Protein 6Q1I (pdb70)

Organism: Clostridium longisporum (NCBI:txid1523)

Radius of gyration: 28.41 Å; Cα contacts (8 Å, |Δi|>4): 1510; chains: 2; bounding box: 64×66×85 Å

Solvent-accessible surface area: 27137 Å² total; per-residue (Å²): 163,34,61,53,2,66,82,0,5,116,70,0,2,0,0,0,0,0,0,35,0,1,0,4,37,14,18,42,39,40,95,103,39,57,14,66,43,3,0,48,37,108,68,9,43,63,3,57,81,48,10,0,45,67,0,62,125,23,27,1,56,0,0,0,0,0,0,2,0,15,31,4,16,31,83,134,44,121,6,25,131,103,1,26,138,33,0,65,83,0,0,51,31,0,38,76,20,94,0,11,0,0,0,0,0,11,62,4,16,95,29,3,50,0,31,112,93,94,45,96,71,3,31,78,55,0,57,56,0,0,43,37,1,0,103,28,0,69,127,36,78,12,38,0,0,0,0,0,4,8,33,10,40,17,76,79,52,118,108,29,163,102,8,12,34,84,64,0,31,46,0,2,22,91,0,2,39,14,0,6,85,3,0,31,165,22,15,41,53,0,110,42,0,1,0,0,0,0,2,4,10,0,30,13,52,71,69,2,6,85,64,7,145,41,28,146,29,176,21,3,0,0,0,0,15,5,27,13,48,110,97,3,0,66,13,90,57,124,88,46,65,79,92,12,22,59,97,166,31,75,146,41,6,34,72,45,0,52,42,9,36,85,27,0,137,98,65,66,11,31,4,0,0,0,11,4,4,1,2,8,26,128,15,37,87,12,1,12,89,8,2,44,60,1,0,33,4,0,10,145,41,38,1,0,0,0,3,21,0,9,21,82,15,109,79,113,80,32,121,0,8,0,0,0,33,4,92,78,51,96,42,73,37,55,86,0,35,61,0,0,27,109,0,28,122,82,53,104,73,47,20,21,49,3,66,54,0,6,111,72,0,2,0,0,0,0,0,0,35,0,1,0,4,45,22,102,128,71,55,93,103,38,56,14,66,46,2,0,48,37,108,67,9,43,62,3,57,80,48,9,0,43,69,0,64,128,23,27,1,54,0,0,0,0,0,0,2,1,16,37,4,17,36,83,132,45,104,6,24,114,92,2,25,126,32,0,65,85,0,0,51,30,0,38,77,19,90,0,10,0,0,0,0,0,12,60,4,15,94,27,3,50,0,31,109,98,95,40,99,75,10,29,73,57,0,56,56,1,0,51,43,1,0,88,29,0,61,128,39,65,2,28,0,0,0,0,0,4,9,32,10,35,19,74,80,52,118,109,30,163,105,8,12,37,84,64,0,31,46,0,2,18,91,0,1,37,14,0,6,85,2,0,30,167,14,15,44,18,0,112,44,0,1,0,0,0,0,3,4,10,0,31,12,52,74,70,2,6,87,63,7,144,40,30,151,30,186,22,3,0,0,0,0,16,5,28,12,47,117,100,2,0,61,13,89,56,121,91,45,66,82,91,14,32,60,96,165,29,75,146,40,5,34,71,45,0,53,40,10,40,88,27,0,133,96,64,65,9,28,4,0,0,0,11,4,4,2,2,12,36,140,14,37,88,13,1,11,100,8,2,44,61,2,0,35,4,0,10,147,41,37,1,0,0,0,3,21,0,8,20,82,16,107,98,141,116,33,118,0,4,0,0,0,34,5,94,78,52,93,42,72,36,53,83,0,35,50,0,0,28,114,0,29,127,88,40,83

Nearest PDB structures (foldseek):
  6q1i-assembly1_A  TM=1.003E+00  e=3.774E-73  Clostridium longisporum
  6wqv-assembly2_B  TM=9.563E-01  e=1.403E-42  Ruminococcus champanellensis
  8ghx-assembly1_A  TM=9.527E-01  e=7.275E-38  Piromyces finnis
  3ays-assembly1_A  TM=9.574E-01  e=3.318E-37  Piromyces rhizinflatus
  8ghy-assembly2_B  TM=9.499E-01  e=4.191E-37  Piromyces finnis

InterPro domains:
  IPR001547 Glycoside hydrolase, family 5 [PF00150] (70-347)
  IPR001919 Carbohydrate-binding type-2 domain [PF00553] (431-506)
  IPR001919 Carbohydrate-binding type-2 domain [PS51173] (416-517)
  IPR001919 Carbohydrate-binding type-2 domain [SM00637] (425-510)
  IPR008965 CBM2/CBM3, carbohydrate-binding domain superfamily [SSF49384] (421-506)
  IPR012291 CBM2, carbohydrate-binding domain superfamily [G3DSA:2.60.40.290] (418-514)
  IPR017853 Glycoside hydrolase superfamily [SSF51445] (34-380)
  IPR018087 Glycoside hydrolase, family 5, conserved site [PS00659] (178-187)
  IPR050386 Glycosyl Hydrolase 5 (Cellulase A) [PTHR31297] (41-378)

Foldseek 3Di:
DADFQLVLLLPQAAAAEQPCALQQDDQPDALQDASLCRRCVSPDHDDDLVLLVLRLVLPGQEYEYEHAFPRNADPVLDGDPNSLVSVVVVVCSNVVSNHQYEYEHEPPQVQLAQAPVNLVVRLVSLLSNLLVNLLSCVPPHQSYEYESYYQHAHPPDPGRPVQHDPRSQVSLLVSLVSSLVSQCVNDHNSVRHAYEYEFHGLALDPNRLLSRADPPHRRYEYEHADQPPCLCAFDLPPSHDPAADDPVRLVVLLVSLCSQLVSVVVNPHHYENAEYAGAAQVRLVRRLNCLLSNSLSCSVSSYYHYYYANLAHDHSDGPRGHFANSVVRHGPRVSNSNSNSNSSVVRD/DDADFQLVVLLPQAAAAEQPCALQQDDQPDALQDASRCRRCVSPDHDDDLVLLVLRLVLPGQEYEYEHAFPRNADPVLDGDPNSLVSVVVVVCSNVVSNHQYEYEHEPPQVQLAQAPVNLVPSLVSLLSNLLVNLLSCVPPHQSYEYESYAQHAHPPDPGRPVQHDPRSQVSLLVSQVSSLVSQCVNDDNSVRHAYEYEFHGLALDPNRLLSRADPPHRHYEYEHADQPPCLCAFDPPVSHDPAADDPVRLVVLLVSLVSQLVSVVVNPHHYENAEYAGAPAVRLVRRLNCLLSNSLSCSVSSYYHYYYANLAHDYPDGPRRHFANSVVRHGPRVSNSNSNSNSSVVRD

B-factor: mean 15.31, std 7.07, range [5.9, 59.62]

Secondary structure (DSSP, 8-state):
----HHHHHHH--EEEEETTSTT----SS-TTS-HHHHHTTTSPPPP-HHHHHHHHHHT--EEEE----GGGB-TTSPBPHHHHHHHHHHHHHHHHTT-EEEEE--S-TTT---STTTHHHHHHHHHHHHHHHHHHTTT--TTEEEE--SS---TTSTTTTTT--HHHHHHHHHHHHHHHHHHHHT-GGGGT--EEEEEEEEE-SHHHHHT----S-SSEEEEEE---SHHHHT--STT-------HHHHHHHHHHHHHHHHHHHHTT--EEEEEE----SS-HHHHHHHHHHHHHHHHHTT--EEEEE-S---TT-TT----B-TTTSSBS-HHHHHHHHHHHHHH-/-----HHHHHHH--EEEEETTSTT----SS-TTS-HHHHHTTTSPPPP-HHHHHHHHHHT--EEEE----GGGB-TTSPBPHHHHHHHHHHHHHHHHTT-EEEEE--S-TTT---SHHHHHHHHHHHHHHHHHHHHHTTT--TTEEEES-SS---TTSTTTTTT--HHHHHHHHHHHHHHHHHHHHT-GGGGT--EEEEPGGG--SHHHHHT----S-S-EEEEEE---SHHHHT--STT-------HHHHHHHHHHHHHHHHHHHHTT--EEEEEE----SS-HHHHHHHHHHHHHHHHHTT--EEEEE-S---TT-TT----B-TTTSSBS-HHHHHHHHHHHHTT-

Sequence (697 aa):
SMRSASSEEIVQEMGVGWNLGNTLDAKITNNLSYNNTSPISFETGWGNPVTTKAMIDKIKNAGFKTIRIIPTTWGEHLDGNNKLNEEWVKRVKEVVDYCIADDLYVILNTHHEGNWVIPTYAKESSVTPKLKTTLWTQISSEEAFKDYDDHLIFETLNQPRLEGTPYEWTGGTSSESRDVVNKKYNAAALESIRKTGGNNLSSRAVMMPTYAASGSSSTTMNDFKVPDDKNVIASVHAYSSPYFFAMDTSSNSVNTWGSSYDKYSLDVELDSYLNTFKSKGVPVVIGQFGSINKNNTSSSRAEELAEYYVTAAQKKRGIPCCVWWDNNYAEETNKGEETFGLLNRSTLNWYFSSDIKDALIRGYKNVHASMRSASSEEIVVQEMGVGWNLGNTLDAKITNLSYNNTSPISFETGWGNPVTTKAMIDKIKNAGFKTIRIIPTTWGEHLDGNNKLNEEWVKRVKEVVDYCIIADDLYVILNTHHEGNWVIPTYAKESSVTPKLKTTLWTQISSEAFKDYDDHLIFETLNQPRLEGTPYEWTGGTSSESRDVVNKYNAAALESIRKTGGNNLSSRAVMMMPTYAASGSSSTTMNDFKVPDDKNVIASVHAYSSPYFFAMDTSSNSVNTWGSSYDKYSLDVELDSYLNTFKSKGVPVVIGQFGSINKNNNTSSSRAELAEYYVTAAQKKRGIPCCVWWDNNYAETNNKGETFGLLNRSTLNWYFSSDIKDALIRRGYKNVH

Structure (mmCIF, N/CA/C/O backbone):
data_6Q1I
#
_entry.id   6Q1I
#
_cell.length_a   45.350
_cell.length_b   53.480
_cell.length_c   68.060
_cell.angle_alpha   104.048
_cell.angle_beta   96.886
_cell.angle_gamma   87.065
#
_symmetry.space_group_name_H-M   'P 1'
#
loop_
_entity.id
_entity.type
_entity.pdbx_description
1 polymer 'Endoglucanase A'
2 water water
#
loop_
_atom_site.group_PDB
_atom_site.id
_atom_site.type_symbol
_atom_site.label_atom_id
_atom_site.label_alt_id
_atom_site.label_comp_id
_atom_site.label_asym_id
_atom_site.label_entity_id
_atom_site.label_seq_id
_atom_site.pdbx_PDB_ins_code
_atom_site.Cartn_x
_atom_site.Cartn_y
_atom_site.Cartn_z
_atom_site.occupancy
_atom_site.B_iso_or_equiv
_atom_site.auth_seq_id
_atom_site.auth_comp_id
_atom_site.auth_asym_id
_atom_site.auth_atom_id
_atom_site.pdbx_PDB_model_num
ATOM 1 N N . SER A 1 10 ? 15.16328 -26.57499 -22.82031 1.000 22.04706 10 SER A N 1
ATOM 2 C CA . SER A 1 10 ? 13.89305 -26.29546 -22.16251 1.000 19.32961 10 SER A CA 1
ATOM 3 C C . SER A 1 10 ? 13.92753 -26.68353 -20.69062 1.000 14.37569 10 SER A C 1
ATOM 4 O O . SER A 1 10 ? 14.70934 -27.52996 -20.28212 1.000 16.18766 10 SER A O 1
ATOM 11 N N . MET A 1 11 ? 13.07290 -26.06560 -19.88917 1.000 15.67576 11 MET A N 1
ATOM 12 C CA . MET A 1 11 ? 12.99947 -26.34047 -18.46368 1.000 16.83999 11 MET A CA 1
ATOM 13 C C . MET A 1 11 ? 11.67369 -27.02749 -18.16696 1.000 17.25510 11 MET A C 1
ATOM 14 O O . MET A 1 11 ? 10.61720 -26.56725 -18.61744 1.000 21.31994 11 MET A O 1
ATOM 28 N N . ARG A 1 12 ? 11.73226 -28.13287 -17.42570 1.000 17.08238 12 ARG A N 1
ATOM 29 C CA . ARG A 1 12 ? 10.51194 -28.79338 -16.98366 1.000 16.60694 12 ARG A CA 1
ATOM 30 C C . ARG A 1 12 ? 9.73860 -27.88652 -16.03522 1.000 17.13450 12 ARG A C 1
ATOM 31 O O . ARG A 1 12 ? 10.30627 -27.02600 -15.35848 1.000 20.18764 12 ARG A O 1
ATOM 52 N N . SER A 1 13 ? 8.42693 -28.08463 -15.98590 1.000 16.36751 13 SER A N 1
ATOM 53 C CA . SER A 1 13 ? 7.62849 -27.37511 -15.00192 1.000 15.48667 13 SER A CA 1
ATOM 54 C C . SER A 1 13 ? 8.02031 -27.80461 -13.59067 1.000 13.37253 13 SER A C 1
ATOM 55 O O . SER A 1 13 ? 8.52882 -28.90360 -13.35874 1.000 13.30181 13 SER A O 1
ATOM 63 N N . ALA A 1 14 ? 7.75362 -26.92338 -12.63060 1.000 12.27104 14 ALA A N 1
ATOM 64 C CA . ALA A 1 14 ? 8.06426 -27.25210 -11.24816 1.000 13.09223 14 ALA A CA 1
ATOM 65 C C . ALA A 1 14 ? 7.34561 -28.52173 -10.82740 1.000 13.10057 14 ALA A C 1
ATOM 66 O O . ALA A 1 14 ? 7.90450 -29.34593 -10.09961 1.000 14.15951 14 ALA A O 1
ATOM 73 N N . SER A 1 15 ? 6.10387 -28.70384 -11.27908 1.000 13.20816 15 SER A N 1
ATOM 74 C CA A SER A 1 15 ? 5.35200 -29.89346 -10.89716 0.419 15.88887 15 SER A CA 1
ATOM 75 C CA B SER A 1 15 ? 5.35751 -29.89411 -10.88899 0.581 15.11017 15 SER A CA 1
ATOM 76 C C . SER A 1 15 ? 6.02226 -31.15644 -11.42116 1.000 15.38077 15 SER A C 1
ATOM 77 O O . SER A 1 15 ? 6.06826 -32.18036 -10.72930 1.000 19.64650 15 SER A O 1
ATOM 92 N N . GLU A 1 16 ? 6.55694 -31.10507 -12.64058 1.000 13.19505 16 GLU A N 1
ATOM 93 C CA A GLU A 1 16 ? 7.22272 -32.29002 -13.16327 0.462 14.01961 16 GLU A CA 1
ATOM 94 C CA B GLU A 1 16 ? 7.24707 -32.26636 -13.19578 0.538 13.72421 16 GLU A CA 1
ATOM 95 C C . GLU A 1 16 ? 8.51967 -32.57375 -12.41369 1.000 13.93920 16 GLU A C 1
ATOM 96 O O . GLU A 1 16 ? 8.82336 -33.73584 -12.12060 1.000 15.52307 16 GLU A O 1
ATOM 119 N N . ILE A 1 17 ? 9.28877 -31.53506 -12.08668 1.000 11.64089 17 ILE A N 1
ATOM 120 C CA . ILE A 1 17 ? 10.56345 -31.73531 -11.40416 1.000 11.46213 17 ILE A CA 1
ATOM 121 C C . ILE A 1 17 ? 10.34441 -32.37688 -10.03989 1.000 10.93723 17 ILE A C 1
ATOM 122 O O . ILE A 1 17 ? 11.05899 -33.31007 -9.64975 1.000 10.83852 17 ILE A O 1
ATOM 138 N N . VAL A 1 18 ? 9.34629 -31.90049 -9.29658 1.000 10.75886 18 VAL A N 1
ATOM 139 C CA . VAL A 1 18 ? 9.12650 -32.42175 -7.94984 1.000 11.30067 18 VAL A CA 1
ATOM 140 C C . VAL A 1 18 ? 8.81884 -33.91652 -7.98781 1.000 11.66210 18 VAL A C 1
ATOM 141 O O . VAL A 1 18 ? 9.16813 -34.65324 -7.05377 1.000 12.17694 18 VAL A O 1
ATOM 154 N N . GLN A 1 19 ? 8.19212 -34.39621 -9.06593 1.000 12.25344 19 GLN A N 1
ATOM 155 C CA . GLN A 1 19 ? 7.87387 -35.81638 -9.16707 1.000 13.90548 19 GLN A CA 1
ATOM 156 C C . GLN A 1 19 ? 9.11631 -36.69486 -9.14267 1.000 13.20716 19 GLN A C 1
ATOM 157 O O . GLN A 1 19 ? 9.02311 -37.86712 -8.76326 1.000 14.15689 19 GLN A O 1
ATOM 171 N N . GLU A 1 20 ? 10.27752 -36.14712 -9.51459 1.000 12.59908 20 GLU A N 1
ATOM 172 C CA . GLU A 1 20 ? 11.49146 -36.92349 -9.71116 1.000 13.09075 20 GLU A CA 1
ATOM 173 C C . GLU A 1 20 ? 12.53199 -36.74634 -8.61514 1.000 12.44246 20 GLU A C 1
ATOM 174 O O . GLU A 1 20 ? 13.55403 -37.43798 -8.64773 1.000 13.42316 20 GLU A O 1
ATOM 186 N N . MET A 1 21 ? 12.31803 -35.84320 -7.65628 1.000 10.83579 21 MET A N 1
ATOM 187 C CA . MET A 1 21 ? 13.38565 -35.45569 -6.73281 1.000 9.73043 21 MET A CA 1
ATOM 188 C C . MET A 1 21 ? 13.68981 -36.49649 -5.65501 1.000 10.24293 21 MET A C 1
ATOM 189 O O . MET A 1 21 ? 14.76429 -36.44354 -5.04569 1.000 10.60891 21 MET A O 1
ATOM 203 N N . GLY A 1 22 ? 12.78458 -37.43038 -5.39427 1.000 10.08957 22 GLY A N 1
ATOM 204 C CA . GLY A 1 22 ? 13.09492 -38.55867 -4.54099 1.000 9.09559 22 GLY A CA 1
ATOM 205 C C . GLY A 1 22 ? 13.38982 -38.14402 -3.11711 1.000 9.52028 22 GLY A C 1
ATOM 206 O O . GLY A 1 22 ? 12.80932 -37.19788 -2.58211 1.000 10.33240 22 GLY A O 1
ATOM 210 N N . VAL A 1 23 ? 14.25084 -38.92549 -2.46820 1.000 9.54179 23 VAL A N 1
ATOM 211 C CA . VAL A 1 23 ? 14.78693 -38.57931 -1.15641 1.000 8.70008 23 VAL A CA 1
ATOM 212 C C . VAL A 1 23 ? 16.11417 -37.86325 -1.35463 1.000 8.85152 23 VAL A C 1
ATOM 213 O O . VAL A 1 23 ? 16.90888 -38.20455 -2.24448 1.000 9.22224 23 VAL A O 1
ATOM 226 N N . GLY A 1 24 ? 16.34173 -36.83640 -0.53466 1.000 8.19304 24 GLY A N 1
ATOM 227 C CA . GLY A 1 24 ? 17.48090 -35.96141 -0.70134 1.000 8.27804 24 GLY A CA 1
ATOM 228 C C . GLY A 1 24 ? 18.30732 -35.83140 0.56691 1.000 6.94760 24 GLY A C 1
ATOM 229 O O . GLY A 1 24 ? 17.96741 -36.36849 1.62824 1.000 7.53037 24 GLY A O 1
ATOM 233 N N . TRP A 1 25 ? 19.38946 -35.06984 0.42974 1.000 7.68804 25 TRP A N 1
ATOM 234 C CA . TRP A 1 25 ? 20.39550 -34.92155 1.47376 1.000 7.61886 25 TRP A CA 1
ATOM 235 C C . TRP A 1 25 ? 20.90049 -33.48763 1.47364 1.000 6.94891 25 TRP A C 1
ATOM 236 O O . TRP A 1 25 ? 21.19414 -32.93959 0.41036 1.000 7.75380 25 TRP A O 1
ATOM 257 N N . ASN A 1 26 ? 20.96713 -32.87245 2.66446 1.000 7.01154 26 ASN A N 1
ATOM 258 C CA . ASN A 1 26 ? 21.50209 -31.52493 2.84083 1.000 7.06219 26 ASN A CA 1
ATOM 259 C C . ASN A 1 26 ? 22.97746 -31.57917 3.20630 1.000 6.55801 26 ASN A C 1
ATOM 260 O O . ASN A 1 26 ? 23.35344 -32.28648 4.14846 1.000 7.30674 26 ASN A O 1
ATOM 271 N N . LEU A 1 27 ? 23.78209 -30.74849 2.54071 1.000 6.29195 27 LEU A N 1
ATOM 272 C CA . LEU A 1 27 ? 25.17260 -30.49155 2.93490 1.000 7.41613 27 LEU A CA 1
ATOM 273 C C . LEU A 1 27 ? 25.16525 -29.45999 4.06542 1.000 7.13446 27 LEU A C 1
ATOM 274 O O . LEU A 1 27 ? 25.48547 -28.28204 3.88529 1.000 7.97570 27 LEU A O 1
ATOM 290 N N . GLY A 1 28 ? 24.78927 -29.91405 5.26938 1.000 7.42197 28 GLY A N 1
ATOM 291 C CA . GLY A 1 28 ? 24.52306 -28.97954 6.34963 1.000 7.78116 28 GLY A CA 1
ATOM 292 C C . GLY A 1 28 ? 25.76829 -28.49151 7.08278 1.000 8.03197 28 GLY A C 1
ATOM 293 O O . GLY A 1 28 ? 26.79914 -29.16570 7.13888 1.000 8.37649 28 GLY A O 1
ATOM 297 N N . ASN A 1 29 ? 25.64282 -27.31253 7.70730 1.000 7.88983 29 ASN A N 1
ATOM 298 C CA . ASN A 1 29 ? 26.71947 -26.71643 8.50896 1.000 7.91244 29 ASN A CA 1
ATOM 299 C C . ASN A 1 29 ? 28.01344 -26.57617 7.70557 1.000 8.50959 29 ASN A C 1
ATOM 300 O O . ASN A 1 29 ? 29.11058 -26.79206 8.22692 1.000 9.61085 29 ASN A O 1
ATOM 311 N N . THR A 1 30 ? 27.88251 -26.17076 6.43916 1.000 8.18487 30 THR A N 1
ATOM 312 C CA . THR A 1 30 ? 28.98297 -26.09295 5.48118 1.000 7.50392 30 THR A CA 1
ATOM 313 C C . THR A 1 30 ? 28.98229 -24.71823 4.81686 1.000 7.46450 30 THR A C 1
ATOM 314 O O . THR A 1 30 ? 29.45158 -23.76179 5.43430 1.000 8.35389 30 THR A O 1
ATOM 325 N N . LEU A 1 31 ? 28.45969 -24.57248 3.59321 1.000 7.70536 31 LEU A N 1
ATOM 326 C CA . LEU A 1 31 ? 28.39507 -23.24325 2.97966 1.000 7.23172 31 LEU A CA 1
ATOM 327 C C . LEU A 1 31 ? 27.36086 -22.35133 3.65305 1.000 7.47814 31 LEU A C 1
ATOM 328 O O . LEU A 1 31 ? 27.30897 -21.14790 3.35779 1.000 7.58773 31 LEU A O 1
ATOM 344 N N . ASP A 1 32 ? 26.56724 -22.92218 4.55978 1.000 7.32033 32 ASP A N 1
ATOM 345 C CA . ASP A 1 32 ? 25.60565 -22.20979 5.38033 1.000 7.73497 32 ASP A CA 1
ATOM 346 C C . ASP A 1 32 ? 26.16598 -21.78007 6.72486 1.000 8.17254 32 ASP A C 1
ATOM 347 O O . ASP A 1 32 ? 25.53176 -20.96628 7.40414 1.000 8.52939 32 ASP A O 1
ATOM 356 N N . ALA A 1 33 ? 27.31075 -22.31954 7.13747 1.000 8.33613 33 ALA A N 1
ATOM 357 C CA . ALA A 1 33 ? 27.88032 -21.94223 8.42609 1.000 8.83038 33 ALA A CA 1
ATOM 358 C C . ALA A 1 33 ? 28.03469 -20.42997 8.49291 1.000 10.12211 33 ALA A C 1
ATOM 359 O O . ALA A 1 33 ? 28.66366 -19.81805 7.62091 1.000 10.99119 33 ALA A O 1
ATOM 366 N N . LYS A 1 34 ? 27.44480 -19.82122 9.51696 1.000 9.56940 34 LYS A N 1
ATOM 367 C CA . LYS A 1 34 ? 27.36662 -18.36648 9.60654 1.000 9.43746 34 LYS A CA 1
ATOM 368 C C . LYS A 1 34 ? 28.52506 -17.89161 10.46920 1.000 10.93218 34 LYS A C 1
ATOM 369 O O . LYS A 1 34 ? 28.47007 -17.96445 11.70118 1.000 12.01065 34 LYS A O 1
ATOM 388 N N . ILE A 1 35 ? 29.57300 -17.42080 9.80998 1.000 10.50926 35 ILE A N 1
ATOM 389 C CA . ILE A 1 35 ? 30.81761 -17.04815 10.46674 1.000 10.47008 35 ILE A CA 1
ATOM 390 C C . ILE A 1 35 ? 30.93853 -15.53857 10.35835 1.000 10.87798 35 ILE A C 1
ATOM 391 O O . ILE A 1 35 ? 31.17277 -15.00001 9.26992 1.000 12.46081 35 ILE A O 1
ATOM 407 N N . THR A 1 36 ? 30.77916 -14.85437 11.48333 1.000 13.03763 36 THR A N 1
ATOM 408 C CA . THR A 1 36 ? 30.65317 -13.40580 11.49103 1.000 14.77666 36 THR A CA 1
ATOM 409 C C . THR A 1 36 ? 31.88576 -12.69998 12.05315 1.000 16.79466 36 THR A C 1
ATOM 410 O O . THR A 1 36 ? 31.82767 -11.49438 12.31560 1.000 19.50707 36 THR A O 1
ATOM 421 N N A ASN A 1 37 ? 32.99356 -13.41928 12.23448 0.323 17.46877 37 ASN A N 1
ATOM 422 N N B ASN A 1 37 ? 32.99917 -13.41180 12.25195 0.677 16.26117 37 ASN A N 1
ATOM 423 C CA A ASN A 1 37 ? 34.23016 -12.86074 12.76550 0.323 19.35221 37 ASN A CA 1
ATOM 424 C CA B ASN A 1 37 ? 34.22935 -12.81425 12.76360 0.677 18.24762 37 ASN A CA 1
ATOM 425 C C A ASN A 1 37 ? 35.32256 -12.75842 11.70987 0.323 19.75003 37 ASN A C 1
ATOM 426 C C B ASN A 1 37 ? 35.32795 -12.75787 11.70887 0.677 19.47670 37 ASN A C 1
ATOM 427 O O A ASN A 1 37 ? 36.48639 -12.53387 12.05718 0.323 20.83684 37 ASN A O 1
ATOM 428 O O B ASN A 1 37 ? 36.49918 -12.57365 12.05422 0.677 21.20459 37 ASN A O 1
ATOM 449 N N . LEU A 1 38 ? 34.98005 -12.91532 10.43388 1.000 19.09427 38 LEU A N 1
ATOM 450 C CA . LEU A 1 38 ? 35.94089 -12.93342 9.35538 1.000 19.02087 38 LEU A CA 1
ATOM 451 C C . LEU A 1 38 ? 35.87036 -11.59324 8.59851 1.000 20.67505 38 LEU A C 1
ATOM 452 O O . LEU A 1 38 ? 35.88852 -10.55607 9.27295 1.000 23.57647 38 LEU A O 1
ATOM 468 N N . SER A 1 39 ? 35.81542 -11.57355 7.27634 1.000 19.12384 39 SER A N 1
ATOM 469 C CA . SER A 1 39 ? 35.60390 -10.38452 6.46666 1.000 18.20410 39 SER A CA 1
ATOM 470 C C . SER A 1 39 ? 35.06294 -10.87317 5.13041 1.000 16.52521 39 SER A C 1
ATOM 471 O O . SER A 1 39 ? 35.19689 -12.05223 4.79538 1.000 16.22916 39 SER A O 1
ATOM 479 N N . TYR A 1 40 ? 34.46328 -9.96268 4.35827 1.000 16.85865 40 TYR A N 1
ATOM 480 C CA . TYR A 1 40 ? 33.84844 -10.38951 3.10396 1.000 16.90558 40 TYR A CA 1
ATOM 481 C C . TYR A 1 40 ? 34.87272 -10.86181 2.07459 1.000 17.51949 40 TYR A C 1
ATOM 482 O O . TYR A 1 40 ? 34.49307 -11.53516 1.11144 1.000 19.27508 40 TYR A O 1
ATOM 500 N N . ASN A 1 41 ? 36.15228 -10.53702 2.25538 1.000 16.89469 41 ASN A N 1
ATOM 501 C CA A ASN A 1 41 ? 37.20867 -10.94025 1.33715 0.566 17.67120 41 ASN A CA 1
ATOM 502 C CA B ASN A 1 41 ? 37.19644 -10.95109 1.32801 0.434 17.77330 41 ASN A CA 1
ATOM 503 C C . ASN A 1 41 ? 37.99685 -12.14178 1.83458 1.000 16.20573 41 ASN A C 1
ATOM 504 O O . ASN A 1 41 ? 38.95662 -12.54949 1.17817 1.000 17.39663 41 ASN A O 1
ATOM 525 N N . THR A 1 42 ? 37.62842 -12.70286 2.97808 1.000 14.11552 42 THR A N 1
ATOM 526 C CA . THR A 1 42 ? 38.32905 -13.86054 3.50857 1.000 13.18737 42 THR A CA 1
ATOM 527 C C . THR A 1 42 ? 38.02576 -15.07868 2.63821 1.000 12.21267 42 THR A C 1
ATOM 528 O O . THR A 1 42 ? 36.95820 -15.18110 2.02973 1.000 12.80827 42 THR A O 1
ATOM 539 N N . SER A 1 43 ? 38.98892 -15.99962 2.58053 1.000 11.48456 43 SER A N 1
ATOM 540 C CA . SER A 1 43 ? 38.86344 -17.21648 1.79047 1.000 11.02013 43 SER A CA 1
ATOM 541 C C . SER A 1 43 ? 37.54140 -17.92677 2.06586 1.000 10.89822 43 SER A C 1
ATOM 542 O O . SER A 1 43 ? 37.13650 -18.05691 3.22847 1.000 10.57286 43 SER A O 1
ATOM 550 N N . PRO A 1 44 ? 36.89623 -18.48544 1.03562 1.000 9.82374 44 PRO A N 1
ATOM 551 C CA . PRO A 1 44 ? 35.67429 -19.26848 1.27558 1.000 10.93539 44 PRO A CA 1
ATOM 552 C C . PRO A 1 44 ? 35.86962 -20.40611 2.25354 1.000 10.03893 44 PRO A C 1
ATOM 553 O O . PRO A 1 44 ? 34.92230 -20.78313 2.95507 1.000 10.57793 44 PRO A O 1
ATOM 564 N N . ILE A 1 45 ? 37.06866 -20.98350 2.30943 1.000 10.44565 45 ILE A N 1
ATOM 565 C CA . ILE A 1 45 ? 37.26901 -22.18881 3.10355 1.000 11.02590 45 ILE A CA 1
ATOM 566 C C . ILE A 1 45 ? 37.17516 -21.87404 4.58942 1.000 11.00538 45 ILE A C 1
ATOM 567 O O . ILE A 1 45 ? 36.79815 -22.73433 5.39191 1.000 10.66679 45 ILE A O 1
ATOM 583 N N . SER A 1 46 ? 37.51620 -20.64421 4.97887 1.000 10.53521 46 SER A N 1
ATOM 584 C CA . SER A 1 46 ? 37.37698 -20.23565 6.37134 1.000 11.17159 46 SER A CA 1
ATOM 585 C C . SER A 1 46 ? 35.92688 -20.29002 6.82659 1.000 11.57581 46 SER A C 1
ATOM 586 O O . SER A 1 46 ? 35.65156 -20.54434 8.00351 1.000 12.75198 46 SER A O 1
ATOM 594 N N . PHE A 1 47 ? 34.99184 -20.01612 5.92111 1.000 10.38810 47 PHE A N 1
ATOM 595 C CA . PHE A 1 47 ? 33.56839 -20.11759 6.23377 1.000 10.30425 47 PHE A CA 1
ATOM 596 C C . PHE A 1 47 ? 33.10005 -21.56907 6.17178 1.000 10.21743 47 PHE A C 1
ATOM 597 O O . PHE A 1 47 ? 32.46566 -22.06759 7.10663 1.000 10.49949 47 PHE A O 1
ATOM 614 N N . GLU A 1 48 ? 33.41722 -22.25445 5.06767 1.000 10.15105 48 GLU A N 1
ATOM 615 C CA . GLU A 1 48 ? 32.96795 -23.62483 4.83755 1.000 9.91684 48 GLU A CA 1
ATOM 616 C C . GLU A 1 48 ? 33.33710 -24.54337 5.99223 1.000 10.11657 48 GLU A C 1
ATOM 617 O O . GLU A 1 48 ? 32.55313 -25.42829 6.36399 1.000 10.65172 48 GLU A O 1
ATOM 629 N N . THR A 1 49 ? 34.53518 -24.36057 6.56349 1.000 10.03614 49 THR A N 1
ATOM 630 C CA . THR A 1 49 ? 35.02725 -25.18218 7.66571 1.000 10.63746 49 THR A CA 1
ATOM 631 C C . THR A 1 49 ? 34.81213 -24.53519 9.03130 1.000 10.89726 49 THR A C 1
ATOM 632 O O . THR A 1 49 ? 35.25314 -25.08599 10.04221 1.000 12.26906 49 THR A O 1
ATOM 643 N N . GLY A 1 50 ? 34.11985 -23.39634 9.08768 1.000 11.09656 50 GLY A N 1
ATOM 644 C CA . GLY A 1 50 ? 34.04812 -22.61458 10.30967 1.000 11.92006 50 GLY A CA 1
ATOM 645 C C . GLY A 1 50 ? 33.23224 -23.23049 11.42486 1.000 12.22989 50 GLY A C 1
ATOM 646 O O . GLY A 1 50 ? 33.37033 -22.80745 12.58044 1.000 13.96552 50 GLY A O 1
ATOM 650 N N . TRP A 1 51 ? 32.34772 -24.17881 11.10053 1.000 11.42782 51 TRP A N 1
ATOM 651 C CA . TRP A 1 51 ? 31.58443 -24.91361 12.10420 1.000 11.25902 51 TRP A CA 1
ATOM 652 C C . TRP A 1 51 ? 32.08079 -26.34910 12.25357 1.000 13.52549 51 TRP A C 1
ATOM 653 O O . TRP A 1 51 ? 31.34046 -27.22629 12.71720 1.000 14.97145 51 TRP A O 1
ATOM 674 N N . GLY A 1 52 ? 33.33604 -26.59920 11.90041 1.000 12.33001 52 GLY A N 1
ATOM 675 C CA . GLY A 1 52 ? 33.98900 -27.85275 12.22322 1.000 12.64025 52 GLY A CA 1
ATOM 676 C C . GLY A 1 52 ? 33.88735 -28.93396 11.17044 1.000 12.66086 52 GLY A C 1
ATOM 677 O O . GLY A 1 52 ? 34.38210 -30.04470 11.39744 1.000 14.86043 52 GLY A O 1
ATOM 681 N N . ASN A 1 53 ? 33.26850 -28.66092 10.04713 1.000 10.78245 53 ASN A N 1
ATOM 682 C CA . ASN A 1 53 ? 33.22819 -29.68606 9.01499 1.000 10.53911 53 ASN A CA 1
ATOM 683 C C . ASN A 1 53 ? 34.42753 -29.56390 8.07841 1.000 10.27481 53 ASN A C 1
ATOM 684 O O . ASN A 1 53 ? 34.97265 -28.46934 7.89416 1.000 11.31779 53 ASN A O 1
ATOM 695 N N . PRO A 1 54 ? 34.87229 -30.68100 7.50645 1.000 10.95855 54 PRO A N 1
ATOM 696 C CA . PRO A 1 54 ? 36.01418 -30.64113 6.58936 1.000 10.71506 54 PRO A CA 1
ATOM 697 C C . PRO A 1 54 ? 35.59524 -30.06846 5.24117 1.000 9.75733 54 PRO A C 1
ATOM 698 O O . PRO A 1 54 ? 34.42098 -30.02715 4.89179 1.000 11.11660 54 PRO A O 1
ATOM 709 N N . VAL A 1 55 ? 36.58295 -29.61876 4.47301 1.000 9.48476 55 VAL A N 1
ATOM 710 C CA . VAL A 1 55 ? 36.28108 -29.05085 3.16299 1.000 11.02632 55 VAL A CA 1
ATOM 711 C C . VAL A 1 55 ? 35.61498 -30.10698 2.28222 1.000 10.08684 55 VAL A C 1
ATOM 712 O O . VAL A 1 55 ? 36.02281 -31.27519 2.24517 1.000 10.18816 55 VAL A O 1
ATOM 725 N N . THR A 1 56 ? 34.55703 -29.69921 1.58313 1.000 9.05069 56 THR A N 1
ATOM 726 C CA . THR A 1 56 ? 33.75579 -30.63918 0.80714 1.000 9.09250 56 THR A CA 1
ATOM 727 C C . THR A 1 56 ? 34.52963 -31.13236 -0.40857 1.000 9.62111 56 THR A C 1
ATOM 728 O O . THR A 1 56 ? 35.18012 -30.34946 -1.10393 1.000 10.88888 56 THR A O 1
ATOM 739 N N . THR A 1 57 ? 34.43417 -32.43413 -0.68272 1.000 9.56731 57 THR A N 1
ATOM 740 C CA . THR A 1 57 ? 35.05872 -33.02923 -1.85874 1.000 9.98344 57 THR A CA 1
ATOM 741 C C . THR A 1 57 ? 34.00098 -33.69189 -2.73738 1.000 9.24221 57 THR A C 1
ATOM 742 O O . THR A 1 57 ? 32.89837 -34.02420 -2.28830 1.000 9.92742 57 THR A O 1
ATOM 753 N N . LYS A 1 58 ? 34.34664 -33.89697 -4.00571 1.000 9.50803 58 LYS A N 1
ATOM 754 C CA . LYS A 1 58 ? 33.42383 -34.59850 -4.88479 1.000 9.26942 58 LYS A CA 1
ATOM 755 C C . LYS A 1 58 ? 33.18131 -36.02294 -4.40066 1.000 10.53293 58 LYS A C 1
ATOM 756 O O . LYS A 1 58 ? 32.08231 -36.56004 -4.57729 1.000 10.73092 58 LYS A O 1
ATOM 775 N N . ALA A 1 59 ? 34.18237 -36.64599 -3.77522 1.000 10.53410 59 ALA A N 1
ATOM 776 C CA . ALA A 1 59 ? 33.99960 -38.00004 -3.26615 1.000 10.81925 59 ALA A CA 1
ATOM 777 C C . ALA A 1 59 ? 32.87526 -38.07445 -2.23764 1.000 10.71980 59 ALA A C 1
ATOM 778 O O . ALA A 1 59 ? 32.17385 -39.08907 -2.16377 1.000 11.06440 59 ALA A O 1
ATOM 785 N N . MET A 1 60 ? 32.68567 -37.02799 -1.43078 1.000 9.95820 60 MET A N 1
ATOM 786 C CA . MET A 1 60 ? 31.55965 -37.02766 -0.50049 1.000 9.89349 60 MET A CA 1
ATOM 787 C C . MET A 1 60 ? 30.23628 -37.01191 -1.25252 1.000 9.74330 60 MET A C 1
ATOM 788 O O . MET A 1 60 ? 29.30476 -37.75440 -0.91402 1.000 10.37992 60 MET A O 1
ATOM 802 N N . ILE A 1 61 ? 30.14285 -36.16590 -2.27695 1.000 9.25001 61 ILE A N 1
ATOM 803 C CA . ILE A 1 61 ? 28.93443 -36.07596 -3.08570 1.000 9.44686 61 ILE A CA 1
ATOM 804 C C . ILE A 1 61 ? 28.67332 -37.39581 -3.80393 1.000 10.03474 61 ILE A C 1
ATOM 805 O O . ILE A 1 61 ? 27.53041 -37.86461 -3.87493 1.000 10.20734 61 ILE A O 1
ATOM 821 N N . ASP A 1 62 ? 29.73048 -38.01035 -4.35053 1.000 10.82020 62 ASP A N 1
ATOM 822 C CA . ASP A 1 62 ? 29.59537 -39.30261 -5.00815 1.000 11.71171 62 ASP A CA 1
ATOM 823 C C . ASP A 1 62 ? 28.99312 -40.33902 -4.06691 1.000 10.68771 62 ASP A C 1
ATOM 824 O O . ASP A 1 62 ? 28.18126 -41.16796 -4.48730 1.000 12.09917 62 ASP A O 1
ATOM 833 N N . LYS A 1 63 ? 29.41913 -40.33922 -2.79980 1.000 11.13507 63 LYS A N 1
ATOM 834 C CA . LYS A 1 63 ? 28.89173 -41.30109 -1.83771 1.000 11.83536 63 LYS A CA 1
ATOM 835 C C . LYS A 1 63 ? 27.38589 -41.13662 -1.66528 1.000 11.49228 63 LYS A C 1
ATOM 836 O O . LYS A 1 63 ? 26.64775 -42.12584 -1.59596 1.000 12.28020 63 LYS A O 1
ATOM 855 N N . ILE A 1 64 ? 26.91438 -39.89036 -1.59334 1.000 10.04521 64 ILE A N 1
ATOM 856 C CA . ILE A 1 64 ? 25.48639 -39.61209 -1.45958 1.000 9.95576 64 ILE A CA 1
ATOM 857 C C . ILE A 1 64 ? 24.72515 -40.07722 -2.70092 1.000 10.73484 64 ILE A C 1
ATOM 858 O O . ILE A 1 64 ? 23.69814 -40.76189 -2.60203 1.000 10.69860 64 ILE A O 1
ATOM 874 N N . LYS A 1 65 ? 25.21950 -39.71843 -3.88994 1.000 10.69614 65 LYS A N 1
ATOM 875 C CA . LYS A 1 65 ? 24.57442 -40.15450 -5.12607 1.000 11.79607 65 LYS A CA 1
ATOM 876 C C . LYS A 1 65 ? 24.53247 -41.67558 -5.22252 1.000 11.88029 65 LYS A C 1
ATOM 877 O O . LYS A 1 65 ? 23.50056 -42.26144 -5.57180 1.000 12.63692 65 LYS A O 1
ATOM 896 N N . ASN A 1 66 ? 25.65390 -42.33475 -4.93342 1.000 12.11701 66 ASN A N 1
ATOM 897 C CA . ASN A 1 66 ? 25.70641 -43.78336 -5.08317 1.000 12.97693 66 ASN A CA 1
ATOM 898 C C . ASN A 1 66 ? 24.86032 -44.51481 -4.04703 1.000 14.03540 66 ASN A C 1
ATOM 899 O O . ASN A 1 66 ? 24.50776 -45.67660 -4.26274 1.000 15.23542 66 ASN A O 1
ATOM 910 N N . ALA A 1 67 ? 24.50684 -43.86787 -2.94077 1.000 12.48036 67 ALA A N 1
ATOM 911 C CA . ALA A 1 67 ? 23.61364 -44.49179 -1.97807 1.000 12.43411 67 ALA A CA 1
ATOM 912 C C . ALA A 1 67 ? 22.17159 -44.50422 -2.46272 1.000 12.90170 67 ALA A C 1
ATOM 913 O O . ALA A 1 67 ? 21.37496 -45.29870 -1.95714 1.000 14.79119 67 ALA A O 1
ATOM 920 N N . GLY A 1 68 ? 21.81436 -43.63948 -3.41034 1.000 11.19790 68 GLY A N 1
ATOM 921 C CA . GLY A 1 68 ? 20.47045 -43.61214 -3.95864 1.000 11.09385 68 GLY A CA 1
ATOM 922 C C . GLY A 1 68 ? 19.69705 -42.33550 -3.71050 1.000 9.47998 68 GLY A C 1
ATOM 923 O O . GLY A 1 68 ? 18.53312 -42.25373 -4.12665 1.000 11.49101 68 GLY A O 1
ATOM 927 N N . PHE A 1 69 ? 20.26558 -41.33829 -3.03706 1.000 9.60543 69 PHE A N 1
ATOM 928 C CA . PHE A 1 69 ? 19.62567 -40.03128 -2.95831 1.000 9.29667 69 PHE A CA 1
ATOM 929 C C . PHE A 1 69 ? 19.60281 -39.40189 -4.34757 1.000 9.67628 69 PHE A C 1
ATOM 930 O O . PHE A 1 69 ? 20.56165 -39.52938 -5.11434 1.000 12.20168 69 PHE A O 1
ATOM 947 N N . LYS A 1 70 ? 18.51776 -38.69080 -4.66729 1.000 8.93503 70 LYS A N 1
ATOM 948 C CA . LYS A 1 70 ? 18.38138 -38.07265 -5.98087 1.000 8.94973 70 LYS A CA 1
ATOM 949 C C . LYS A 1 70 ? 18.52889 -36.56092 -5.96435 1.000 8.48852 70 LYS A C 1
ATOM 950 O O . LYS A 1 70 ? 18.63787 -35.95639 -7.03975 1.000 9.66347 70 LYS A O 1
ATOM 969 N N . THR A 1 71 ? 18.51790 -35.94515 -4.78527 1.000 7.44801 71 THR A N 1
ATOM 970 C CA . THR A 1 71 ? 18.60817 -34.50270 -4.62159 1.000 7.44270 71 THR A CA 1
ATOM 971 C C . THR A 1 71 ? 19.61285 -34.18281 -3.52725 1.000 7.29499 71 THR A C 1
ATOM 972 O O . THR A 1 71 ? 19.65216 -34.86274 -2.49501 1.000 8.06710 71 THR A O 1
ATOM 983 N N . ILE A 1 72 ? 20.40823 -33.13258 -3.73537 1.000 7.58669 72 ILE A N 1
ATOM 984 C CA . ILE A 1 72 ? 21.20102 -32.52946 -2.66848 1.000 6.70881 72 ILE A CA 1
ATOM 985 C C . ILE A 1 72 ? 20.79125 -31.06491 -2.53588 1.000 6.79193 72 ILE A C 1
ATOM 986 O O . ILE A 1 72 ? 20.72160 -30.33224 -3.53313 1.000 8.12840 72 ILE A O 1
ATOM 1002 N N . ARG A 1 73 ? 20.50132 -30.65016 -1.30904 1.000 6.35889 73 ARG A N 1
ATOM 1003 C CA . ARG A 1 73 ? 20.31960 -29.24125 -0.98405 1.000 6.45929 73 ARG A CA 1
ATOM 1004 C C . ARG A 1 73 ? 21.64362 -28.69777 -0.46842 1.000 6.84746 73 ARG A C 1
ATOM 1005 O O . ARG A 1 73 ? 22.29718 -29.33334 0.36816 1.000 6.91600 73 ARG A O 1
ATOM 1026 N N . ILE A 1 74 ? 22.06538 -27.57633 -1.04577 1.000 7.13142 74 ILE A N 1
ATOM 1027 C CA A ILE A 1 74 ? 23.30173 -26.88518 -0.68290 0.627 7.52215 74 ILE A CA 1
ATOM 1028 C CA B ILE A 1 74 ? 23.30022 -26.88363 -0.68613 0.373 7.43767 74 ILE A CA 1
ATOM 1029 C C . ILE A 1 74 ? 22.89054 -25.61815 0.05892 1.000 7.06587 74 ILE A C 1
ATOM 1030 O O . ILE A 1 74 ? 22.78644 -24.53705 -0.54695 1.000 7.61704 74 ILE A O 1
ATOM 1061 N N . PRO A 1 75 ? 22.63307 -25.69344 1.35812 1.000 6.55454 75 PRO A N 1
ATOM 1062 C CA . PRO A 1 75 ? 22.27599 -24.48000 2.10009 1.000 6.72366 75 PRO A CA 1
ATOM 1063 C C . PRO A 1 75 ? 23.47531 -23.53947 2.10180 1.000 7.38379 75 PRO A C 1
ATOM 1064 O O . PRO A 1 75 ? 24.60656 -23.96204 2.34639 1.000 7.76199 75 PRO A O 1
ATOM 1075 N N . THR A 1 76 ? 23.23391 -22.27316 1.76971 1.000 7.32597 76 THR A N 1
ATOM 1076 C CA . THR A 1 76 ? 24.31713 -21.32037 1.55098 1.000 7.09115 76 THR A CA 1
ATOM 1077 C C . THR A 1 76 ? 23.96853 -19.99903 2.21389 1.000 6.95108 76 THR A C 1
ATOM 1078 O O . THR A 1 76 ? 22.89749 -19.43728 1.95664 1.000 7.45236 76 THR A O 1
ATOM 1089 N N . THR A 1 77 ? 24.86042 -19.51566 3.07944 1.000 7.09973 77 THR A N 1
ATOM 1090 C CA . THR A 1 77 ? 24.69722 -18.22779 3.75608 1.000 7.78167 77 THR A CA 1
ATOM 1091 C C . THR A 1 77 ? 25.56216 -17.19863 3.04095 1.000 7.20559 77 THR A C 1
ATOM 1092 O O . THR A 1 77 ? 26.77560 -17.39680 2.89186 1.000 8.66965 77 THR A O 1
ATOM 1103 N N . TRP A 1 78 ? 24.93266 -16.12537 2.55294 1.000 8.06932 78 TRP A N 1
ATOM 1104 C CA . TRP A 1 78 ? 25.57063 -15.20445 1.61923 1.000 8.39325 78 TRP A CA 1
ATOM 1105 C C . TRP A 1 78 ? 25.93523 -13.85088 2.21326 1.000 8.46203 78 TRP A C 1
ATOM 1106 O O . TRP A 1 78 ? 26.84495 -13.19347 1.69735 1.000 9.55090 78 TRP A O 1
ATOM 1127 N N . GLY A 1 79 ? 25.23506 -13.39886 3.25417 1.000 9.47913 79 GLY A N 1
ATOM 1128 C CA . GLY A 1 79 ? 25.35321 -12.00406 3.66141 1.000 10.46531 79 GLY A CA 1
ATOM 1129 C C . GLY A 1 79 ? 26.76627 -11.58145 4.02716 1.000 10.76995 79 GLY A C 1
ATOM 1130 O O . GLY A 1 79 ? 27.17496 -10.45186 3.74626 1.000 12.17186 79 GLY A O 1
ATOM 1134 N N . GLU A 1 80 ? 27.52341 -12.46862 4.68299 1.000 10.47114 80 GLU A N 1
ATOM 1135 C CA . GLU A 1 80 ? 28.89311 -12.17827 5.09448 1.000 10.28262 80 GLU A CA 1
ATOM 1136 C C . GLU A 1 80 ? 29.84156 -12.02996 3.91581 1.000 10.68232 80 GLU A C 1
ATOM 1137 O O . GLU A 1 80 ? 31.00199 -11.65797 4.11987 1.000 13.36586 80 GLU A O 1
ATOM 1149 N N . HIS A 1 81 ? 29.38306 -12.33432 2.70347 1.000 10.18042 81 HIS A N 1
ATOM 1150 C CA . HIS A 1 81 ? 30.20024 -12.29924 1.49854 1.000 11.31733 81 HIS A CA 1
ATOM 1151 C C . HIS A 1 81 ? 29.88631 -11.09842 0.62665 1.000 11.68321 81 HIS A C 1
ATOM 1152 O O . HIS A 1 81 ? 30.43798 -10.98518 -0.46932 1.000 13.05739 81 HIS A O 1
ATOM 1166 N N . LEU A 1 82 ? 29.03389 -10.19614 1.10113 1.000 12.22852 82 LEU A N 1
ATOM 1167 C CA . LEU A 1 82 ? 28.70516 -8.97024 0.39773 1.000 12.56454 82 LEU A CA 1
ATOM 1168 C C . LEU A 1 82 ? 29.58972 -7.83222 0.89285 1.000 13.65301 82 LEU A C 1
ATOM 1169 O O . LEU A 1 82 ? 29.80482 -7.67323 2.09839 1.000 14.86280 82 LEU A O 1
ATOM 1185 N N . ASP A 1 83 ? 30.09804 -7.03604 -0.04381 1.000 14.07093 83 ASP A N 1
ATOM 1186 C CA . ASP A 1 83 ? 30.86709 -5.85090 0.31627 1.000 16.33493 83 ASP A CA 1
ATOM 1187 C C . ASP A 1 83 ? 29.91149 -4.69599 0.62267 1.000 17.40141 83 ASP A C 1
ATOM 1188 O O . ASP A 1 83 ? 28.69103 -4.86521 0.66325 1.000 17.30174 83 ASP A O 1
ATOM 1197 N N . GLY A 1 84 ? 30.46701 -3.51113 0.87111 1.000 19.40660 84 GLY A N 1
ATOM 1198 C CA . GLY A 1 84 ? 29.64657 -2.37458 1.25303 1.000 20.54399 84 GLY A CA 1
ATOM 1199 C C . GLY A 1 84 ? 28.72048 -1.87850 0.16432 1.000 21.02445 84 GLY A C 1
ATOM 1200 O O . GLY A 1 84 ? 27.80785 -1.09698 0.45882 1.000 23.75875 84 GLY A O 1
ATOM 1204 N N . ASN A 1 85 ? 28.94438 -2.30144 -1.07873 1.000 20.77012 85 ASN A N 1
ATOM 1205 C CA . ASN A 1 85 ? 28.05894 -2.01108 -2.19596 1.000 20.94534 85 ASN A CA 1
ATOM 1206 C C . ASN A 1 85 ? 27.13381 -3.17510 -2.51059 1.000 18.88827 85 ASN A C 1
ATOM 1207 O O . ASN A 1 85 ? 26.49668 -3.17602 -3.56450 1.000 19.38334 85 ASN A O 1
ATOM 1218 N N . ASN A 1 86 ? 27.06878 -4.17609 -1.63437 1.000 16.16950 86 ASN A N 1
ATOM 1219 C CA . ASN A 1 86 ? 26.25506 -5.36868 -1.85520 1.000 15.33043 86 ASN A CA 1
ATOM 1220 C C . ASN A 1 86 ? 26.70422 -6.17080 -3.07319 1.000 14.42121 86 ASN A C 1
ATOM 1221 O O . ASN A 1 86 ? 25.89536 -6.86118 -3.69225 1.000 15.56598 86 ASN A O 1
ATOM 1232 N N . LYS A 1 87 ? 27.99658 -6.12486 -3.40508 1.000 14.61114 87 LYS A N 1
ATOM 1233 C CA . LYS A 1 87 ? 28.55550 -7.00228 -4.42810 1.000 14.38272 87 LYS A CA 1
ATOM 1234 C C . LYS A 1 87 ? 29.12758 -8.25026 -3.76158 1.000 13.00139 87 LYS A C 1
ATOM 1235 O O . LYS A 1 87 ? 29.87108 -8.15318 -2.77724 1.000 13.89962 87 LYS A O 1
ATOM 1254 N N . LEU A 1 88 ? 28.78222 -9.41897 -4.29979 1.000 12.61027 88 LEU A N 1
ATOM 1255 C CA . LEU A 1 88 ? 29.29906 -10.67140 -3.76540 1.000 12.03689 88 LEU A CA 1
ATOM 1256 C C . LEU A 1 88 ? 30.77147 -10.83708 -4.09243 1.000 12.23265 88 LEU A C 1
ATOM 1257 O O . LEU A 1 88 ? 31.21928 -10.54627 -5.20325 1.000 14.89431 88 LEU A O 1
ATOM 1273 N N . ASN A 1 89 ? 31.51243 -11.35085 -3.12559 1.000 11.69832 89 ASN A N 1
ATOM 1274 C CA . ASN A 1 89 ? 32.89288 -11.73624 -3.36382 1.000 12.14110 89 ASN A CA 1
ATOM 1275 C C . ASN A 1 89 ? 32.95486 -12.84848 -4.40403 1.000 12.27186 89 ASN A C 1
ATOM 1276 O O . ASN A 1 89 ? 32.23616 -13.84735 -4.31639 1.000 11.63382 89 ASN A O 1
ATOM 1287 N N . GLU A 1 90 ? 33.84581 -12.68544 -5.37773 1.000 13.39492 90 GLU A N 1
ATOM 1288 C CA . GLU A 1 90 ? 33.86649 -13.59305 -6.51699 1.000 14.43291 90 GLU A CA 1
ATOM 1289 C C . GLU A 1 90 ? 34.44227 -14.95488 -6.16324 1.000 12.44414 90 GLU A C 1
ATOM 1290 O O . GLU A 1 90 ? 34.02576 -15.96574 -6.73763 1.000 12.35198 90 GLU A O 1
ATOM 1302 N N . GLU A 1 91 ? 35.40094 -15.00988 -5.24031 1.000 11.90411 91 GLU A N 1
ATOM 1303 C CA . GLU A 1 91 ? 35.91394 -16.30237 -4.80647 1.000 11.27836 91 GLU A CA 1
ATOM 1304 C C . GLU A 1 91 ? 34.83610 -17.11668 -4.09711 1.000 9.92563 91 GLU A C 1
ATOM 1305 O O . GLU A 1 91 ? 34.77607 -18.34283 -4.25235 1.000 10.20791 91 GLU A O 1
ATOM 1317 N N . TRP A 1 92 ? 33.96400 -16.45189 -3.32499 1.000 10.31348 92 TRP A N 1
ATOM 1318 C CA . TRP A 1 92 ? 32.84365 -17.15045 -2.70345 1.000 9.63466 92 TRP A CA 1
ATOM 1319 C C . TRP A 1 92 ? 31.93707 -17.76936 -3.75838 1.000 8.78809 92 TRP A C 1
ATOM 1320 O O . TRP A 1 92 ? 31.60018 -18.95626 -3.69379 1.000 9.47226 92 TRP A O 1
ATOM 1341 N N . VAL A 1 93 ? 31.52580 -16.97115 -4.73968 1.000 9.98319 93 VAL A N 1
ATOM 1342 C CA . VAL A 1 93 ? 30.66720 -17.49516 -5.79639 1.000 9.86365 93 VAL A CA 1
ATOM 1343 C C . VAL A 1 93 ? 31.33485 -18.67789 -6.48736 1.000 8.89838 93 VAL A C 1
ATOM 1344 O O . VAL A 1 93 ? 30.68678 -19.68700 -6.78363 1.000 10.06018 93 VAL A O 1
ATOM 1357 N N . LYS A 1 94 ? 32.63684 -18.56748 -6.76489 1.000 9.85337 94 LYS A N 1
ATOM 1358 C CA . LYS A 1 94 ? 33.35323 -19.65055 -7.43548 1.000 10.96831 94 LYS A CA 1
ATOM 1359 C C . LYS A 1 94 ? 33.33378 -20.93972 -6.61280 1.000 9.86019 94 LYS A C 1
ATOM 1360 O O . LYS A 1 94 ? 33.20556 -22.03882 -7.17012 1.000 9.83310 94 LYS A O 1
ATOM 1379 N N . ARG A 1 95 ? 33.46580 -20.83385 -5.28694 1.000 9.18677 95 ARG A N 1
ATOM 1380 C CA . ARG A 1 95 ? 33.45318 -22.03608 -4.45316 1.000 8.82101 95 ARG A CA 1
ATOM 1381 C C . ARG A 1 95 ? 32.05999 -22.65564 -4.39539 1.000 8.31129 95 ARG A C 1
ATOM 1382 O O . ARG A 1 95 ? 31.91453 -23.87847 -4.50523 1.000 9.06813 95 ARG A O 1
ATOM 1403 N N . VAL A 1 96 ? 31.02213 -21.83424 -4.22737 1.000 8.62078 96 VAL A N 1
ATOM 1404 C CA . VAL A 1 96 ? 29.65976 -22.35846 -4.26266 1.000 9.31981 96 VAL A CA 1
ATOM 1405 C C . VAL A 1 96 ? 29.41789 -23.07810 -5.58487 1.000 8.66835 96 VAL A C 1
ATOM 1406 O O . VAL A 1 96 ? 28.87754 -24.18840 -5.61742 1.000 8.74709 96 VAL A O 1
ATOM 1419 N N . LYS A 1 97 ? 29.84223 -22.45714 -6.69397 1.000 8.81980 97 LYS A N 1
ATOM 1420 C CA . LYS A 1 97 ? 29.65514 -23.06258 -8.00758 1.000 9.56024 97 LYS A CA 1
ATOM 1421 C C . LYS A 1 97 ? 30.37093 -24.40494 -8.11966 1.000 9.22338 97 LYS A C 1
ATOM 1422 O O . LYS A 1 97 ? 29.84394 -25.34136 -8.72612 1.000 9.89864 97 LYS A O 1
ATOM 1441 N N . GLU A 1 98 ? 31.58456 -24.51613 -7.57232 1.000 9.32514 98 GLU A N 1
ATOM 1442 C CA . GLU A 1 98 ? 32.29426 -25.78966 -7.65104 1.000 9.92640 98 GLU A CA 1
ATOM 1443 C C . GLU A 1 98 ? 31.53665 -26.89558 -6.91770 1.000 8.58478 98 GLU A C 1
ATOM 1444 O O . GLU A 1 98 ? 31.44708 -28.02912 -7.41001 1.000 9.03700 98 GLU A O 1
ATOM 1456 N N . VAL A 1 99 ? 30.97587 -26.58786 -5.74469 1.000 8.38768 99 VAL A N 1
ATOM 1457 C CA . VAL A 1 99 ? 30.21672 -27.59485 -5.00319 1.000 8.14085 99 VAL A CA 1
ATOM 1458 C C . VAL A 1 99 ? 28.92244 -27.93942 -5.73453 1.000 8.07843 99 VAL A C 1
ATOM 1459 O O . VAL A 1 99 ? 28.54876 -29.11368 -5.84116 1.000 8.51572 99 VAL A O 1
ATOM 1472 N N . VAL A 1 100 ? 28.23642 -26.92928 -6.27831 1.000 8.28510 100 VAL A N 1
ATOM 1473 C CA . VAL A 1 100 ? 27.08067 -27.19576 -7.13353 1.000 8.57929 100 VAL A CA 1
ATOM 1474 C C . VAL A 1 100 ? 27.47762 -28.11084 -8.28913 1.000 8.81219 100 VAL A C 1
ATOM 1475 O O . VAL A 1 100 ? 26.76902 -29.07133 -8.61184 1.000 9.43071 100 VAL A O 1
ATOM 1488 N N . ASP A 1 101 ? 28.63241 -27.84583 -8.91281 1.000 9.00331 101 ASP A N 1
ATOM 1489 C CA . ASP A 1 101 ? 29.07318 -28.66119 -10.04447 1.000 9.23659 101 ASP A CA 1
ATOM 1490 C C . ASP A 1 101 ? 29.33984 -30.11956 -9.64690 1.000 9.09347 101 ASP A C 1
ATOM 1491 O O . ASP A 1 101 ? 29.06917 -31.03229 -10.43897 1.000 9.62900 101 ASP A O 1
ATOM 1500 N N . TYR A 1 102 ? 29.88811 -30.36842 -8.44439 1.000 8.82196 102 TYR A N 1
ATOM 1501 C CA . TYR A 1 102 ? 30.04269 -31.75323 -7.99612 1.000 8.76904 102 TYR A CA 1
ATOM 1502 C C . TYR A 1 102 ? 28.71042 -32.48421 -8.10738 1.000 8.37187 102 TYR A C 1
ATOM 1503 O O . TYR A 1 102 ? 28.63999 -33.62994 -8.55481 1.000 9.75335 102 TYR A O 1
ATOM 1521 N N . CYS A 1 103 ? 27.64439 -31.82422 -7.65104 1.000 8.84171 103 CYS A N 1
ATOM 1522 C CA . CYS A 1 103 ? 26.32511 -32.44141 -7.56454 1.000 8.67637 103 CYS A CA 1
ATOM 1523 C C . CYS A 1 103 ? 25.67525 -32.56625 -8.93236 1.000 9.52414 103 CYS A C 1
ATOM 1524 O O . CYS A 1 103 ? 25.12376 -33.62117 -9.27105 1.000 9.71795 103 CYS A O 1
ATOM 1532 N N . ILE A 1 104 ? 25.71254 -31.49164 -9.72961 1.000 8.93350 104 ILE A N 1
ATOM 1533 C CA . ILE A 1 104 ? 25.10174 -31.52287 -11.05635 1.000 9.35017 104 ILE A CA 1
ATOM 1534 C C . ILE A 1 104 ? 25.79903 -32.55402 -11.92808 1.000 9.27686 104 ILE A C 1
ATOM 1535 O O . ILE A 1 104 ? 25.15000 -33.30176 -12.66545 1.000 10.83227 104 ILE A O 1
ATOM 1551 N N . ALA A 1 105 ? 27.13359 -32.61914 -11.84938 1.000 9.49063 105 ALA A N 1
ATOM 1552 C CA . ALA A 1 105 ? 27.88561 -33.62766 -12.58935 1.000 10.47979 105 ALA A CA 1
ATOM 1553 C C . ALA A 1 105 ? 27.41950 -35.03502 -12.24113 1.000 11.07273 105 ALA A C 1
ATOM 1554 O O . ALA A 1 105 ? 27.39825 -35.91732 -13.10870 1.000 12.12879 105 ALA A O 1
ATOM 1561 N N . ASP A 1 106 ? 27.02611 -35.26000 -10.98693 1.000 11.17432 106 ASP A N 1
ATOM 1562 C CA . ASP A 1 106 ? 26.56567 -36.56895 -10.53216 1.000 11.22513 106 ASP A CA 1
ATOM 1563 C C . ASP A 1 106 ? 25.09479 -36.82253 -10.83167 1.000 12.32165 106 ASP A C 1
ATOM 1564 O O . ASP A 1 106 ? 24.52180 -37.77465 -10.29106 1.000 12.72926 106 ASP A O 1
ATOM 1573 N N . ASP A 1 107 ? 24.47238 -35.99801 -11.67093 1.000 11.49704 107 ASP A N 1
ATOM 1574 C CA . ASP A 1 107 ? 23.09044 -36.20799 -12.10959 1.000 12.75012 107 ASP A CA 1
ATOM 1575 C C . ASP A 1 107 ? 22.08042 -36.03259 -10.97807 1.000 13.20262 107 ASP A C 1
ATOM 1576 O O . ASP A 1 107 ? 21.00290 -36.61811 -11.00766 1.000 17.56062 107 ASP A O 1
ATOM 1585 N N . LEU A 1 108 ? 22.40524 -35.20390 -9.99451 1.000 10.41670 108 LEU A N 1
ATOM 1586 C CA . LEU A 1 108 ? 21.50367 -34.90122 -8.89551 1.000 9.69690 108 LEU A CA 1
ATOM 1587 C C . LEU A 1 108 ? 20.69549 -33.64635 -9.19831 1.000 9.64506 108 LEU A C 1
ATOM 1588 O O . LEU A 1 108 ? 21.15434 -32.74765 -9.91425 1.000 11.17424 108 LEU A O 1
ATOM 1604 N N . TYR A 1 109 ? 19.47753 -33.59040 -8.65043 1.000 8.37343 109 TYR A N 1
ATOM 1605 C CA . TYR A 1 109 ? 18.81054 -32.30598 -8.46963 1.000 8.41629 109 TYR A CA 1
ATOM 1606 C C . TYR A 1 109 ? 19.52797 -31.56195 -7.35400 1.000 8.78184 109 TYR A C 1
ATOM 1607 O O . TYR A 1 109 ? 19.98774 -32.16834 -6.38132 1.000 9.01573 109 TYR A O 1
ATOM 1625 N N . VAL A 1 110 ? 19.65589 -30.25029 -7.50780 1.000 7.77514 110 VAL A N 1
ATOM 1626 C CA . VAL A 1 110 ? 20.34713 -29.40965 -6.54063 1.000 7.71376 110 VAL A CA 1
ATOM 1627 C C . VAL A 1 110 ? 19.41511 -28.27532 -6.15340 1.000 7.16784 110 VAL A C 1
ATOM 1628 O O . VAL A 1 110 ? 18.88142 -27.58480 -7.02598 1.000 8.75742 110 VAL A O 1
ATOM 1641 N N . ILE A 1 111 ? 19.23705 -28.07159 -4.85393 1.000 7.25423 111 ILE A N 1
ATOM 1642 C CA . ILE A 1 111 ? 18.52535 -26.91488 -4.32320 1.000 7.13211 111 ILE A CA 1
ATOM 1643 C C . ILE A 1 111 ? 19.57242 -25.96435 -3.75999 1.000 7.28112 111 ILE A C 1
ATOM 1644 O O . ILE A 1 111 ? 20.28496 -26.31708 -2.81061 1.000 8.23195 111 ILE A O 1
ATOM 1660 N N . LEU A 1 112 ? 19.66384 -24.76502 -4.33197 1.000 6.66415 112 LEU A N 1
ATOM 1661 C CA . LEU A 1 112 ? 20.57071 -23.71930 -3.86750 1.000 6.71074 112 LEU A CA 1
ATOM 1662 C C . LEU A 1 112 ? 19.71936 -22.60548 -3.26494 1.000 6.55967 112 LEU A C 1
ATOM 1663 O O . LEU A 1 112 ? 18.86636 -22.03748 -3.95801 1.000 7.53881 112 LEU A O 1
ATOM 1679 N N . ASN A 1 113 ? 19.94585 -22.28651 -1.99101 1.000 7.28201 113 ASN A N 1
ATOM 1680 C CA . ASN A 1 113 ? 19.11280 -21.31847 -1.28048 1.000 6.78302 113 ASN A CA 1
ATOM 1681 C C . ASN A 1 113 ? 19.93020 -20.11365 -0.82190 1.000 7.60669 113 ASN A C 1
ATOM 1682 O O . ASN A 1 113 ? 21.11154 -19.97560 -1.14813 1.000 8.08412 113 ASN A O 1
ATOM 1693 N N . THR A 1 114 ? 19.26117 -19.19576 -0.11723 1.000 7.27244 114 THR A N 1
ATOM 1694 C CA . THR A 1 114 ? 19.89190 -18.39336 0.92294 1.000 7.25214 114 THR A CA 1
ATOM 1695 C C . THR A 1 114 ? 19.48928 -19.00783 2.26057 1.000 7.01343 114 THR A C 1
ATOM 1696 O O . THR A 1 114 ? 18.38649 -19.55077 2.40063 1.000 7.39359 114 THR A O 1
ATOM 1707 N N . HIS A 1 115 ? 20.37714 -18.90713 3.25524 1.000 6.91781 115 HIS A N 1
ATOM 1708 C CA . HIS A 1 115 ? 20.22039 -19.71703 4.44873 1.000 6.89344 115 HIS A CA 1
ATOM 1709 C C . HIS A 1 115 ? 20.14336 -18.83100 5.69679 1.000 6.75125 115 HIS A C 1
ATOM 1710 O O . HIS A 1 115 ? 19.07791 -18.27827 5.98030 1.000 8.02303 115 HIS A O 1
ATOM 1724 N N . HIS A 1 116 ? 21.22267 -18.69993 6.47051 1.000 7.34906 116 HIS A N 1
ATOM 1725 C CA . HIS A 1 116 ? 21.15918 -17.97474 7.74780 1.000 7.73467 116 HIS A CA 1
ATOM 1726 C C . HIS A 1 116 ? 21.32442 -16.46823 7.52607 1.000 8.91016 116 HIS A C 1
ATOM 1727 O O . HIS A 1 116 ? 22.35887 -15.86898 7.83131 1.000 10.04666 116 HIS A O 1
ATOM 1741 N N . GLU A 1 117 ? 20.26077 -15.84947 7.00574 1.000 8.87093 117 GLU A N 1
ATOM 1742 C CA . GLU A 1 117 ? 20.25976 -14.42274 6.70107 1.000 8.45511 117 GLU A CA 1
ATOM 1743 C C . GLU A 1 117 ? 19.42522 -13.60099 7.68367 1.000 9.02666 117 GLU A C 1
ATOM 1744 O O . GLU A 1 117 ? 19.23491 -12.40303 7.46317 1.000 9.31905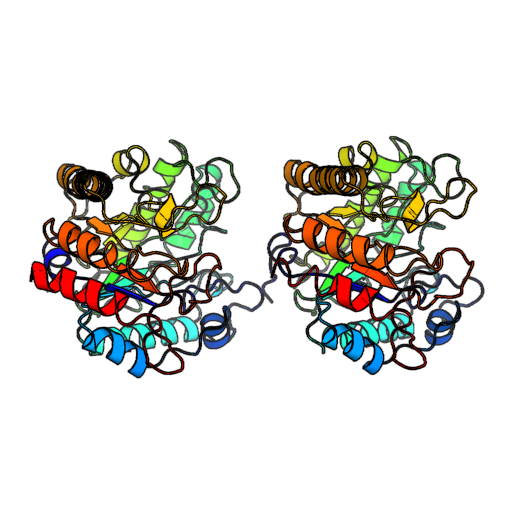 117 GLU A O 1
ATOM 1756 N N . GLY A 1 118 ? 18.93249 -14.20718 8.76167 1.000 9.00500 118 GLY A N 1
ATOM 1757 C CA . GLY A 1 118 ? 17.92828 -13.58936 9.61159 1.000 9.67238 118 GLY A CA 1
ATOM 1758 C C . GLY A 1 118 ? 18.40664 -12.42024 10.45698 1.000 10.82670 118 GLY A C 1
ATOM 1759 O O . GLY A 1 118 ? 17.56324 -11.72170 11.03499 1.000 11.90324 118 GLY A O 1
ATOM 1763 N N . ASN A 1 119 ? 19.71986 -12.20523 10.57439 1.000 10.25854 119 ASN A N 1
ATOM 1764 C CA . ASN A 1 119 ? 20.20027 -10.98607 11.21365 1.000 10.76030 119 ASN A CA 1
ATOM 1765 C C . ASN A 1 119 ? 19.89316 -9.74606 10.38460 1.000 11.90838 119 ASN A C 1
ATOM 1766 O O . ASN A 1 119 ? 19.87414 -8.64014 10.93895 1.000 13.91403 119 ASN A O 1
ATOM 1777 N N . TRP A 1 120 ? 19.68714 -9.90018 9.07361 1.000 11.17155 120 TRP A N 1
ATOM 1778 C CA . TRP A 1 120 ? 19.36746 -8.77703 8.20378 1.000 11.02960 120 TRP A CA 1
ATOM 1779 C C . TRP A 1 120 ? 18.04908 -8.93157 7.45768 1.000 9.85956 120 TRP A C 1
ATOM 1780 O O . TRP A 1 120 ? 17.39136 -7.92519 7.20764 1.000 12.02425 120 TRP A O 1
ATOM 1801 N N . VAL A 1 121 ? 17.63364 -10.14881 7.11064 1.000 9.99643 121 VAL A N 1
ATOM 1802 C CA . VAL A 1 121 ? 16.32206 -10.37209 6.50308 1.000 9.80171 121 VAL A CA 1
ATOM 1803 C C . VAL A 1 121 ? 15.30520 -10.42648 7.63510 1.000 9.88014 121 VAL A C 1
ATOM 1804 O O . VAL A 1 121 ? 15.00121 -11.49582 8.17682 1.000 10.95695 121 VAL A O 1
ATOM 1817 N N . ILE A 1 122 ? 14.81297 -9.26378 8.02937 1.000 9.92725 122 ILE A N 1
ATOM 1818 C CA . ILE A 1 122 ? 13.92353 -9.10689 9.17240 1.000 10.01978 122 ILE 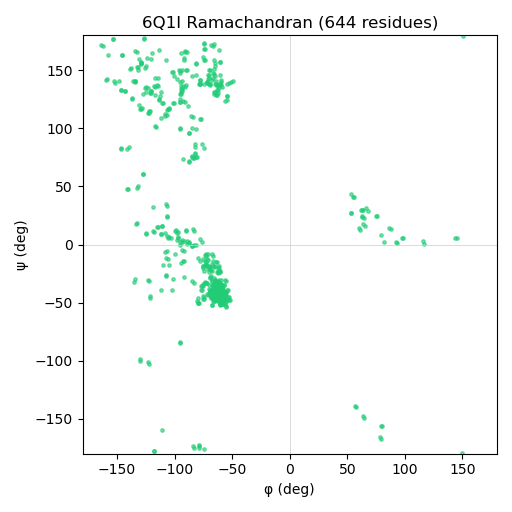A CA 1
ATOM 1819 C C . ILE A 1 122 ? 12.53113 -8.83133 8.62166 1.000 9.97613 122 ILE A C 1
ATOM 1820 O O . ILE A 1 122 ? 12.33165 -7.80369 7.95711 1.000 10.42368 122 ILE A O 1
ATOM 1836 N N . PRO A 1 123 ? 11.54711 -9.71919 8.84550 1.000 9.51927 123 PRO A N 1
ATOM 1837 C CA . PRO A 1 123 ? 10.23212 -9.56348 8.18138 1.000 9.21190 123 PRO A CA 1
ATOM 1838 C C . PRO A 1 123 ? 9.26904 -8.66902 8.95684 1.000 10.22023 123 PRO A C 1
ATOM 1839 O O . PRO A 1 123 ? 8.27258 -9.11843 9.53581 1.000 10.64592 123 PRO A O 1
ATOM 1850 N N . THR A 1 124 ? 9.56421 -7.36730 8.95897 1.000 11.07780 124 THR A N 1
ATOM 1851 C CA . THR A 1 124 ? 8.67054 -6.35576 9.50296 1.000 11.20211 124 THR A CA 1
ATOM 1852 C C . THR A 1 124 ? 8.48502 -5.24566 8.47988 1.000 11.07038 124 THR A C 1
ATOM 1853 O O . THR A 1 124 ? 9.34193 -5.00696 7.62612 1.000 11.54965 124 THR A O 1
ATOM 1864 N N . TYR A 1 125 ? 7.35219 -4.54775 8.58697 1.000 11.82375 125 TYR A N 1
ATOM 1865 C CA . TYR A 1 125 ? 7.12817 -3.39865 7.71760 1.000 13.19825 125 TYR A CA 1
ATOM 1866 C C . TYR A 1 125 ? 8.20874 -2.34388 7.91307 1.000 14.68399 125 TYR A C 1
ATOM 1867 O O . TYR A 1 125 ? 8.61528 -1.69507 6.94754 1.000 15.80657 125 TYR A O 1
ATOM 1885 N N . ALA A 1 126 ? 8.72263 -2.19918 9.13832 1.000 14.81887 126 ALA A N 1
ATOM 1886 C CA . ALA A 1 126 ? 9.73533 -1.18393 9.40590 1.000 15.27654 126 ALA A CA 1
ATOM 1887 C C . ALA A 1 126 ? 11.06876 -1.49293 8.73319 1.000 14.98383 126 ALA A C 1
ATOM 1888 O O . ALA A 1 126 ? 11.84199 -0.56941 8.45385 1.000 17.01612 126 ALA A O 1
ATOM 1895 N N . LYS A 1 127 ? 11.37447 -2.76735 8.48693 1.000 13.85759 127 LYS A N 1
ATOM 1896 C CA . LYS A 1 127 ? 12.64490 -3.13608 7.87842 1.000 13.26580 127 LYS A CA 1
ATOM 1897 C C . LYS A 1 127 ? 12.54320 -3.39988 6.38577 1.000 12.71939 127 LYS A C 1
ATOM 1898 O O . LYS A 1 127 ? 13.57592 -3.53371 5.72714 1.000 12.92833 127 LYS A O 1
ATOM 1917 N N . GLU A 1 128 ? 11.33304 -3.44094 5.83734 1.000 13.03471 128 GLU A N 1
ATOM 1918 C CA . GLU A 1 128 ? 11.15079 -3.81989 4.44033 1.000 13.72737 128 GLU A CA 1
ATOM 1919 C C . GLU A 1 128 ? 11.97976 -2.95523 3.48915 1.000 12.84322 128 GLU A C 1
ATOM 1920 O O . GLU A 1 128 ? 12.54633 -3.46700 2.51680 1.000 13.77831 128 GLU A O 1
ATOM 1932 N N . SER A 1 129 ? 12.05548 -1.64463 3.73226 1.000 12.39155 129 SER A N 1
ATOM 1933 C CA . SER A 1 129 ? 12.73831 -0.77260 2.78000 1.000 12.67532 129 SER A CA 1
ATOM 1934 C C . SER A 1 129 ? 14.24700 -0.98567 2.77270 1.000 13.32073 129 SER A C 1
ATOM 1935 O O . SER A 1 129 ? 14.90482 -0.65488 1.78038 1.000 14.97876 129 SER A O 1
ATOM 1943 N N . SER A 1 130 ? 14.81408 -1.50684 3.85760 1.000 13.84292 130 SER A N 1
ATOM 1944 C CA . SER A 1 130 ? 16.24364 -1.77948 3.89091 1.000 16.58130 130 SER A CA 1
ATOM 1945 C C . SER A 1 130 ? 16.57589 -3.19876 3.45477 1.000 14.66366 130 SER A C 1
ATOM 1946 O O . SER A 1 130 ? 17.65680 -3.43433 2.91272 1.000 18.94747 130 SER A O 1
ATOM 1954 N N . VAL A 1 131 ? 15.65857 -4.13915 3.64088 1.000 12.56130 131 VAL A N 1
ATOM 1955 C CA . VAL A 1 131 ? 15.90624 -5.52431 3.26603 1.000 11.50558 131 VAL A CA 1
ATOM 1956 C C . VAL A 1 131 ? 15.71491 -5.73241 1.77344 1.000 11.30395 131 VAL A C 1
ATOM 1957 O O . VAL A 1 131 ? 16.52325 -6.40095 1.12491 1.000 12.51002 131 VAL A O 1
ATOM 1970 N N . THR A 1 132 ? 14.62782 -5.19985 1.21467 1.000 11.53178 132 THR A N 1
ATOM 1971 C CA . THR A 1 132 ? 14.20386 -5.61715 -0.11963 1.000 11.59505 132 THR A CA 1
ATOM 1972 C C . THR A 1 132 ? 15.23531 -5.30096 -1.19105 1.000 11.59605 132 THR A C 1
AT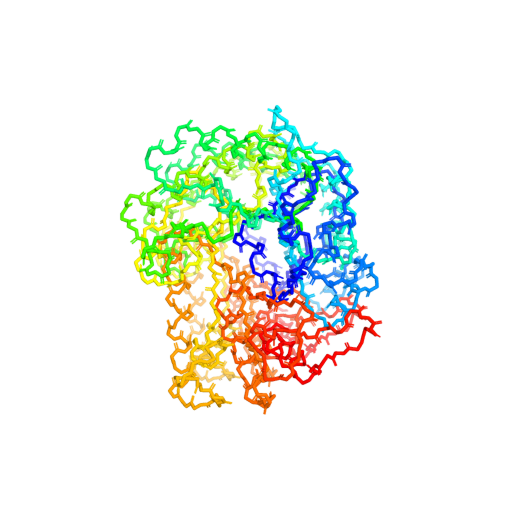OM 1973 O O . THR A 1 132 ? 15.56435 -6.20153 -1.98252 1.000 11.84828 132 THR A O 1
ATOM 1984 N N . PRO A 1 133 ? 15.78877 -4.08767 -1.28055 1.000 12.27851 133 PRO A N 1
ATOM 1985 C CA . PRO A 1 133 ? 16.77150 -3.84520 -2.34942 1.000 11.96044 133 PRO A CA 1
ATOM 1986 C C . PRO A 1 133 ? 17.99411 -4.73908 -2.23319 1.000 11.66955 133 PRO A C 1
ATOM 1987 O O . PRO A 1 133 ? 18.54138 -5.17891 -3.24990 1.000 12.94918 133 PRO A O 1
ATOM 1998 N N . LYS A 1 134 ? 18.44236 -5.00289 -1.00362 1.000 12.04653 134 LYS A N 1
ATOM 1999 C CA . LYS A 1 134 ? 19.61676 -5.83722 -0.78893 1.000 11.58610 134 LYS A CA 1
ATOM 2000 C C . LYS A 1 134 ? 19.33233 -7.28391 -1.16237 1.000 10.74405 134 LYS A C 1
ATOM 2001 O O . LYS A 1 134 ? 20.15120 -7.93044 -1.82281 1.000 11.27151 134 LYS A O 1
ATOM 2020 N N . LEU A 1 135 ? 18.16243 -7.79895 -0.77687 1.000 10.10815 135 LEU A N 1
ATOM 2021 C CA . LEU A 1 135 ? 17.79154 -9.16518 -1.14074 1.000 8.96183 135 LEU A CA 1
ATOM 2022 C C . LEU A 1 135 ? 17.66736 -9.31388 -2.64917 1.000 9.11910 135 LEU A C 1
ATOM 2023 O O . LEU A 1 135 ? 18.06952 -10.33948 -3.21427 1.000 9.93352 135 LEU A O 1
ATOM 2039 N N . LYS A 1 136 ? 17.13591 -8.28740 -3.31799 1.000 10.21839 136 LYS A N 1
ATOM 2040 C CA . LYS A 1 136 ? 16.99015 -8.33050 -4.76879 1.000 9.93323 136 LYS A CA 1
ATOM 2041 C C . LYS A 1 136 ? 18.34805 -8.31042 -5.46787 1.000 10.12835 136 LYS A C 1
ATOM 2042 O O . LYS A 1 136 ? 18.56697 -9.06134 -6.42388 1.000 11.03888 136 LYS A O 1
ATOM 2061 N N . THR A 1 137 ? 19.28080 -7.47312 -5.00752 1.000 10.78429 137 THR A N 1
ATOM 2062 C CA A THR A 1 137 ? 20.60847 -7.45908 -5.61577 0.804 11.07149 137 THR A CA 1
ATOM 2063 C CA B THR A 1 137 ? 20.60065 -7.46743 -5.63297 0.196 11.32760 137 THR A CA 1
ATOM 2064 C C . THR A 1 137 ? 21.33664 -8.77866 -5.37413 1.000 10.92638 137 THR A C 1
ATOM 2065 O O . THR A 1 137 ? 22.03760 -9.28441 -6.25836 1.000 11.84901 137 THR A O 1
ATOM 2086 N N . LEU A 1 138 ? 21.18283 -9.34926 -4.17711 1.000 10.37711 138 LEU A N 1
ATOM 2087 C CA . LEU A 1 138 ? 21.75630 -10.66244 -3.90191 1.000 10.07929 138 LEU A CA 1
ATOM 2088 C C . LEU A 1 138 ? 21.22686 -11.70874 -4.87899 1.000 9.88900 138 LEU A C 1
ATOM 2089 O O . LEU A 1 138 ? 22.00647 -12.43863 -5.50506 1.000 10.25248 138 LEU A O 1
ATOM 2105 N N . TRP A 1 139 ? 19.89738 -11.79997 -5.02549 1.000 9.36339 139 TRP A N 1
ATOM 2106 C CA . TRP A 1 139 ? 19.33863 -12.80476 -5.92678 1.000 8.70277 139 TRP A CA 1
ATOM 2107 C C . TRP A 1 139 ? 19.66508 -12.51664 -7.38848 1.000 9.26248 139 TRP A C 1
ATOM 2108 O O . TRP A 1 139 ? 19.80303 -13.45471 -8.18188 1.000 10.33837 139 TRP A O 1
ATOM 2129 N N . THR A 1 140 ? 19.79545 -11.24631 -7.77345 1.000 10.14715 140 THR A N 1
ATOM 2130 C CA . THR A 1 140 ? 20.24469 -10.95195 -9.13066 1.000 10.15995 140 THR A CA 1
ATOM 2131 C C . THR A 1 140 ? 21.59674 -11.59602 -9.39145 1.000 10.35935 140 THR A C 1
ATOM 2132 O O . THR A 1 140 ? 21.79968 -12.24392 -10.42242 1.000 10.81166 140 THR A O 1
ATOM 2143 N N . GLN A 1 141 ? 22.52654 -11.45027 -8.43925 1.000 10.44155 141 GLN A N 1
ATOM 2144 C CA . GLN A 1 141 ? 23.88263 -11.95656 -8.62457 1.000 10.19131 141 GLN A CA 1
ATOM 2145 C C . GLN A 1 141 ? 23.92667 -13.48097 -8.59130 1.000 9.42692 141 GLN A C 1
ATOM 2146 O O . GLN A 1 141 ? 24.62755 -14.09649 -9.40051 1.000 11.12893 141 GLN A O 1
ATOM 2160 N N . ILE A 1 142 ? 23.19398 -14.11479 -7.66927 1.000 9.56371 142 ILE A N 1
ATOM 2161 C CA . ILE A 1 142 ? 23.16401 -15.57632 -7.65375 1.000 9.21825 142 ILE A CA 1
ATOM 2162 C C . ILE A 1 142 ? 22.59091 -16.08356 -8.96960 1.000 8.75833 142 ILE A C 1
ATOM 2163 O O . ILE A 1 142 ? 23.12861 -17.00152 -9.59614 1.000 10.14671 142 ILE A O 1
ATOM 2179 N N . SER A 1 143 ? 21.47215 -15.48878 -9.40029 1.000 10.13671 143 SER A N 1
ATOM 2180 C CA A SER A 1 143 ? 20.79686 -15.92392 -10.62123 0.824 10.02598 143 SER A CA 1
ATOM 2181 C CA B SER A 1 143 ? 20.81782 -15.97975 -10.60533 0.176 11.10561 143 SER A CA 1
ATOM 2182 C C . SER A 1 143 ? 21.69438 -15.77901 -11.83753 1.000 11.30550 143 SER A C 1
ATOM 2183 O O . SER A 1 143 ? 21.73154 -16.65087 -12.70744 1.000 11.05855 143 SER A O 1
ATOM 2198 N N A GLU A 1 144 ? 22.39695 -14.64538 -11.93644 0.571 10.02821 144 GLU A N 1
ATOM 2199 N N B GLU A 1 144 ? 22.39738 -14.64935 -11.93275 0.429 11.48171 144 GLU A N 1
ATOM 2200 C CA A GLU A 1 144 ? 23.30506 -14.42361 -13.05888 0.571 10.81591 144 GLU A CA 1
ATOM 2201 C CA B GLU A 1 144 ? 23.28776 -14.44731 -13.07264 0.429 13.04117 144 GLU A CA 1
ATOM 2202 C C A GLU A 1 144 ? 24.41033 -15.47027 -13.07770 0.571 11.57159 144 GLU A C 1
ATOM 2203 C C B GLU A 1 144 ? 24.40955 -15.47829 -13.08100 0.429 12.59723 144 GLU A C 1
ATOM 2204 O O A GLU A 1 144 ? 24.75745 -16.00271 -14.13856 0.571 13.17916 144 GLU A O 1
ATOM 2205 O O B GLU A 1 144 ? 24.77430 -16.00221 -14.14008 0.429 13.79426 144 GLU A O 1
ATOM 2228 N N . ALA A 1 145 ? 24.95761 -15.80039 -11.90672 1.000 11.31721 145 ALA A N 1
ATOM 2229 C CA . ALA A 1 145 ? 26.06097 -16.75495 -11.85629 1.000 11.59347 145 ALA A CA 1
ATOM 2230 C C . ALA A 1 145 ? 25.62742 -18.13665 -12.32917 1.000 10.74441 145 ALA A C 1
ATOM 2231 O O . ALA A 1 145 ? 26.42418 -18.85832 -12.93494 1.000 12.58624 145 ALA A O 1
ATOM 2238 N N . PHE A 1 146 ? 24.36731 -18.51468 -12.08592 1.000 10.33702 146 PHE A N 1
ATOM 2239 C CA . PHE A 1 146 ? 23.86235 -19.85472 -12.38216 1.000 10.22763 146 PHE A CA 1
ATOM 2240 C C . PHE A 1 146 ? 22.85248 -19.87130 -13.52831 1.000 10.96079 146 PHE A C 1
ATOM 2241 O O . PHE A 1 146 ? 22.18291 -20.88492 -13.74391 1.000 11.18174 146 PHE A O 1
ATOM 2258 N N . LYS A 1 147 ? 22.79541 -18.79494 -14.31497 1.000 11.40414 147 LYS A N 1
ATOM 2259 C CA . LYS A 1 147 ? 21.74077 -18.64119 -15.30917 1.000 13.06155 147 LYS A CA 1
ATOM 2260 C C . LYS A 1 147 ? 21.72852 -19.77695 -16.32745 1.000 13.08148 147 LYS A C 1
ATOM 2261 O O . LYS A 1 147 ? 20.65859 -20.16961 -16.80445 1.000 15.20840 147 LYS A O 1
ATOM 2280 N N . ASP A 1 148 ? 22.89558 -20.29669 -16.70572 1.000 14.20871 148 ASP A N 1
ATOM 2281 C CA . ASP A 1 148 ? 22.96730 -21.26221 -17.80009 1.000 15.36157 148 ASP A CA 1
ATOM 2282 C C . ASP A 1 148 ? 22.80245 -22.71008 -17.35192 1.000 13.21622 148 ASP A C 1
ATOM 2283 O O . ASP A 1 148 ? 22.84654 -23.61520 -18.19325 1.000 14.63217 148 ASP A O 1
ATOM 2292 N N . TYR A 1 149 ? 22.61155 -22.95101 -16.06061 1.000 11.59452 149 TYR A N 1
ATOM 2293 C CA . TYR A 1 149 ? 22.39134 -24.30249 -15.56848 1.000 9.91257 149 TYR A CA 1
ATOM 2294 C C . TYR A 1 149 ? 21.01792 -24.81203 -15.99839 1.000 10.65634 149 TYR A C 1
ATOM 2295 O O . TYR A 1 149 ? 20.04413 -24.05597 -16.09293 1.000 11.30189 149 TYR A O 1
ATOM 2313 N N . ASP A 1 150 ? 20.95121 -26.11872 -16.25388 1.000 11.01578 150 ASP A N 1
ATOM 2314 C CA . ASP A 1 150 ? 19.71562 -26.77151 -16.66984 1.000 11.97729 150 ASP A CA 1
ATOM 2315 C C . ASP A 1 150 ? 18.76146 -26.92741 -15.48163 1.000 11.29033 150 ASP A C 1
ATOM 2316 O O . ASP A 1 150 ? 19.01620 -26.45094 -14.37236 1.000 11.18125 150 ASP A O 1
ATOM 2325 N N . ASP A 1 151 ? 17.63141 -27.58678 -15.72657 1.000 12.24291 151 ASP A N 1
ATOM 2326 C CA . ASP A 1 151 ? 16.54462 -27.61657 -14.75224 1.000 12.06069 151 ASP A CA 1
ATOM 2327 C C . ASP A 1 151 ? 16.78990 -28.54993 -13.57803 1.000 13.36132 151 ASP A C 1
ATOM 2328 O O . ASP A 1 151 ? 15.93033 -28.63431 -12.69276 1.000 14.52730 151 ASP A O 1
ATOM 2337 N N . HIS A 1 152 ? 17.94665 -29.20511 -13.50455 1.000 12.13732 152 HIS A N 1
ATOM 2338 C CA . HIS A 1 152 ? 18.27776 -29.90000 -12.26827 1.000 11.49698 152 HIS A CA 1
ATOM 2339 C C . HIS A 1 152 ? 18.64799 -28.94409 -11.14728 1.000 9.49854 152 HIS A C 1
ATOM 2340 O O . HIS A 1 152 ? 18.61826 -29.34684 -9.98248 1.000 10.47537 152 HIS A O 1
ATOM 2354 N N . LEU A 1 153 ? 18.97248 -27.69412 -11.46813 1.000 8.70655 153 LEU A N 1
ATOM 2355 C CA . LEU A 1 153 ? 19.24479 -26.68180 -10.45566 1.000 8.02371 153 LEU A CA 1
ATOM 2356 C C . LEU A 1 153 ? 17.96561 -25.91127 -10.13863 1.000 8.68299 153 LEU A C 1
ATOM 2357 O O . LEU A 1 153 ? 17.36040 -25.29089 -11.02698 1.000 9.73149 153 LEU A O 1
ATOM 2373 N N . ILE A 1 154 ? 17.59896 -25.92117 -8.85882 1.000 7.98728 154 ILE A N 1
ATOM 2374 C CA . ILE A 1 154 ? 16.40554 -25.29295 -8.30915 1.000 7.27027 154 ILE A CA 1
ATOM 2375 C C . ILE A 1 154 ? 16.87892 -24.21737 -7.34416 1.000 7.84414 154 ILE A C 1
ATOM 2376 O O . ILE A 1 154 ? 17.79820 -24.45973 -6.55925 1.000 8.72111 154 ILE A O 1
ATOM 2392 N N . PHE A 1 155 ? 16.27816 -23.03094 -7.39955 1.000 8.00132 155 PHE A N 1
ATOM 2393 C CA . PHE A 1 155 ? 16.58495 -21.97779 -6.44096 1.000 7.87374 155 PHE A CA 1
ATOM 2394 C C . PHE A 1 155 ? 15.56220 -22.01389 -5.30632 1.000 8.23911 155 PHE A C 1
ATOM 2395 O O . PHE A 1 155 ? 14.39730 -22.34602 -5.52722 1.000 9.98332 155 PHE A O 1
ATOM 2412 N N . GLU A 1 156 ? 15.99475 -21.64697 -4.09725 1.000 6.93977 156 GLU A N 1
ATOM 2413 C CA . GLU A 1 156 ? 15.12046 -21.51899 -2.93048 1.000 6.82147 156 GLU A CA 1
ATOM 2414 C C . GLU A 1 156 ? 15.36569 -20.14366 -2.31802 1.000 6.76894 156 GLU A C 1
ATOM 2415 O O . GLU A 1 156 ? 16.48348 -19.85012 -1.88465 1.000 7.76189 156 GLU A O 1
ATOM 2427 N N . THR A 1 157 ? 14.33287 -19.29161 -2.30005 1.000 7.15775 157 THR A N 1
ATOM 2428 C CA . THR A 1 157 ? 14.53949 -17.86358 -2.04454 1.000 7.16925 157 THR A CA 1
ATOM 2429 C C . THR A 1 157 ? 15.13506 -17.59527 -0.66478 1.000 7.94989 157 THR A C 1
ATOM 2430 O O . THR A 1 157 ? 16.06513 -16.78784 -0.51951 1.000 8.00506 157 THR A O 1
ATOM 2441 N N . LEU A 1 158 ? 14.55674 -18.21525 0.36292 1.000 7.71031 158 LEU A N 1
ATOM 2442 C CA . LEU A 1 158 ? 14.87188 -17.98728 1.76309 1.000 7.67075 158 LEU A CA 1
ATOM 2443 C C . LEU A 1 158 ? 14.72556 -19.32078 2.48320 1.000 6.67106 158 LEU A C 1
ATOM 2444 O O . LEU A 1 158 ? 14.07027 -20.24097 1.98290 1.000 7.82241 158 LEU A O 1
ATOM 2460 N N . ASN A 1 159 ? 15.30117 -19.39972 3.68893 1.000 6.99253 159 ASN A N 1
ATOM 2461 C CA . ASN A 1 159 ? 15.33877 -20.63848 4.45799 1.000 6.59309 159 ASN A CA 1
ATOM 2462 C C . ASN A 1 159 ? 14.19313 -20.72012 5.46184 1.000 6.78970 159 ASN A C 1
ATOM 2463 O O . ASN A 1 159 ? 13.15895 -21.33183 5.17953 1.000 7.20012 159 ASN A O 1
ATOM 2474 N N . GLN A 1 160 ? 14.37034 -20.12724 6.63962 1.000 6.94350 160 GLN A N 1
ATOM 2475 C CA . GLN A 1 160 ? 13.36139 -20.12811 7.70050 1.000 6.80865 160 GLN A CA 1
ATOM 2476 C C . GLN A 1 160 ? 13.09981 -18.69968 8.15268 1.000 7.43020 160 GLN A C 1
ATOM 2477 O O . GLN A 1 160 ? 13.27807 -18.35216 9.32499 1.000 8.10096 160 GLN A O 1
ATOM 2491 N N . PRO A 1 161 ? 12.64156 -17.84319 7.24130 1.000 7.10008 161 PRO A N 1
ATOM 2492 C CA . PRO A 1 161 ? 12.52645 -16.41755 7.56611 1.000 7.63920 161 PRO A CA 1
ATOM 2493 C C . PRO A 1 161 ? 11.48491 -16.18385 8.65232 1.000 7.16184 161 PRO A C 1
ATOM 2494 O O . PRO A 1 161 ? 10.35107 -16.64935 8.55177 1.000 8.35150 161 PRO A O 1
ATOM 2505 N N . ARG A 1 162 ? 11.87277 -15.44303 9.68762 1.000 7.27441 162 ARG A N 1
ATOM 2506 C CA . ARG A 1 162 ? 11.05214 -15.33659 10.88745 1.000 7.64371 162 ARG A CA 1
ATOM 2507 C C . ARG A 1 162 ? 11.51581 -14.14296 11.71407 1.000 8.57457 162 ARG A C 1
ATOM 2508 O O . ARG A 1 162 ? 12.55722 -13.54039 11.43794 1.000 9.56732 162 ARG A O 1
ATOM 2529 N N . LEU A 1 163 ? 10.74134 -13.82711 12.76450 1.000 9.05734 163 LEU A N 1
ATOM 2530 C CA . LEU A 1 163 ? 11.06217 -12.72592 13.68037 1.000 8.85434 163 LEU A CA 1
ATOM 2531 C C . LEU A 1 163 ? 12.02748 -13.22705 14.75582 1.000 9.56497 163 LEU A C 1
ATOM 2532 O O . LEU A 1 163 ? 11.66513 -13.45533 15.91567 1.000 9.88923 163 LEU A O 1
ATOM 2548 N N . GLU A 1 164 ? 13.28930 -13.39833 14.35586 1.000 9.77194 164 GLU A N 1
ATOM 2549 C CA . GLU A 1 164 ? 14.30468 -13.87099 15.28808 1.000 10.98972 164 GLU A CA 1
ATOM 2550 C C . GLU A 1 164 ? 14.43602 -12.91736 16.46565 1.000 10.39535 164 GLU A C 1
ATOM 2551 O O . GLU A 1 164 ? 14.38117 -11.69515 16.31069 1.000 13.00787 164 GLU A O 1
ATOM 2563 N N . GLY A 1 165 ? 14.59684 -13.48753 17.65452 1.000 12.04844 165 GLY A N 1
ATOM 2564 C CA . GLY A 1 165 ? 14.78924 -12.70338 18.85183 1.000 14.28618 165 GLY A CA 1
ATOM 2565 C C . GLY A 1 165 ? 13.52734 -12.15884 19.48774 1.000 15.64497 165 GLY A C 1
ATOM 2566 O O . GLY A 1 165 ? 13.62845 -11.44344 20.49218 1.000 19.90374 165 GLY A O 1
ATOM 2570 N N . THR A 1 166 ? 12.35088 -12.46607 18.95395 1.000 12.55133 166 THR A N 1
ATOM 2571 C CA . THR A 1 166 ? 11.07914 -12.03033 19.50840 1.000 11.08379 166 THR A CA 1
ATOM 2572 C C . THR A 1 166 ? 10.29208 -13.22215 20.02354 1.000 10.67848 166 THR A C 1
ATOM 2573 O O . THR A 1 166 ? 10.59298 -14.37418 19.69260 1.000 11.06102 166 THR A O 1
ATOM 2584 N N . PRO A 1 167 ? 9.22568 -12.97923 20.79087 1.000 10.83371 167 PRO A N 1
ATOM 2585 C CA . PRO A 1 167 ? 8.38794 -14.09980 21.24497 1.000 11.35817 167 PRO A CA 1
ATOM 2586 C C . PRO A 1 167 ? 7.74237 -14.87170 20.11103 1.000 10.98915 167 PRO A C 1
ATOM 2587 O O . PRO A 1 167 ? 7.36466 -16.03397 20.31103 1.000 10.54064 167 PRO A O 1
ATOM 2598 N N . TYR A 1 168 ? 7.61165 -14.26409 18.93199 1.000 9.40182 168 TYR A N 1
ATOM 2599 C CA . TYR A 1 168 ? 6.93370 -14.85665 17.79118 1.000 9.36474 168 TYR A CA 1
ATOM 2600 C C . TYR A 1 168 ? 7.85180 -15.68533 16.90038 1.000 9.24187 168 TYR A C 1
ATOM 2601 O O . TYR A 1 168 ? 7.40104 -16.19158 15.86462 1.000 9.23105 168 TYR A O 1
ATOM 2619 N N . GLU A 1 169 ? 9.12356 -15.83227 17.27590 1.000 9.29644 169 GLU A N 1
ATOM 2620 C CA . GLU A 1 169 ? 10.09324 -16.50253 16.41389 1.000 9.31932 169 GLU A CA 1
ATOM 2621 C C . GLU A 1 169 ? 9.62970 -17.89989 16.02535 1.000 10.24338 169 GLU A C 1
ATOM 2622 O O . GLU A 1 169 ? 9.65508 -18.26454 14.84306 1.000 9.65354 169 GLU A O 1
ATOM 2634 N N . TRP A 1 170 ? 9.21357 -18.69950 17.01266 1.000 9.57192 170 TRP A N 1
ATOM 2635 C CA . TRP A 1 170 ? 8.92555 -20.11861 16.82555 1.000 10.01046 170 TRP A CA 1
ATOM 2636 C C . TRP A 1 170 ? 7.45081 -20.45343 17.02184 1.000 10.06185 170 TRP A C 1
ATOM 2637 O O . TRP A 1 170 ? 7.10117 -21.63381 17.13753 1.000 12.98037 170 TRP A O 1
ATOM 2658 N N . THR A 1 171 ? 6.57493 -19.44972 17.02349 1.000 9.50146 171 THR A N 1
ATOM 2659 C CA . THR A 1 171 ? 5.14913 -19.65286 17.22634 1.000 9.13854 171 THR A CA 1
ATOM 2660 C C . THR A 1 171 ? 4.32741 -19.37108 15.97670 1.000 9.11791 171 THR A C 1
ATOM 2661 O O . THR A 1 171 ? 3.10157 -19.31724 16.06460 1.000 11.37504 171 THR A O 1
ATOM 2672 N N . GLY A 1 172 ? 4.95677 -19.16584 14.83042 1.000 9.31145 172 GLY A N 1
ATOM 2673 C CA . GLY A 1 172 ? 4.23376 -18.91940 13.59879 1.000 9.68057 172 GLY A CA 1
ATOM 2674 C C . GLY A 1 172 ? 4.09266 -17.46666 13.20182 1.000 9.52298 172 GLY A C 1
ATOM 2675 O O . GLY A 1 172 ? 3.39944 -17.17300 12.21660 1.000 9.58417 172 GLY A O 1
ATOM 2679 N N . GLY A 1 173 ? 4.71803 -16.55084 13.93353 1.000 8.66028 173 GLY A N 1
ATOM 2680 C CA . GLY A 1 173 ? 4.77765 -15.17436 13.50777 1.000 8.37412 173 GLY A CA 1
ATOM 2681 C C . GLY A 1 173 ? 3.50793 -14.39319 13.79379 1.000 9.41513 173 GLY A C 1
ATOM 2682 O O . GLY A 1 173 ? 2.70295 -14.71054 14.67254 1.000 9.78700 173 GLY A O 1
ATOM 2686 N N . THR A 1 174 ? 3.33796 -13.34296 12.99782 1.000 9.51396 174 THR A N 1
ATOM 2687 C CA . THR A 1 174 ? 2.23101 -12.40622 13.09312 1.000 9.82947 174 THR A CA 1
ATOM 2688 C C . THR A 1 174 ? 1.69020 -12.16381 11.68698 1.000 10.78367 174 THR A C 1
ATOM 2689 O O . THR A 1 174 ? 2.32028 -12.50943 10.68587 1.000 10.36374 174 THR A O 1
ATOM 2700 N N . SER A 1 175 ? 0.51160 -11.55494 11.58745 1.000 11.01860 175 SER A N 1
ATOM 2701 C CA A SER A 1 175 ? -0.01597 -11.23645 10.26448 0.673 11.35128 175 SER A CA 1
ATOM 2702 C CA B SER A 1 175 ? -0.01613 -11.23770 10.26649 0.327 10.92730 175 SER A CA 1
ATOM 2703 C C . SER A 1 175 ? 0.97004 -10.38033 9.48258 1.000 10.25482 175 SER A C 1
ATOM 2704 O O . SER A 1 175 ? 1.22133 -10.63683 8.30139 1.000 11.48178 175 SER A O 1
ATOM 2719 N N . GLU A 1 176 ? 1.55472 -9.37315 10.14001 1.000 10.78718 176 GLU A N 1
ATOM 2720 C CA . GLU A 1 176 ? 2.53841 -8.50158 9.50610 1.000 10.72296 176 GLU A CA 1
ATOM 2721 C C . GLU A 1 176 ? 3.72638 -9.29607 8.98616 1.000 10.22532 176 GLU A C 1
ATOM 2722 O O . GLU A 1 176 ? 4.12819 -9.14796 7.82565 1.000 10.06286 176 GLU A O 1
ATOM 2734 N N . SER A 1 177 ? 4.31682 -10.13931 9.83631 1.000 9.49731 177 SER A N 1
ATOM 2735 C CA . SER A 1 177 ? 5.55631 -10.79530 9.43527 1.000 8.56302 177 SER A CA 1
ATOM 2736 C C . SER A 1 177 ? 5.30853 -11.89652 8.40448 1.000 8.41305 177 SER A C 1
ATOM 2737 O O . SER A 1 177 ? 6.15497 -12.11704 7.53220 1.000 9.36923 177 SER A O 1
ATOM 2745 N N . ARG A 1 178 ? 4.15713 -12.57856 8.46591 1.000 8.86197 178 ARG A N 1
ATOM 2746 C CA . ARG A 1 178 ? 3.82365 -13.53274 7.40638 1.000 8.45546 178 ARG A CA 1
ATOM 2747 C C . ARG A 1 178 ? 3.59799 -12.81967 6.07424 1.000 8.28016 178 ARG A C 1
ATOM 2748 O O . ARG A 1 178 ? 4.01720 -13.31304 5.02092 1.000 9.19590 178 ARG A O 1
ATOM 2769 N N . ASP A 1 179 ? 2.97279 -11.64310 6.10698 1.000 9.15678 179 ASP A N 1
ATOM 2770 C CA . ASP A 1 179 ? 2.83921 -10.82138 4.90577 1.000 9.37435 179 ASP A CA 1
ATOM 2771 C C . ASP A 1 179 ? 4.21137 -10.44093 4.35341 1.000 9.60163 179 ASP A C 1
ATOM 2772 O O . ASP A 1 179 ? 4.47591 -10.59943 3.15693 1.000 10.11963 179 ASP A O 1
ATOM 2781 N N . VAL A 1 180 ? 5.11520 -9.96862 5.21837 1.000 9.48060 180 VAL A N 1
ATOM 2782 C CA . VAL A 1 180 ? 6.41993 -9.52574 4.73026 1.000 9.52996 180 VAL A CA 1
ATOM 2783 C C . VAL A 1 180 ? 7.23736 -10.69506 4.18046 1.000 8.93359 180 VAL A C 1
ATOM 2784 O O . VAL A 1 180 ? 7.94389 -10.54121 3.18057 1.000 9.40334 180 VAL A O 1
ATOM 2797 N N . VAL A 1 181 ? 7.14265 -11.88221 4.78954 1.000 8.71155 181 VAL A N 1
ATOM 2798 C CA . VAL A 1 181 ? 7.82154 -13.04476 4.21355 1.000 8.06772 181 VAL A CA 1
ATOM 2799 C C . VAL A 1 181 ? 7.33815 -13.28975 2.78661 1.000 7.83213 181 VAL A C 1
ATOM 2800 O O . VAL A 1 181 ? 8.13563 -13.54125 1.88134 1.000 9.08533 181 VAL A O 1
ATOM 2813 N N . ASN A 1 182 ? 6.01840 -13.23256 2.56625 1.000 9.55520 182 ASN A N 1
ATOM 2814 C CA . ASN A 1 182 ? 5.50277 -13.38851 1.20899 1.000 8.17620 182 ASN A CA 1
ATOM 2815 C C . ASN A 1 182 ? 6.06803 -12.32265 0.27452 1.000 9.34931 182 ASN A C 1
ATOM 2816 O O . ASN A 1 182 ? 6.39534 -12.61165 -0.87999 1.000 10.00547 182 ASN A O 1
ATOM 2827 N N A LYS A 1 183 ? 6.18745 -11.08337 0.75953 0.577 8.94390 183 LYS A N 1
ATOM 2828 N N B LYS A 1 183 ? 6.17633 -11.08070 0.75449 0.423 9.71612 183 LYS A N 1
ATOM 2829 C CA A LYS A 1 183 ? 6.71015 -10.00091 -0.07096 0.577 8.63307 183 LYS A CA 1
ATOM 2830 C CA B LYS A 1 183 ? 6.71378 -10.00749 -0.07684 0.423 10.20773 183 LYS A CA 1
ATOM 2831 C C A LYS A 1 183 ? 8.19120 -10.19080 -0.38557 0.577 8.80281 183 LYS A C 1
ATOM 2832 C C B LYS A 1 183 ? 8.18650 -10.23308 -0.40076 0.423 9.45464 183 LYS A C 1
ATOM 2833 O O A LYS A 1 183 ? 8.63372 -9.89042 -1.49774 0.577 10.42872 183 LYS A O 1
ATOM 2834 O O B LYS A 1 183 ? 8.61720 -10.00649 -1.53552 0.423 10.51572 183 LYS A O 1
ATOM 2871 N N . TYR A 1 184 ? 8.97761 -10.67516 0.57889 1.000 8.41856 184 TYR A N 1
ATOM 2872 C CA . TYR A 1 184 ? 10.38370 -10.95253 0.31054 1.000 8.53150 184 TYR A CA 1
ATOM 2873 C C . TYR A 1 184 ? 10.52856 -12.09269 -0.69473 1.000 8.21683 184 TYR A C 1
ATOM 2874 O O . TYR A 1 184 ? 11.37768 -12.03249 -1.59193 1.000 9.01024 184 TYR A O 1
ATOM 2892 N N . ASN A 1 185 ? 9.73848 -13.16101 -0.53247 1.000 8.15290 185 ASN A N 1
ATOM 2893 C CA . ASN A 1 185 ? 9.77140 -14.25592 -1.49739 1.000 8.21303 185 ASN A CA 1
ATOM 2894 C C . ASN A 1 185 ? 9.43842 -13.75275 -2.89907 1.000 8.09555 185 ASN A C 1
ATOM 2895 O O . ASN A 1 185 ? 10.09432 -14.13046 -3.87742 1.000 8.84036 185 ASN A O 1
ATOM 2906 N N . ALA A 1 186 ? 8.39676 -12.91499 -3.01660 1.000 9.00254 186 ALA A N 1
ATOM 2907 C CA . ALA A 1 186 ? 7.98951 -12.40627 -4.32539 1.000 9.75216 186 ALA A CA 1
ATOM 2908 C C . ALA A 1 186 ? 9.06789 -11.51321 -4.92660 1.000 9.05038 186 ALA A C 1
ATOM 2909 O O . ALA A 1 186 ? 9.29867 -11.54060 -6.14175 1.000 9.62865 186 ALA A O 1
ATOM 2916 N N . ALA A 1 187 ? 9.73524 -10.71462 -4.08670 1.000 9.67884 187 ALA A N 1
ATOM 2917 C CA . ALA A 1 187 ? 10.79494 -9.83627 -4.57006 1.000 10.35878 187 ALA A CA 1
ATOM 2918 C C . ALA A 1 187 ? 11.98701 -10.64073 -5.06060 1.000 9.01283 187 ALA A C 1
ATOM 2919 O O . ALA A 1 187 ? 12.57088 -10.32042 -6.10041 1.000 9.75880 187 ALA A O 1
ATOM 2926 N N . ALA A 1 188 ? 12.36657 -11.68546 -4.31941 1.000 8.73249 188 ALA A N 1
ATOM 2927 C CA . ALA A 1 188 ? 13.44874 -12.55163 -4.76929 1.000 8.41455 188 ALA A CA 1
ATOM 2928 C C . ALA A 1 188 ? 13.09645 -13.22870 -6.08783 1.000 7.92947 188 ALA A C 1
ATOM 2929 O O . ALA A 1 188 ? 13.92670 -13.29365 -7.00251 1.000 9.13643 188 ALA A O 1
ATOM 2936 N N . LEU A 1 189 ? 11.86398 -13.74056 -6.20020 1.000 8.80828 189 LEU A N 1
ATOM 2937 C CA . LEU A 1 189 ? 11.43215 -14.37539 -7.44151 1.000 8.66797 189 LEU A CA 1
ATOM 2938 C C . LEU A 1 189 ? 11.47919 -13.39682 -8.61144 1.000 9.34685 189 LEU A C 1
ATOM 2939 O O . LEU A 1 189 ? 11.91339 -13.75440 -9.71131 1.000 10.65028 189 LEU A O 1
ATOM 2955 N N . GLU A 1 190 ? 11.02025 -12.16284 -8.40221 1.000 9.42479 190 GLU A N 1
ATOM 2956 C CA . GLU A 1 190 ? 11.03385 -11.18476 -9.48556 1.000 9.90552 190 GLU A CA 1
ATOM 2957 C C . GLU A 1 190 ? 12.45410 -10.95272 -9.97419 1.000 9.73315 190 GLU A C 1
ATOM 2958 O O . GLU A 1 190 ? 12.69902 -10.87005 -11.18012 1.000 10.91496 190 GLU A O 1
ATOM 2970 N N . SER A 1 191 ? 13.40582 -10.86104 -9.04518 1.000 9.85918 191 SER A N 1
ATOM 2971 C CA . SER A 1 191 ? 14.80277 -10.66503 -9.41864 1.000 9.72772 191 SER A CA 1
ATOM 2972 C C . SER A 1 191 ? 15.36055 -11.86073 -10.18340 1.000 10.01108 191 SER A C 1
ATOM 2973 O O . SER A 1 191 ? 16.11741 -11.68375 -11.14504 1.000 11.48987 191 SER A O 1
ATOM 2981 N N . ILE A 1 192 ? 14.99938 -13.08046 -9.77552 1.000 9.59298 192 ILE A N 1
ATOM 2982 C CA . ILE A 1 192 ? 15.42774 -14.27476 -10.50378 1.000 9.19321 192 ILE A CA 1
ATOM 2983 C C . ILE A 1 192 ? 14.90436 -14.22494 -11.93521 1.000 9.70433 192 ILE A C 1
ATOM 2984 O O . ILE A 1 192 ? 15.65707 -14.36804 -12.90508 1.000 11.07239 192 ILE A O 1
ATOM 3000 N N . ARG A 1 193 ? 13.59920 -13.99184 -12.08510 1.000 10.28211 193 ARG A N 1
ATOM 3001 C CA . ARG A 1 193 ? 12.97678 -14.02460 -13.40690 1.000 10.79327 193 ARG A CA 1
ATOM 3002 C C . ARG A 1 193 ? 13.51899 -12.92803 -14.31617 1.000 11.42727 193 ARG A C 1
ATOM 3003 O O . ARG A 1 193 ? 13.65530 -13.13413 -15.52215 1.000 13.01033 193 ARG A O 1
ATOM 3024 N N . LYS A 1 194 ? 13.82746 -11.75840 -13.75514 1.000 11.52063 194 LYS A N 1
ATOM 3025 C CA . LYS A 1 194 ? 14.30532 -10.62933 -14.54558 1.000 12.23324 194 LYS A CA 1
ATOM 3026 C C . LYS A 1 194 ? 15.63439 -10.91883 -15.23578 1.000 12.58142 194 LYS A C 1
ATOM 3027 O O . LYS A 1 194 ? 15.93515 -10.29160 -16.25484 1.000 15.80835 194 LYS A O 1
ATOM 3046 N N . THR A 1 195 ? 16.43636 -11.85709 -14.72316 1.000 12.25594 195 THR A N 1
ATOM 3047 C CA . THR A 1 195 ? 17.70974 -12.17321 -15.36654 1.000 12.52177 195 THR A CA 1
ATOM 3048 C C . THR A 1 195 ? 17.54515 -12.96046 -16.66289 1.000 14.45580 195 THR A C 1
ATOM 3049 O O . THR A 1 195 ? 18.50784 -13.06119 -17.42431 1.000 16.09989 195 THR A O 1
ATOM 3060 N N . GLY A 1 196 ? 16.36998 -13.52455 -16.92948 1.000 14.84306 196 GLY A N 1
ATOM 3061 C CA . GLY A 1 196 ? 16.09198 -14.09825 -18.23415 1.000 15.20619 196 GLY A CA 1
ATOM 3062 C C . GLY A 1 196 ? 16.69213 -15.47680 -18.45437 1.000 14.82878 196 GLY A C 1
ATOM 3063 O O . GLY A 1 196 ? 17.14194 -16.16650 -17.53446 1.000 14.13262 196 GLY A O 1
ATOM 3067 N N . GLY A 1 197 ? 16.66601 -15.88754 -19.71903 1.000 16.32297 197 GLY A N 1
ATOM 3068 C CA . GLY A 1 197 ? 17.18916 -17.18666 -20.09821 1.000 15.48239 197 GLY A CA 1
ATOM 3069 C C . GLY A 1 197 ? 16.49702 -18.30242 -19.34216 1.000 13.89836 197 GLY A C 1
ATOM 3070 O O . GLY A 1 197 ? 15.27862 -18.27960 -19.12378 1.000 14.83598 197 GLY A O 1
ATOM 3074 N N . ASN A 1 198 ? 17.28407 -19.29936 -18.92331 1.000 13.71566 198 ASN A N 1
ATOM 3075 C CA . ASN A 1 198 ? 16.72135 -20.42008 -18.17902 1.000 12.67251 198 ASN A CA 1
ATOM 3076 C C . ASN A 1 198 ? 16.06409 -19.97091 -16.88125 1.000 11.77507 198 ASN A C 1
ATOM 3077 O O . ASN A 1 198 ? 15.20517 -20.68600 -16.35169 1.000 12.47888 198 ASN A O 1
ATOM 3088 N N . ASN A 1 199 ? 16.45855 -18.81278 -16.34734 1.000 11.68432 199 ASN A N 1
ATOM 3089 C CA . ASN A 1 199 ? 15.86568 -18.32953 -15.10754 1.000 11.03828 199 ASN A CA 1
ATOM 3090 C C . ASN A 1 199 ? 14.44616 -17.81205 -15.29047 1.000 11.52766 199 ASN A C 1
ATOM 3091 O O . ASN A 1 199 ? 13.77620 -17.53895 -14.28664 1.000 12.30933 199 ASN A O 1
ATOM 3102 N N . LEU A 1 200 ? 13.97341 -17.67240 -16.53349 1.000 12.21132 200 LEU A N 1
ATOM 3103 C CA . LEU A 1 200 ? 12.56878 -17.34230 -16.74364 1.000 13.73381 200 LEU A CA 1
ATOM 3104 C C . LEU A 1 200 ? 11.65077 -18.45590 -16.26082 1.000 12.79915 200 LEU A C 1
ATOM 3105 O O . LEU A 1 200 ? 10.52185 -18.18560 -15.83333 1.000 13.59414 200 LEU A O 1
ATOM 3121 N N . SER A 1 201 ? 12.10774 -19.71111 -16.32529 1.000 13.32250 201 SER A N 1
ATOM 3122 C CA A SER A 1 201 ? 11.26968 -20.86741 -16.04779 0.586 13.82987 201 SER A CA 1
ATOM 3123 C CA B SER A 1 201 ? 11.24320 -20.83768 -16.00687 0.414 14.37393 201 SER A CA 1
ATOM 3124 C C . SER A 1 201 ? 11.82122 -21.81146 -14.98853 1.000 13.98235 201 SER A C 1
ATOM 3125 O O . SER A 1 201 ? 11.13570 -22.77598 -14.63278 1.000 15.75421 201 SER A O 1
ATOM 3140 N N . ARG A 1 202 ? 13.03052 -21.57448 -14.48454 1.000 11.82468 202 ARG A N 1
ATOM 3141 C CA . ARG A 1 202 ? 13.59931 -22.42305 -13.44444 1.000 10.60596 202 ARG A CA 1
ATOM 3142 C C . ARG A 1 202 ? 12.63789 -22.55587 -12.27226 1.000 10.28839 202 ARG A C 1
ATOM 3143 O O . ARG A 1 202 ? 12.03371 -21.57843 -11.82933 1.000 10.44086 202 ARG A O 1
ATOM 3164 N N . ALA A 1 203 ? 12.53484 -23.76441 -11.73618 1.000 10.65051 203 ALA A N 1
ATOM 3165 C CA . ALA A 1 203 ? 11.73230 -23.96686 -10.54145 1.000 10.23065 203 ALA A CA 1
ATOM 3166 C C . ALA A 1 203 ? 12.32017 -23.17523 -9.38325 1.000 9.32811 203 ALA A C 1
ATOM 3167 O O . ALA A 1 203 ? 13.53886 -23.17525 -9.16125 1.000 10.32009 203 ALA A O 1
ATOM 3174 N N . VAL A 1 204 ? 11.44119 -22.52302 -8.62377 1.000 9.06091 204 VAL A N 1
ATOM 3175 C CA . VAL A 1 204 ? 11.84143 -21.71952 -7.47498 1.000 8.62626 204 VAL A CA 1
ATOM 3176 C C . VAL A 1 204 ? 11.01426 -22.13073 -6.26639 1.000 7.96176 204 VAL A C 1
ATOM 3177 O O . VAL A 1 204 ? 9.78749 -21.97653 -6.26760 1.000 9.00785 204 VAL A O 1
ATOM 3190 N N . MET A 1 205 ? 11.68393 -22.66361 -5.24998 1.000 7.67219 205 MET A N 1
ATOM 3191 C CA . MET A 1 205 ? 11.10180 -22.93319 -3.94611 1.000 6.90656 205 MET A CA 1
ATOM 3192 C C . MET A 1 205 ? 11.08388 -21.66374 -3.10491 1.000 7.23229 205 MET A C 1
ATOM 3193 O O . MET A 1 205 ? 11.99225 -20.82974 -3.18759 1.000 8.16463 205 MET A O 1
ATOM 3207 N N . MET A 1 206 ? 10.04004 -21.52641 -2.28206 1.000 7.33332 206 MET A N 1
ATOM 3208 C CA . MET A 1 206 ? 9.96610 -20.41341 -1.34666 1.000 7.35519 206 MET A CA 1
ATOM 3209 C C . MET A 1 206 ? 9.21453 -20.86740 -0.11037 1.000 6.89123 206 MET A C 1
ATOM 3210 O O . MET A 1 206 ? 8.24010 -21.62845 -0.23360 1.000 7.76315 206 MET A O 1
ATOM 3224 N N . PRO A 1 207 ? 9.64942 -20.45110 1.07726 1.000 6.99368 207 PRO A N 1
ATOM 3225 C CA . PRO A 1 207 ? 9.08633 -21.00234 2.31003 1.000 6.46260 207 PRO A CA 1
ATOM 3226 C C . PRO A 1 207 ? 7.90669 -20.22213 2.86807 1.000 7.14275 207 PRO A C 1
ATOM 3227 O O . PRO A 1 207 ? 7.69957 -19.03743 2.58462 1.000 7.52011 207 PRO A O 1
ATOM 3238 N N . THR A 1 208 ? 7.14010 -20.92659 3.69411 1.000 7.10129 208 THR A N 1
ATOM 3239 C CA . THR A 1 208 ? 6.27815 -20.28625 4.66496 1.000 7.05860 208 THR A CA 1
ATOM 3240 C C . THR A 1 208 ? 7.13308 -19.56910 5.71428 1.000 6.95550 208 THR A C 1
ATOM 3241 O O . THR A 1 208 ? 8.35763 -19.72907 5.77581 1.000 7.08406 208 THR A O 1
ATOM 3252 N N . TYR A 1 209 ? 6.48069 -18.78181 6.56441 1.000 7.38433 209 TYR A N 1
ATOM 3253 C CA . TYR A 1 209 ? 7.16114 -18.20888 7.71947 1.000 8.00053 209 TYR A CA 1
ATOM 3254 C C . TYR A 1 209 ? 7.81496 -19.32688 8.52572 1.000 6.95452 209 TYR A C 1
ATOM 3255 O O . TYR A 1 209 ? 7.16931 -20.32397 8.87763 1.000 7.35428 209 TYR A O 1
ATOM 3273 N N . ALA A 1 210 ? 9.11118 -19.16292 8.79787 1.000 7.16624 210 ALA A N 1
ATOM 3274 C CA . ALA A 1 210 ? 9.93620 -20.11800 9.53574 1.000 7.00042 210 ALA A CA 1
ATOM 3275 C C . ALA A 1 210 ? 10.02673 -21.48030 8.85378 1.000 6.54519 210 ALA A C 1
ATOM 3276 O O . ALA A 1 210 ? 10.51360 -22.43988 9.45664 1.000 7.59816 210 ALA A O 1
ATOM 3283 N N . ALA A 1 211 ? 9.60281 -21.58013 7.59616 1.000 6.73580 211 ALA A N 1
ATOM 3284 C CA . ALA A 1 211 ? 9.41628 -22.86325 6.91932 1.000 6.60898 211 ALA A CA 1
ATOM 3285 C C . ALA A 1 211 ? 8.51594 -23.80058 7.71898 1.000 6.92208 211 ALA A C 1
ATOM 3286 O O . ALA A 1 211 ? 8.58080 -25.02369 7.57580 1.000 7.75121 211 ALA A O 1
ATOM 3293 N N . SER A 1 212 ? 7.63179 -23.23301 8.52969 1.000 6.37993 212 SER A N 1
ATOM 3294 C CA . SER A 1 212 ? 6.73809 -24.04852 9.33204 1.000 7.36215 212 SER A CA 1
ATOM 3295 C C . SER A 1 212 ? 5.58499 -24.59539 8.49780 1.000 8.30049 212 SER A C 1
ATOM 3296 O O . SER A 1 212 ? 4.97419 -23.87762 7.69826 1.000 8.39414 212 SER A O 1
ATOM 3304 N N . GLY A 1 213 ? 5.26028 -25.85969 8.72266 1.000 8.32814 213 GLY A N 1
ATOM 3305 C CA . GLY A 1 213 ? 4.08368 -26.47405 8.15619 1.000 9.34012 213 GLY A CA 1
ATOM 3306 C C . GLY A 1 213 ? 2.83670 -26.36307 9.00330 1.000 9.10977 213 GLY A C 1
ATOM 3307 O O . GLY A 1 213 ? 1.85598 -27.06177 8.72762 1.000 10.71260 213 GLY A O 1
ATOM 3311 N N . SER A 1 214 ? 2.83846 -25.52513 10.03507 1.000 9.53041 214 SER A N 1
ATOM 3312 C CA . SER A 1 214 ? 1.62928 -25.31904 10.81372 1.000 9.61857 214 SER A CA 1
ATOM 3313 C C . SER A 1 214 ? 0.52334 -24.76541 9.92252 1.000 9.83222 214 SER A C 1
ATOM 3314 O O . SER A 1 214 ? 0.76629 -24.14418 8.88305 1.000 10.00122 214 SER A O 1
ATOM 3322 N N . SER A 1 215 ? -0.71381 -24.97327 10.36058 1.000 11.16618 215 SER A N 1
ATOM 3323 C CA A SER A 1 215 ? -1.85784 -24.46503 9.61200 0.332 12.27943 215 SER A CA 1
ATOM 3324 C CA B SER A 1 215 ? -1.84575 -24.46970 9.59509 0.668 11.85652 215 SER A CA 1
ATOM 3325 C C . SER A 1 215 ? -1.75645 -22.95980 9.39963 1.000 11.45027 215 SER A C 1
ATOM 3326 O O . SER A 1 215 ? -2.01498 -22.46066 8.30195 1.000 12.13063 215 SER A O 1
ATOM 3341 N N . THR A 1 216 ? -1.36995 -22.21503 10.43778 1.000 11.82048 216 THR A N 1
ATOM 3342 C CA . THR A 1 216 ? -1.35276 -20.75895 10.31801 1.000 12.54018 216 THR A CA 1
ATOM 3343 C C . THR A 1 216 ? -0.35837 -20.30259 9.25753 1.000 10.86205 216 THR A C 1
ATOM 3344 O O . THR A 1 216 ? -0.66585 -19.43430 8.43048 1.000 12.39588 216 THR A O 1
ATOM 3355 N N . THR A 1 217 ? 0.84728 -20.87103 9.27004 1.000 9.06931 217 THR A N 1
ATOM 3356 C CA . THR A 1 217 ? 1.86918 -20.42366 8.33001 1.000 9.13112 217 THR A CA 1
ATOM 3357 C C . THR A 1 217 ? 1.61429 -20.95124 6.92134 1.000 9.10242 217 THR A C 1
ATOM 3358 O O . THR A 1 217 ? 1.80166 -20.21526 5.94703 1.000 10.20238 217 THR A O 1
ATOM 3369 N N . MET A 1 218 ? 1.15940 -22.20070 6.78666 1.000 10.20427 218 MET A N 1
ATOM 3370 C CA . MET A 1 218 ? 0.77587 -22.69483 5.46877 1.000 11.38283 218 MET A CA 1
ATOM 3371 C C . MET A 1 218 ? -0.36180 -21.87165 4.88956 1.000 10.62844 218 MET A C 1
ATOM 3372 O O . MET A 1 218 ? -0.34716 -21.51199 3.70781 1.000 10.99011 218 MET A O 1
ATOM 3386 N N . ASN A 1 219 ? -1.39750 -21.62765 5.68941 1.000 10.17322 219 ASN A N 1
ATOM 3387 C CA . ASN A 1 219 ? -2.57503 -20.97075 5.14360 1.000 12.16051 219 ASN A CA 1
ATOM 3388 C C . ASN A 1 219 ? -2.24531 -19.59319 4.60101 1.000 11.75714 219 ASN A C 1
ATOM 3389 O O . ASN A 1 219 ? -2.82535 -19.18244 3.58825 1.000 12.46043 219 ASN A O 1
ATOM 3400 N N . ASP A 1 220 ? -1.30602 -18.87912 5.22746 1.000 10.59918 220 ASP A N 1
ATOM 3401 C CA . ASP A 1 220 ? -0.96243 -17.53030 4.79131 1.000 11.38992 220 ASP A CA 1
ATOM 3402 C C . ASP A 1 220 ? 0.06590 -17.50315 3.66516 1.000 11.61371 220 ASP A C 1
ATOM 3403 O O . ASP A 1 220 ? 0.39767 -16.41806 3.18455 1.000 13.34657 220 ASP A O 1
ATOM 3412 N N . PHE A 1 221 ? 0.54895 -18.65607 3.21492 1.000 11.57442 221 PHE A N 1
ATOM 3413 C CA . PHE A 1 221 ? 1.48213 -18.70224 2.09726 1.000 11.34390 221 PHE A CA 1
ATOM 3414 C C . PHE A 1 221 ? 0.81390 -18.16137 0.84127 1.000 11.72758 221 PHE A C 1
ATOM 3415 O O . PHE A 1 221 ? -0.26263 -18.61931 0.45132 1.000 12.80063 221 PHE A O 1
ATOM 3432 N N . LYS A 1 222 ? 1.47026 -17.21493 0.17902 1.000 11.14707 222 LYS A N 1
ATOM 3433 C CA . LYS A 1 222 ? 0.94186 -16.61010 -1.03586 1.000 11.50010 222 LYS A CA 1
ATOM 3434 C C . LYS A 1 222 ? 1.81097 -17.00360 -2.21939 1.000 12.53727 222 LYS A C 1
ATOM 3435 O O . LYS A 1 222 ? 3.02924 -16.81333 -2.18737 1.000 15.09789 222 LYS A O 1
ATOM 3454 N N . VAL A 1 223 ? 1.17801 -17.53059 -3.26201 1.000 12.30806 223 VAL A N 1
ATOM 3455 C CA . VAL A 1 223 ? 1.86178 -17.89592 -4.49939 1.000 13.22099 223 VAL A CA 1
ATOM 3456 C C . VAL A 1 223 ? 1.86443 -16.67025 -5.40874 1.000 13.64462 223 VAL A C 1
ATOM 3457 O O . VAL A 1 223 ? 0.78180 -16.17793 -5.76230 1.000 13.69750 223 VAL A O 1
ATOM 3470 N N . PRO A 1 224 ? 3.02864 -16.14852 -5.79984 1.000 13.41538 224 PRO A N 1
ATOM 3471 C CA . PRO A 1 224 ? 3.06041 -15.07870 -6.80868 1.000 13.16853 224 PRO A CA 1
ATOM 3472 C C . PRO A 1 224 ? 2.47229 -15.54195 -8.13628 1.000 12.62686 224 PRO A C 1
ATOM 3473 O O . PRO A 1 224 ? 2.25160 -16.72988 -8.37309 1.000 13.28308 224 PRO A O 1
ATOM 3484 N N . ASP A 1 225 ? 2.22088 -14.57834 -9.02432 1.000 12.02660 225 ASP A N 1
ATOM 3485 C CA . ASP A 1 225 ? 1.73661 -14.87658 -10.37492 1.000 12.15480 225 ASP A CA 1
ATOM 3486 C C . ASP A 1 225 ? 2.91493 -15.39242 -11.19351 1.000 12.34690 225 ASP A C 1
ATOM 3487 O O . ASP A 1 225 ? 3.60751 -14.64713 -11.89437 1.000 14.14297 225 ASP A O 1
ATOM 3496 N N . ASP A 1 226 ? 3.13431 -16.69981 -11.09086 1.000 11.25503 226 ASP A N 1
ATOM 3497 C CA . ASP A 1 226 ? 4.27369 -17.38394 -11.68092 1.000 11.10823 226 ASP A CA 1
ATOM 3498 C C . ASP A 1 226 ? 3.88546 -18.85082 -11.77776 1.000 12.73111 226 ASP A C 1
ATOM 3499 O O . ASP A 1 226 ? 3.25083 -19.38174 -10.86620 1.000 15.52924 226 ASP A O 1
ATOM 3508 N N . LYS A 1 227 ? 4.28461 -19.50746 -12.86051 1.000 13.94397 227 LYS A N 1
ATOM 3509 C CA . LYS A 1 227 ? 3.83785 -20.87087 -13.10990 1.000 15.38763 227 LYS A CA 1
ATOM 3510 C C . LYS A 1 227 ? 4.76025 -21.94680 -12.54878 1.000 13.98569 227 LYS A C 1
ATOM 3511 O O . LYS A 1 227 ? 4.40269 -23.12721 -12.62850 1.000 16.48624 227 LYS A O 1
ATOM 3530 N N . ASN A 1 228 ? 5.92078 -21.59016 -11.98880 1.000 11.55081 228 ASN A N 1
ATOM 3531 C CA . ASN A 1 228 ? 6.92807 -22.58256 -11.58650 1.000 11.54784 228 ASN A CA 1
ATOM 3532 C C . ASN A 1 228 ? 7.44854 -22.34039 -10.17402 1.000 9.70412 228 ASN A C 1
ATOM 3533 O O . ASN A 1 228 ? 8.65318 -22.36694 -9.90937 1.000 11.86564 228 ASN A O 1
ATOM 3544 N N . VAL A 1 229 ? 6.52355 -22.17781 -9.24105 1.000 9.62569 229 VAL A N 1
ATOM 3545 C CA . VAL A 1 229 ? 6.80752 -22.02710 -7.81796 1.000 9.54481 229 VAL A CA 1
ATOM 3546 C C . VAL A 1 229 ? 6.56920 -23.35288 -7.10622 1.000 8.43328 229 VAL A C 1
ATOM 3547 O O . VAL A 1 229 ? 5.64322 -24.10605 -7.44026 1.000 9.93912 229 VAL A O 1
ATOM 3560 N N . ILE A 1 230 ? 7.39691 -23.62111 -6.09583 1.000 8.06520 230 ILE A N 1
ATOM 3561 C CA . ILE A 1 230 ? 7.26216 -24.75798 -5.19692 1.000 7.60845 230 ILE A CA 1
ATOM 3562 C C . ILE A 1 230 ? 7.23701 -24.21280 -3.77215 1.000 7.62392 230 ILE A C 1
ATOM 3563 O O . ILE A 1 230 ? 8.05371 -23.35633 -3.42061 1.000 8.63776 230 ILE A O 1
ATOM 3579 N N . ALA A 1 231 ? 6.31895 -24.70560 -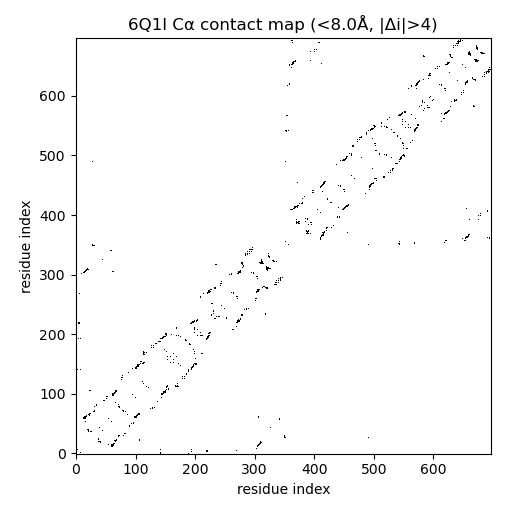2.94582 1.000 7.64880 231 ALA A N 1
ATOM 3580 C CA . ALA A 1 231 ? 6.33999 -24.35670 -1.52804 1.000 7.52091 231 ALA A CA 1
ATOM 3581 C C . ALA A 1 231 ? 7.41120 -25.16567 -0.79599 1.000 7.15628 231 ALA A C 1
ATOM 3582 O O . ALA A 1 231 ? 7.57500 -26.36231 -1.04638 1.000 8.30896 231 ALA A O 1
ATOM 3589 N N . SER A 1 232 ? 8.09806 -24.51749 0.14711 1.000 7.17157 232 SER A N 1
ATOM 3590 C CA . SER A 1 232 ? 9.10526 -25.14423 0.99710 1.000 7.30104 232 SER A CA 1
ATOM 3591 C C . SER A 1 232 ? 8.62015 -25.16261 2.44369 1.000 6.77396 232 SER A C 1
ATOM 3592 O O . SER A 1 232 ? 8.31255 -24.11114 3.01303 1.000 7.32101 232 SER A O 1
ATOM 3600 N N . VAL A 1 233 ? 8.59582 -26.34937 3.05408 1.000 7.55310 233 VAL A N 1
ATOM 3601 C CA . VAL A 1 233 ? 8.42790 -26.48262 4.49440 1.000 7.13945 233 VAL A CA 1
ATOM 3602 C C . VAL A 1 233 ? 9.52966 -27.38574 5.03182 1.000 6.65009 233 VAL A C 1
ATOM 3603 O O . VAL A 1 233 ? 10.10427 -28.20267 4.30885 1.000 7.51654 233 VAL A O 1
ATOM 3616 N N . HIS A 1 234 ? 9.82507 -27.21244 6.31817 1.000 6.34311 234 HIS A N 1
ATOM 3617 C CA . HIS A 1 234 ? 10.72034 -28.08677 7.06862 1.000 6.64707 234 HIS A CA 1
ATOM 3618 C C . HIS A 1 234 ? 9.88004 -28.77451 8.12992 1.000 8.06215 234 HIS A C 1
ATOM 3619 O O . HIS A 1 234 ? 9.01202 -28.14970 8.74715 1.000 9.80418 234 HIS A O 1
ATOM 3633 N N . ALA A 1 235 ? 10.09685 -30.07633 8.30755 1.000 7.04669 235 ALA A N 1
ATOM 3634 C CA . ALA A 1 235 ? 9.18993 -30.85990 9.15360 1.000 7.41189 235 ALA A CA 1
ATOM 3635 C C . ALA A 1 235 ? 9.99567 -31.95559 9.85672 1.000 7.00966 235 ALA A C 1
ATOM 3636 O O . ALA A 1 235 ? 10.04876 -33.11945 9.43603 1.000 7.99521 235 ALA A O 1
ATOM 3643 N N . TYR A 1 236 ? 10.62486 -31.56348 10.96232 1.000 7.91841 236 TYR A N 1
ATOM 3644 C CA . TYR A 1 236 ? 11.34536 -32.48334 11.84074 1.000 8.20491 236 TYR A CA 1
ATOM 3645 C C . TYR A 1 236 ? 10.30233 -33.13368 12.74576 1.000 8.42940 236 TYR A C 1
ATOM 3646 O O . TYR A 1 236 ? 10.14498 -32.79667 13.92100 1.000 10.49417 236 TYR A O 1
ATOM 3664 N N . SER A 1 237 ? 9.59731 -34.10852 12.17676 1.000 8.83152 237 SER A N 1
ATOM 3665 C CA A SER A 1 237 ? 8.39797 -34.62331 12.80037 0.508 9.00087 237 SER A CA 1
ATOM 3666 C CA B SER A 1 237 ? 8.37691 -34.63199 12.75984 0.492 8.39402 237 SER A CA 1
ATOM 3667 C C . SER A 1 237 ? 8.53179 -36.09648 13.13883 1.000 9.03303 237 SER A C 1
ATOM 3668 O O . SER A 1 237 ? 9.20062 -36.85037 12.42586 1.000 10.18838 237 SER A O 1
ATOM 3683 N N . PRO A 1 238 ? 7.91076 -36.53647 14.24803 1.000 9.72643 238 PRO A N 1
ATOM 3684 C CA . PRO A 1 238 ? 7.21959 -35.70909 15.24782 1.000 10.33139 238 PRO A CA 1
ATOM 3685 C C . PRO A 1 238 ? 8.25798 -35.03895 16.16032 1.000 10.68760 238 PRO A C 1
ATOM 3686 O O . PRO A 1 238 ? 9.23392 -35.67727 16.55363 1.000 11.21884 238 PRO A O 1
ATOM 3697 N N . TYR A 1 239 ? 8.02586 -33.76301 16.47350 1.000 10.62241 239 TYR A N 1
ATOM 3698 C CA . TYR A 1 239 ? 9.02274 -32.90801 17.11864 1.000 11.46927 239 TYR A CA 1
ATOM 3699 C C . TYR A 1 239 ? 9.63429 -33.52138 18.37821 1.000 10.77268 239 TYR A C 1
ATOM 3700 O O . TYR A 1 239 ? 10.85383 -33.47748 18.56781 1.000 11.12506 239 TYR A O 1
ATOM 3718 N N . PHE A 1 240 ? 8.81027 -34.04291 19.28332 1.000 11.54080 240 PHE A N 1
ATOM 3719 C CA . PHE A 1 240 ? 9.35790 -34.49977 20.55998 1.000 12.12960 240 PHE A CA 1
ATOM 3720 C C . PHE A 1 240 ? 10.29435 -35.69178 20.39149 1.000 11.74228 240 PHE A C 1
ATOM 3721 O O . PHE A 1 240 ? 11.22372 -35.86378 21.19033 1.000 13.05219 240 PHE A O 1
ATOM 3738 N N . PHE A 1 241 ? 10.07294 -36.51421 19.36552 1.000 12.14169 241 PHE A N 1
ATOM 3739 C CA . PHE A 1 241 ? 10.99732 -37.59395 19.04376 1.000 11.34551 241 PHE A CA 1
ATOM 3740 C C . PHE A 1 241 ? 12.19365 -37.07633 18.25955 1.000 10.14459 241 PHE A C 1
ATOM 3741 O O . PHE A 1 241 ? 13.34512 -37.37338 18.59313 1.000 11.66413 241 PHE A O 1
ATOM 3758 N N . ALA A 1 242 ? 11.92871 -36.29630 17.21341 1.000 10.21955 242 ALA A N 1
ATOM 3759 C CA . ALA A 1 242 ? 12.93658 -35.98072 16.20728 1.000 10.92577 242 ALA A CA 1
ATOM 3760 C C . ALA A 1 242 ? 13.96225 -34.95225 16.67308 1.000 10.94842 242 ALA A C 1
ATOM 3761 O O . ALA A 1 242 ? 15.13676 -35.04016 16.29323 1.000 11.70915 242 ALA A O 1
ATOM 3768 N N . MET A 1 243 ? 13.55285 -33.96831 17.47573 1.000 11.39544 243 MET A N 1
ATOM 3769 C CA . MET A 1 243 ? 14.41010 -32.81067 17.71091 1.000 13.16409 243 MET A CA 1
ATOM 3770 C C . MET A 1 243 ? 14.51798 -32.39415 19.17513 1.000 12.56318 243 MET A C 1
ATOM 3771 O O . MET A 1 243 ? 15.54429 -31.84778 19.58125 1.000 13.59100 243 MET A O 1
ATOM 3785 N N . ASP A 1 244 ? 13.48516 -32.63237 19.97792 1.000 13.46169 244 ASP A N 1
ATOM 3786 C CA . ASP A 1 244 ? 13.45282 -32.07855 21.32619 1.000 14.43106 244 ASP A CA 1
ATOM 3787 C C . ASP A 1 244 ? 14.40796 -32.82107 22.25686 1.000 15.24547 244 ASP A C 1
ATOM 3788 O O . ASP A 1 244 ? 14.50221 -34.05134 22.22549 1.000 15.94826 244 ASP A O 1
ATOM 3797 N N . THR A 1 245 ? 15.11546 -32.05683 23.09757 1.000 16.23065 245 THR A N 1
ATOM 3798 C CA . THR A 1 245 ? 15.99541 -32.60541 24.12567 1.000 18.55864 245 THR A CA 1
ATOM 3799 C C . THR A 1 245 ? 15.56029 -32.22215 25.53719 1.000 20.28310 245 THR A C 1
ATOM 3800 O O . THR A 1 245 ? 16.32135 -32.43554 26.49002 1.000 22.57974 245 THR A O 1
ATOM 3811 N N . SER A 1 246 ? 14.36542 -31.66029 25.69397 1.000 20.22602 246 SER A N 1
ATOM 3812 C CA . SER A 1 246 ? 13.85155 -31.26202 26.99452 1.000 22.10814 246 SER A CA 1
ATOM 3813 C C . SER A 1 246 ? 13.31814 -32.48648 27.73466 1.000 23.46389 246 SER A C 1
ATOM 3814 O O . SER A 1 246 ? 13.45849 -33.62972 27.28855 1.000 23.20416 246 SER A O 1
ATOM 3822 N N . SER A 1 247 ? 12.67657 -32.24386 28.88197 1.000 25.20313 247 SER A N 1
ATOM 3823 C CA . SER A 1 247 ? 12.00921 -33.31303 29.61031 1.000 26.65179 247 SER A CA 1
ATOM 3824 C C . SER A 1 247 ? 10.85838 -33.91303 28.81503 1.000 25.47625 247 SER A C 1
ATOM 3825 O O . SER A 1 247 ? 10.36990 -34.98995 29.17400 1.000 25.83932 247 SER A O 1
ATOM 3833 N N . ASN A 1 248 ? 10.40611 -33.23562 27.75839 1.000 23.67635 248 ASN A N 1
ATOM 3834 C CA . ASN A 1 248 ? 9.37736 -33.76223 26.87163 1.000 23.39126 248 ASN A CA 1
ATOM 3835 C C . ASN A 1 248 ? 9.93351 -34.70663 25.81444 1.000 19.16518 248 ASN A C 1
ATOM 3836 O O . ASN A 1 248 ? 9.16108 -35.22909 25.00235 1.000 18.98581 248 ASN A O 1
ATOM 3847 N N . SER A 1 249 ? 11.24234 -34.94165 25.80740 1.000 17.78836 249 SER A N 1
ATOM 3848 C CA . SER A 1 249 ? 11.85509 -35.75601 24.76828 1.000 17.11455 249 SER A CA 1
ATOM 3849 C C . SER A 1 249 ? 11.28814 -37.17019 24.77150 1.000 17.21124 249 SER A C 1
ATOM 3850 O O . SER A 1 249 ? 11.09586 -37.78046 25.82663 1.000 19.64715 249 SER A O 1
ATOM 3858 N N . VAL A 1 250 ? 11.03800 -37.68486 23.56789 1.000 16.77624 250 VAL A N 1
ATOM 3859 C CA . VAL A 1 250 ? 10.58886 -39.04917 23.31461 1.000 17.02562 250 VAL A CA 1
ATOM 3860 C C . VAL A 1 250 ? 11.68060 -39.73676 22.50611 1.000 15.63024 250 VAL A C 1
ATOM 3861 O O . VAL A 1 250 ? 12.30576 -39.10283 21.64969 1.000 15.22903 250 VAL A O 1
ATOM 3874 N N . ASN A 1 251 ? 11.91698 -41.02965 22.76613 1.000 16.03358 251 ASN A N 1
ATOM 3875 C CA . ASN A 1 251 ? 12.98677 -41.73538 22.06706 1.000 15.38397 251 ASN A CA 1
ATOM 3876 C C . ASN A 1 251 ? 12.53593 -43.00632 21.35538 1.000 15.04237 251 ASN A C 1
ATOM 3877 O O . ASN A 1 251 ? 13.38687 -43.75240 20.85804 1.000 15.19089 251 ASN A O 1
ATOM 3888 N N . THR A 1 252 ? 11.23261 -43.24907 21.25612 1.000 15.17862 252 THR A N 1
ATOM 3889 C CA . THR A 1 252 ? 10.69916 -44.37378 20.50514 1.000 15.83251 252 THR A CA 1
ATOM 3890 C C . THR A 1 252 ? 9.68359 -43.86554 19.49136 1.000 14.18473 252 THR A C 1
ATOM 3891 O O . THR A 1 252 ? 9.03771 -42.83478 19.69682 1.000 15.35311 252 THR A O 1
ATOM 3902 N N . TRP A 1 253 ? 9.54758 -44.60875 18.39479 1.000 13.29150 253 TRP A N 1
ATOM 3903 C CA . TRP A 1 253 ? 8.61795 -44.26495 17.32977 1.000 13.15369 253 TRP A CA 1
ATOM 3904 C C . TRP A 1 253 ? 8.19584 -45.53523 16.60489 1.000 14.65693 253 TRP A C 1
ATOM 3905 O O . TRP A 1 253 ? 9.02134 -46.42729 16.37754 1.000 16.84311 253 TRP A O 1
ATOM 3926 N N . GLY A 1 254 ? 6.91174 -45.60782 16.23805 1.000 15.60476 254 GLY A N 1
ATOM 3927 C CA . GLY A 1 254 ? 6.43488 -46.69496 15.40359 1.000 18.15893 254 GLY A CA 1
ATOM 3928 C C . GLY A 1 254 ? 5.04165 -47.23260 15.67723 1.000 18.69626 254 GLY A C 1
ATOM 3929 O O . GLY A 1 254 ? 4.64377 -48.21483 15.05013 1.000 20.13605 254 GLY A O 1
ATOM 3933 N N . SER A 1 255 ? 4.28424 -46.61580 16.58222 1.000 18.16328 255 SER A N 1
ATOM 3934 C CA . SER A 1 255 ? 2.93772 -47.08371 16.87776 1.000 19.29810 255 SER A CA 1
ATOM 3935 C C . SER A 1 255 ? 1.97245 -46.71827 15.75105 1.000 18.63062 255 SER A C 1
ATOM 3936 O O . SER A 1 255 ? 2.27904 -45.92255 14.85521 1.000 17.59705 255 SER A O 1
ATOM 3944 N N . SER A 1 256 ? 0.77451 -47.30753 15.82021 1.000 21.18885 256 SER A N 1
ATOM 3945 C CA . SER A 1 256 ? -0.28763 -46.94386 14.88935 1.000 21.52067 256 SER A CA 1
ATOM 3946 C C . SER A 1 256 ? -0.59883 -45.45699 14.96900 1.000 19.80333 256 SER A C 1
ATOM 3947 O O . SER A 1 256 ? -0.80784 -44.80290 13.94020 1.000 20.02373 256 SER A O 1
ATOM 3955 N N . TYR A 1 257 ? -0.63267 -44.90920 16.18802 1.000 19.11482 257 TYR A N 1
ATOM 3956 C CA . TYR A 1 257 ? -0.88310 -43.48170 16.36821 1.000 19.64742 257 TYR A CA 1
ATOM 3957 C C . TYR A 1 257 ? 0.23133 -42.64247 15.74739 1.000 16.18855 257 TYR A C 1
ATOM 3958 O O . TYR A 1 257 ? -0.03499 -41.62086 15.09810 1.000 16.00860 257 TYR A O 1
ATOM 3976 N N . ASP A 1 258 ? 1.49099 -43.05656 15.93762 1.000 15.65869 258 ASP A N 1
ATOM 3977 C CA . ASP A 1 258 ? 2.60679 -42.33316 15.33421 1.000 14.10343 258 ASP A CA 1
ATOM 3978 C C . ASP A 1 258 ? 2.45668 -42.27946 13.81890 1.000 13.10759 258 ASP A C 1
ATOM 3979 O O . ASP A 1 258 ? 2.68085 -41.23357 13.19426 1.000 13.11865 258 ASP A O 1
ATOM 3988 N N . LYS A 1 259 ? 2.10439 -43.41348 13.20924 1.000 13.98848 259 LYS A N 1
ATOM 3989 C CA . LYS A 1 259 ? 1.96467 -43.47297 11.75874 1.000 13.27400 259 LYS A CA 1
ATOM 3990 C C . LYS A 1 259 ? 0.78729 -42.63106 11.28600 1.000 12.93168 259 LYS A C 1
ATOM 3991 O O . LYS A 1 259 ? 0.90579 -41.87847 10.31095 1.000 13.36465 259 LYS A O 1
ATOM 4010 N N . TYR A 1 260 ? -0.34985 -42.73463 11.97359 1.000 14.59435 260 TYR A N 1
ATOM 4011 C CA . TYR A 1 260 ? -1.51617 -41.94148 11.60457 1.000 14.31188 260 TYR A CA 1
ATOM 4012 C C . TYR A 1 260 ? -1.21215 -40.45280 11.68276 1.000 13.94219 260 TYR A C 1
ATOM 4013 O O . TYR A 1 260 ? -1.57490 -39.68421 10.78433 1.000 12.84858 260 TYR A O 1
ATOM 4031 N N . SER A 1 261 ? -0.55051 -40.03015 12.75586 1.000 12.85754 261 SER A N 1
ATOM 4032 C CA . SER A 1 261 ? -0.24323 -38.61905 12.93329 1.000 12.73290 261 SER A CA 1
ATOM 4033 C C . SER A 1 261 ? 0.62178 -38.10312 11.79687 1.000 11.15981 261 SER A C 1
ATOM 4034 O O . SER A 1 261 ? 0.39235 -36.99958 11.28033 1.000 11.53810 261 SER A O 1
ATOM 4042 N N . LEU A 1 262 ? 1.63080 -38.87981 11.39672 1.000 11.09344 262 LEU A N 1
ATOM 4043 C CA . LEU A 1 262 ? 2.48563 -38.43092 10.30588 1.000 10.35005 262 LEU A CA 1
ATOM 4044 C C . LEU A 1 262 ? 1.71603 -38.39976 8.99224 1.000 10.57556 262 LEU A C 1
ATOM 4045 O O . LEU A 1 262 ? 1.88181 -37.47215 8.19012 1.000 10.89389 262 LEU A O 1
ATOM 4061 N N . ASP A 1 263 ? 0.86175 -39.39569 8.75893 1.000 11.45186 263 ASP A N 1
ATOM 4062 C CA . ASP A 1 263 ? 0.05870 -39.41225 7.53991 1.000 11.99708 263 ASP A CA 1
ATOM 4063 C C . ASP A 1 263 ? -0.83022 -38.17300 7.44284 1.000 11.01379 263 ASP A C 1
ATOM 4064 O O . ASP A 1 263 ? -0.92936 -37.55226 6.37942 1.000 11.82063 263 ASP A O 1
ATOM 4073 N N . VAL A 1 264 ? -1.49834 -37.80319 8.54260 1.000 11.45514 264 VAL A N 1
ATOM 4074 C CA . VAL A 1 264 ? -2.37254 -36.62899 8.51544 1.000 12.08261 264 VAL A CA 1
ATOM 4075 C C . VAL A 1 264 ? -1.56456 -35.35995 8.26874 1.000 11.00622 264 VAL A C 1
ATOM 4076 O O . VAL A 1 264 ? -1.99764 -34.45793 7.53906 1.000 10.84317 264 VAL A O 1
ATOM 4089 N N . GLU A 1 265 ? -0.38248 -35.26616 8.87721 1.000 10.23345 265 GLU A N 1
ATOM 4090 C CA . GLU A 1 265 ? 0.48050 -34.10700 8.66209 1.000 9.23891 265 GLU A CA 1
ATOM 4091 C C . GLU A 1 265 ? 0.89061 -33.99331 7.19447 1.000 9.24898 265 GLU A C 1
ATOM 4092 O O . GLU A 1 265 ? 0.79290 -32.91686 6.58627 1.000 9.60429 265 GLU A O 1
ATOM 4104 N N . LEU A 1 266 ? 1.34747 -35.09747 6.60141 1.000 9.75358 266 LEU A N 1
ATOM 4105 C CA . LEU A 1 266 ? 1.77480 -35.05673 5.20627 1.000 10.29736 266 LEU A CA 1
ATOM 4106 C C . LEU A 1 266 ? 0.60317 -34.77671 4.27288 1.000 9.15584 266 LEU A C 1
ATOM 4107 O O . LEU A 1 266 ? 0.76202 -34.06386 3.27473 1.000 9.96689 266 LEU A O 1
ATOM 4123 N N . ASP A 1 267 ? -0.57792 -35.32888 4.57912 1.000 9.39778 267 ASP A N 1
ATOM 4124 C CA . ASP A 1 267 ? -1.78029 -34.97510 3.82602 1.000 10.64077 267 ASP A CA 1
ATOM 4125 C C . ASP A 1 267 ? -2.01840 -33.46599 3.85890 1.000 9.70856 267 ASP A C 1
ATOM 4126 O O . ASP A 1 267 ? -2.38830 -32.86236 2.84426 1.000 11.32852 267 ASP A O 1
ATOM 4135 N N . SER A 1 268 ? -1.84037 -32.84263 5.02654 1.000 9.46880 268 SER A N 1
ATOM 4136 C CA . SER A 1 268 ? -2.08055 -31.40435 5.12796 1.000 10.22296 268 SER A CA 1
ATOM 4137 C C . SER A 1 268 ? -1.12598 -30.61468 4.23650 1.000 9.60010 268 SER A C 1
ATOM 4138 O O . SER A 1 268 ? -1.52679 -29.61948 3.62100 1.000 10.08381 268 SER A O 1
ATOM 4146 N N . TYR A 1 269 ? 0.12680 -31.05947 4.11718 1.000 8.94833 269 TYR A N 1
ATOM 4147 C CA . TYR A 1 269 ? 1.06087 -30.38114 3.22333 1.000 9.41232 269 TYR A CA 1
ATOM 4148 C C . TYR A 1 269 ? 0.63976 -30.56104 1.76913 1.000 10.35978 269 TYR A C 1
ATOM 4149 O O . TYR A 1 269 ? 0.52426 -29.58654 1.01758 1.000 10.61081 269 TYR A O 1
ATOM 4167 N N . LEU A 1 270 ? 0.41362 -31.80861 1.35418 1.000 9.79102 270 LEU A N 1
ATOM 4168 C CA . LEU A 1 270 ? 0.01712 -32.06955 -0.02380 1.000 10.32551 270 LEU A CA 1
ATOM 4169 C C . LEU A 1 270 ? -1.21815 -31.26540 -0.38170 1.000 10.38811 270 LEU A C 1
ATOM 4170 O O . LEU A 1 270 ? -1.24231 -30.52377 -1.37696 1.000 10.76754 270 LEU A O 1
ATOM 4186 N N . ASN A 1 271 ? -2.25981 -31.39910 0.43269 1.000 10.72765 271 ASN A N 1
ATOM 4187 C CA . ASN A 1 271 ? -3.56833 -30.90901 0.03909 1.000 11.57365 271 ASN A CA 1
ATOM 4188 C C . ASN A 1 271 ? -3.66049 -29.39587 0.17513 1.000 11.39743 271 ASN A C 1
ATOM 4189 O O . ASN A 1 271 ? -4.30680 -28.73980 -0.64779 1.000 12.92020 271 ASN A O 1
ATOM 4200 N N . THR A 1 272 ? -3.01604 -28.81220 1.18688 1.000 11.33969 272 THR A N 1
ATOM 4201 C CA . THR A 1 272 ? -3.06618 -27.36316 1.32093 1.000 10.91710 272 THR A CA 1
ATOM 4202 C C . THR A 1 272 ? -2.35180 -26.69914 0.15448 1.000 10.49905 272 THR A C 1
ATOM 4203 O O . THR A 1 272 ? -2.88562 -25.77730 -0.47032 1.000 11.33503 272 THR A O 1
ATOM 4214 N N . PHE A 1 273 ? -1.13737 -27.14701 -0.15665 1.000 10.06444 273 PHE A N 1
ATOM 4215 C CA . PHE A 1 273 ? -0.41492 -26.50555 -1.24985 1.000 9.83455 273 PHE A CA 1
ATOM 4216 C C . PHE A 1 273 ? -1.04215 -26.81545 -2.60498 1.000 10.95199 273 PHE A C 1
ATOM 4217 O O . PHE A 1 273 ? -1.08319 -25.93115 -3.46453 1.000 12.07808 273 PHE A O 1
ATOM 4234 N N . LYS A 1 274 ? -1.58982 -28.02025 -2.80054 1.000 11.33867 274 LYS A N 1
ATOM 4235 C CA . LYS A 1 274 ? -2.31842 -28.30583 -4.03549 1.000 13.33191 274 LYS A CA 1
ATOM 4236 C C . LYS A 1 274 ? -3.51605 -27.38138 -4.19522 1.000 13.87875 274 LYS A C 1
ATOM 4237 O O . LYS A 1 274 ? -3.79367 -26.89614 -5.30106 1.000 14.29335 274 LYS A O 1
ATOM 4256 N N . SER A 1 275 ? -4.23700 -27.11753 -3.10217 1.000 13.43231 275 SER A N 1
ATOM 4257 C CA . SER A 1 275 ? -5.38990 -26.22676 -3.17696 1.000 13.42561 275 SER A CA 1
ATOM 4258 C C . SER A 1 275 ? -4.98185 -24.79934 -3.51791 1.000 13.37057 275 SER A C 1
ATOM 4259 O O . SER A 1 275 ? -5.83012 -24.02321 -3.97368 1.000 15.88168 275 SER A O 1
ATOM 4267 N N . LYS A 1 276 ? -3.69812 -24.46194 -3.33356 1.000 13.30806 276 LYS A N 1
ATOM 4268 C CA . LYS A 1 276 ? -3.09797 -23.20139 -3.75512 1.000 13.06498 276 LYS A CA 1
ATOM 4269 C C . LYS A 1 276 ? -2.40977 -23.27622 -5.11629 1.000 14.80184 276 LYS A C 1
ATOM 4270 O O . LYS A 1 276 ? -1.86757 -22.26625 -5.57451 1.000 16.56688 276 LYS A O 1
ATOM 4289 N N . GLY A 1 277 ? -2.41034 -24.43251 -5.76705 1.000 12.79516 277 GLY A N 1
ATOM 4290 C CA . GLY A 1 277 ? -1.87126 -24.56972 -7.10404 1.000 13.33462 277 GLY A CA 1
ATOM 4291 C C . GLY A 1 277 ? -0.39200 -24.88486 -7.21427 1.000 13.12722 277 GLY A C 1
ATOM 4292 O O . GLY A 1 277 ? 0.15907 -24.76417 -8.31608 1.000 14.67655 277 GLY A O 1
ATOM 4296 N N . VAL A 1 278 ? 0.26816 -25.28900 -6.12841 1.000 11.17487 278 VAL A N 1
ATOM 4297 C CA . VAL A 1 278 ? 1.70466 -25.55806 -6.17557 1.000 9.95648 278 VAL A CA 1
ATOM 4298 C C . VAL A 1 278 ? 2.07917 -26.89274 -5.54542 1.000 9.46397 278 VAL A C 1
ATOM 4299 O O . VAL A 1 278 ? 1.41285 -27.36041 -4.60843 1.000 9.76964 278 VAL A O 1
ATOM 4312 N N . PRO A 1 279 ? 3.17835 -27.49787 -5.99003 1.000 8.75469 279 PRO A N 1
ATOM 4313 C CA . PRO A 1 279 ? 3.75632 -28.62983 -5.25981 1.000 8.54149 279 PRO A CA 1
ATOM 4314 C C . PRO A 1 279 ? 4.46774 -28.15283 -4.00509 1.000 8.11830 279 PRO A C 1
ATOM 4315 O O . PRO A 1 279 ? 4.65303 -26.95568 -3.77791 1.000 9.03388 279 PRO A O 1
ATOM 4326 N N . VAL A 1 280 ? 4.88878 -29.12182 -3.18991 1.000 8.24580 280 VAL A N 1
ATOM 4327 C CA . VAL A 1 280 ? 5.59565 -28.86673 -1.94020 1.000 8.43770 280 VAL A CA 1
ATOM 4328 C C . VAL A 1 280 ? 6.80228 -29.79261 -1.83621 1.000 7.60925 280 VAL A C 1
ATOM 4329 O O . VAL A 1 280 ? 6.73649 -30.96948 -2.20621 1.000 8.21356 280 VAL A O 1
ATOM 4342 N N . VAL A 1 281 ? 7.90696 -29.25034 -1.33193 1.000 7.10571 281 VAL A N 1
ATOM 4343 C CA . VAL A 1 281 ? 9.10840 -30.00959 -1.00808 1.000 6.78381 281 VAL A CA 1
ATOM 4344 C C . VAL A 1 281 ? 9.38531 -29.82444 0.47534 1.000 6.34059 281 VAL A C 1
ATOM 4345 O O . VAL A 1 281 ? 9.38638 -28.69464 0.97722 1.000 7.34054 281 VAL A O 1
ATOM 4358 N N . ILE A 1 282 ? 9.63605 -30.92862 1.17283 1.000 6.35741 282 ILE A N 1
ATOM 4359 C CA . ILE A 1 282 ? 10.09812 -30.89636 2.55785 1.000 6.67219 282 ILE A CA 1
ATOM 4360 C C . ILE A 1 282 ? 11.62224 -30.79760 2.48932 1.000 6.80926 282 ILE A C 1
ATOM 4361 O O . ILE A 1 282 ? 12.32567 -31.80013 2.32621 1.000 7.75483 282 ILE A O 1
ATOM 4377 N N . GLY A 1 283 ? 12.14451 -29.57012 2.58988 1.000 6.67212 283 GLY A N 1
ATOM 4378 C CA . GLY A 1 283 ? 13.55838 -29.34651 2.35951 1.000 6.24000 283 GLY A CA 1
ATOM 4379 C C . GLY A 1 283 ? 14.46605 -29.70313 3.50990 1.000 6.54008 283 GLY A C 1
ATOM 4380 O O . GLY A 1 283 ? 15.68824 -29.74938 3.32052 1.000 6.61568 283 GLY A O 1
ATOM 4384 N N . GLN A 1 284 ? 13.89826 -29.94920 4.69194 1.000 6.83852 284 GLN A N 1
ATOM 4385 C CA . GLN A 1 284 ? 14.63656 -30.45409 5.84652 1.000 6.68027 284 GLN A CA 1
ATOM 4386 C C . GLN A 1 284 ? 13.72195 -31.35781 6.65735 1.000 5.90268 284 GLN A C 1
ATOM 4387 O O . GLN A 1 284 ? 12.58927 -30.97592 6.96964 1.000 7.11009 284 GLN A O 1
ATOM 4401 N N . PHE A 1 285 ? 14.23417 -32.53130 7.02553 1.000 6.53071 285 PHE A N 1
ATOM 4402 C CA . PHE A 1 285 ? 13.65231 -33.39053 8.05163 1.000 6.77558 285 PHE A CA 1
ATOM 4403 C C . PHE A 1 285 ? 14.78745 -34.22398 8.63264 1.000 7.29845 285 PHE A C 1
ATOM 4404 O O . PHE A 1 285 ? 15.92785 -34.15377 8.17108 1.000 7.71403 285 PHE A O 1
ATOM 4421 N N . GLY A 1 286 ? 14.47211 -35.02414 9.63230 1.000 7.48494 286 GLY A N 1
ATOM 4422 C CA . GLY A 1 286 ? 15.46250 -35.88744 10.24670 1.000 9.02346 286 GLY A CA 1
ATOM 4423 C C . GLY A 1 286 ? 15.14152 -36.10194 11.70832 1.000 8.58208 286 GLY A C 1
ATOM 4424 O O . GLY A 1 286 ? 14.14250 -35.61174 12.23221 1.000 9.32319 286 GLY A O 1
ATOM 4428 N N . SER A 1 287 ? 16.01608 -36.87537 12.35440 1.000 8.66620 287 SER A N 1
ATOM 4429 C CA . SER A 1 287 ? 15.95786 -37.10786 13.78980 1.000 9.41764 287 SER A CA 1
ATOM 4430 C C . SER A 1 287 ? 17.36626 -37.06814 14.36614 1.000 8.57347 287 SER A C 1
ATOM 4431 O O . SER A 1 287 ? 18.34773 -37.36582 13.67608 1.000 9.35023 287 SER A O 1
ATOM 4439 N N . ILE A 1 288 ? 17.45538 -36.67185 15.63741 1.000 9.95936 288 ILE A N 1
ATOM 4440 C CA . ILE A 1 288 ? 18.73716 -36.60607 16.33547 1.000 9.39245 288 ILE A CA 1
ATOM 4441 C C . ILE A 1 288 ? 19.07457 -37.92922 17.01802 1.000 9.93792 288 ILE A C 1
ATOM 4442 O O . ILE A 1 288 ? 18.21740 -38.80201 17.18167 1.000 11.00200 288 ILE A O 1
ATOM 4458 N N . ASN A 1 289 ? 20.33305 -38.07552 17.42013 1.000 10.01893 289 ASN A N 1
ATOM 4459 C CA . ASN A 1 289 ? 20.84360 -39.32475 17.97811 1.000 10.99643 289 ASN A CA 1
ATOM 4460 C C . ASN A 1 289 ? 20.54270 -39.40811 19.46884 1.000 10.97030 289 ASN A C 1
ATOM 4461 O O . ASN A 1 289 ? 21.25582 -38.83393 20.29369 1.000 12.79922 289 ASN A O 1
ATOM 4472 N N . LYS A 1 290 ? 19.49560 -40.15643 19.81945 1.000 11.22950 290 LYS A N 1
ATOM 4473 C CA . LYS A 1 290 ? 19.17003 -40.47563 21.20364 1.000 11.48256 290 LYS A CA 1
ATOM 4474 C C . LYS A 1 290 ? 19.47438 -41.93929 21.51699 1.000 13.05842 290 LYS A C 1
ATOM 4475 O O . LYS A 1 290 ? 18.76533 -42.57634 22.30054 1.000 14.76863 290 LYS A O 1
ATOM 4494 N N . ASN A 1 291 ? 20.52936 -42.48265 20.90826 1.000 12.63487 291 ASN A N 1
ATOM 4495 C CA . ASN A 1 291 ? 20.90991 -43.88122 21.11149 1.000 13.87642 291 ASN A CA 1
ATOM 4496 C C . ASN A 1 291 ? 19.71389 -44.79026 20.83828 1.000 14.04943 291 ASN A C 1
ATOM 4497 O O . ASN A 1 291 ? 19.43845 -45.74725 21.57304 1.000 16.38372 291 ASN A O 1
ATOM 4508 N N . ASN A 1 292 ? 19.00451 -44.48097 19.75326 1.000 13.44336 292 ASN A N 1
ATOM 4509 C CA . ASN A 1 292 ? 17.70233 -45.06378 19.45141 1.000 12.15409 292 ASN A CA 1
ATOM 4510 C C . ASN A 1 292 ? 17.57810 -45.34697 17.95930 1.000 12.46811 292 ASN A C 1
ATOM 4511 O O . ASN A 1 292 ? 16.57083 -45.03733 17.32302 1.000 12.95607 292 ASN A O 1
ATOM 4522 N N . THR A 1 293 ? 18.60374 -45.98662 17.40048 1.000 13.00957 293 THR A N 1
ATOM 4523 C CA . THR A 1 293 ? 18.69698 -46.16254 15.95555 1.000 13.55376 293 THR A CA 1
ATOM 4524 C C . THR A 1 293 ? 17.52141 -46.95068 15.38657 1.000 13.12870 293 THR A C 1
ATOM 4525 O O . THR A 1 293 ? 17.06339 -46.66172 14.27468 1.000 12.84187 293 THR A O 1
ATOM 4536 N N . SER A 1 294 ? 17.02585 -47.96075 16.10766 1.000 12.66575 294 SER A N 1
ATOM 4537 C CA A SER A 1 294 ? 15.92706 -48.75507 15.56488 0.292 13.12010 294 SER A CA 1
ATOM 4538 C CA B SER A 1 294 ? 15.91768 -48.76080 15.58610 0.708 12.42205 294 SER A CA 1
ATOM 4539 C C . SER A 1 294 ? 14.69417 -47.89137 15.31581 1.000 12.22029 294 SER A C 1
ATOM 4540 O O . SER A 1 294 ? 14.05584 -47.99756 14.25785 1.000 13.26682 294 SER A O 1
ATOM 4555 N N . SER A 1 295 ? 14.34571 -47.02679 16.27183 1.000 12.23640 295 SER A N 1
ATOM 4556 C CA . SER A 1 295 ? 13.19474 -46.14683 16.09669 1.000 11.81297 295 SER A CA 1
ATOM 4557 C C . SER A 1 295 ? 13.46132 -45.09185 15.03375 1.000 10.90763 295 SER A C 1
ATOM 4558 O O . SER A 1 295 ? 12.56604 -44.75895 14.24595 1.000 10.89496 295 SER A O 1
ATOM 4566 N N . ARG A 1 296 ? 14.67856 -44.53981 15.00116 1.000 10.45837 296 ARG A N 1
ATOM 4567 C CA . ARG A 1 296 ? 15.00358 -43.55002 13.97797 1.000 9.96914 296 ARG A CA 1
ATOM 4568 C C . ARG A 1 296 ? 14.89068 -44.15042 12.58277 1.000 10.30379 296 ARG A C 1
ATOM 4569 O O . ARG A 1 296 ? 14.41719 -43.49264 11.64971 1.000 10.25764 296 ARG A O 1
ATOM 4590 N N . ALA A 1 297 ? 15.31674 -45.40165 12.42007 1.000 10.69417 297 ALA A N 1
ATOM 4591 C CA . ALA A 1 297 ? 15.22184 -46.05497 11.12002 1.000 10.37200 297 ALA A CA 1
ATOM 4592 C C . ALA A 1 297 ? 13.77260 -46.33469 10.74262 1.000 10.85498 297 ALA A C 1
ATOM 4593 O O . ALA A 1 297 ? 13.40039 -46.19308 9.57459 1.000 11.22523 297 ALA A O 1
ATOM 4600 N N . GLU A 1 298 ? 12.94932 -46.77195 11.70235 1.000 11.21127 298 GLU A N 1
ATOM 4601 C CA A GLU A 1 298 ? 11.52991 -46.96725 11.42255 0.521 11.68470 298 GLU A CA 1
ATOM 4602 C CA B GLU A 1 298 ? 11.53061 -46.96792 11.42007 0.479 12.18468 298 GLU A CA 1
ATOM 4603 C C . GLU A 1 298 ? 10.88919 -45.67285 10.94027 1.000 10.54275 298 GLU A C 1
ATOM 4604 O O . GLU A 1 298 ? 10.15540 -45.66043 9.94910 1.000 11.46565 298 GLU A O 1
ATOM 4627 N N . LEU A 1 299 ? 11.15310 -44.57054 11.64023 1.000 10.16725 299 LEU A N 1
ATOM 4628 C CA . LEU A 1 299 ? 10.60181 -43.28408 11.23172 1.000 10.21755 299 LEU A CA 1
ATOM 4629 C C . LEU A 1 299 ? 11.10948 -42.88188 9.85393 1.000 9.43976 299 LEU A C 1
ATOM 4630 O O . LEU A 1 299 ? 10.32836 -42.44915 9.00225 1.000 9.85729 299 LEU A O 1
ATOM 4646 N N . ALA A 1 300 ? 12.41359 -43.03850 9.61075 1.000 8.97223 300 ALA A N 1
ATOM 4647 C CA . ALA A 1 300 ? 12.98843 -42.65471 8.32441 1.000 9.95166 300 ALA A CA 1
ATOM 4648 C C . ALA A 1 300 ? 12.29362 -43.36912 7.17175 1.000 8.77117 300 ALA A C 1
ATOM 4649 O O . ALA A 1 300 ? 11.92466 -42.74282 6.17177 1.000 10.24662 300 ALA A O 1
ATOM 4656 N N . GLU A 1 301 ? 12.11408 -44.68564 7.28296 1.000 9.22173 301 GLU A N 1
ATOM 4657 C CA . GLU A 1 301 ? 11.49033 -45.41869 6.18747 1.000 9.94027 301 GLU A CA 1
ATOM 4658 C C . GLU A 1 301 ? 10.03902 -44.99727 6.01266 1.000 10.17031 301 GLU A C 1
ATOM 4659 O O . GLU A 1 301 ? 9.58067 -44.75593 4.89017 1.000 10.49227 301 GLU A O 1
ATOM 4671 N N . TYR A 1 302 ? 9.29497 -44.91269 7.11384 1.000 10.04060 302 TYR A N 1
ATOM 4672 C CA . TYR A 1 302 ? 7.87866 -44.59691 6.99996 1.000 10.54574 302 TYR A CA 1
ATOM 4673 C C . TYR A 1 302 ? 7.68489 -43.19795 6.43620 1.000 9.91253 302 TYR A C 1
ATOM 4674 O O . TYR A 1 302 ? 6.83212 -42.97667 5.56825 1.000 10.28330 302 TYR A O 1
ATOM 4692 N N . TYR A 1 303 ? 8.48468 -42.24482 6.91300 1.000 8.90229 303 TYR A N 1
ATOM 4693 C CA . TYR A 1 303 ? 8.39084 -40.86308 6.45603 1.000 8.62765 303 TYR A CA 1
ATOM 4694 C C . TYR A 1 303 ? 8.62253 -40.76601 4.95575 1.000 8.45315 303 TYR A C 1
ATOM 4695 O O . TYR A 1 303 ? 7.82207 -40.16112 4.23562 1.000 9.11484 303 TYR A O 1
ATOM 4713 N N . VAL A 1 304 ? 9.71327 -41.35180 4.46096 1.000 9.05979 304 VAL A N 1
ATOM 4714 C CA . VAL A 1 304 ? 10.00557 -41.26142 3.03324 1.000 9.16886 304 VAL A CA 1
ATOM 4715 C C . VAL A 1 304 ? 8.92624 -41.95846 2.21319 1.000 9.34466 304 VAL A C 1
ATOM 4716 O O . VAL A 1 304 ? 8.49682 -41.44513 1.17825 1.000 9.37137 304 VAL A O 1
ATOM 4729 N N . THR A 1 305 ? 8.48140 -43.14151 2.64431 1.000 9.53897 305 THR A N 1
ATOM 4730 C CA . THR A 1 305 ? 7.43000 -43.84465 1.90943 1.000 10.21301 305 THR A CA 1
ATOM 4731 C C . THR A 1 305 ? 6.16109 -43.00410 1.84678 1.000 9.51708 305 THR A C 1
ATOM 4732 O O . THR A 1 305 ? 5.56944 -42.82754 0.77924 1.000 10.31587 305 THR A O 1
ATOM 4743 N N . ALA A 1 306 ? 5.74564 -42.45585 2.98583 1.000 9.50197 306 ALA A N 1
ATOM 4744 C CA . ALA A 1 306 ? 4.50753 -41.68845 3.04284 1.000 10.47290 306 ALA A CA 1
ATOM 4745 C C . ALA A 1 306 ? 4.61065 -40.41246 2.21847 1.000 9.77413 306 ALA A C 1
ATOM 4746 O O . ALA A 1 306 ? 3.66368 -40.02705 1.52038 1.000 10.69433 306 ALA A O 1
ATOM 4753 N N . ALA A 1 307 ? 5.75390 -39.74291 2.27675 1.000 9.63317 307 ALA A N 1
ATOM 4754 C CA . ALA A 1 307 ? 5.92306 -38.52826 1.49433 1.000 9.20616 307 ALA A CA 1
ATOM 4755 C C . ALA A 1 307 ? 5.96607 -38.84118 0.00654 1.000 9.09645 307 ALA A C 1
ATOM 4756 O O . ALA A 1 307 ? 5.31140 -38.16962 -0.79919 1.000 9.18628 307 ALA A O 1
ATOM 4763 N N . GLN A 1 308 ? 6.73320 -39.86020 -0.38121 1.000 9.31053 308 GLN A N 1
ATOM 4764 C CA . GLN A 1 308 ? 6.85874 -40.18457 -1.79858 1.000 9.50888 308 GLN A CA 1
ATOM 4765 C C . GLN A 1 308 ? 5.55197 -40.70764 -2.38943 1.000 9.86808 308 GLN A C 1
ATOM 4766 O O . GLN A 1 308 ? 5.25423 -40.42626 -3.55792 1.000 10.47405 308 GLN A O 1
ATOM 4780 N N . LYS A 1 309 ? 4.75243 -41.45485 -1.62022 1.000 10.84325 309 LYS A N 1
ATOM 4781 C CA A LYS A 1 309 ? 3.46316 -41.86723 -2.16314 0.258 12.06908 309 LYS A CA 1
ATOM 4782 C CA B LYS A 1 309 ? 3.42860 -41.86843 -2.08692 0.742 12.01400 309 LYS A CA 1
ATOM 4783 C C . LYS A 1 309 ? 2.55618 -40.67068 -2.42575 1.000 11.20915 309 LYS A C 1
ATOM 4784 O O . LYS A 1 309 ? 1.64163 -40.77636 -3.24809 1.000 13.46236 309 LYS A O 1
ATOM 4821 N N . ARG A 1 310 ? 2.80955 -39.53738 -1.77751 1.000 10.23248 310 ARG A N 1
ATOM 4822 C CA . ARG A 1 310 ? 2.07844 -38.29854 -1.98745 1.000 10.22488 310 ARG A CA 1
ATOM 4823 C C . ARG A 1 310 ? 2.76316 -37.36503 -2.97739 1.000 11.01693 310 ARG A C 1
ATOM 4824 O O . ARG A 1 310 ? 2.27046 -36.25482 -3.20248 1.000 12.43050 310 ARG A O 1
ATOM 4845 N N . GLY A 1 311 ? 3.88791 -37.78012 -3.56313 1.000 9.79770 311 GLY A N 1
ATOM 4846 C CA . GLY A 1 311 ? 4.61503 -36.93192 -4.49107 1.000 9.86364 311 GLY A CA 1
ATOM 4847 C C . GLY A 1 311 ? 5.38918 -35.81035 -3.83874 1.000 8.84353 311 GLY A C 1
ATOM 4848 O O . GLY A 1 311 ? 5.63440 -34.78629 -4.48806 1.000 11.64153 311 GLY A O 1
ATOM 4852 N N . ILE A 1 312 ? 5.76602 -35.96667 -2.56994 1.000 8.89893 312 ILE A N 1
ATOM 4853 C CA . ILE A 1 312 ? 6.48266 -34.95413 -1.80342 1.000 8.33669 312 ILE A CA 1
ATOM 4854 C C . ILE A 1 312 ? 7.93457 -35.40396 -1.64469 1.000 8.43350 312 ILE A C 1
ATOM 4855 O O . ILE A 1 312 ? 8.20497 -36.36582 -0.91003 1.000 9.81951 312 ILE A O 1
ATOM 4871 N N . PRO A 1 313 ? 8.89602 -34.72707 -2.26847 1.000 7.83224 313 PRO A N 1
ATOM 4872 C CA . PRO A 1 313 ? 10.30780 -34.97826 -1.95137 1.000 8.41864 313 PRO A CA 1
ATOM 4873 C C . PRO A 1 313 ? 10.63123 -34.56429 -0.52032 1.000 8.39265 313 PRO A C 1
ATOM 4874 O O . PRO A 1 313 ? 10.07805 -33.59385 0.00349 1.000 8.71452 313 PRO A O 1
ATOM 4885 N N . CYS A 1 314 ? 11.56150 -35.29623 0.10555 1.000 8.41801 314 CYS A N 1
ATOM 4886 C CA A CYS A 1 314 ? 11.99350 -34.97046 1.45473 0.769 7.86911 314 CYS A CA 1
ATOM 4887 C CA B CYS A 1 314 ? 11.98580 -35.07076 1.48670 0.231 8.96512 314 CYS A CA 1
ATOM 4888 C C . CYS A 1 314 ? 13.50339 -35.10033 1.52912 1.000 8.15494 314 CYS A C 1
ATOM 4889 O O . CYS A 1 314 ? 14.09662 -36.04370 1.00192 1.000 9.62955 314 CYS A O 1
ATOM 4904 N N . VAL A 1 315 ? 14.11830 -34.11975 2.18738 1.000 7.42489 315 VAL A N 1
ATOM 4905 C CA . VAL A 1 315 ? 15.56657 -33.91096 2.15177 1.000 6.21748 315 VAL A CA 1
ATOM 4906 C C . VAL A 1 315 ? 16.10331 -33.95541 3.58617 1.000 7.28036 315 VAL A C 1
ATOM 4907 O O . VAL A 1 315 ? 15.80711 -33.07343 4.40678 1.000 7.34385 315 VAL A O 1
ATOM 4920 N N . TRP A 1 316 ? 16.90021 -34.98349 3.89068 1.000 7.30562 316 TRP A N 1
ATOM 4921 C CA . TRP A 1 316 ? 17.44345 -35.15377 5.23529 1.000 7.31182 316 TRP A CA 1
ATOM 4922 C C . TRP A 1 316 ? 18.47607 -34.06587 5.53638 1.000 7.48910 316 TRP A C 1
ATOM 4923 O O . TRP A 1 316 ? 19.31545 -33.74712 4.69430 1.000 8.19669 316 TRP A O 1
ATOM 4944 N N . TRP A 1 317 ? 18.42022 -33.50626 6.75149 1.000 7.63908 317 TRP A N 1
ATOM 4945 C CA . TRP A 1 317 ? 19.41652 -32.52733 7.20535 1.000 7.15428 317 TRP A CA 1
ATOM 4946 C C . TRP A 1 317 ? 20.63696 -33.25886 7.76948 1.000 7.44482 317 TRP A C 1
ATOM 4947 O O . TRP A 1 317 ? 20.55991 -33.85826 8.84329 1.000 8.96986 317 TRP A O 1
ATOM 4968 N N . ASP A 1 318 ? 21.77102 -33.21395 7.06640 1.000 8.07974 318 ASP A N 1
ATOM 4969 C CA . ASP A 1 318 ? 22.99858 -33.88997 7.50374 1.000 8.47045 318 ASP A CA 1
ATOM 4970 C C . ASP A 1 318 ? 24.09888 -32.86928 7.79181 1.000 8.91125 318 ASP A C 1
ATOM 4971 O O . ASP A 1 318 ? 24.75410 -32.36776 6.87335 1.000 9.55474 318 ASP A O 1
ATOM 4980 N N . ASN A 1 319 ? 24.31044 -32.57755 9.07309 1.000 8.45987 319 ASN A N 1
ATOM 4981 C CA . ASN A 1 319 ? 25.32997 -31.62992 9.49973 1.000 8.55769 319 ASN A CA 1
ATOM 4982 C C . ASN A 1 319 ? 26.62668 -32.29887 9.93116 1.000 9.02485 319 ASN A C 1
ATOM 4983 O O . ASN A 1 319 ? 27.49784 -31.62258 10.47517 1.000 10.06950 319 ASN A O 1
ATOM 4994 N N . ASN A 1 320 ? 26.78393 -33.59840 9.68074 1.000 8.95464 320 ASN A N 1
ATOM 4995 C CA . ASN A 1 320 ? 28.00593 -34.32957 10.01356 1.000 9.97309 320 ASN A CA 1
ATOM 4996 C C . ASN A 1 320 ? 28.27223 -34.35563 11.51313 1.000 9.55883 320 ASN A C 1
ATOM 4997 O O . ASN A 1 320 ? 29.41338 -34.54745 11.93124 1.000 11.13529 320 ASN A O 1
ATOM 5008 N N . TYR A 1 321 ? 27.22918 -34.19910 12.32985 1.000 9.80297 321 TYR A N 1
ATOM 5009 C CA . TYR A 1 321 ? 27.35979 -34.16930 13.78821 1.000 10.01301 321 TYR A CA 1
ATOM 5010 C C . TYR A 1 321 ? 26.48986 -35.27705 14.36816 1.000 10.31612 321 TYR A C 1
ATOM 5011 O O . TYR A 1 321 ? 25.26080 -35.23527 14.24914 1.000 10.83937 321 TYR A O 1
ATOM 5029 N N . ALA A 1 322 ? 27.11885 -36.26944 15.00094 1.000 11.40143 322 ALA A N 1
ATOM 5030 C CA . ALA A 1 322 ? 26.40658 -37.47884 15.39197 1.000 12.70515 322 ALA A CA 1
ATOM 5031 C C . ALA A 1 322 ? 26.69189 -37.89721 16.82748 1.000 13.69464 322 ALA A C 1
ATOM 5032 O O . ALA A 1 322 ? 26.40756 -39.04036 17.19415 1.000 14.70238 322 ALA A O 1
ATOM 5039 N N . GLU A 1 323 ? 27.20382 -36.98612 17.65119 1.000 13.77984 323 GLU A N 1
ATOM 5040 C CA A GLU A 1 323 ? 27.59393 -37.34140 19.00891 0.567 15.27340 323 GLU A CA 1
ATOM 5041 C CA B GLU A 1 323 ? 27.59306 -37.32583 19.01525 0.433 15.71818 323 GLU A CA 1
ATOM 5042 C C . GLU A 1 323 ? 26.39067 -37.79563 19.82607 1.000 16.33757 323 GLU A C 1
ATOM 5043 O O . GLU A 1 323 ? 25.33855 -37.15577 19.83463 1.000 16.29512 323 GLU A O 1
ATOM 5066 N N . THR A 1 324 ? 26.54962 -38.91763 20.51108 1.000 19.71792 324 THR A N 1
ATOM 5067 C CA . THR A 1 324 ? 25.43882 -39.48174 21.25800 1.000 23.14553 324 THR A CA 1
ATOM 5068 C C . THR A 1 324 ? 24.91970 -38.49393 22.29784 1.000 23.85180 324 THR A C 1
ATOM 5069 O O . THR A 1 324 ? 25.69544 -37.81965 22.98212 1.000 24.85926 324 THR A O 1
ATOM 5080 N N . ASN A 1 325 ? 23.58689 -38.38631 22.37729 1.000 23.19939 325 ASN A N 1
ATOM 5081 C CA . ASN A 1 325 ? 22.86965 -37.66298 23.42944 1.000 25.05592 325 ASN A CA 1
ATOM 5082 C C . ASN A 1 325 ? 23.13656 -36.15585 23.43717 1.000 25.65640 325 ASN A C 1
ATOM 5083 O O . ASN A 1 325 ? 22.95840 -35.49593 24.46462 1.000 29.53049 325 ASN A O 1
ATOM 5094 N N . LYS A 1 326 ? 23.55538 -35.58522 22.31637 1.000 20.35876 326 LYS A N 1
ATOM 5095 C CA . LYS A 1 326 ? 23.65878 -34.14123 22.16345 1.000 19.36235 326 LYS A CA 1
ATOM 5096 C C . LYS A 1 326 ? 22.55492 -33.64068 21.23715 1.000 16.90078 326 LYS A C 1
ATOM 5097 O O . LYS A 1 326 ? 21.99414 -34.38944 20.43414 1.000 16.10980 326 LYS A O 1
ATOM 5116 N N . GLY A 1 327 ? 22.24759 -32.35389 21.34855 1.000 15.89839 327 GLY A N 1
ATOM 5117 C CA . GLY A 1 327 ? 21.23161 -31.77224 20.49154 1.000 14.24713 327 GLY A CA 1
ATOM 5118 C C . GLY A 1 327 ? 21.72941 -31.59632 19.06985 1.000 12.49924 327 GLY A C 1
ATOM 5119 O O . GLY A 1 327 ? 22.92465 -31.47900 18.81509 1.000 13.19778 327 GLY A O 1
ATOM 5123 N N A GLU A 1 328 ? 20.78490 -31.60033 18.12743 0.471 11.67954 328 GLU A N 1
ATOM 5124 N N B GLU A 1 328 ? 20.78515 -31.60298 18.12700 0.529 11.41310 328 GLU A N 1
ATOM 5125 C CA A GLU A 1 328 ? 21.05637 -31.30290 16.71905 0.471 11.73780 328 GLU A CA 1
ATOM 5126 C CA B GLU A 1 328 ? 21.05623 -31.30426 16.71881 0.529 11.21311 328 GLU A CA 1
ATOM 5127 C C A GLU A 1 328 ? 22.02063 -32.30249 16.08184 0.471 10.45419 328 GLU A C 1
ATOM 5128 C C B GLU A 1 328 ? 22.01859 -32.30385 16.07926 0.529 10.19161 328 GLU A C 1
ATOM 5129 O O A GLU A 1 328 ? 22.73709 -31.97525 15.13203 0.471 10.97866 328 GLU A O 1
ATOM 5130 O O B GLU A 1 328 ? 22.72817 -31.97969 15.12297 0.529 10.75111 328 GLU A O 1
ATOM 5153 N N . THR A 1 329 ? 22.01965 -33.54218 16.56843 1.000 10.03050 329 THR A N 1
ATOM 5154 C CA . THR A 1 329 ? 22.93361 -34.56826 16.06580 1.000 9.59442 329 THR A CA 1
ATOM 5155 C C . THR A 1 329 ? 22.27142 -35.37704 14.94652 1.000 9.32242 329 THR A C 1
ATOM 5156 O O . THR A 1 329 ? 21.89389 -36.54444 15.09880 1.000 10.01221 329 THR A O 1
ATOM 5167 N N . PHE A 1 330 ? 22.17214 -34.72916 13.78185 1.000 9.54087 330 PHE A N 1
ATOM 5168 C CA . PHE A 1 330 ? 21.49666 -35.27033 12.60815 1.000 9.90433 330 PHE A CA 1
ATOM 5169 C C . PHE A 1 330 ? 22.44439 -35.99496 11.64796 1.000 9.68062 330 PHE A C 1
ATOM 5170 O O . PHE A 1 330 ? 22.01241 -36.45509 10.58696 1.000 10.82801 330 PHE A O 1
ATOM 5187 N N . GLY A 1 331 ? 23.71896 -36.12299 12.00437 1.000 9.44787 331 GLY A N 1
ATOM 5188 C CA . GLY A 1 331 ? 24.69531 -36.62193 11.05138 1.000 9.58283 331 GLY A CA 1
ATOM 5189 C C . GLY A 1 331 ? 24.44151 -38.06229 10.64470 1.000 9.02395 331 GLY A C 1
ATOM 5190 O O . GLY A 1 331 ? 24.16034 -38.92853 11.47921 1.000 10.77141 331 GLY A O 1
ATOM 5194 N N . LEU A 1 332 ? 24.59956 -38.32653 9.34310 1.000 9.22188 332 LEU A N 1
ATOM 5195 C CA . LEU A 1 332 ? 24.50078 -39.67768 8.79617 1.000 10.40717 332 LEU A CA 1
ATOM 5196 C C . LEU A 1 332 ? 25.76313 -40.12943 8.07860 1.000 10.42735 332 LEU A C 1
ATOM 5197 O O . LEU A 1 332 ? 26.19424 -41.27260 8.26556 1.000 11.84728 332 LEU A O 1
ATOM 5213 N N . LEU A 1 333 ? 26.34382 -39.29107 7.22669 1.000 10.33341 333 LEU A N 1
ATOM 5214 C CA . LEU A 1 333 ? 27.58942 -39.60412 6.53421 1.000 10.19073 333 LEU A CA 1
ATOM 5215 C C . LEU A 1 333 ? 28.75924 -39.01302 7.31131 1.000 10.33377 333 LEU A C 1
ATOM 5216 O O . LEU A 1 333 ? 28.80894 -37.80472 7.53650 1.000 11.00841 333 LEU A O 1
ATOM 5232 N N . ASN A 1 334 ? 29.70823 -39.85167 7.70387 1.000 10.15523 334 ASN A N 1
ATOM 5233 C CA . ASN A 1 334 ? 30.94459 -39.35957 8.30247 1.000 10.69374 334 ASN A CA 1
ATOM 5234 C C . ASN A 1 334 ? 31.82670 -38.83947 7.17162 1.000 10.88178 334 ASN A C 1
ATOM 5235 O O . ASN A 1 334 ? 32.35059 -39.62014 6.37000 1.000 12.25788 334 ASN A O 1
ATOM 5246 N N . ARG A 1 335 ? 31.96556 -37.51755 7.07695 1.000 10.98396 335 ARG A N 1
ATOM 5247 C CA . ARG A 1 335 ? 32.64491 -36.93457 5.92929 1.000 12.83459 335 ARG A CA 1
ATOM 5248 C C . ARG A 1 335 ? 34.14553 -37.15967 5.95462 1.000 15.91665 335 ARG A C 1
ATOM 5249 O O . ARG A 1 335 ? 34.78944 -37.01118 4.91470 1.000 21.08015 335 ARG A O 1
ATOM 5270 N N . SER A 1 336 ? 34.71720 -37.49834 7.10703 1.000 14.07714 336 SER A N 1
ATOM 5271 C CA . SER A 1 336 ? 36.15070 -37.74923 7.16637 1.000 16.04911 336 SER A CA 1
ATOM 5272 C C . SER A 1 336 ? 36.50742 -39.16717 6.73905 1.000 17.09878 336 SER A C 1
ATOM 5273 O O . SER A 1 336 ? 37.58213 -39.37645 6.16955 1.000 19.60859 336 SER A O 1
ATOM 5281 N N . THR A 1 337 ? 35.64404 -40.15180 7.00137 1.000 14.11673 337 THR A N 1
ATOM 5282 C CA . THR A 1 337 ? 35.93205 -41.53436 6.64132 1.000 14.34410 337 THR A CA 1
ATOM 5283 C C . THR A 1 337 ? 35.14942 -42.02099 5.43262 1.000 15.12170 337 THR A C 1
ATOM 5284 O O . THR A 1 337 ? 35.51597 -43.04624 4.84799 1.000 17.26948 337 THR A O 1
ATOM 5295 N N . LEU A 1 338 ? 34.07160 -41.32919 5.07018 1.000 13.92985 338 LEU A N 1
ATOM 5296 C CA . LEU A 1 338 ? 33.13283 -41.75654 4.03678 1.000 16.47828 338 LEU A CA 1
ATOM 5297 C C . LEU A 1 338 ? 32.40615 -43.05058 4.40127 1.000 17.85162 338 LEU A C 1
ATOM 5298 O O . LEU A 1 338 ? 31.84737 -43.71245 3.52621 1.000 21.05616 338 LEU A O 1
ATOM 5314 N N . ASN A 1 339 ? 32.42116 -43.42503 5.67758 1.000 16.37076 339 ASN A N 1
ATOM 5315 C CA . ASN A 1 339 ? 31.51579 -44.42432 6.22380 1.000 16.32907 339 ASN A CA 1
ATOM 5316 C C . ASN A 1 339 ? 30.29890 -43.71685 6.81745 1.000 14.45373 339 ASN A C 1
ATOM 5317 O O . ASN A 1 339 ? 30.31935 -42.51471 7.06316 1.000 14.91168 339 ASN A O 1
ATOM 5328 N N . TRP A 1 340 ? 29.24117 -44.47738 7.06654 1.000 14.20897 340 TRP A N 1
ATOM 5329 C CA . TRP A 1 340 ? 28.02047 -43.93084 7.64957 1.000 13.29208 340 TRP A CA 1
ATOM 5330 C C . TRP A 1 340 ? 28.08818 -44.01033 9.16760 1.000 13.85992 340 TRP A C 1
ATOM 5331 O O . TRP A 1 340 ? 28.51762 -45.01975 9.72815 1.000 16.29893 340 TRP A O 1
ATOM 5352 N N . TYR A 1 341 ? 27.66576 -42.93523 9.83273 1.000 12.27772 341 TYR A N 1
ATOM 5353 C CA . TYR A 1 341 ? 27.47777 -42.99537 11.27632 1.000 13.28417 341 TYR A CA 1
ATOM 5354 C C . TYR A 1 341 ? 26.39895 -44.01224 11.63682 1.000 12.56284 341 TYR A C 1
ATOM 5355 O O . TYR A 1 341 ? 26.51109 -44.72178 12.64323 1.000 15.24760 341 TYR A O 1
ATOM 5373 N N . PHE A 1 342 ? 25.32693 -44.07944 10.82761 1.000 12.66352 342 PHE A N 1
ATOM 5374 C CA . PHE A 1 342 ? 24.17508 -44.95966 11.04544 1.000 12.84264 342 PHE A CA 1
ATOM 5375 C C . PHE A 1 342 ? 23.73934 -45.52642 9.69136 1.000 13.62412 342 PHE A C 1
ATOM 5376 O O . PHE A 1 342 ? 22.82110 -45.02102 9.03814 1.000 13.24245 342 PHE A O 1
ATOM 5393 N N . SER A 1 343 ? 24.40364 -46.60078 9.26139 1.000 14.90960 343 SER A N 1
ATOM 5394 C CA A SER A 1 343 ? 24.03362 -47.21766 7.99396 0.598 14.59710 343 SER A CA 1
ATOM 5395 C CA B SER A 1 343 ? 24.03897 -47.24579 8.00460 0.402 14.92855 343 SER A CA 1
ATOM 5396 C C . SER A 1 343 ? 22.58157 -47.67967 7.99938 1.000 13.82114 343 SER A C 1
ATOM 5397 O O . SER A 1 343 ? 21.93740 -47.67182 6.94816 1.000 13.91532 343 SER A O 1
ATOM 5412 N N . ASP A 1 344 ? 22.04671 -48.08017 9.16522 1.000 13.58272 344 ASP A N 1
ATOM 5413 C CA . ASP A 1 344 ? 20.66320 -48.54939 9.20783 1.000 13.76539 344 ASP A CA 1
ATOM 5414 C C . ASP A 1 344 ? 19.68113 -47.43042 8.87239 1.000 12.66039 344 ASP A C 1
ATOM 5415 O O . ASP A 1 344 ? 18.61676 -47.68942 8.29498 1.000 12.95821 344 ASP A O 1
ATOM 5424 N N . ILE A 1 345 ? 19.99761 -46.19212 9.24977 1.000 12.08230 345 ILE A N 1
ATOM 5425 C CA . ILE A 1 345 ? 19.10789 -45.07490 8.93510 1.000 10.96908 345 ILE A CA 1
ATOM 5426 C C . ILE A 1 345 ? 19.20557 -44.71752 7.45601 1.000 10.98559 345 ILE A C 1
ATOM 5427 O O . ILE A 1 345 ? 18.18911 -44.51792 6.78292 1.000 11.35376 345 ILE A O 1
ATOM 5443 N N . LYS A 1 346 ? 20.42837 -44.64122 6.92557 1.000 11.29711 346 LYS A N 1
ATOM 5444 C CA . LYS A 1 346 ? 20.59785 -44.45322 5.48660 1.000 11.26707 346 LYS A CA 1
ATOM 5445 C C . LYS A 1 346 ? 19.84248 -45.52553 4.70696 1.000 11.11685 346 LYS A C 1
ATOM 5446 O O . LYS A 1 346 ? 19.12646 -45.22615 3.74678 1.000 11.67513 346 LYS A O 1
ATOM 5465 N N . ASP A 1 347 ? 19.99181 -46.78854 5.11162 1.000 11.93135 347 ASP A N 1
ATOM 5466 C CA . ASP A 1 347 ? 19.32100 -47.87545 4.40715 1.000 11.75964 347 ASP A CA 1
ATOM 5467 C C . ASP A 1 347 ? 17.80949 -47.70469 4.45571 1.000 10.77201 347 ASP A C 1
ATOM 5468 O O . ASP A 1 347 ? 17.12010 -47.98191 3.47120 1.000 11.81831 347 ASP A O 1
ATOM 5477 N N . ALA A 1 348 ? 17.28093 -47.24409 5.59556 1.000 10.86145 348 ALA A N 1
ATOM 5478 C CA . ALA A 1 348 ? 15.83993 -47.04786 5.73797 1.000 11.11831 348 ALA A CA 1
ATOM 5479 C C . ALA A 1 348 ? 15.32661 -45.92951 4.83335 1.000 10.82385 348 ALA A C 1
ATOM 5480 O O . ALA A 1 348 ? 14.23565 -46.03937 4.25873 1.000 11.05556 348 ALA A O 1
ATOM 5487 N N . LEU A 1 349 ? 16.09272 -44.84421 4.70112 1.000 9.97999 349 LEU A N 1
ATOM 5488 C CA . LEU A 1 349 ? 15.69689 -43.75038 3.81889 1.000 9.50338 349 LEU A CA 1
ATOM 5489 C C . LEU A 1 349 ? 15.57963 -44.22813 2.37907 1.000 9.98456 349 LEU A C 1
ATOM 5490 O O . LEU A 1 349 ? 14.60422 -43.91964 1.68118 1.000 10.28421 349 LEU A O 1
ATOM 5506 N N . ILE A 1 350 ? 16.58652 -44.96105 1.90854 1.000 10.21589 350 ILE A N 1
ATOM 5507 C CA . ILE A 1 350 ? 16.58904 -45.41397 0.52584 1.000 10.89204 350 ILE A CA 1
ATOM 5508 C C . ILE A 1 350 ? 15.51350 -46.47262 0.32403 1.000 11.38874 350 ILE A C 1
ATOM 5509 O O . ILE A 1 350 ? 14.84810 -46.50723 -0.71556 1.000 12.47034 350 ILE A O 1
ATOM 5525 N N . ARG A 1 351 ? 15.32919 -47.35286 1.31241 1.000 11.06545 351 ARG A N 1
ATOM 5526 C CA . ARG A 1 351 ? 14.26532 -48.34917 1.23912 1.000 11.89341 351 ARG A CA 1
ATOM 5527 C C . ARG A 1 351 ? 12.89664 -47.68075 1.13350 1.000 12.22020 351 ARG A C 1
ATOM 5528 O O . ARG A 1 351 ? 12.03800 -48.13204 0.36585 1.000 12.79539 351 ARG A O 1
ATOM 5549 N N . GLY A 1 352 ? 12.67868 -46.59045 1.87564 1.000 11.83683 352 GLY A N 1
ATOM 5550 C CA . GLY A 1 352 ? 11.40479 -45.89434 1.78127 1.000 11.53459 352 GLY A CA 1
ATOM 5551 C C . GLY A 1 352 ? 11.16517 -45.31823 0.39865 1.000 12.12816 352 GLY A C 1
ATOM 5552 O O . GLY A 1 352 ? 10.04384 -45.35664 -0.11584 1.000 12.81391 352 GLY A O 1
ATOM 5556 N N . TYR A 1 353 ? 12.22111 -44.79538 -0.23070 1.000 10.85445 353 TYR A N 1
ATOM 5557 C CA . TYR A 1 353 ? 12.11446 -44.32420 -1.60691 1.000 11.00914 353 TYR A CA 1
ATOM 5558 C C . TYR A 1 353 ? 11.78668 -45.47647 -2.55528 1.000 11.76027 353 TYR A C 1
ATOM 5559 O O . TYR A 1 353 ? 10.87389 -45.37759 -3.38553 1.000 11.97837 353 TYR A O 1
ATOM 5577 N N . LYS A 1 354 ? 12.50793 -46.59123 -2.42713 1.000 12.17735 354 LYS A N 1
ATOM 5578 C CA . LYS A 1 354 ? 12.30134 -47.73696 -3.30865 1.000 13.78076 354 LYS A CA 1
ATOM 5579 C C . LYS A 1 354 ? 10.96691 -48.43473 -3.07121 1.000 14.59995 354 LYS A C 1
ATOM 5580 O O . LYS A 1 354 ? 10.49126 -49.15801 -3.95312 1.000 15.84799 354 LYS A O 1
ATOM 5599 N N . ASN A 1 355 ? 10.35644 -48.25030 -1.90259 1.000 13.10229 355 ASN A N 1
ATOM 5600 C CA . ASN A 1 355 ? 9.01556 -48.77899 -1.68966 1.000 13.29788 355 ASN A CA 1
ATOM 5601 C C . ASN A 1 355 ? 8.03783 -48.19525 -2.69569 1.000 14.39450 355 ASN A C 1
ATOM 5602 O O . ASN A 1 355 ? 7.05088 -48.84443 -3.05804 1.000 17.36159 355 ASN A O 1
ATOM 5613 N N . VAL A 1 356 ? 8.28909 -46.96862 -3.14084 1.000 12.88907 356 VAL A N 1
ATOM 5614 C CA . VAL A 1 356 ? 7.38884 -46.24941 -4.02862 1.000 12.95043 356 VAL A CA 1
ATOM 5615 C C . VAL A 1 356 ? 7.88791 -46.26432 -5.46486 1.000 13.72671 356 VAL A C 1
ATOM 5616 O O . VAL A 1 356 ? 7.09364 -46.37511 -6.40075 1.000 16.23862 356 VAL A O 1
ATOM 5629 N N . HIS A 1 357 ? 9.19623 -46.12938 -5.64603 1.000 14.89472 357 HIS A N 1
ATOM 5630 C CA . HIS A 1 357 ? 9.79377 -46.03051 -6.96519 1.000 16.17032 357 HIS A CA 1
ATOM 5631 C C . HIS A 1 357 ? 10.72757 -47.20385 -7.19544 1.000 19.30569 357 HIS A C 1
ATOM 5632 O O . HIS A 1 357 ? 11.94200 -47.11942 -7.02459 1.000 22.12795 357 HIS A O 1
ATOM 5647 N N . ALA B 1 9 ? 37.60270 -6.04325 9.99880 1.000 28.42407 9 ALA B N 1
ATOM 5648 C CA . ALA B 1 9 ? 37.02525 -7.36139 10.22618 1.000 28.43612 9 ALA B CA 1
ATOM 5649 C C . ALA B 1 9 ? 35.55121 -7.26085 10.58995 1.000 26.61125 9 ALA B C 1
ATOM 5650 O O . ALA B 1 9 ? 35.11295 -6.29258 11.21225 1.000 28.74560 9 ALA B O 1
ATOM 5656 N N . SER B 1 10 ? 34.77312 -8.25636 10.18705 1.000 21.17866 10 SER B N 1
ATOM 5657 C CA . SER B 1 10 ? 33.46823 -8.43402 10.80078 1.000 17.20890 10 SER B CA 1
ATOM 5658 C C . SER B 1 10 ? 33.68067 -8.81112 12.26278 1.000 14.39360 10 SER B C 1
ATOM 5659 O O . SER B 1 10 ? 34.69343 -9.40617 12.62635 1.000 16.24722 10 SER B O 1
ATOM 5667 N N . MET B 1 11 ? 32.72853 -8.45644 13.11086 1.000 13.05990 11 MET B N 1
ATOM 5668 C CA . MET B 1 11 ? 32.81067 -8.77805 14.52729 1.000 12.73673 11 MET B CA 1
ATOM 5669 C C . MET B 1 11 ? 31.55419 -9.53484 14.93281 1.000 14.83869 11 MET B C 1
ATOM 5670 O O . MET B 1 11 ? 30.44252 -9.15245 14.55706 1.000 16.04513 11 MET B O 1
ATOM 5684 N N . ARG B 1 12 ? 31.72163 -10.60952 15.69890 1.000 15.52788 12 ARG B N 1
ATOM 5685 C CA . ARG B 1 12 ? 30.55268 -11.27662 16.25445 1.000 16.18415 12 ARG B CA 1
ATOM 5686 C C . ARG B 1 12 ? 29.77449 -10.31616 17.14740 1.000 16.83858 12 ARG B C 1
ATOM 5687 O O . ARG B 1 12 ? 30.34427 -9.46218 17.83509 1.000 17.84807 12 ARG B O 1
ATOM 5708 N N . SER B 1 13 ? 28.45364 -10.46744 17.13564 1.000 15.98419 13 SER B N 1
ATOM 5709 C CA . SER B 1 13 ? 27.62338 -9.66800 18.01366 1.000 15.62791 13 SER B CA 1
ATOM 5710 C C . SER B 1 13 ? 27.90536 -10.02681 19.46809 1.000 13.44199 13 SER B C 1
ATOM 5711 O O . SER B 1 13 ? 28.39854 -11.11349 19.79329 1.000 15.10058 13 SER B O 1
ATOM 5719 N N . ALA B 1 14 ? 27.56115 -9.10304 20.35853 1.000 13.25301 14 ALA B N 1
ATOM 5720 C CA . ALA B 1 14 ? 27.76194 -9.36720 21.77611 1.000 15.27342 14 ALA B CA 1
ATOM 5721 C C . ALA B 1 14 ? 27.05739 -10.65151 22.19597 1.000 15.99564 14 ALA B C 1
ATOM 5722 O O . ALA B 1 14 ? 27.60589 -11.45521 22.96125 1.000 16.86602 14 ALA B O 1
ATOM 5729 N N . SER B 1 15 ? 25.84404 -10.87083 21.69364 1.000 16.94857 15 SER B N 1
ATOM 5730 C CA A SER B 1 15 ? 25.09317 -12.05937 22.08059 0.280 19.02038 15 SER B CA 1
ATOM 5731 C CA B SER B 1 15 ? 25.09544 -12.06089 22.08285 0.720 19.10912 15 SER B CA 1
ATOM 5732 C C . SER B 1 15 ? 25.78118 -13.33336 21.60155 1.000 20.29284 15 SER B C 1
ATOM 5733 O O . SER B 1 15 ? 25.74924 -14.35855 22.29136 1.000 24.51220 15 SER B O 1
ATOM 5748 N N . GLU B 1 16 ? 26.40769 -13.29612 20.42327 1.000 17.71843 16 GLU B N 1
ATOM 5749 C CA A GLU B 1 16 ? 27.09744 -14.49043 19.95444 0.535 17.90889 16 GLU B CA 1
ATOM 5750 C CA B GLU B 1 16 ? 27.12158 -14.46831 19.92455 0.465 18.17170 16 GLU B CA 1
ATOM 5751 C C . GLU B 1 16 ? 28.37876 -14.73337 20.74145 1.000 17.54440 16 GLU B C 1
ATOM 5752 O O . GLU B 1 16 ? 28.68729 -15.88001 21.07934 1.000 19.64859 16 GLU B O 1
ATOM 5775 N N . ILE B 1 17 ? 29.13089 -13.67585 21.04451 1.000 13.93172 17 ILE B N 1
ATOM 5776 C CA . ILE B 1 17 ? 30.40693 -13.84360 21.73248 1.000 13.93148 17 ILE B CA 1
ATOM 5777 C C . ILE B 1 17 ? 30.20087 -14.44307 23.11532 1.000 12.07158 17 ILE B C 1
ATOM 5778 O O . ILE B 1 17 ? 30.94510 -15.33572 23.53781 1.000 12.58289 17 ILE B O 1
ATOM 5794 N N A VAL B 1 18 ? 29.18820 -13.96646 23.83708 0.515 11.14198 18 VAL B N 1
ATOM 5795 N N B VAL B 1 18 ? 29.19293 -13.96615 23.84989 0.485 11.22587 18 VAL B N 1
ATOM 5796 C CA A VAL B 1 18 ? 28.95141 -14.44752 25.19427 0.515 11.78470 18 VAL B CA 1
ATOM 5797 C CA B VAL B 1 18 ? 28.98717 -14.47473 25.20435 0.485 11.79286 18 VAL B CA 1
ATOM 5798 C C A VAL B 1 18 ? 28.67257 -15.94677 25.19913 0.515 12.57674 18 VAL B C 1
ATOM 5799 C C B VAL B 1 18 ? 28.71578 -15.97263 25.18631 0.485 12.55179 18 VAL B C 1
ATOM 5800 O O A VAL B 1 18 ? 28.97839 -16.63604 26.17970 0.515 13.23918 18 VAL B O 1
ATOM 5801 O O B VAL B 1 18 ? 29.05740 -16.68319 26.13871 0.485 13.23918 18 VAL B O 1
ATOM 5826 N N . GLN B 1 19 ? 28.10798 -16.48220 24.11090 1.000 12.97937 19 GLN B N 1
ATOM 5827 C CA . GLN B 1 19 ? 27.80800 -17.90836 24.05309 1.000 14.52894 19 GLN B CA 1
ATOM 5828 C C . GLN B 1 19 ? 29.07085 -18.75993 24.10040 1.000 13.13133 19 GLN B C 1
ATOM 5829 O O . GLN B 1 19 ? 29.00620 -19.93103 24.48447 1.000 14.80174 19 GLN B O 1
ATOM 5843 N N . GLU B 1 20 ? 30.21739 -18.19111 23.73459 1.000 12.47976 20 GLU B N 1
ATOM 5844 C CA . GLU B 1 20 ? 31.44770 -18.94126 23.53929 1.000 13.65748 20 GLU B CA 1
ATOM 5845 C C . GLU B 1 20 ? 32.49262 -18.71366 24.62112 1.000 12.88168 20 GLU B C 1
ATOM 5846 O O . GLU B 1 20 ? 33.52060 -19.39876 24.61216 1.000 13.96620 20 GLU B O 1
ATOM 5858 N N . MET B 1 21 ? 32.26828 -17.78025 25.54803 1.000 11.70472 21 MET B N 1
ATOM 5859 C CA . MET B 1 21 ? 33.33212 -17.33690 26.44350 1.000 10.96159 21 MET B CA 1
ATOM 5860 C C . MET B 1 21 ? 33.65596 -18.32754 27.55643 1.000 10.87408 21 MET B C 1
ATOM 5861 O O . MET B 1 21 ? 34.72905 -18.22389 28.15682 1.000 11.48182 21 MET B O 1
ATOM 5875 N N . GLY B 1 22 ? 32.76236 -19.26431 27.85779 1.000 10.69757 22 GLY B N 1
ATOM 5876 C CA . GLY B 1 22 ? 33.07623 -20.33733 28.77777 1.000 11.01375 22 GLY B CA 1
ATOM 5877 C C . GLY B 1 22 ? 33.36797 -19.86538 30.18648 1.000 10.42275 22 GLY B C 1
ATOM 5878 O O . GLY B 1 22 ? 32.77926 -18.90914 30.70334 1.000 11.04987 22 GLY B O 1
ATOM 5882 N N . VAL B 1 23 ? 34.25358 -20.59971 30.84513 1.000 10.16268 23 VAL B N 1
ATOM 5883 C CA . VAL B 1 23 ? 34.77125 -20.20822 32.14846 1.000 9.37761 23 VAL B CA 1
ATOM 5884 C C . VAL B 1 23 ? 36.08625 -19.47589 31.93413 1.000 9.45568 23 VAL B C 1
ATOM 5885 O O . VAL B 1 23 ? 36.88834 -19.85203 31.07146 1.000 10.32199 23 VAL B O 1
ATOM 5898 N N . GLY B 1 24 ? 36.29121 -18.40564 32.70314 1.000 8.56723 24 GLY B N 1
ATOM 5899 C CA . GLY B 1 24 ? 37.41620 -17.51710 32.50402 1.000 9.04779 24 GLY B CA 1
ATOM 5900 C C . GLY B 1 24 ? 38.23607 -17.31691 33.76819 1.000 8.13702 24 GLY B C 1
ATOM 5901 O O . GLY B 1 24 ? 37.90439 -17.81908 34.84512 1.000 8.21892 24 GLY B O 1
ATOM 5905 N N . TRP B 1 25 ? 39.31442 -16.55248 33.60347 1.000 8.55686 25 TRP B N 1
ATOM 5906 C CA . TRP B 1 25 ? 40.32256 -16.36265 34.64118 1.000 7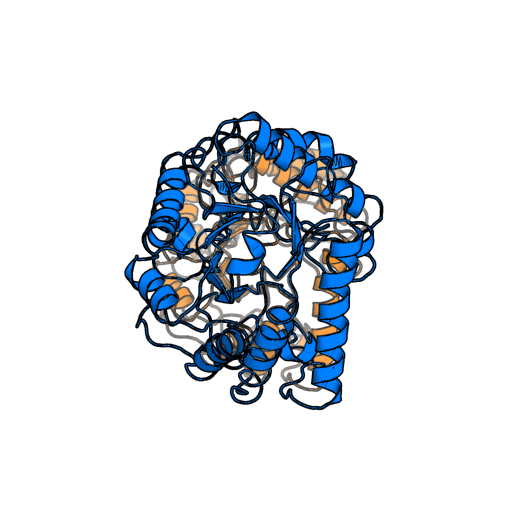.98694 25 TRP B CA 1
ATOM 5907 C C . TRP B 1 25 ? 40.81642 -14.92314 34.59358 1.000 7.71401 25 TRP B C 1
ATOM 5908 O O . TRP B 1 25 ? 41.12860 -14.41814 33.51688 1.000 8.18585 25 TRP B O 1
ATOM 5929 N N . ASN B 1 26 ? 40.86937 -14.25678 35.75686 1.000 7.62234 26 ASN B N 1
ATOM 5930 C CA . ASN B 1 26 ? 41.38892 -12.89911 35.87521 1.000 7.31543 26 ASN B CA 1
ATOM 5931 C C . ASN B 1 26 ? 42.86371 -12.92833 36.25550 1.000 6.97988 26 ASN B C 1
ATOM 5932 O O . ASN B 1 26 ? 43.23528 -13.60169 37.22302 1.000 8.11279 26 ASN B O 1
ATOM 5943 N N . LEU B 1 27 ? 43.67322 -12.12291 35.56051 1.000 7.03858 27 LEU B N 1
ATOM 5944 C CA . LEU B 1 27 ? 45.05112 -11.82826 35.95840 1.000 8.26846 27 LEU B CA 1
ATOM 5945 C C . LEU B 1 27 ? 45.02268 -10.73828 37.04032 1.000 6.73070 27 LEU B C 1
ATOM 5946 O O . LEU B 1 27 ? 45.31538 -9.56656 36.81474 1.000 8.09660 27 LEU B O 1
ATOM 5962 N N . GLY B 1 28 ? 44.63771 -11.14531 38.25421 1.000 8.01393 28 GLY B N 1
ATOM 5963 C CA . GLY B 1 28 ? 44.35176 -10.17553 39.29299 1.000 8.23499 28 GLY B CA 1
ATOM 5964 C C . GLY B 1 28 ? 45.58569 -9.64718 40.00394 1.000 8.29747 28 GLY B C 1
ATOM 5965 O O . GLY B 1 28 ? 46.61916 -10.30736 40.08231 1.000 8.83275 28 GLY B O 1
ATOM 5969 N N . ASN B 1 29 ? 45.44865 -8.43972 40.56367 1.000 8.48280 29 ASN B N 1
ATOM 5970 C CA . ASN B 1 29 ? 46.50891 -7.79388 41.34760 1.000 8.24188 29 ASN B CA 1
ATOM 5971 C C . ASN B 1 29 ? 47.80594 -7.66758 40.54788 1.000 9.32781 29 ASN B C 1
ATOM 5972 O O . ASN B 1 29 ? 48.90532 -7.84921 41.08218 1.000 10.12769 29 ASN B O 1
ATOM 5983 N N . THR B 1 30 ? 47.67427 -7.31758 39.26481 1.000 8.57035 30 THR B N 1
ATOM 5984 C CA . THR B 1 30 ? 48.79156 -7.25857 38.32017 1.000 8.47530 30 THR B CA 1
ATOM 5985 C C . THR B 1 30 ? 48.77209 -5.91007 37.59551 1.000 7.46385 30 THR B C 1
ATOM 5986 O O . THR B 1 30 ? 49.22369 -4.92016 38.17622 1.000 8.79746 30 THR B O 1
ATOM 5997 N N . LEU B 1 31 ? 48.22613 -5.81633 36.37243 1.000 7.54616 31 LEU B N 1
ATOM 5998 C CA . LEU B 1 31 ? 48.16228 -4.52166 35.68912 1.000 7.73740 31 LEU B CA 1
ATOM 5999 C C . LEU B 1 31 ? 47.11701 -3.60714 36.31286 1.000 7.80868 31 LEU B C 1
ATOM 6000 O O . LEU B 1 31 ? 47.05000 -2.41927 35.95568 1.000 7.86166 31 LEU B O 1
ATOM 6016 N N . ASP B 1 32 ? 46.32440 -4.14534 37.24108 1.000 7.58356 32 ASP B N 1
ATOM 6017 C CA . ASP B 1 32 ? 45.35069 -3.40880 38.02952 1.000 8.37996 32 ASP B CA 1
ATOM 6018 C C . ASP B 1 32 ? 45.90946 -2.90208 39.34762 1.000 8.98912 32 ASP B C 1
ATOM 6019 O O . ASP B 1 32 ? 45.26529 -2.06721 39.99168 1.000 9.48041 32 ASP B O 1
ATOM 6028 N N . ALA B 1 33 ? 47.07008 -3.39571 39.77238 1.000 8.90338 33 ALA B N 1
ATOM 6029 C CA . ALA B 1 33 ? 47.63428 -2.95551 41.04388 1.000 8.84097 33 ALA B CA 1
ATOM 6030 C C . ALA B 1 33 ? 47.78007 -1.43833 41.03257 1.000 9.98058 33 ALA B C 1
ATOM 6031 O O . ALA B 1 33 ? 48.40990 -0.87076 40.13262 1.000 10.61869 33 ALA B O 1
ATOM 6038 N N . LYS B 1 34 ? 47.17022 -0.77742 42.01351 1.000 9.97070 34 LYS B N 1
ATOM 6039 C CA . LYS B 1 34 ? 47.08181 0.67962 42.03849 1.000 9.69080 34 LYS B CA 1
ATOM 6040 C C . LYS B 1 34 ? 48.22038 1.20564 42.89911 1.000 10.92426 34 LYS B C 1
ATOM 6041 O O . LYS B 1 34 ? 48.14482 1.18301 44.13353 1.000 11.78631 34 LYS B O 1
ATOM 6060 N N . ILE B 1 35 ? 49.28792 1.64187 42.23680 1.000 11.17493 35 ILE B N 1
ATOM 6061 C CA . ILE B 1 35 ? 50.50407 2.09669 42.90318 1.000 11.19990 35 ILE B CA 1
ATOM 6062 C C . ILE B 1 35 ? 50.57134 3.60858 42.74632 1.000 12.32072 35 ILE B C 1
ATOM 6063 O O . ILE B 1 35 ? 50.76898 4.11777 41.63722 1.000 13.31912 35 ILE B O 1
ATOM 6079 N N . THR B 1 36 ? 50.38442 4.32941 43.84624 1.000 13.06657 36 THR B N 1
ATOM 6080 C CA . THR B 1 36 ? 50.13626 5.75972 43.79236 1.000 14.70500 36 THR B CA 1
ATOM 6081 C C . THR B 1 36 ? 51.34140 6.59259 44.19293 1.000 15.18349 36 THR B C 1
ATOM 6082 O O . THR B 1 36 ? 51.22299 7.81538 44.29122 1.000 18.12864 36 THR B O 1
ATOM 6093 N N . ASN B 1 37 ? 52.49676 5.96988 44.41289 1.000 15.28192 37 ASN B N 1
ATOM 6094 C CA . ASN B 1 37 ? 53.72219 6.69471 44.72857 1.000 15.80981 37 ASN B CA 1
ATOM 6095 C C . ASN B 1 37 ? 54.80086 6.46261 43.67599 1.000 16.13447 37 ASN B C 1
ATOM 6096 O O . ASN B 1 37 ? 55.99192 6.46636 43.98700 1.000 19.28854 37 ASN B O 1
ATOM 6107 N N . LEU B 1 38 ? 54.39587 6.26751 42.42282 1.000 15.37680 38 LEU B N 1
ATOM 6108 C CA . LEU B 1 38 ? 55.31817 6.22625 41.30429 1.000 15.95726 38 LEU B CA 1
ATOM 6109 C C . LEU B 1 38 ? 55.08621 7.47918 40.45220 1.000 18.24734 38 LEU B C 1
ATOM 6110 O O . LEU B 1 38 ? 54.54807 8.48491 40.93484 1.000 21.19303 38 LEU B O 1
ATOM 6126 N N . SER B 1 39 ? 55.50507 7.43335 39.20284 1.000 20.81902 39 SER B N 1
ATOM 6127 C CA . SER B 1 39 ? 55.25258 8.52011 38.27403 1.000 20.52162 39 SER B CA 1
ATOM 6128 C C . SER B 1 39 ? 54.69586 7.91637 36.99872 1.000 18.21264 39 SER B C 1
ATOM 6129 O O . SER B 1 39 ? 54.88863 6.72976 36.72337 1.000 17.34103 39 SER B O 1
ATOM 6137 N N . TYR B 1 40 ? 54.01957 8.74432 36.20176 1.000 16.27349 40 TYR B N 1
ATOM 6138 C CA . TYR B 1 40 ? 53.49391 8.23865 34.93912 1.000 17.16310 40 TYR B CA 1
ATOM 6139 C C . TYR B 1 40 ? 54.59778 7.74478 34.00654 1.000 16.23876 40 TYR B C 1
ATOM 6140 O O . TYR B 1 40 ? 54.29962 6.99054 33.07919 1.000 18.79128 40 TYR B O 1
ATOM 6158 N N . ASN B 1 41 ? 55.85559 8.15342 34.22599 1.000 17.13106 41 ASN B N 1
ATOM 6159 C CA A ASN B 1 41 ? 56.99290 7.73461 33.41380 0.547 17.78447 41 ASN B CA 1
ATOM 6160 C CA B ASN B 1 41 ? 56.97965 7.72161 33.40288 0.453 17.54105 41 ASN B CA 1
ATOM 6161 C C . ASN B 1 41 ? 57.76078 6.55731 34.00543 1.000 15.51083 41 ASN B C 1
ATOM 6162 O O . ASN B 1 41 ? 58.73521 6.10248 33.39891 1.000 15.31135 41 ASN B O 1
ATOM 6183 N N . THR B 1 42 ? 57.36652 6.06341 35.17226 1.000 12.81170 42 THR B N 1
ATOM 6184 C CA . THR B 1 42 ? 58.05059 4.92994 35.77715 1.000 12.13790 42 THR B CA 1
ATOM 6185 C C . THR B 1 42 ? 57.78200 3.65948 34.97564 1.000 10.61807 42 THR B C 1
ATOM 6186 O O . THR B 1 42 ? 56.73344 3.50439 34.35342 1.000 11.46956 42 THR B O 1
ATOM 6197 N N . SER B 1 43 ? 58.74274 2.74505 34.99897 1.000 10.82246 43 SER B N 1
ATOM 6198 C CA . SER B 1 43 ? 58.62499 1.49920 34.25904 1.000 10.22396 43 SER B CA 1
ATOM 6199 C C . SER B 1 43 ? 57.29774 0.80504 34.55469 1.000 9.51934 43 SER B C 1
ATOM 6200 O O . SER B 1 43 ? 56.89306 0.71202 35.72237 1.000 9.99324 43 SER B O 1
ATOM 6208 N N . PRO B 1 44 ? 56.65121 0.21739 33.54205 1.000 8.86578 44 PRO B N 1
ATOM 6209 C CA . PRO B 1 44 ? 55.43204 -0.56301 33.80881 1.000 9.59285 44 PRO B CA 1
ATOM 6210 C C . PRO B 1 44 ? 55.63249 -1.66243 34.82819 1.000 8.70019 44 PRO B C 1
ATOM 6211 O O . PRO B 1 44 ? 54.69075 -2.00260 35.55584 1.000 9.80445 44 PRO B O 1
ATOM 6222 N N . ILE B 1 45 ? 56.83335 -2.23725 34.90032 1.000 9.16722 45 ILE B N 1
ATOM 6223 C CA . ILE B 1 45 ? 57.03842 -3.41168 35.73756 1.000 9.72726 45 ILE B CA 1
ATOM 6224 C C . ILE B 1 45 ? 56.95219 -3.04725 37.21507 1.000 9.68423 45 ILE B C 1
ATOM 6225 O O . ILE B 1 45 ? 56.59053 -3.88663 38.04260 1.000 10.33602 45 ILE B O 1
ATOM 6241 N N . SER B 1 46 ? 57.27512 -1.79862 37.56782 1.000 9.66785 46 SER B N 1
ATOM 6242 C CA . SER B 1 46 ? 57.13511 -1.34089 38.94581 1.000 9.78236 46 SER B CA 1
ATOM 6243 C C . SER B 1 46 ? 55.68505 -1.36852 39.39147 1.000 9.84065 46 SER B C 1
ATOM 6244 O O . SER B 1 46 ? 55.40286 -1.59500 40.57154 1.000 11.82488 46 SER B O 1
ATOM 6252 N N . PHE B 1 47 ? 54.75752 -1.11794 38.46667 1.000 9.33316 47 PHE B N 1
ATOM 6253 C CA . PHE B 1 47 ? 53.33362 -1.19885 38.77287 1.000 9.34425 47 PHE B CA 1
ATOM 6254 C C . PHE B 1 47 ? 52.86792 -2.65294 38.78641 1.000 9.04753 47 PHE B C 1
ATOM 6255 O O . PHE B 1 47 ? 52.22538 -3.10180 39.74147 1.000 10.33118 47 PHE B O 1
ATOM 6272 N N . GLU B 1 48 ? 53.19990 -3.39688 37.72476 1.000 9.95170 48 GLU B N 1
ATOM 6273 C CA . GLU B 1 48 ? 52.75208 -4.77645 37.56364 1.000 9.81666 48 GLU B CA 1
ATOM 6274 C C . GLU B 1 48 ? 53.11798 -5.64345 38.76293 1.000 9.61609 48 GLU B C 1
ATOM 6275 O O . GLU B 1 48 ? 52.35029 -6.53212 39.15216 1.000 9.65015 48 GLU B O 1
ATOM 6287 N N . THR B 1 49 ? 54.31517 -5.44618 39.32337 1.000 9.24676 49 THR B N 1
ATOM 6288 C CA . THR B 1 49 ? 54.80594 -6.22762 40.45482 1.000 9.75293 49 THR B CA 1
ATOM 6289 C C . THR B 1 49 ? 54.58882 -5.52075 41.78986 1.000 10.19184 49 THR B C 1
ATOM 6290 O O . THR B 1 49 ? 55.02096 -6.02708 42.83113 1.000 11.91987 49 THR B O 1
ATOM 6301 N N . GLY B 1 50 ? 53.88338 -4.38915 41.78924 1.000 10.72060 50 GLY B N 1
ATOM 6302 C CA . GLY B 1 50 ? 53.80754 -3.54963 42.97445 1.000 11.28419 50 GLY B CA 1
ATOM 6303 C C . GLY B 1 50 ? 52.96282 -4.10198 44.10343 1.000 11.63668 50 GLY B C 1
ATOM 6304 O O . GLY B 1 50 ? 53.07737 -3.61837 45.23628 1.000 12.59688 50 GLY B O 1
ATOM 6308 N N . TRP B 1 51 ? 52.08794 -5.06986 43.82013 1.000 11.00241 51 TRP B N 1
ATOM 6309 C CA . TRP B 1 51 ? 51.32697 -5.75816 44.85775 1.000 11.63373 51 TRP B CA 1
ATOM 6310 C C . TRP B 1 51 ? 51.84190 -7.17370 45.08928 1.000 12.64768 51 TRP B C 1
ATOM 6311 O O . TRP B 1 51 ? 51.11272 -8.02969 45.59923 1.000 14.74457 51 TRP B O 1
ATOM 6332 N N . GLY B 1 52 ? 53.09704 -7.42709 44.74054 1.000 11.78216 52 GLY B N 1
ATOM 6333 C CA . GLY B 1 52 ? 53.76862 -8.64393 45.14427 1.000 12.69264 52 GLY B CA 1
ATOM 6334 C C . GLY B 1 52 ? 53.70072 -9.78564 44.15422 1.000 13.47604 52 GLY B C 1
ATOM 6335 O O . GLY B 1 52 ? 54.22470 -10.86874 44.44936 1.000 15.30891 52 GLY B O 1
ATOM 6339 N N . ASN B 1 53 ? 53.05918 -9.59013 42.99431 1.000 10.61454 53 ASN B N 1
ATOM 6340 C CA . ASN B 1 53 ? 53.04032 -10.66936 42.02174 1.000 10.90848 53 ASN B CA 1
ATOM 6341 C C . ASN B 1 53 ? 54.24707 -10.58364 41.09125 1.000 10.82657 53 ASN B C 1
ATOM 6342 O O . ASN B 1 53 ? 54.78051 -9.49458 40.85086 1.000 11.51238 53 ASN B O 1
ATOM 6353 N N . PRO B 1 54 ? 54.71246 -11.72588 40.58607 1.000 10.60175 54 PRO B N 1
ATOM 6354 C CA . PRO B 1 54 ? 55.86350 -11.71564 39.67762 1.000 10.42735 54 PRO B CA 1
ATOM 6355 C C . PRO B 1 54 ? 55.44848 -11.21094 38.30499 1.000 9.69698 54 PRO B C 1
ATOM 6356 O O . PRO B 1 54 ? 54.27714 -11.24361 37.93086 1.000 11.72642 54 PRO B O 1
ATOM 6367 N N . VAL B 1 55 ? 56.43311 -10.74631 37.53745 1.000 10.16385 55 VAL B N 1
ATOM 6368 C CA . VAL B 1 55 ? 56.13625 -10.24064 36.20293 1.000 10.55040 55 VAL B CA 1
ATOM 6369 C C . VAL B 1 55 ? 55.49580 -11.34372 35.35821 1.000 10.33606 55 VAL B C 1
ATOM 6370 O O . VAL B 1 55 ? 55.92234 -12.50661 35.38036 1.000 10.66888 55 VAL B O 1
ATOM 6383 N N . THR B 1 56 ? 54.46118 -10.97431 34.59962 1.000 8.96214 56 THR B N 1
ATOM 6384 C CA . THR B 1 56 ? 53.68304 -11.95216 33.84699 1.000 8.78925 56 THR B CA 1
ATOM 6385 C C . THR B 1 56 ? 54.48490 -12.48446 32.66929 1.000 9.62162 56 THR B C 1
ATOM 6386 O O . THR B 1 56 ? 55.18109 -11.73000 31.98859 1.000 10.97486 56 THR B O 1
ATOM 6397 N N . THR B 1 57 ? 54.36680 -13.78995 32.41856 1.000 9.72442 57 THR B N 1
ATOM 6398 C CA . THR B 1 57 ? 54.97794 -14.42874 31.26117 1.000 9.82799 57 THR B CA 1
ATOM 6399 C C . THR B 1 57 ? 53.91825 -15.14700 30.43329 1.000 9.09897 57 THR B C 1
ATOM 6400 O O . THR B 1 57 ? 52.84013 -15.50644 30.92772 1.000 9.72451 57 THR B O 1
ATOM 6411 N N . LYS B 1 58 ? 54.25870 -15.41158 29.17101 1.000 9.45671 58 LYS B N 1
ATOM 6412 C CA . LYS B 1 58 ? 53.34843 -16.18500 28.33730 1.000 9.48833 58 LYS B CA 1
ATOM 6413 C C . LYS B 1 58 ? 53.13440 -17.58278 28.90411 1.000 9.56143 58 LYS B C 1
ATOM 6414 O O . LYS B 1 58 ? 52.04746 -18.14631 28.75990 1.000 10.08844 58 LYS B O 1
ATOM 6433 N N . ALA B 1 59 ? 54.14920 -18.15719 29.55157 1.000 9.96045 59 ALA B N 1
ATOM 6434 C CA . ALA B 1 59 ? 54.00439 -19.49377 30.12076 1.000 10.74368 59 ALA B CA 1
ATOM 6435 C C . ALA B 1 59 ? 52.87938 -19.54965 31.15374 1.000 10.65535 59 ALA B C 1
ATOM 6436 O O . ALA B 1 59 ? 52.19083 -20.56908 31.27358 1.000 11.12733 59 ALA B O 1
ATOM 6443 N N . MET B 1 60 ? 52.68257 -18.47838 31.92367 1.000 9.97846 60 MET B N 1
ATOM 6444 C CA . MET B 1 60 ? 51.55447 -18.44482 32.85087 1.000 10.48046 60 MET B CA 1
ATOM 6445 C C . MET B 1 60 ? 50.23785 -18.51556 32.09884 1.000 10.17885 60 MET B C 1
ATOM 6446 O O . MET B 1 60 ? 49.33238 -19.27015 32.47879 1.000 10.77076 60 MET B O 1
ATOM 6460 N N . ILE B 1 61 ? 50.11546 -17.71160 31.03700 1.000 9.30965 61 ILE B N 1
ATOM 6461 C CA . ILE B 1 61 ? 48.89586 -17.67913 30.24137 1.000 9.89931 61 ILE B CA 1
ATOM 6462 C C . ILE B 1 61 ? 48.66561 -19.03050 29.57791 1.000 9.75988 61 ILE B C 1
ATOM 6463 O O . ILE B 1 61 ? 47.52820 -19.51145 29.50345 1.000 10.59476 61 ILE B O 1
ATOM 6479 N N . ASP B 1 62 ? 49.74361 -19.66995 29.10158 1.000 10.05403 62 ASP B N 1
ATOM 6480 C CA . ASP B 1 62 ? 49.62119 -20.98503 28.48734 1.000 10.71936 62 ASP B CA 1
ATOM 6481 C C . ASP B 1 62 ? 49.01403 -21.98994 29.46018 1.000 10.47342 62 ASP B C 1
ATOM 6482 O O . ASP B 1 62 ? 48.23259 -22.85744 29.05973 1.000 11.63502 62 ASP B O 1
ATOM 6491 N N . LYS B 1 63 ? 49.40374 -21.91855 30.73726 1.000 10.75206 63 LYS B N 1
ATOM 6492 C CA . LYS B 1 63 ? 48.85982 -22.83496 31.73510 1.000 12.02754 63 LYS B CA 1
ATOM 6493 C C . LYS B 1 63 ? 47.34968 -22.66842 31.85844 1.000 10.98283 63 LYS B C 1
ATOM 6494 O O . LYS B 1 63 ? 46.61115 -23.65169 31.99690 1.000 11.82877 63 LYS B O 1
ATOM 6513 N N . ILE B 1 64 ? 46.87660 -21.42452 31.81958 1.000 9.87180 64 ILE B N 1
ATOM 6514 C CA . ILE B 1 64 ? 45.44750 -21.13936 31.91172 1.000 10.19233 64 ILE B CA 1
ATOM 6515 C C . ILE B 1 64 ? 44.71634 -21.67277 30.68299 1.000 10.27051 64 ILE B C 1
ATOM 6516 O O . ILE B 1 64 ? 43.69571 -22.36665 30.79736 1.000 10.47393 64 ILE B O 1
ATOM 6532 N N . LYS B 1 65 ? 45.23871 -21.37679 29.49111 1.000 10.16413 65 LYS B N 1
ATOM 6533 C CA . LYS B 1 65 ? 44.63634 -21.89379 28.26519 1.000 11.07883 65 LYS B CA 1
ATOM 6534 C C . LYS B 1 65 ? 44.60523 -23.41852 28.26797 1.000 11.22823 65 LYS B C 1
ATOM 6535 O O . LYS B 1 65 ? 43.58715 -24.03252 27.93766 1.000 12.04302 65 LYS B O 1
ATOM 6554 N N . ASN B 1 66 ? 45.71676 -24.05295 28.63057 1.000 11.46488 66 ASN B N 1
ATOM 6555 C CA . ASN B 1 66 ? 45.78688 -25.50401 28.54631 1.000 13.51634 66 ASN B CA 1
ATOM 6556 C C . ASN B 1 66 ? 44.91279 -26.18695 29.58359 1.000 13.67963 66 ASN B C 1
ATOM 6557 O O . ASN B 1 66 ? 44.55901 -27.35515 29.40024 1.000 15.37429 66 ASN B O 1
ATOM 6568 N N . ALA B 1 67 ? 44.52992 -25.48021 30.64637 1.000 12.14927 67 ALA B N 1
ATOM 6569 C CA . ALA B 1 67 ? 43.61233 -26.04855 31.62171 1.000 11.92583 67 ALA B CA 1
ATOM 6570 C C . ALA B 1 67 ? 42.18255 -26.10568 31.10613 1.000 12.32202 67 ALA B C 1
ATOM 6571 O O . ALA B 1 67 ? 41.38791 -26.90338 31.61348 1.000 14.02155 67 ALA B O 1
ATOM 6578 N N . GLY B 1 68 ? 41.83454 -25.27918 30.12517 1.000 10.95286 68 GLY B N 1
ATOM 6579 C CA . GLY B 1 68 ? 40.50529 -25.27722 29.54332 1.000 11.36300 68 GLY B CA 1
ATOM 6580 C C . GLY B 1 68 ? 39.72257 -24.00288 29.75516 1.000 11.15859 68 GLY B C 1
ATOM 6581 O O . GLY B 1 68 ? 38.55281 -23.95217 29.35333 1.000 11.99289 68 GLY B O 1
ATOM 6585 N N . PHE B 1 69 ? 40.28690 -22.97584 30.38804 1.000 10.13804 69 PHE B N 1
ATOM 6586 C CA . PHE B 1 69 ? 39.63343 -21.67494 30.42966 1.000 10.07572 69 PHE B CA 1
ATOM 6587 C C . PHE B 1 69 ? 39.61820 -21.09256 29.02210 1.000 9.93799 69 PHE B C 1
ATOM 6588 O O . PHE B 1 69 ? 40.58108 -21.25237 28.27008 1.000 11.76682 69 PHE B O 1
ATOM 6605 N N . LYS B 1 70 ? 38.51972 -20.42365 28.65198 1.000 9.60914 70 LYS B N 1
ATOM 6606 C CA . LYS B 1 70 ? 38.39577 -19.85268 27.31252 1.000 9.83077 70 LYS B CA 1
ATOM 6607 C C . LYS B 1 70 ? 38.54359 -18.33865 27.27246 1.000 9.42643 70 LYS B C 1
ATOM 6608 O O . LYS B 1 70 ? 38.67567 -17.78050 26.17744 1.000 10.22138 70 LYS B O 1
ATOM 6627 N N . THR B 1 71 ? 38.51106 -17.66826 28.42488 1.000 8.94504 71 THR B N 1
ATOM 6628 C CA . THR B 1 71 ? 38.56235 -16.21782 28.52999 1.000 8.35191 71 THR B CA 1
ATOM 6629 C C . THR B 1 71 ? 39.54708 -15.83891 29.62123 1.000 8.08854 71 THR B C 1
ATOM 6630 O O . THR B 1 71 ? 39.58977 -16.48172 30.67626 1.000 8.68761 71 THR B O 1
ATOM 6641 N N . ILE B 1 72 ? 40.33187 -14.79136 29.37455 1.000 7.72301 72 ILE B N 1
ATOM 6642 C CA . ILE B 1 72 ? 41.10837 -14.13354 30.41873 1.000 7.19247 72 ILE B CA 1
ATOM 6643 C C . ILE B 1 72 ? 40.67958 -12.67443 30.50073 1.000 7.27210 72 ILE B C 1
ATOM 6644 O O . ILE B 1 72 ? 40.60353 -11.98003 29.47724 1.000 8.55008 72 ILE B O 1
ATOM 6660 N N . ARG B 1 73 ? 40.38806 -12.21593 31.71136 1.000 7.05620 73 ARG B N 1
ATOM 6661 C CA . ARG B 1 73 ? 40.18820 -10.80097 31.97734 1.000 7.40722 73 ARG B CA 1
ATOM 6662 C C . ARG B 1 73 ? 41.50011 -10.21184 32.47008 1.000 7.45559 73 ARG B C 1
ATOM 6663 O O . ARG B 1 73 ? 42.16753 -10.79607 33.33249 1.000 7.71705 73 ARG B O 1
ATOM 6684 N N . ILE B 1 74 ? 41.89284 -9.10542 31.85108 1.000 7.26102 74 ILE B N 1
ATOM 6685 C CA A ILE B 1 74 ? 43.11286 -8.37536 32.18927 0.503 7.54716 74 ILE B CA 1
ATOM 6686 C CA B ILE B 1 74 ? 43.11371 -8.37321 32.18230 0.497 7.31213 74 ILE B CA 1
ATOM 6687 C C . ILE B 1 74 ? 42.69465 -7.07614 32.86786 1.000 6.92618 74 ILE B C 1
ATOM 6688 O O . ILE B 1 74 ? 42.57308 -6.02625 32.20658 1.000 7.59933 74 ILE B O 1
ATOM 6719 N N . PRO B 1 75 ? 42.43444 -7.09404 34.17113 1.000 7.32744 75 PRO B N 1
ATOM 6720 C CA . PRO B 1 75 ? 42.05638 -5.85438 34.85478 1.000 7.50044 75 PRO B CA 1
ATOM 6721 C C . PRO B 1 75 ? 43.24369 -4.90095 34.82254 1.000 7.45907 75 PRO B C 1
ATOM 6722 O O . PRO B 1 75 ? 44.38095 -5.29612 35.08893 1.000 7.91177 75 PRO B O 1
ATOM 6733 N N . THR B 1 76 ? 42.98261 -3.65413 34.43271 1.000 7.60198 76 THR B N 1
ATOM 6734 C CA . THR B 1 76 ? 44.05147 -2.69553 34.17375 1.000 7.50005 76 THR B CA 1
ATOM 6735 C C . THR B 1 76 ? 43.67166 -1.35179 34.77291 1.000 7.25803 76 THR B C 1
ATOM 6736 O O . THR B 1 76 ? 42.58926 -0.82507 34.49239 1.000 7.79461 76 THR B O 1
ATOM 6747 N N . THR B 1 77 ? 44.55688 -0.81113 35.60718 1.000 7.03463 77 THR B N 1
ATOM 6748 C CA . THR B 1 77 ? 44.37831 0.49979 36.22578 1.000 8.04065 77 THR B CA 1
ATOM 6749 C C . THR B 1 77 ? 45.23260 1.50114 35.46091 1.000 7.92105 77 THR B C 1
ATOM 6750 O O . THR B 1 77 ? 46.44507 1.30695 35.31620 1.000 8.84581 77 THR B O 1
ATOM 6761 N N . TRP B 1 78 ? 44.58900 2.53696 34.91534 1.000 8.23823 78 TRP B N 1
ATOM 6762 C CA . TRP B 1 78 ? 45.22711 3.41488 33.94236 1.000 8.40482 78 TRP B CA 1
ATOM 6763 C C . TRP B 1 78 ? 45.57892 4.79985 34.45884 1.000 8.93733 78 TRP B C 1
ATOM 6764 O O . TRP B 1 78 ? 46.48627 5.43379 33.91234 1.000 9.21100 78 TRP B O 1
ATOM 6785 N N . GLY B 1 79 ? 44.86467 5.30951 35.45800 1.000 9.18342 79 GLY B N 1
ATOM 6786 C CA . GLY B 1 79 ? 44.97224 6.72597 35.77835 1.000 10.00736 79 GLY B CA 1
ATOM 6787 C C . GLY B 1 79 ? 46.37679 7.17841 36.13055 1.000 10.22979 79 GLY B C 1
ATOM 6788 O O . GLY B 1 79 ? 46.78058 8.29037 35.78172 1.000 11.36120 79 GLY B O 1
ATOM 6792 N N . GLU B 1 80 ? 47.12680 6.34166 36.85491 1.000 10.12573 80 GLU B N 1
ATOM 6793 C CA . GLU B 1 80 ? 48.49130 6.67911 37.24733 1.000 10.19714 80 GLU B CA 1
ATOM 6794 C C . GLU B 1 80 ? 49.43473 6.77143 36.05971 1.000 10.45649 80 GLU B C 1
ATOM 6795 O O . GLU B 1 80 ? 50.56699 7.23535 36.22153 1.000 12.72931 80 GLU B O 1
ATOM 6807 N N . HIS B 1 81 ? 48.98968 6.35725 34.88060 1.000 9.66463 81 HIS B N 1
ATOM 6808 C CA . HIS B 1 81 ? 49.79865 6.35217 33.67287 1.000 10.15256 81 HIS B CA 1
ATOM 6809 C C . HIS B 1 81 ? 49.46581 7.50178 32.73915 1.000 11.42573 81 HIS B C 1
ATOM 6810 O O . HIS B 1 81 ? 50.01834 7.56420 31.63656 1.000 12.92590 81 HIS B O 1
ATOM 6824 N N . LEU B 1 82 ? 48.59923 8.41585 33.16725 1.000 11.22474 82 LEU B N 1
ATOM 6825 C CA . LEU B 1 82 ? 48.27869 9.61872 32.41849 1.000 11.94760 82 LEU B CA 1
ATOM 6826 C C . LEU B 1 82 ? 49.17173 10.76718 32.86437 1.000 14.53740 82 LEU B C 1
ATOM 6827 O O . LEU B 1 82 ? 49.36485 10.98826 34.06314 1.000 15.99167 82 LEU B O 1
ATOM 6843 N N . ASP B 1 83 ? 49.68378 11.51957 31.89596 1.000 15.03626 83 ASP B N 1
ATOM 6844 C CA . ASP B 1 83 ? 50.47414 12.70679 32.20421 1.000 17.95920 83 ASP B CA 1
ATOM 6845 C C . ASP B 1 83 ? 49.54301 13.89399 32.45757 1.000 20.04833 83 ASP B C 1
ATOM 6846 O O . ASP B 1 83 ? 48.31815 13.75598 32.52683 1.000 18.94912 83 ASP B O 1
ATOM 6855 N N . GLY B 1 84 ? 50.12783 15.08572 32.61165 1.000 22.66736 84 GLY B N 1
ATOM 6856 C CA . GLY B 1 84 ? 49.34970 16.27092 32.92963 1.000 24.17518 84 GLY B CA 1
ATOM 6857 C C . GLY B 1 84 ? 48.37239 16.68610 31.85112 1.000 24.48964 84 GLY B C 1
ATOM 6858 O O . GLY B 1 84 ? 47.44364 17.45085 32.13371 1.000 26.71506 84 GLY B O 1
ATOM 6862 N N . ASN B 1 85 ? 48.56945 16.21978 30.61827 1.000 22.88483 85 ASN B N 1
ATOM 6863 C CA . ASN B 1 85 ? 47.64987 16.47616 29.51918 1.000 23.44232 85 ASN B CA 1
ATOM 6864 C C . ASN B 1 85 ? 46.70604 15.30612 29.26690 1.000 20.15462 85 ASN B C 1
ATOM 6865 O O . ASN B 1 85 ? 46.04065 15.26980 28.22532 1.000 21.50530 85 ASN B O 1
ATOM 6876 N N . ASN B 1 86 ? 46.64171 14.34658 30.19003 1.000 17.93182 86 ASN B N 1
ATOM 6877 C CA . ASN B 1 86 ? 45.81772 13.14786 30.03463 1.000 15.40002 86 ASN B CA 1
ATOM 6878 C C . ASN B 1 86 ? 46.26262 12.28503 28.85847 1.000 13.53617 86 ASN B C 1
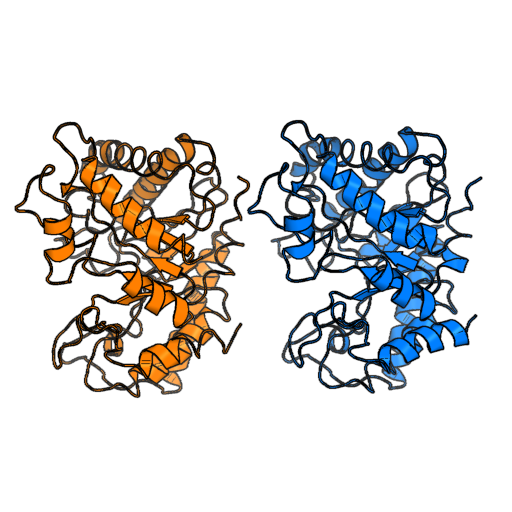ATOM 6879 O O . ASN B 1 86 ? 45.44613 11.59025 28.24397 1.000 14.04095 86 ASN B O 1
ATOM 6890 N N . LYS B 1 87 ? 47.55510 12.30986 28.53616 1.000 14.31386 87 LYS B N 1
ATOM 6891 C CA . LYS B 1 87 ? 48.11509 11.39844 27.54614 1.000 14.37079 87 LYS B CA 1
ATOM 6892 C C . LYS B 1 87 ? 48.68991 10.17425 28.25200 1.000 13.58604 87 LYS B C 1
ATOM 6893 O O . LYS B 1 87 ? 49.43329 10.31097 29.22673 1.000 14.50969 87 LYS B O 1
ATOM 6912 N N . LEU B 1 88 ? 48.34411 8.98225 27.76145 1.000 12.50918 88 LEU B N 1
ATOM 6913 C CA . LEU B 1 88 ? 48.87431 7.74957 28.32996 1.000 12.52500 88 LEU B CA 1
ATOM 6914 C C . LEU B 1 88 ? 50.34926 7.57087 28.00547 1.000 12.58759 88 LEU B C 1
ATOM 6915 O O . LEU B 1 88 ? 50.78338 7.76222 26.86659 1.000 14.19257 88 LEU B O 1
ATOM 6931 N N . ASN B 1 89 ? 51.09649 7.10618 28.99839 1.000 11.48272 89 ASN B N 1
ATOM 6932 C CA . ASN B 1 89 ? 52.48434 6.73590 28.77998 1.000 11.89140 89 ASN B CA 1
ATOM 6933 C C . ASN B 1 89 ? 52.57082 5.58033 27.78677 1.000 11.72346 89 ASN B C 1
ATOM 6934 O O . ASN B 1 89 ? 51.87220 4.56822 27.90825 1.000 11.68472 89 ASN B O 1
ATOM 6945 N N . GLU B 1 90 ? 53.46528 5.71769 26.81260 1.000 11.82643 90 GLU B N 1
ATOM 6946 C CA . GLU B 1 90 ? 53.51889 4.74304 25.73025 1.000 12.63638 90 GLU B CA 1
ATOM 6947 C C . GLU B 1 90 ? 54.11504 3.41710 26.17398 1.000 11.05754 90 GLU B C 1
ATOM 6948 O O . GLU B 1 90 ? 53.70623 2.36616 25.67320 1.000 11.03687 90 GLU B O 1
ATOM 6960 N N . GLU B 1 91 ? 55.06879 3.43071 27.10490 1.000 11.50560 91 GLU B N 1
ATOM 6961 C CA . GLU B 1 91 ? 55.61483 2.16535 27.58694 1.000 10.95109 91 GLU B CA 1
ATOM 6962 C C . GLU B 1 91 ? 54.56024 1.36691 28.35040 1.000 10.14455 91 GLU B C 1
ATOM 6963 O O . GLU B 1 91 ? 54.51924 0.13483 28.25445 1.000 10.24296 91 GLU B O 1
ATOM 6975 N N . TRP B 1 92 ? 53.68861 2.05096 29.09854 1.000 10.03613 92 TRP B N 1
ATOM 6976 C CA . TRP B 1 92 ? 52.57983 1.36813 29.75457 1.000 9.19536 92 TRP B CA 1
ATOM 6977 C C . TRP B 1 92 ? 51.68715 0.67768 28.73334 1.000 9.27606 92 TRP B C 1
ATOM 6978 O O . TRP B 1 92 ? 51.37381 -0.50912 28.86742 1.000 9.45980 92 TRP B O 1
ATOM 6999 N N . VAL B 1 93 ? 51.26120 1.41092 27.70518 1.000 9.23498 93 VAL B N 1
ATOM 7000 C CA . VAL B 1 93 ? 50.40415 0.81294 26.68775 1.000 9.47476 93 VAL B CA 1
ATOM 7001 C C . VAL B 1 93 ? 51.09896 -0.37877 26.04660 1.000 8.58173 93 VAL B C 1
ATOM 7002 O O . VAL B 1 93 ? 50.47295 -1.41319 25.79431 1.000 9.76228 93 VAL B O 1
ATOM 7015 N N . LYS B 1 94 ? 52.39900 -0.25399 25.77240 1.000 9.65009 94 LYS B N 1
ATOM 7016 C CA . LYS B 1 94 ? 53.13648 -1.36035 25.17246 1.000 10.69655 94 LYS B CA 1
ATOM 7017 C C . LYS B 1 94 ? 53.11476 -2.60555 26.05305 1.000 9.44540 94 LYS B C 1
ATOM 7018 O O . LYS B 1 94 ? 52.98548 -3.72493 25.54400 1.000 9.89382 94 LYS B O 1
ATOM 7037 N N . ARG B 1 95 ? 53.26719 -2.43924 27.37027 1.000 8.80308 95 ARG B N 1
ATOM 7038 C CA . ARG B 1 95 ? 53.25861 -3.59967 28.25987 1.000 9.32949 95 ARG B CA 1
ATOM 7039 C C . ARG B 1 95 ? 51.87015 -4.22565 28.34409 1.000 8.31151 95 ARG B C 1
ATOM 7040 O O . ARG B 1 95 ? 51.73810 -5.45563 28.28230 1.000 8.70632 95 ARG B O 1
ATOM 7061 N N . VAL B 1 96 ? 50.82210 -3.40118 28.46997 1.000 8.60144 96 VAL B N 1
ATOM 7062 C CA . VAL B 1 96 ? 49.46305 -3.93957 28.45265 1.000 8.78612 96 VAL B CA 1
ATOM 7063 C C . VAL B 1 96 ? 49.23102 -4.72708 27.16822 1.000 7.85909 96 VAL B C 1
ATOM 7064 O O . VAL B 1 96 ? 48.68605 -5.83922 27.19125 1.000 8.52783 96 VAL B O 1
ATOM 7077 N N . LYS B 1 97 ? 49.67754 -4.17962 26.03142 1.000 8.20524 97 LYS B N 1
ATOM 7078 C CA . LYS B 1 97 ? 49.47238 -4.85057 24.75298 1.000 9.31870 97 LYS B CA 1
ATOM 7079 C C . LYS B 1 97 ? 50.21365 -6.18451 24.69433 1.000 8.80901 97 LYS B C 1
ATOM 7080 O O . LYS B 1 97 ? 49.70231 -7.16038 24.13392 1.000 9.07462 97 LYS B O 1
ATOM 7099 N N . GLU B 1 98 ? 51.42802 -6.24715 25.24930 1.000 8.54710 98 GLU B N 1
ATOM 7100 C CA . GLU B 1 98 ? 52.16236 -7.51217 25.24698 1.000 8.96292 98 GLU B CA 1
ATOM 7101 C C . GLU B 1 98 ? 51.42595 -8.58410 26.04637 1.000 8.69518 98 GLU B C 1
ATOM 7102 O O . GLU B 1 98 ? 51.33849 -9.73847 25.61013 1.000 9.28429 98 GLU B O 1
ATOM 7114 N N . VAL B 1 99 ? 50.86020 -8.21717 27.19919 1.000 8.25390 99 VAL B N 1
ATOM 7115 C CA . VAL B 1 99 ? 50.10845 -9.18678 27.99434 1.000 8.21605 99 VAL B CA 1
ATOM 7116 C C . VAL B 1 99 ? 48.82680 -9.60326 27.27952 1.000 7.99449 99 VAL B C 1
ATOM 7117 O O . VAL B 1 99 ? 48.48087 -10.78733 27.24734 1.000 8.70639 99 VAL B O 1
ATOM 7130 N N . VAL B 1 100 ? 48.11352 -8.64788 26.68348 1.000 8.49598 100 VAL B N 1
ATOM 7131 C CA . VAL B 1 100 ? 46.96529 -8.98871 25.84684 1.000 8.46691 100 VAL B CA 1
ATOM 7132 C C . VAL B 1 100 ? 47.38272 -9.94744 24.73794 1.000 8.30947 100 VAL B C 1
ATOM 7133 O O . VAL B 1 100 ? 46.68590 -10.92743 24.44670 1.000 9.41550 100 VAL B O 1
ATOM 7146 N N . ASP B 1 101 ? 48.53693 -9.68814 24.11068 1.000 8.89041 101 ASP B N 1
ATOM 7147 C CA . ASP B 1 101 ? 49.00812 -10.53223 23.01768 1.000 8.74654 101 ASP B CA 1
ATOM 7148 C C . ASP B 1 101 ? 49.31484 -11.95819 23.48236 1.000 7.75525 101 ASP B C 1
ATOM 7149 O O . ASP B 1 101 ? 49.06503 -12.90986 22.73911 1.000 9.55211 101 ASP B O 1
ATOM 7158 N N . TYR B 1 102 ? 49.83213 -12.14112 24.71087 1.000 8.48619 102 TYR B N 1
ATOM 7159 C CA . TYR B 1 102 ? 50.00606 -13.50699 25.20842 1.000 9.13223 102 TYR B CA 1
ATOM 7160 C C . TYR B 1 102 ? 48.69044 -14.26701 25.10830 1.000 8.80368 102 TYR B C 1
ATOM 7161 O O . TYR B 1 102 ? 48.65277 -15.43499 24.70910 1.000 9.92545 102 TYR B O 1
ATOM 7179 N N . CYS B 1 103 ? 47.60548 -13.60843 25.52082 1.000 8.99432 103 CYS B N 1
ATOM 7180 C CA . CYS B 1 103 ? 46.29531 -14.23772 25.60810 1.000 8.13288 103 CYS B CA 1
ATOM 7181 C C . CYS B 1 103 ? 45.67441 -14.44667 24.23282 1.000 8.94061 103 CYS B C 1
ATOM 7182 O O . CYS B 1 103 ? 45.14474 -15.52423 23.93838 1.000 9.62443 103 CYS B O 1
ATOM 7190 N N . ILE B 1 104 ? 45.70014 -13.42148 23.38193 1.000 9.45881 104 ILE B N 1
ATOM 7191 C CA A ILE B 1 104 ? 45.09015 -13.57125 22.06715 0.357 9.57498 104 ILE B CA 1
ATOM 7192 C CA B ILE B 1 104 ? 45.11531 -13.53366 22.04585 0.643 9.61390 104 ILE B CA 1
ATOM 7193 C C . ILE B 1 104 ? 45.85882 -14.58287 21.22850 1.000 9.59163 104 ILE B C 1
ATOM 7194 O O . ILE B 1 104 ? 45.25591 -15.36208 20.48268 1.000 11.27293 104 ILE B O 1
ATOM 7225 N N . ALA B 1 105 ? 47.18975 -14.61056 21.34991 1.000 9.56132 105 ALA B N 1
ATOM 7226 C CA . ALA B 1 105 ? 47.97729 -15.62020 20.64978 1.000 9.82477 105 ALA B CA 1
ATOM 7227 C C . ALA B 1 105 ? 47.52678 -17.02593 21.03479 1.000 11.30148 105 ALA B C 1
ATOM 7228 O O . ALA B 1 105 ? 47.51621 -17.93856 20.19835 1.000 12.09186 105 ALA B O 1
ATOM 7235 N N . ASP B 1 106 ? 47.12980 -17.21204 22.29459 1.000 11.34681 106 ASP B N 1
ATOM 7236 C CA . ASP B 1 106 ? 46.66460 -18.49588 22.80387 1.000 10.99090 106 ASP B CA 1
ATOM 7237 C C . ASP B 1 106 ? 45.19146 -18.76213 22.49562 1.000 11.71591 106 ASP B C 1
ATOM 7238 O O . ASP B 1 106 ? 44.62654 -19.71538 23.03919 1.000 12.84748 106 ASP B O 1
ATOM 7247 N N . ASP B 1 107 ? 44.56970 -17.95901 21.63061 1.000 11.58929 107 ASP B N 1
ATOM 7248 C CA . ASP B 1 107 ? 43.19490 -18.17525 21.18044 1.000 13.05480 107 ASP B CA 1
ATOM 7249 C C . ASP B 1 107 ? 42.18196 -18.00978 22.31089 1.000 12.53964 107 ASP B C 1
ATOM 7250 O O . ASP B 1 107 ? 41.13195 -18.64786 22.30790 1.000 17.50260 107 ASP B O 1
ATOM 7259 N N . LEU B 1 108 ? 42.47757 -17.13693 23.26608 1.000 10.45644 108 LEU B N 1
ATOM 7260 C CA . LEU B 1 108 ? 41.56203 -16.80436 24.34759 1.000 10.03301 108 LEU B CA 1
ATOM 7261 C C . LEU B 1 108 ? 40.76359 -15.55597 23.99480 1.000 10.36156 108 LEU B C 1
ATOM 7262 O O . LEU B 1 108 ? 41.24948 -14.66695 23.28654 1.000 11.31894 108 LEU B O 1
ATOM 7278 N N . TYR B 1 109 ? 39.52964 -15.48631 24.50560 1.000 9.37415 109 TYR B N 1
ATOM 7279 C CA . TYR B 1 109 ? 38.85039 -14.19906 24.60280 1.000 9.49903 109 TYR B CA 1
ATOM 7280 C C . TYR B 1 109 ? 39.54118 -13.38450 25.68452 1.000 9.49077 109 TYR B C 1
ATOM 7281 O O . TYR B 1 109 ? 39.98304 -13.93323 26.69537 1.000 9.93922 109 TYR B O 1
ATOM 7299 N N . VAL B 1 110 ? 39.65062 -12.07715 25.46977 1.000 8.69557 110 VAL B N 1
ATOM 7300 C CA . VAL B 1 110 ? 40.27244 -11.17023 26.42759 1.000 8.37535 110 VAL B CA 1
ATOM 7301 C C . VAL B 1 110 ? 39.29016 -10.05698 26.75549 1.000 7.54424 110 VAL B C 1
ATOM 7302 O O . VAL B 1 110 ? 38.73995 -9.42133 25.84966 1.000 8.59842 110 VAL B O 1
ATOM 7315 N N . ILE B 1 111 ? 39.10344 -9.79442 28.04324 1.000 7.31878 111 ILE B N 1
ATOM 7316 C CA . ILE B 1 111 ? 38.35602 -8.63734 28.52449 1.000 7.41929 111 ILE B CA 1
ATOM 7317 C C . ILE B 1 111 ? 39.38227 -7.64503 29.05666 1.000 7.41287 111 ILE B C 1
ATOM 7318 O O . ILE B 1 111 ? 40.09659 -7.95177 30.02088 1.000 8.33486 111 ILE B O 1
ATOM 7334 N N . LEU B 1 112 ? 39.46804 -6.47368 28.42627 1.000 7.45016 112 LEU B N 1
ATOM 7335 C CA . LEU B 1 112 ? 40.35279 -5.39539 28.85129 1.000 7.30355 112 LEU B CA 1
ATOM 7336 C C . LEU B 1 112 ? 39.48217 -4.27052 29.39695 1.000 6.63440 112 LEU B C 1
ATOM 7337 O O . LEU B 1 112 ? 38.61596 -3.75424 28.68080 1.000 7.75678 112 LEU B O 1
ATOM 7353 N N . ASN B 1 113 ? 39.70098 -3.89204 30.65206 1.000 7.55921 113 ASN B N 1
ATOM 7354 C CA . ASN B 1 113 ? 38.84410 -2.91840 31.32314 1.000 7.56158 113 ASN B CA 1
ATOM 7355 C C . ASN B 1 113 ? 39.63830 -1.67536 31.71987 1.000 7.43031 113 ASN B C 1
ATOM 7356 O O . ASN B 1 113 ? 40.82459 -1.53146 31.39619 1.000 8.46293 113 ASN B O 1
ATOM 7367 N N . THR B 1 114 ? 38.94993 -0.74647 32.38471 1.000 7.53801 114 THR B N 1
ATOM 7368 C CA . THR B 1 114 ? 39.57491 0.11868 33.37455 1.000 7.11045 114 THR B CA 1
ATOM 7369 C C . THR B 1 114 ? 39.18414 -0.42664 34.74479 1.000 7.47995 114 THR B C 1
ATOM 7370 O O . THR B 1 114 ? 38.09169 -0.98220 34.90734 1.000 8.01307 114 THR B O 1
ATOM 7381 N N . HIS B 1 115 ? 40.07171 -0.25750 35.73640 1.000 7.10466 115 HIS B N 1
ATOM 7382 C CA . HIS B 1 115 ? 39.93063 -0.99372 36.98495 1.000 7.31334 115 HIS B CA 1
ATOM 7383 C C . HIS B 1 115 ? 39.82782 -0.05038 38.17037 1.000 8.33690 115 HIS B C 1
ATOM 7384 O O . HIS B 1 115 ? 38.74986 0.49903 38.42326 1.000 8.89426 115 HIS B O 1
ATOM 7398 N N . HIS B 1 116 ? 40.89093 0.14299 38.95491 1.000 8.43986 116 HIS B N 1
ATOM 7399 C CA . HIS B 1 116 ? 40.78777 0.92800 40.18910 1.000 9.09626 116 HIS B CA 1
ATOM 7400 C C . HIS B 1 116 ? 40.94260 2.41750 39.87011 1.000 10.09399 116 HIS B C 1
ATOM 7401 O O . HIS B 1 116 ? 41.97949 3.03282 40.12299 1.000 11.08671 116 HIS B O 1
ATOM 7415 N N . GLU B 1 117 ? 39.88089 3.01037 39.31305 1.000 9.31280 117 GLU B N 1
ATOM 7416 C CA . GLU B 1 117 ? 39.87816 4.41673 38.91898 1.000 9.31514 117 GLU B CA 1
ATOM 7417 C C . GLU B 1 117 ? 39.01436 5.28720 39.82945 1.000 9.18225 117 GLU B C 1
ATOM 7418 O O . GLU B 1 117 ? 38.78107 6.46063 39.51072 1.000 10.40377 117 GLU B O 1
ATOM 7430 N N . GLY B 1 118 ? 38.54754 4.75094 40.95722 1.000 10.50997 118 GLY B N 1
ATOM 7431 C CA . GLY B 1 118 ? 37.52292 5.41905 41.74613 1.000 11.89386 118 GLY B CA 1
ATOM 7432 C C . GLY B 1 118 ? 37.97649 6.65710 42.50390 1.000 12.30786 118 GLY B C 1
ATOM 7433 O O . GLY B 1 118 ? 37.12233 7.37163 43.04321 1.000 13.43665 118 GLY B O 1
ATOM 7437 N N . ASN B 1 119 ? 39.28463 6.90315 42.60297 1.000 12.84277 119 ASN B N 1
ATOM 7438 C CA . ASN B 1 119 ? 39.75669 8.16565 43.16115 1.000 13.09716 119 ASN B CA 1
ATOM 7439 C C . ASN B 1 119 ? 39.43141 9.34123 42.25379 1.000 13.37352 119 ASN B C 1
ATOM 7440 O O . ASN B 1 119 ? 39.39947 10.48001 42.72854 1.000 16.31623 119 ASN B O 1
ATOM 7451 N N . TRP B 1 120 ? 39.20880 9.09693 40.96004 1.000 12.92703 120 TRP B N 1
ATOM 7452 C CA . TRP B 1 120 ? 38.86129 10.16238 40.02450 1.000 13.08070 120 TRP B CA 1
ATOM 7453 C C . TRP B 1 120 ? 37.54928 9.93583 39.28656 1.000 12.21372 120 TRP B C 1
ATOM 7454 O O . TRP B 1 120 ? 36.86640 10.91247 38.97989 1.000 13.87482 120 TRP B O 1
ATOM 7475 N N . VAL B 1 121 ? 37.15822 8.68943 39.02294 1.000 11.31539 121 VAL B N 1
ATOM 7476 C CA . VAL B 1 121 ? 35.84754 8.41861 38.43503 1.000 11.48452 121 VAL B CA 1
ATOM 7477 C C . VAL B 1 121 ? 34.82289 8.41965 39.56358 1.000 11.45073 121 VAL B C 1
ATOM 7478 O O . VAL B 1 121 ? 34.49098 7.37089 40.12995 1.000 12.66779 121 VAL B O 1
ATOM 7491 N N . ILE B 1 122 ? 34.35057 9.60773 39.91882 1.000 12.44577 122 ILE B N 1
ATOM 7492 C CA . ILE B 1 122 ? 33.46625 9.80956 41.06349 1.000 12.12334 122 ILE B CA 1
ATOM 7493 C C . ILE B 1 122 ? 32.05829 10.03711 40.52799 1.000 12.53123 122 ILE B C 1
ATOM 7494 O O . ILE B 1 122 ? 31.83217 11.03334 39.82081 1.000 12.02150 122 ILE B O 1
ATOM 7510 N N . PRO B 1 123 ? 31.09120 9.15288 40.82605 1.000 11.87137 123 PRO B N 1
ATOM 7511 C CA . PRO B 1 123 ? 29.77639 9.24761 40.15792 1.000 11.61858 123 PRO B CA 1
ATOM 7512 C C . PRO B 1 123 ? 28.80749 10.17630 40.88277 1.000 12.30868 123 PRO B C 1
ATOM 7513 O O . PRO B 1 123 ? 27.83905 9.74649 41.52419 1.000 12.40620 123 PRO B O 1
ATOM 7524 N N . THR B 1 124 ? 29.07219 11.48186 40.79336 1.000 13.06248 124 THR B N 1
ATOM 7525 C CA . THR B 1 124 ? 28.16578 12.50256 41.29487 1.000 13.96746 124 THR B CA 1
ATOM 7526 C C . THR B 1 124 ? 27.91936 13.52889 40.19791 1.000 14.15466 124 THR B C 1
ATOM 7527 O O . THR B 1 124 ? 28.74605 13.72044 39.30198 1.000 14.55553 124 THR B O 1
ATOM 7538 N N . TYR B 1 125 ? 26.78540 14.22606 40.30307 1.000 15.21114 125 TYR B N 1
ATOM 7539 C CA . TYR B 1 125 ? 26.49729 15.28852 39.34529 1.000 16.02936 125 TYR B CA 1
ATOM 7540 C C . TYR B 1 125 ? 27.53312 16.40392 39.42863 1.000 16.99086 125 TYR B C 1
ATOM 7541 O O . TYR B 1 125 ? 27.86453 17.01964 38.41002 1.000 18.54447 125 TYR B O 1
ATOM 7559 N N . ALA B 1 126 ? 28.06380 16.67002 40.62545 1.000 17.04881 126 ALA B N 1
ATOM 7560 C CA . ALA B 1 126 ? 29.03435 17.74621 40.77718 1.000 18.89826 126 ALA B CA 1
ATOM 7561 C C . ALA B 1 126 ? 30.31527 17.46382 40.00560 1.000 18.26131 126 ALA B C 1
ATOM 7562 O O . ALA B 1 126 ? 30.94548 18.39699 39.49762 1.000 21.06149 126 ALA B O 1
ATOM 7569 N N . LYS B 1 127 ? 30.71820 16.19373 39.91511 1.000 17.78952 127 LYS B N 1
ATOM 7570 C CA . LYS B 1 127 ? 31.95367 15.81166 39.24939 1.000 17.98747 127 LYS B CA 1
ATOM 7571 C C . LYS B 1 127 ? 31.75350 15.41669 37.79139 1.000 16.88085 127 LYS B C 1
ATOM 7572 O O . LYS B 1 127 ? 32.72609 15.39816 37.03550 1.000 17.11201 127 LYS B O 1
ATOM 7591 N N . GLU B 1 128 ? 30.51890 15.13823 37.37051 1.000 15.86388 128 GLU B N 1
ATOM 7592 C CA . GLU B 1 128 ? 30.29096 14.54444 36.05542 1.000 15.66897 128 GLU B CA 1
ATOM 7593 C C . GLU B 1 128 ? 30.91324 15.36488 34.92906 1.000 14.72917 128 GLU B C 1
ATOM 7594 O O . GLU B 1 128 ? 31.49238 14.80046 33.99644 1.000 13.39633 128 GLU B O 1
ATOM 7606 N N . SER B 1 129 ? 30.80836 16.69333 34.98938 1.000 16.57577 129 SER B N 1
ATOM 7607 C CA . SER B 1 129 ? 31.22975 17.51602 33.85810 1.000 18.68509 129 SER B CA 1
ATOM 7608 C C . SER B 1 129 ? 32.74004 17.55043 33.67250 1.000 18.88217 129 SER B C 1
ATOM 7609 O O . SER B 1 129 ? 33.21102 17.89720 32.58330 1.000 20.10481 129 SER B O 1
ATOM 7617 N N . SER B 1 130 ? 33.51026 17.23844 34.70766 1.000 16.54384 130 SER B N 1
ATOM 7618 C CA . SER B 1 130 ? 34.95544 17.17831 34.56490 1.000 17.18102 130 SER B CA 1
ATOM 7619 C C . SER B 1 130 ? 35.47631 15.75090 34.43729 1.000 15.43264 130 SER B C 1
ATOM 7620 O O . SER B 1 130 ? 36.49521 15.53876 33.77144 1.000 16.38435 130 SER B O 1
ATOM 7628 N N . VAL B 1 131 ? 34.79759 14.76383 35.03734 1.000 14.87531 131 VAL B N 1
ATOM 7629 C CA . VAL B 1 131 ? 35.20856 13.36785 34.87891 1.000 13.72702 131 VAL B CA 1
ATOM 7630 C C . VAL B 1 131 ? 34.97028 12.89753 33.45084 1.000 12.58495 131 VAL B C 1
ATOM 7631 O O . VAL B 1 131 ? 35.81004 12.20541 32.86208 1.000 12.87034 131 VAL B O 1
ATOM 7644 N N . THR B 1 132 ? 33.81341 13.23193 32.88535 1.000 12.73202 132 THR B N 1
ATOM 7645 C CA . THR B 1 132 ? 33.43642 12.67796 31.58684 1.000 12.97467 132 THR B CA 1
ATOM 7646 C C . THR B 1 132 ? 34.47390 12.95802 30.50905 1.000 13.18996 132 THR B C 1
ATOM 7647 O O . THR B 1 132 ? 34.88902 12.00737 29.82173 1.000 12.12020 132 THR B O 1
ATOM 7658 N N . PRO B 1 133 ? 34.92765 14.19725 30.29065 1.000 13.50794 133 PRO B N 1
ATOM 7659 C CA . PRO B 1 133 ? 35.94740 14.39803 29.24337 1.000 13.45764 133 PRO B CA 1
ATOM 7660 C C . PRO B 1 133 ? 37.23760 13.61773 29.48521 1.000 14.17963 133 PRO B C 1
ATOM 7661 O O . PRO B 1 133 ? 37.84809 13.13931 28.52090 1.000 14.48318 133 PRO B O 1
ATOM 7672 N N . LYS B 1 134 ? 37.67433 13.46982 30.74228 1.000 13.31327 134 LYS B N 1
ATOM 7673 C CA . LYS B 1 134 ? 38.88802 12.69903 31.01499 1.000 13.19945 134 LYS B CA 1
ATOM 7674 C C . LYS B 1 134 ? 38.68683 11.21754 30.71768 1.000 12.03367 134 LYS B C 1
ATOM 7675 O O . LYS B 1 134 ? 39.55291 10.57071 30.11725 1.000 11.93892 134 LYS B O 1
ATOM 7694 N N . LEU B 1 135 ? 37.55776 10.66157 31.14657 1.000 11.57072 135 LEU B N 1
ATOM 7695 C CA . LEU B 1 135 ? 37.26070 9.26292 30.86203 1.000 9.74668 135 LEU B CA 1
ATOM 7696 C C . LEU B 1 135 ? 37.15923 9.02560 29.36238 1.000 10.87634 135 LEU B C 1
ATOM 7697 O O . LEU B 1 135 ? 37.61249 7.99090 28.85974 1.000 10.46311 135 LEU B O 1
ATOM 7713 N N . LYS B 1 136 ? 36.57464 9.98150 28.62917 1.000 10.48000 136 LYS B N 1
ATOM 7714 C CA . LYS B 1 136 ? 36.48002 9.86090 27.17682 1.000 10.80551 136 LYS B CA 1
ATOM 7715 C C . LYS B 1 136 ? 37.85684 9.90072 26.52316 1.000 10.69131 136 LYS B C 1
ATOM 7716 O O . LYS B 1 136 ? 38.12278 9.12833 25.59825 1.000 11.63621 136 LYS B O 1
ATOM 7735 N N . THR B 1 137 ? 38.74519 10.79706 26.97139 1.000 11.23206 137 THR B N 1
ATOM 7736 C CA A THR B 1 137 ? 40.09605 10.84242 26.41020 0.773 12.56529 137 THR B CA 1
ATOM 7737 C CA B THR B 1 137 ? 40.08406 10.82983 26.38965 0.227 12.42311 137 THR B CA 1
ATOM 7738 C C . THR B 1 137 ? 40.83912 9.54052 26.69081 1.000 11.87506 137 THR B C 1
ATOM 7739 O O . THR B 1 137 ? 41.56360 9.02247 25.82927 1.000 12.11385 137 THR B O 1
ATOM 7760 N N . LEU B 1 138 ? 40.67799 9.00037 27.89952 1.000 10.80201 138 LEU B N 1
ATOM 7761 C CA . LEU B 1 138 ? 41.30715 7.72327 28.22564 1.000 9.93866 138 LEU B CA 1
ATOM 7762 C C . LEU B 1 138 ? 40.80106 6.61316 27.30898 1.000 9.80013 138 LEU B C 1
ATOM 7763 O O . LEU B 1 138 ? 41.58996 5.87649 26.70742 1.000 9.78608 138 LEU B O 1
ATOM 7779 N N . TRP B 1 139 ? 39.48258 6.48750 27.17189 1.000 9.55775 139 TRP B N 1
ATOM 7780 C CA . TRP B 1 139 ? 38.95453 5.42599 26.32377 1.000 9.30907 139 TRP B CA 1
ATOM 7781 C C . TRP B 1 139 ? 39.26886 5.64501 24.84942 1.000 10.25299 139 TRP B C 1
ATOM 7782 O O . TRP B 1 139 ? 39.43646 4.66571 24.11685 1.000 10.63548 139 TRP B O 1
ATOM 7803 N N . THR B 1 140 ? 39.36050 6.89493 24.38689 1.000 10.18903 140 THR B N 1
ATOM 7804 C CA . THR B 1 140 ? 39.80612 7.11197 23.01250 1.000 10.69697 140 THR B CA 1
ATOM 7805 C C . THR B 1 140 ? 41.18388 6.50453 22.79967 1.000 11.49036 140 THR B C 1
ATOM 7806 O O . THR B 1 140 ? 41.42913 5.82850 21.79197 1.000 11.05633 140 THR B O 1
ATOM 7817 N N . GLN B 1 141 ? 42.08496 6.70872 23.76132 1.000 11.11814 141 GLN B N 1
ATOM 7818 C CA . GLN B 1 141 ? 43.44865 6.21798 23.61342 1.000 10.47974 141 GLN B CA 1
ATOM 7819 C C . GLN B 1 141 ? 43.52490 4.70020 23.74283 1.000 9.61733 141 GLN B C 1
ATOM 7820 O O . GLN B 1 141 ? 44.24716 4.05754 22.97624 1.000 10.62874 141 GLN B O 1
ATOM 7834 N N . ILE B 1 142 ? 42.81193 4.10156 24.70587 1.000 9.62527 142 ILE B N 1
ATOM 7835 C CA . ILE B 1 142 ? 42.81095 2.64144 24.79287 1.000 9.90008 142 ILE B CA 1
ATOM 7836 C C . ILE B 1 142 ? 42.25783 2.05541 23.49952 1.000 10.63106 142 ILE B C 1
ATOM 7837 O O . ILE B 1 142 ? 42.84037 1.13978 22.90699 1.000 10.94761 142 ILE B O 1
ATOM 7853 N N . SER B 1 143 ? 41.11893 2.58751 23.03891 1.000 10.58686 143 SER B N 1
ATOM 7854 C CA A SER B 1 143 ? 40.45849 2.08614 21.83288 0.638 11.23571 143 SER B CA 1
ATOM 7855 C CA B SER B 1 143 ? 40.49805 1.99636 21.86267 0.362 11.00642 143 SER B CA 1
ATOM 7856 C C . SER B 1 143 ? 41.36107 2.18804 20.61675 1.000 10.77124 143 SER B C 1
ATOM 7857 O O . SER B 1 143 ? 41.41756 1.28342 19.77805 1.000 11.18697 143 SER B O 1
ATOM 7872 N N . GLU B 1 144 ? 42.04402 3.32687 20.47812 1.000 11.62234 144 GLU B N 1
ATOM 7873 C CA . GLU B 1 144 ? 42.92850 3.50735 19.33130 1.000 12.23388 144 GLU B CA 1
ATOM 7874 C C . GLU B 1 144 ? 44.07897 2.51069 19.37335 1.000 11.56808 144 GLU B C 1
ATOM 7875 O O . GLU B 1 144 ? 44.44442 1.92739 18.34686 1.000 13.19338 144 GLU B O 1
ATOM 7887 N N . ALA B 1 145 ? 44.64245 2.27861 20.56038 1.000 10.57392 145 ALA B N 1
ATOM 7888 C CA . ALA B 1 145 ? 45.77239 1.36453 20.66681 1.000 11.53018 145 ALA B CA 1
ATOM 7889 C C . ALA B 1 145 ? 45.38307 -0.04978 20.26704 1.000 12.57152 145 ALA B C 1
ATOM 7890 O O . ALA B 1 145 ? 46.21554 -0.78862 19.73391 1.000 13.36342 145 ALA B O 1
ATOM 7897 N N . PHE B 1 146 ? 44.12746 -0.44044 20.50238 1.000 10.73122 146 PHE B N 1
ATOM 7898 C CA . PHE B 1 146 ? 43.66759 -1.80554 20.26439 1.000 10.42536 146 PHE B CA 1
ATOM 7899 C C . PHE B 1 146 ? 42.68413 -1.90897 19.10235 1.000 11.14724 146 PHE B C 1
ATOM 7900 O O . PHE B 1 146 ? 42.03487 -2.94624 18.93570 1.000 11.54146 146 PHE B O 1
ATOM 7917 N N . LYS B 1 147 ? 42.61533 -0.87682 18.25627 1.000 10.78625 147 LYS B N 1
ATOM 7918 C CA . LYS B 1 147 ? 41.54566 -0.78283 17.26742 1.000 11.94262 147 LYS B CA 1
ATOM 7919 C C . LYS B 1 147 ? 41.56299 -1.94600 16.28354 1.000 12.51382 147 LYS B C 1
ATOM 7920 O O . LYS B 1 147 ? 40.50393 -2.38759 15.82063 1.000 14.07471 147 LYS B O 1
ATOM 7939 N N . ASP B 1 148 ? 42.74710 -2.43614 15.92502 1.000 13.33165 148 ASP B N 1
ATOM 7940 C CA . ASP B 1 148 ? 42.86437 -3.45327 14.88848 1.000 15.18463 148 ASP B CA 1
ATOM 7941 C C . ASP B 1 148 ? 42.73895 -4.87497 15.41728 1.000 13.61144 148 ASP B C 1
ATOM 7942 O O . ASP B 1 148 ? 42.81346 -5.81972 14.62571 1.000 14.88190 148 ASP B O 1
ATOM 7951 N N . TYR B 1 149 ? 42.52111 -5.04943 16.71661 1.000 11.47084 149 TYR B N 1
ATOM 7952 C CA . TYR B 1 149 ? 42.31769 -6.38140 17.26874 1.000 10.94221 149 TYR B CA 1
ATOM 7953 C C . TYR B 1 149 ? 40.95839 -6.92324 16.83678 1.000 10.97516 149 TYR B C 1
ATOM 7954 O O . TYR B 1 149 ? 39.98100 -6.18070 16.69785 1.000 12.28985 149 TYR B O 1
ATOM 7972 N N . ASP B 1 150 ? 40.90508 -8.23570 16.62719 1.000 11.70597 150 ASP B N 1
ATOM 7973 C CA . ASP B 1 150 ? 39.68015 -8.90658 16.20735 1.000 12.90279 150 ASP B CA 1
ATOM 7974 C C . ASP B 1 150 ? 38.75334 -9.09490 17.40952 1.000 11.98369 150 ASP B C 1
ATOM 7975 O O . ASP B 1 150 ? 38.99121 -8.57147 18.50166 1.000 11.01125 150 ASP B O 1
ATOM 7984 N N . ASP B 1 151 ? 37.65379 -9.81540 17.20034 1.000 12.62494 151 ASP B N 1
ATOM 7985 C CA . ASP B 1 151 ? 36.59086 -9.88323 18.19409 1.000 11.72034 151 ASP B CA 1
ATOM 7986 C C . ASP B 1 151 ? 36.90560 -10.81371 19.35442 1.000 12.68889 151 ASP B C 1
ATOM 7987 O O . ASP B 1 151 ? 36.06017 -10.98396 20.23746 1.000 14.60526 151 ASP B O 1
ATOM 7996 N N . HIS B 1 152 ? 38.10395 -11.37914 19.41932 1.000 13.41986 152 HIS B N 1
ATOM 7997 C CA . HIS B 1 152 ? 38.47551 -12.00499 20.68073 1.000 14.06400 152 HIS B CA 1
ATOM 7998 C C . HIS B 1 152 ? 38.71751 -10.98395 21.78719 1.000 10.22797 152 HIS B C 1
ATOM 7999 O O . HIS B 1 152 ? 38.65151 -11.34842 22.96645 1.000 11.55239 152 HIS B O 1
ATOM 8013 N N . LEU B 1 153 ? 38.94401 -9.71854 21.44370 1.000 9.32975 153 LEU B N 1
ATOM 8014 C CA . LEU B 1 153 ? 39.13898 -8.66070 22.42580 1.000 8.96241 153 LEU B CA 1
ATOM 8015 C C . LEU B 1 153 ? 37.82250 -7.93314 22.68045 1.000 9.54480 153 LEU B C 1
ATOM 8016 O O . LEU B 1 153 ? 37.18930 -7.42478 21.74821 1.000 9.88087 153 LEU B O 1
ATOM 8032 N N . ILE B 1 154 ? 37.44162 -7.87449 23.95527 1.000 8.61070 154 ILE B N 1
ATOM 8033 C CA . ILE B 1 154 ? 36.23524 -7.22790 24.45460 1.000 8.38081 154 ILE B CA 1
ATOM 8034 C C . ILE B 1 154 ? 36.69256 -6.10726 25.37581 1.000 7.63552 154 ILE B C 1
ATOM 8035 O O . ILE B 1 154 ? 37.60349 -6.30305 26.18985 1.000 8.88456 154 ILE B O 1
ATOM 8051 N N . PHE B 1 155 ? 36.07010 -4.94151 25.26799 1.000 8.08355 155 PHE B N 1
ATOM 8052 C CA . PHE B 1 155 ? 36.35087 -3.85757 26.19510 1.000 7.45379 155 PHE B CA 1
ATOM 8053 C C . PHE B 1 155 ? 35.30937 -3.85591 27.31394 1.000 8.42201 155 PHE B C 1
ATOM 8054 O O . PHE B 1 155 ? 34.15454 -4.23686 27.10404 1.000 10.45007 155 PHE B O 1
ATOM 8071 N N . GLU B 1 156 ? 35.71995 -3.40112 28.50025 1.000 7.20826 156 GLU B N 1
ATOM 8072 C CA . GLU B 1 156 ? 34.84474 -3.24349 29.66126 1.000 6.73152 156 GLU B CA 1
ATOM 8073 C C . GLU B 1 156 ? 35.07240 -1.84078 30.20547 1.000 7.28888 156 GLU B C 1
ATOM 8074 O O . GLU B 1 156 ? 36.18533 -1.51166 30.62499 1.000 8.11216 156 GLU B O 1
ATOM 8086 N N . THR B 1 157 ? 34.03002 -1.00743 30.17312 1.000 7.55673 157 THR B N 1
ATOM 8087 C CA . THR B 1 157 ? 34.20999 0.43585 30.35848 1.000 7.34706 157 THR B CA 1
ATOM 8088 C C . THR B 1 157 ? 34.79681 0.77865 31.72508 1.000 8.30068 157 THR B C 1
ATOM 8089 O O . THR B 1 157 ? 35.72471 1.59208 31.82889 1.000 8.34655 157 THR B O 1
ATOM 8100 N N . LEU B 1 158 ? 34.22985 0.19564 32.78207 1.000 7.96906 158 LEU B N 1
ATOM 8101 C CA . LEU B 1 158 ? 34.54251 0.50275 34.16980 1.000 7.38926 158 LEU B CA 1
ATOM 8102 C C . LEU B 1 158 ? 34.42364 -0.79411 34.96365 1.000 7.14174 158 LEU B C 1
ATOM 8103 O O . LEU B 1 158 ? 33.78226 -1.74708 34.51754 1.000 8.36982 158 LEU B O 1
ATOM 8119 N N . ASN B 1 159 ? 34.99951 -0.80808 36.17239 1.000 7.52436 159 ASN B N 1
ATOM 8120 C CA . ASN B 1 159 ? 35.05176 -2.01626 36.99656 1.000 6.88004 159 ASN B CA 1
ATOM 8121 C C . ASN B 1 159 ? 33.90698 -2.07553 38.00566 1.000 7.69469 159 ASN B C 1
ATOM 8122 O O . ASN B 1 159 ? 32.87986 -2.71777 37.75275 1.000 7.94024 159 ASN B O 1
ATOM 8133 N N . GLN B 1 160 ? 34.08011 -1.42544 39.15526 1.000 7.38858 160 GLN B N 1
ATOM 8134 C CA . GLN B 1 160 ? 33.07286 -1.38690 40.21841 1.000 7.60060 160 GLN B CA 1
ATOM 8135 C C . GLN B 1 160 ? 32.80936 0.06351 40.59754 1.000 7.77598 160 GLN B C 1
ATOM 8136 O O . GLN B 1 160 ? 33.01092 0.46535 41.74595 1.000 8.87652 160 GLN B O 1
ATOM 8150 N N . PRO B 1 161 ? 32.34614 0.87828 39.64518 1.000 7.80591 161 PRO B N 1
ATOM 8151 C CA . PRO B 1 161 ? 32.21504 2.31926 39.89917 1.000 8.33857 161 PRO B CA 1
ATOM 8152 C C . PRO B 1 161 ? 31.19136 2.59181 40.99457 1.000 8.27250 161 PRO B C 1
ATOM 8153 O O . PRO B 1 161 ? 30.05803 2.10255 40.94668 1.000 9.07576 161 PRO B O 1
ATOM 8164 N N . ARG B 1 162 ? 31.59537 3.38314 41.98865 1.000 8.75742 162 ARG B N 1
ATOM 8165 C CA . ARG B 1 162 ? 30.78402 3.53491 43.19105 1.000 9.42150 162 ARG B CA 1
ATOM 8166 C C . ARG B 1 162 ? 31.22053 4.78319 43.94354 1.000 10.06573 162 ARG B C 1
ATOM 8167 O O . ARG B 1 162 ? 32.24948 5.39033 43.63400 1.000 10.79619 162 ARG B O 1
ATOM 8188 N N . LEU B 1 163 ? 30.43662 5.14123 44.96799 1.000 9.78338 163 LEU B N 1
ATOM 8189 C CA . LEU B 1 163 ? 30.74317 6.28155 45.84055 1.000 10.98365 163 LEU B CA 1
ATOM 8190 C C . LEU B 1 163 ? 31.72828 5.85516 46.93367 1.000 11.06536 163 LEU B C 1
ATOM 8191 O O . LEU B 1 163 ? 31.38993 5.69195 48.10846 1.000 12.07519 163 LEU B O 1
ATOM 8207 N N . GLU B 1 164 ? 32.98748 5.69205 46.52682 1.000 12.11028 164 GLU B N 1
ATOM 8208 C CA . GLU B 1 164 ? 34.02490 5.29030 47.46951 1.000 12.02230 164 GLU B CA 1
ATOM 8209 C C . GLU B 1 164 ? 34.15835 6.31061 48.58972 1.000 13.78327 164 GLU B C 1
ATOM 8210 O O . GLU B 1 164 ? 34.03728 7.51755 48.37324 1.000 15.96732 164 GLU B O 1
ATOM 8222 N N . GLY B 1 165 ? 34.39180 5.81131 49.79970 1.000 14.07070 165 GLY B N 1
ATOM 8223 C CA . GLY B 1 165 ? 34.58082 6.66032 50.95603 1.000 15.92387 165 GLY B CA 1
ATOM 8224 C C . GLY B 1 165 ? 33.31305 7.21131 51.56545 1.000 16.99670 165 GLY B C 1
ATOM 8225 O O . GLY B 1 165 ? 33.40271 8.05707 52.45944 1.000 20.91290 165 GLY B O 1
ATOM 8229 N N . THR B 1 166 ? 32.13988 6.76860 51.11811 1.000 14.85478 166 THR B N 1
ATOM 8230 C CA . THR B 1 166 ? 30.86288 7.18975 51.66784 1.000 13.49718 166 THR B CA 1
ATOM 8231 C C . THR B 1 166 ? 30.11453 5.98186 52.21119 1.000 12.85772 166 THR B C 1
ATOM 8232 O O . THR B 1 166 ? 30.43865 4.83585 51.87338 1.000 13.10299 166 THR B O 1
ATOM 8243 N N . PRO B 1 167 ? 29.07649 6.20191 53.02394 1.000 13.23096 167 PRO B N 1
ATOM 8244 C CA . PRO B 1 167 ? 28.28156 5.06155 53.50322 1.000 12.35202 167 PRO B CA 1
ATOM 8245 C C . PRO B 1 167 ? 27.58668 4.28716 52.39433 1.000 11.30725 167 PRO B C 1
ATOM 8246 O O . PRO B 1 167 ? 27.20806 3.13031 52.61786 1.000 11.26747 167 PRO B O 1
ATOM 8257 N N . TYR B 1 168 ? 27.41454 4.88594 51.21493 1.000 10.52401 168 TYR B N 1
ATOM 8258 C CA . TYR B 1 168 ? 26.72244 4.28517 50.08116 1.000 10.19634 168 TYR B CA 1
ATOM 8259 C C . TYR B 1 168 ? 27.63195 3.43938 49.19753 1.000 10.49837 168 TYR B C 1
ATOM 8260 O O . TYR B 1 168 ? 27.16478 2.89828 48.19102 1.000 10.04367 168 TYR B O 1
ATOM 8278 N N . GLU B 1 169 ? 28.90860 3.30491 49.55962 1.000 10.23897 169 GLU B N 1
ATOM 8279 C CA . GLU B 1 169 ? 29.87072 2.59993 48.71496 1.000 10.70369 169 GLU B CA 1
ATOM 8280 C C . GLU B 1 169 ? 29.42752 1.17065 48.41208 1.000 10.94595 169 GLU B C 1
ATOM 8281 O O . GLU B 1 169 ? 29.44715 0.73345 47.25186 1.000 11.10153 169 GLU B O 1
ATOM 8293 N N . TRP B 1 170 ? 29.01953 0.42897 49.44490 1.000 10.55494 170 TRP B N 1
ATOM 8294 C CA . TRP B 1 170 ? 28.75249 -0.99800 49.32608 1.000 11.58967 170 TRP B CA 1
ATOM 8295 C C . TRP B 1 170 ? 27.29269 -1.35337 49.55642 1.000 12.21176 170 TRP B C 1
ATOM 8296 O O . TRP B 1 170 ? 26.97067 -2.53386 49.73227 1.000 13.62785 170 TRP B O 1
ATOM 8317 N N . THR B 1 171 ? 26.40230 -0.37134 49.53018 1.000 9.96429 171 THR B N 1
ATOM 8318 C CA . THR B 1 171 ? 24.98639 -0.59563 49.75994 1.000 10.30665 171 THR B CA 1
ATOM 8319 C C . THR B 1 171 ? 24.15615 -0.37758 48.50556 1.000 10.75395 171 THR B C 1
ATOM 8320 O O . THR B 1 171 ? 22.92835 -0.31484 48.59875 1.000 11.67729 171 THR B O 1
ATOM 8331 N N . GLY B 1 172 ? 24.78303 -0.20435 47.34885 1.000 10.00108 172 GLY B N 1
ATOM 8332 C CA . GLY B 1 172 ? 24.05269 -0.01378 46.10736 1.000 10.54925 172 GLY B CA 1
ATOM 8333 C C . GLY B 1 172 ? 23.89607 1.42336 45.66385 1.000 9.01725 172 GLY B C 1
ATOM 8334 O O . GLY B 1 172 ? 23.18532 1.67891 44.68668 1.000 10.15017 172 GLY B O 1
ATOM 8338 N N . GLY B 1 173 ? 24.52228 2.36687 46.35335 1.000 8.84068 173 GLY B N 1
ATOM 8339 C CA . GLY B 1 173 ? 24.58220 3.72168 45.86306 1.000 9.23470 173 GLY B CA 1
ATOM 8340 C C . GLY B 1 173 ? 23.31445 4.51378 46.12226 1.000 9.58258 173 GLY B C 1
ATOM 8341 O O . GLY B 1 173 ? 22.53342 4.25095 47.03742 1.000 10.70431 173 GLY B O 1
ATOM 8345 N N . THR B 1 174 ? 23.13692 5.53200 45.28894 1.000 11.34712 174 THR B N 1
ATOM 8346 C CA . THR B 1 174 ? 22.01771 6.45525 45.35487 1.000 11.84151 174 THR B CA 1
ATOM 8347 C C . THR B 1 174 ? 21.45923 6.61243 43.94897 1.000 11.26347 174 THR B C 1
ATOM 8348 O O . THR B 1 174 ? 22.09541 6.24337 42.95947 1.000 10.79330 174 THR B O 1
ATOM 8359 N N . SER B 1 175 ? 20.26098 7.17711 43.84719 1.000 11.59919 175 SER B N 1
ATOM 8360 C CA A SER B 1 175 ? 19.69013 7.42162 42.52634 0.617 12.69764 175 SER B CA 1
ATOM 8361 C CA B SER B 1 175 ? 19.69481 7.41814 42.52697 0.383 11.57225 175 SER B CA 1
ATOM 8362 C C . SER B 1 175 ? 20.63755 8.26545 41.67854 1.000 11.63506 175 SER B C 1
ATOM 8363 O O . SER B 1 175 ? 20.87179 7.96338 40.50178 1.000 12.56933 175 SER B O 1
ATOM 8378 N N . GLU B 1 176 ? 21.20135 9.32082 42.26689 1.000 11.47874 176 GLU B N 1
ATOM 8379 C CA . GLU B 1 176 ? 22.15326 10.16988 41.55731 1.000 11.72177 176 GLU B CA 1
ATOM 8380 C C . GLU B 1 176 ? 23.35339 9.37255 41.06552 1.000 11.13340 176 GLU B C 1
ATOM 8381 O O . GLU B 1 176 ? 23.73924 9.47732 39.89634 1.000 10.74252 176 GLU B O 1
ATOM 8393 N N . SER B 1 177 ? 23.98175 8.59122 41.95122 1.000 10.96987 177 SER B N 1
ATOM 8394 C CA . SER B 1 177 ? 25.22196 7.93039 41.55761 1.000 10.71553 177 SER B CA 1
ATOM 8395 C C . SER B 1 177 ? 24.97395 6.79026 40.57261 1.000 10.00923 177 SER B C 1
ATOM 8396 O O . SER B 1 177 ? 25.81503 6.53746 39.70354 1.000 10.05604 177 SER B O 1
ATOM 8404 N N . ARG B 1 178 ? 23.84663 6.08615 40.68896 1.000 9.92528 178 ARG B N 1
ATOM 8405 C CA . ARG B 1 178 ? 23.51562 5.08083 39.68192 1.000 9.22194 178 ARG B CA 1
ATOM 8406 C C . ARG B 1 178 ? 23.26036 5.72783 38.31887 1.000 9.33795 178 ARG B C 1
ATOM 8407 O O . ARG B 1 178 ? 23.67196 5.19140 37.28318 1.000 9.88641 178 ARG B O 1
ATOM 8428 N N . ASP B 1 179 ? 22.61764 6.89610 38.30203 1.000 9.37068 179 ASP B N 1
ATOM 8429 C CA . ASP B 1 179 ? 22.44165 7.64373 37.05657 1.000 9.89718 179 ASP B CA 1
ATOM 8430 C C . ASP B 1 179 ? 23.79437 8.01137 36.45298 1.000 10.36562 179 ASP B C 1
ATOM 8431 O O . ASP B 1 179 ? 24.03949 7.80342 35.25571 1.000 9.93868 179 ASP B O 1
ATOM 8440 N N . VAL B 1 180 ? 24.68967 8.56486 37.26839 1.000 10.20614 180 VAL B N 1
ATOM 8441 C CA . VAL B 1 180 ? 25.97093 9.00920 36.73229 1.000 10.72092 180 VAL B CA 1
ATOM 8442 C C . VAL B 1 180 ? 26.80640 7.82915 36.24140 1.000 10.34556 180 VAL B C 1
ATOM 8443 O O . VAL B 1 180 ? 27.51373 7.94774 35.23582 1.000 10.42264 180 VAL B O 1
ATOM 8456 N N . VAL B 1 181 ? 26.74276 6.67446 36.91889 1.000 9.56560 181 VAL B N 1
ATOM 8457 C CA . VAL B 1 181 ? 27.44584 5.49947 36.39750 1.000 8.61178 181 VAL B CA 1
ATOM 8458 C C . VAL B 1 181 ? 26.96332 5.17179 34.98607 1.000 8.85396 181 VAL B C 1
ATOM 8459 O O . VAL B 1 181 ? 27.76433 4.88992 34.08788 1.000 9.39516 181 VAL B O 1
ATOM 8472 N N . ASN B 1 182 ? 25.64269 5.18565 34.77142 1.000 9.23419 182 ASN B N 1
ATOM 8473 C CA . ASN B 1 182 ? 25.12628 4.93488 33.42928 1.000 9.68088 182 ASN B CA 1
ATOM 8474 C C . ASN B 1 182 ? 25.67225 5.94262 32.42876 1.000 9.75894 182 ASN B C 1
ATOM 8475 O O . ASN B 1 182 ? 26.00403 5.58574 31.29232 1.000 10.24628 182 ASN B O 1
ATOM 8486 N N . LYS B 1 183 ? 25.73587 7.21276 32.82286 1.000 9.92733 183 LYS B N 1
ATOM 8487 C CA . LYS B 1 183 ? 26.22830 8.24579 31.91838 1.000 9.67492 183 LYS B CA 1
ATOM 8488 C C . LYS B 1 183 ? 27.71216 8.07045 31.61684 1.000 10.21067 183 LYS B C 1
ATOM 8489 O O . LYS B 1 183 ? 28.13849 8.26593 30.47372 1.000 11.19461 183 LYS B O 1
ATOM 8508 N N . TYR B 1 184 ? 28.51469 7.68954 32.61834 1.000 9.71099 184 TYR B N 1
ATOM 8509 C CA . TYR B 1 184 ? 29.92644 7.41721 32.36128 1.000 9.69865 184 TYR B CA 1
ATOM 8510 C C . TYR B 1 184 ? 30.09332 6.22098 31.42594 1.000 9.22472 184 TYR B C 1
ATOM 8511 O O . TYR B 1 184 ? 30.93228 6.24081 30.51843 1.000 9.50999 184 TYR B O 1
ATOM 8529 N N . ASN B 1 185 ? 29.31976 5.15780 31.64637 1.000 9.00003 185 ASN B N 1
ATOM 8530 C CA . ASN B 1 185 ? 29.37527 4.00669 30.74997 1.000 9.35795 185 ASN B CA 1
ATOM 8531 C C . ASN B 1 185 ? 29.04390 4.41464 29.31823 1.000 9.82167 185 ASN B C 1
ATOM 8532 O O . ASN B 1 185 ? 29.71408 3.99533 28.37110 1.000 9.35556 185 ASN B O 1
ATOM 8543 N N . ALA B 1 186 ? 27.98406 5.21105 29.14047 1.000 9.99122 186 ALA B N 1
ATOM 8544 C CA . ALA B 1 186 ? 27.58803 5.63000 27.79932 1.000 10.23518 186 ALA B CA 1
ATOM 8545 C C . ALA B 1 186 ? 28.65529 6.50884 27.15450 1.000 10.97006 186 ALA B C 1
ATOM 8546 O O . ALA B 1 186 ? 28.89172 6.41827 25.94689 1.000 11.31955 186 ALA B O 1
ATOM 8553 N N . ALA B 1 187 ? 29.28717 7.38910 27.93795 1.000 10.48819 187 ALA B N 1
ATOM 8554 C CA . ALA B 1 187 ? 30.33800 8.24319 27.39562 1.000 10.70038 187 ALA B CA 1
ATOM 8555 C C . ALA B 1 187 ? 31.53731 7.41756 26.95802 1.000 9.70129 187 ALA B C 1
ATOM 8556 O O . ALA B 1 187 ? 32.12172 7.66855 25.89540 1.000 10.94959 187 ALA B O 1
ATOM 8563 N N . ALA B 1 188 ? 31.93212 6.43991 27.77770 1.000 9.55051 188 ALA B N 1
ATOM 8564 C CA . ALA B 1 188 ? 33.04229 5.56973 27.40348 1.000 9.32279 188 ALA B CA 1
ATOM 8565 C C . ALA B 1 188 ? 32.71833 4.81412 26.12410 1.000 9.16865 188 ALA B C 1
ATOM 8566 O O . ALA B 1 188 ? 33.54898 4.72607 25.21639 1.000 9.89350 188 ALA B O 1
ATOM 8573 N N . LEU B 1 189 ? 31.49605 4.28999 26.02523 1.000 9.41133 189 LEU B N 1
ATOM 8574 C CA . LEU B 1 189 ? 31.10395 3.54223 24.83688 1.000 9.89463 189 LEU B CA 1
ATOM 8575 C C . LEU B 1 189 ? 31.14517 4.42742 23.59975 1.000 10.38976 189 LEU B C 1
ATOM 8576 O O . LEU B 1 189 ? 31.60621 4.00093 22.53501 1.000 10.37089 189 LEU B O 1
ATOM 8592 N N . GLU B 1 190 ? 30.64684 5.65976 23.71338 1.000 10.67307 190 GLU B N 1
ATOM 8593 C CA . GLU B 1 190 ? 30.65986 6.55793 22.56464 1.000 11.51245 190 GLU B CA 1
ATOM 8594 C C . GLU B 1 190 ? 32.08402 6.80230 22.08615 1.000 11.71612 190 GLU B C 1
ATOM 8595 O O . GLU B 1 190 ? 32.34500 6.83034 20.87760 1.000 11.46744 190 GLU B O 1
ATOM 8607 N N . SER B 1 191 ? 33.01785 6.97341 23.02399 1.000 10.35015 191 SER B N 1
ATOM 8608 C CA . SER B 1 191 ? 34.40540 7.22243 22.65206 1.000 10.44911 191 SER B CA 1
ATOM 8609 C C . SER B 1 191 ? 35.00880 6.01102 21.95509 1.000 10.13230 191 SER B C 1
ATOM 8610 O O . SER B 1 191 ? 35.77934 6.15489 20.99871 1.000 11.23828 191 SER B O 1
ATOM 8618 N N . ILE B 1 192 ? 34.66407 4.80818 22.41838 1.000 9.99503 192 ILE B N 1
ATOM 8619 C CA . ILE B 1 192 ? 35.10387 3.58829 21.74483 1.000 10.01906 192 ILE B CA 1
ATOM 8620 C C . ILE B 1 192 ? 34.58227 3.56219 20.31303 1.000 10.91300 192 ILE B C 1
ATOM 8621 O O . ILE B 1 192 ? 35.33815 3.36499 19.35445 1.000 11.14438 192 ILE B O 1
ATOM 8637 N N . ARG B 1 193 ? 33.27175 3.75210 20.15303 1.000 10.74901 193 ARG B N 1
ATOM 8638 C CA . ARG B 1 193 ? 32.64660 3.65632 18.83513 1.000 10.82001 193 ARG B CA 1
ATOM 8639 C C . ARG B 1 193 ? 33.19566 4.70047 17.86817 1.000 12.66517 193 ARG B C 1
ATOM 8640 O O . ARG B 1 193 ? 33.35896 4.42186 16.68027 1.000 13.71961 193 ARG B O 1
ATOM 8661 N N . LYS B 1 194 ? 33.46931 5.91072 18.35696 1.000 12.01606 194 LYS B N 1
ATOM 8662 C CA . LYS B 1 194 ? 33.92935 7.00282 17.50670 1.000 12.91428 194 LYS B CA 1
ATOM 8663 C C . LYS B 1 194 ? 35.26065 6.69597 16.83946 1.000 12.47192 194 LYS B C 1
ATOM 8664 O O . LYS B 1 194 ? 35.54656 7.26164 15.78035 1.000 14.66667 194 LYS B O 1
ATOM 8683 N N . THR B 1 195 ? 36.08238 5.81462 17.42151 1.000 12.50433 195 THR B N 1
ATOM 8684 C CA . THR B 1 195 ? 37.36577 5.49352 16.79882 1.000 12.99837 195 THR B CA 1
ATOM 8685 C C . THR B 1 195 ? 37.22034 4.63609 15.54401 1.000 13.52540 195 THR B C 1
ATOM 8686 O O . THR B 1 195 ? 38.17836 4.53838 14.77121 1.000 14.73502 195 THR B O 1
ATOM 8697 N N . GLY B 1 196 ? 36.05891 4.02757 15.31597 1.000 13.67266 196 GLY B N 1
ATOM 8698 C CA . GLY B 1 196 ? 35.79076 3.37000 14.05490 1.000 14.93442 196 GLY B CA 1
ATOM 8699 C C . GLY B 1 196 ? 36.42039 1.99642 13.89563 1.000 14.10775 196 GLY B C 1
ATOM 8700 O O . GLY B 1 196 ? 36.87341 1.34374 14.84735 1.000 13.80808 196 GLY B O 1
ATOM 8704 N N . GLY B 1 197 ? 36.42858 1.54671 12.64255 1.000 16.09509 197 GLY B N 1
ATOM 8705 C CA . GLY B 1 197 ? 36.97639 0.23626 12.33849 1.000 16.17089 197 GLY B CA 1
ATOM 8706 C C . GLY B 1 197 ? 36.29314 -0.85004 13.14214 1.000 14.39730 197 GLY B C 1
ATOM 8707 O O . GLY B 1 197 ? 35.07105 -0.83318 13.35111 1.000 14.79711 197 GLY B O 1
ATOM 8711 N N . ASN B 1 198 ? 37.09479 -1.80098 13.63147 1.000 13.50843 198 ASN B N 1
ATOM 8712 C CA . ASN B 1 198 ? 36.53954 -2.88930 14.42923 1.000 11.63704 198 ASN B CA 1
ATOM 8713 C C . ASN B 1 198 ? 35.84812 -2.38070 15.68928 1.000 11.36520 198 ASN B C 1
ATOM 8714 O O . ASN B 1 198 ? 34.97066 -3.06476 16.22893 1.000 12.61256 198 ASN B O 1
ATOM 8725 N N . ASN B 1 199 ? 36.22039 -1.19651 16.17396 1.000 10.95882 199 ASN B N 1
ATOM 8726 C CA . ASN B 1 199 ? 35.58623 -0.66071 17.37235 1.000 10.79902 199 ASN B CA 1
ATOM 8727 C C . ASN B 1 199 ? 34.16037 -0.17232 17.12736 1.000 11.07368 199 ASN B C 1
ATOM 8728 O O . ASN B 1 199 ? 33.46038 0.13774 18.09697 1.000 12.31516 199 ASN B O 1
ATOM 8739 N N . LEU B 1 200 ? 33.71382 -0.09507 15.86781 1.000 11.64833 200 LEU B N 1
ATOM 8740 C CA . LEU B 1 200 ? 32.31963 0.23544 15.60676 1.000 13.51406 200 LEU B CA 1
ATOM 8741 C C . LEU B 1 200 ? 31.38004 -0.83660 16.13580 1.000 14.13581 200 LEU B C 1
ATOM 8742 O O . LEU B 1 200 ? 30.25594 -0.52643 16.53759 1.000 14.53599 200 LEU B O 1
ATOM 8758 N N . SER B 1 201 ? 31.80469 -2.10213 16.12884 1.000 12.64270 201 SER B N 1
ATOM 8759 C CA A SER B 1 201 ? 30.93730 -3.21715 16.47294 0.397 13.04310 201 SER B CA 1
ATOM 8760 C CA B SER B 1 201 ? 30.90969 -3.18013 16.51974 0.603 13.37032 201 SER B CA 1
ATOM 8761 C C . SER B 1 201 ? 31.47877 -4.11275 17.57840 1.000 13.09119 201 SER B C 1
ATOM 8762 O O . SER B 1 201 ? 30.78793 -5.05739 17.97256 1.000 15.79379 201 SER B O 1
ATOM 8777 N N . ARG B 1 202 ? 32.69032 -3.86106 18.07520 1.000 11.72442 202 ARG B N 1
ATOM 8778 C CA . ARG B 1 202 ? 33.25933 -4.69025 19.12703 1.000 10.41614 202 ARG B CA 1
ATOM 8779 C C . ARG B 1 202 ? 32.31394 -4.76705 20.31757 1.000 9.56497 202 ARG B C 1
ATOM 8780 O O . ARG B 1 202 ? 31.74198 -3.76375 20.74130 1.000 10.33246 202 ARG B O 1
ATOM 8801 N N . ALA B 1 203 ? 32.18194 -5.96180 20.88231 1.000 11.21718 203 ALA B N 1
ATOM 8802 C CA . ALA B 1 203 ? 31.40147 -6.11460 22.10000 1.000 10.24762 203 ALA B CA 1
ATOM 8803 C C . ALA B 1 203 ? 32.01948 -5.30001 23.23053 1.000 9.35073 203 ALA B C 1
ATOM 8804 O O . ALA B 1 203 ? 33.24384 -5.29187 23.41120 1.000 10.43516 203 ALA B O 1
ATOM 8811 N N . VAL B 1 204 ? 31.15977 -4.62435 24.00123 1.000 9.02252 204 VAL B N 1
ATOM 8812 C CA . VAL B 1 204 ? 31.58175 -3.77124 25.10807 1.000 8.82162 204 VAL B CA 1
ATOM 8813 C C . VAL B 1 204 ? 30.75565 -4.11579 26.34559 1.000 8.07689 204 VAL B C 1
ATOM 8814 O O . VAL B 1 204 ? 29.52572 -3.99430 26.33427 1.000 9.25347 204 VAL B O 1
ATOM 8827 N N . MET B 1 205 ? 31.44214 -4.53751 27.40335 1.000 8.55291 205 MET B N 1
ATOM 8828 C CA . MET B 1 205 ? 30.85363 -4.75584 28.71704 1.000 8.02835 205 MET B CA 1
ATOM 8829 C C . MET B 1 205 ? 30.81242 -3.45256 29.50597 1.000 8.28631 205 MET B C 1
ATOM 8830 O O . MET B 1 205 ? 31.71581 -2.61575 29.40575 1.000 8.78029 205 MET B O 1
ATOM 8844 N N . MET B 1 206 ? 29.76032 -3.28342 30.30729 1.000 8.15755 206 MET B N 1
ATOM 8845 C CA A MET B 1 206 ? 29.61306 -2.10362 31.15804 0.344 8.15607 206 MET B CA 1
ATOM 8846 C CA B MET B 1 206 ? 29.66854 -2.13450 31.18106 0.656 7.16780 206 MET B CA 1
ATOM 8847 C C . MET B 1 206 ? 28.92680 -2.54674 32.44021 1.000 7.27378 206 MET B C 1
ATOM 8848 O O . MET B 1 206 ? 27.95868 -3.31449 32.36546 1.000 7.81639 206 MET B O 1
ATOM 8875 N N . PRO B 1 207 ? 29.35977 -2.07145 33.60296 1.000 7.37693 207 PRO B N 1
ATOM 8876 C CA . PRO B 1 207 ? 28.80048 -2.57581 34.85803 1.000 7.38055 207 PRO B CA 1
ATOM 8877 C C . PRO B 1 207 ? 27.61896 -1.77776 35.38289 1.000 8.01896 207 PRO B C 1
ATOM 8878 O O . PRO B 1 207 ? 27.40324 -0.61240 35.03865 1.000 8.29424 207 PRO B O 1
ATOM 8889 N N . THR B 1 208 ? 26.87377 -2.44137 36.26130 1.000 7.34531 208 THR B N 1
ATOM 8890 C CA . THR B 1 208 ? 26.01008 -1.75915 37.20046 1.000 7.46349 208 THR B CA 1
ATOM 8891 C C . THR B 1 208 ? 26.86439 -0.99376 38.21744 1.000 7.47132 208 THR B C 1
ATOM 8892 O O . THR B 1 208 ? 28.09097 -1.13723 38.27682 1.000 7.98861 208 THR B O 1
ATOM 8903 N N . TYR B 1 209 ? 26.20969 -0.18461 39.04316 1.000 8.14619 209 TYR B N 1
ATOM 8904 C CA . TYR B 1 209 ? 26.89473 0.44362 40.16892 1.000 7.48651 209 TYR B CA 1
ATOM 8905 C C . TYR B 1 209 ? 27.56572 -0.63067 41.02652 1.000 7.46563 209 TYR B C 1
ATOM 8906 O O . TYR B 1 209 ? 26.94165 -1.62461 41.40986 1.000 8.05400 209 TYR B O 1
ATOM 8924 N N . ALA B 1 210 ? 28.86139 -0.44226 41.28633 1.000 7.92822 210 ALA B N 1
ATOM 8925 C CA . ALA B 1 210 ? 29.71177 -1.35751 42.05006 1.000 7.86543 210 ALA B CA 1
ATOM 8926 C C . ALA B 1 210 ? 29.80223 -2.74442 41.43000 1.000 6.84508 210 ALA B C 1
ATOM 8927 O O . ALA B 1 210 ? 30.27771 -3.68186 42.08056 1.000 7.94090 210 ALA B O 1
ATOM 8934 N N . ALA B 1 211 ? 29.37006 -2.89422 40.18204 1.000 6.90126 211 ALA B N 1
ATOM 8935 C CA . ALA B 1 211 ? 29.18669 -4.20389 39.55229 1.000 6.60504 211 ALA B CA 1
ATOM 8936 C C . ALA B 1 211 ? 28.29896 -5.11449 40.39935 1.000 7.34448 211 ALA B C 1
ATOM 8937 O O . ALA B 1 211 ? 28.38016 -6.33830 40.31989 1.000 8.11137 211 ALA B O 1
ATOM 8944 N N . SER B 1 212 ? 27.41083 -4.52368 41.18787 1.000 6.99881 212 SER B N 1
ATOM 8945 C CA . SER B 1 212 ? 26.52980 -5.30984 42.03181 1.000 7.81099 212 SER B CA 1
ATOM 8946 C C . SER B 1 212 ? 25.36835 -5.89003 41.23368 1.000 8.33636 212 SER B C 1
ATOM 8947 O O . SER B 1 212 ? 24.76323 -5.21284 40.39694 1.000 9.02518 212 SER B O 1
ATOM 8955 N N . GLY B 1 213 ? 25.05232 -7.14631 41.51214 1.000 9.00314 213 GLY B N 1
ATOM 8956 C CA . GLY B 1 213 ? 23.89554 -7.81755 40.96992 1.000 9.68945 213 GLY B CA 1
ATOM 8957 C C . GLY B 1 213 ? 22.64346 -7.67922 41.80292 1.000 9.99243 213 GLY B C 1
ATOM 8958 O O . GLY B 1 213 ? 21.66900 -8.39562 41.55063 1.000 11.28134 213 GLY B O 1
ATOM 8962 N N . SER B 1 214 ? 22.63563 -6.78867 42.79205 1.000 9.34333 214 SER B N 1
ATOM 8963 C CA . SER B 1 214 ? 21.42611 -6.54875 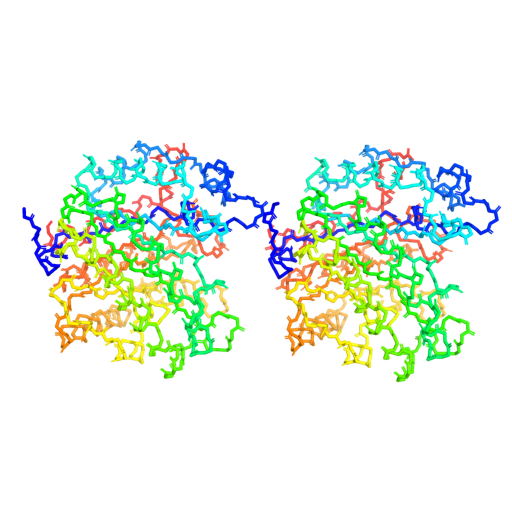43.56060 1.000 9.02447 214 SER B CA 1
ATOM 8964 C C . SER B 1 214 ? 20.30812 -6.05217 42.64995 1.000 9.52220 214 SER B C 1
ATOM 8965 O O . SER B 1 214 ? 20.53638 -5.47960 41.58094 1.000 9.69598 214 SER B O 1
ATOM 8973 N N . SER B 1 215 ? 19.07421 -6.24781 43.10807 1.000 10.80333 215 SER B N 1
ATOM 8974 C CA A SER B 1 215 ? 17.91906 -5.77334 42.35400 0.352 11.60843 215 SER B CA 1
ATOM 8975 C CA B SER B 1 215 ? 17.93349 -5.77976 42.33148 0.648 11.26587 215 SER B CA 1
ATOM 8976 C C . SER B 1 215 ? 18.01549 -4.27605 42.08893 1.000 10.82777 215 SER B C 1
ATOM 8977 O O . SER B 1 215 ? 17.73724 -3.81039 40.98249 1.000 11.29052 215 SER B O 1
ATOM 8992 N N . THR B 1 216 ? 18.41519 -3.50140 43.09851 1.000 11.67424 216 THR B N 1
ATOM 8993 C CA . THR B 1 216 ? 18.42192 -2.04741 42.94264 1.000 12.86034 216 THR B CA 1
ATOM 8994 C C . THR B 1 216 ? 19.39620 -1.61611 41.85677 1.000 10.52010 216 THR B C 1
ATOM 8995 O O . THR B 1 216 ? 19.06943 -0.77542 41.00572 1.000 12.71370 216 THR B O 1
ATOM 9006 N N . THR B 1 217 ? 20.59414 -2.19230 41.85772 1.000 9.42588 217 THR B N 1
ATOM 9007 C CA . THR B 1 217 ? 21.60789 -1.77125 40.90066 1.000 8.73060 217 THR B CA 1
ATOM 9008 C C . THR B 1 217 ? 21.33391 -2.34530 39.51246 1.000 8.31176 217 THR B C 1
ATOM 9009 O O . THR B 1 217 ? 21.49572 -1.64170 38.51140 1.000 9.81876 217 THR B O 1
ATOM 9020 N N . MET B 1 218 ? 20.87987 -3.59742 39.42385 1.000 9.07772 218 MET B N 1
ATOM 9021 C CA . MET B 1 218 ? 20.49116 -4.13527 38.12241 1.000 9.54512 218 MET B CA 1
ATOM 9022 C C . MET B 1 218 ? 19.34022 -3.33943 37.52012 1.000 9.70721 218 MET B C 1
ATOM 9023 O O . MET B 1 218 ? 19.34256 -3.02112 36.32678 1.000 10.81446 218 MET B O 1
ATOM 9037 N N . ASN B 1 219 ? 18.32161 -3.04353 38.32460 1.000 9.89706 219 ASN B N 1
ATOM 9038 C CA . ASN B 1 219 ? 17.13646 -2.41056 37.76284 1.000 11.28664 219 ASN B CA 1
ATOM 9039 C C . ASN B 1 219 ? 17.46117 -1.05875 37.14726 1.000 11.49036 219 ASN B C 1
ATOM 9040 O O . ASN B 1 219 ? 16.85913 -0.68485 36.13350 1.000 11.38210 219 ASN B O 1
ATOM 9051 N N . ASP B 1 220 ? 18.41381 -0.32236 37.72201 1.000 10.96520 220 ASP B N 1
ATOM 9052 C CA . ASP B 1 220 ? 18.75044 0.99232 37.18741 1.000 11.44412 220 ASP B CA 1
ATOM 9053 C C . ASP B 1 220 ? 19.75484 0.94173 36.04080 1.000 11.11292 220 ASP B C 1
ATOM 9054 O O . ASP B 1 220 ? 20.07694 1.99634 35.48458 1.000 12.68491 220 ASP B O 1
ATOM 9063 N N . PHE B 1 221 ? 20.24151 -0.23403 35.65872 1.000 10.19667 221 PHE B N 1
ATOM 9064 C CA . PHE B 1 221 ? 21.16091 -0.32817 34.53066 1.000 10.45297 221 PHE B CA 1
ATOM 9065 C C . PHE B 1 221 ? 20.47735 0.15123 33.25944 1.000 9.94595 221 PHE B C 1
ATOM 9066 O O . PHE B 1 221 ? 19.39516 -0.32091 32.91670 1.000 11.64116 221 PHE B O 1
ATOM 9083 N N . LYS B 1 222 ? 21.13441 1.04541 32.52573 1.000 10.34497 222 LYS B N 1
ATOM 9084 C CA . LYS B 1 222 ? 20.58246 1.59935 31.29761 1.000 11.73391 222 LYS B CA 1
ATOM 9085 C C . LYS B 1 222 ? 21.45887 1.21857 30.11561 1.000 11.54891 222 LYS B C 1
ATOM 9086 O O . LYS B 1 222 ? 22.67261 1.43968 30.13660 1.000 12.95687 222 LYS B O 1
ATOM 9105 N N . VAL B 1 223 ? 20.83559 0.66725 29.08284 1.000 11.42714 223 VAL B N 1
ATOM 9106 C CA . VAL B 1 223 ? 21.52914 0.26929 27.86291 1.000 11.38124 223 VAL B CA 1
ATOM 9107 C C . VAL B 1 223 ? 21.49336 1.45440 26.90155 1.000 11.13852 223 VAL B C 1
ATOM 9108 O O . VAL B 1 223 ? 20.39548 1.94317 26.58156 1.000 13.13416 223 VAL B O 1
ATOM 9121 N N . PRO B 1 224 ? 22.63809 1.95284 26.43486 1.000 12.15487 224 PRO B N 1
ATOM 9122 C CA . PRO B 1 224 ? 22.62571 3.00760 25.40976 1.000 13.80572 224 PRO B CA 1
ATOM 9123 C C . PRO B 1 224 ? 22.06045 2.49804 24.08985 1.000 12.07898 224 PRO B C 1
ATOM 9124 O O . PRO B 1 224 ? 21.81124 1.30834 23.90606 1.000 13.19039 224 PRO B O 1
ATOM 9135 N N . ASP B 1 225 ? 21.86610 3.42967 23.15178 1.000 12.59534 225 ASP B N 1
ATOM 9136 C CA . ASP B 1 225 ? 21.42634 3.09808 21.79337 1.000 12.84579 225 ASP B CA 1
ATOM 9137 C C . ASP B 1 225 ? 22.61675 2.49852 21.04853 1.000 12.68155 225 ASP B C 1
ATOM 9138 O O . ASP B 1 225 ? 23.34891 3.16664 20.31319 1.000 15.31941 225 ASP B O 1
ATOM 9147 N N . ASP B 1 226 ? 22.80918 1.20106 21.26233 1.000 11.92833 226 ASP B N 1
ATOM 9148 C CA . ASP B 1 226 ? 23.94230 0.45016 20.74333 1.000 12.50086 226 ASP B CA 1
ATOM 9149 C C . ASP B 1 226 ? 23.53681 -1.01476 20.74344 1.000 13.16094 226 ASP B C 1
ATOM 9150 O O . ASP B 1 226 ? 22.87660 -1.47109 21.67725 1.000 15.10406 226 ASP B O 1
ATOM 9159 N N . LYS B 1 227 ? 23.96141 -1.75269 19.72511 1.000 14.64619 227 LYS B N 1
ATOM 9160 C CA . LYS B 1 227 ? 23.50643 -3.12313 19.54341 1.000 16.28603 227 LYS B CA 1
ATOM 9161 C C . LYS B 1 227 ? 24.43144 -4.16687 20.15922 1.000 15.32597 227 LYS B C 1
ATOM 9162 O O . LYS B 1 227 ? 24.08848 -5.35373 20.13690 1.000 16.94177 227 LYS B O 1
ATOM 9181 N N . ASN B 1 228 ? 25.58229 -3.77925 20.70691 1.000 13.19300 228 ASN B N 1
ATOM 9182 C CA . ASN B 1 228 ? 26.59395 -4.75480 21.12647 1.000 11.54726 228 ASN B CA 1
ATOM 9183 C C . ASN B 1 228 ? 27.12209 -4.46701 22.52361 1.000 10.49781 228 ASN B C 1
ATOM 9184 O O . ASN B 1 228 ? 28.32578 -4.49815 22.78228 1.000 12.59270 228 ASN B O 1
ATOM 9195 N N . VAL B 1 229 ? 26.20310 -4.24697 23.44673 1.000 10.04271 229 VAL B N 1
ATOM 9196 C CA . VAL B 1 229 ? 26.48552 -4.05528 24.86286 1.000 9.87456 229 VAL B CA 1
ATOM 9197 C C . VAL B 1 229 ? 26.26696 -5.36077 25.61993 1.000 9.21686 229 VAL B C 1
ATOM 9198 O O . VAL B 1 229 ? 25.32611 -6.12266 25.34055 1.000 10.43753 229 VAL B O 1
ATOM 9211 N N . ILE B 1 230 ? 27.12877 -5.60036 26.60787 1.000 9.01216 230 ILE B N 1
ATOM 9212 C CA . ILE B 1 230 ? 27.01119 -6.69675 27.56140 1.000 8.63831 230 ILE B CA 1
ATOM 9213 C C . ILE B 1 230 ? 26.99209 -6.08341 28.95967 1.000 8.72318 230 ILE B C 1
ATOM 9214 O O . ILE B 1 230 ? 27.81444 -5.20926 29.25772 1.000 9.57103 230 ILE B O 1
ATOM 9230 N N . ALA B 1 231 ? 26.08023 -6.54156 29.81980 1.000 8.75473 231 ALA B N 1
ATOM 9231 C CA . ALA B 1 231 ? 26.10761 -6.11922 31.21888 1.000 8.46333 231 ALA B CA 1
ATOM 9232 C C . ALA B 1 231 ? 27.19488 -6.87242 31.98226 1.000 7.98673 231 ALA B C 1
ATOM 9233 O O . ALA B 1 231 ? 27.39378 -8.07355 31.77413 1.000 9.17377 231 ALA B O 1
ATOM 9240 N N . SER B 1 232 ? 27.87370 -6.16638 32.89028 1.000 7.70857 232 SER B N 1
ATOM 9241 C CA . SER B 1 232 ? 28.89092 -6.74242 33.76646 1.000 8.28065 232 SER B CA 1
ATOM 9242 C C . SER B 1 232 ? 28.41747 -6.70859 35.21304 1.000 7.97225 232 SER B C 1
ATOM 9243 O O . SER B 1 232 ? 28.09792 -5.63872 35.73630 1.000 8.39339 232 SER B O 1
ATOM 9251 N N . VAL B 1 233 ? 28.40232 -7.86949 35.86882 1.000 8.31318 233 VAL B N 1
ATOM 9252 C CA . VAL B 1 233 ? 28.24800 -7.93403 37.31601 1.000 8.01859 233 VAL B CA 1
ATOM 9253 C C . VAL B 1 233 ? 29.34842 -8.81554 37.89270 1.000 7.39728 233 VAL B C 1
ATOM 9254 O O . VAL B 1 233 ? 29.93351 -9.65386 37.20308 1.000 8.50398 233 VAL B O 1
ATOM 9267 N N . HIS B 1 234 ? 29.63606 -8.59573 39.17179 1.000 6.69895 234 HIS B N 1
ATOM 9268 C CA . HIS B 1 234 ? 30.54502 -9.43436 39.94313 1.000 7.05014 234 HIS B CA 1
ATOM 9269 C C . HIS B 1 234 ? 29.72937 -10.09933 41.03520 1.000 8.35197 234 HIS B C 1
ATOM 9270 O O . HIS B 1 234 ? 28.85712 -9.46734 41.63585 1.000 9.23007 234 HIS B O 1
ATOM 9284 N N . ALA B 1 235 ? 29.98014 -11.39470 41.26454 1.000 7.76817 235 ALA B N 1
ATOM 9285 C CA . ALA B 1 235 ? 29.08470 -12.16590 42.13042 1.000 7.59926 235 ALA B CA 1
ATOM 9286 C C . ALA B 1 235 ? 29.90055 -13.21467 42.88568 1.000 7.60773 235 ALA B C 1
ATOM 9287 O O . ALA B 1 235 ? 29.97366 -14.39534 42.51427 1.000 8.80515 235 ALA B O 1
ATOM 9294 N N . TYR B 1 236 ? 30.51153 -12.76276 43.97794 1.000 8.17107 236 TYR B N 1
ATOM 9295 C CA . TYR B 1 236 ? 31.24696 -13.64221 44.88639 1.000 8.54018 236 TYR B CA 1
ATOM 9296 C C . TYR B 1 236 ? 30.22248 -14.27615 45.82187 1.000 9.42781 236 TYR B C 1
ATOM 9297 O O . TYR B 1 236 ? 30.06722 -13.89842 46.98556 1.000 11.51881 236 TYR B O 1
ATOM 9315 N N . SER B 1 237 ? 29.53999 -15.28700 45.29862 1.000 9.08451 237 SER B N 1
ATOM 9316 C CA A SER B 1 237 ? 28.34467 -15.78617 45.93813 0.510 9.41571 237 SER B CA 1
ATOM 9317 C CA B SER B 1 237 ? 28.32684 -15.79431 45.90895 0.490 9.09353 237 SER B CA 1
ATOM 9318 C C . SER B 1 237 ? 28.49564 -17.23939 46.35045 1.000 9.99423 237 SER B C 1
ATOM 9319 O O . SER B 1 237 ? 29.17314 -18.01982 45.67989 1.000 10.85361 237 SER B O 1
ATOM 9334 N N . PRO B 1 238 ? 27.88191 -17.62751 47.47566 1.000 10.31753 238 PRO B N 1
ATOM 9335 C CA . PRO B 1 238 ? 27.18757 -16.76089 48.43533 1.000 10.18191 238 PRO B CA 1
ATOM 9336 C C . PRO B 1 238 ? 28.21766 -16.05079 49.32237 1.000 10.83393 238 PRO B C 1
ATOM 9337 O O . PRO B 1 238 ? 29.18443 -16.66862 49.75391 1.000 11.15636 238 PRO B O 1
ATOM 9348 N N . TYR B 1 239 ? 27.97304 -14.77086 49.59573 1.000 10.85964 239 TYR B N 1
ATOM 9349 C CA . TYR B 1 239 ? 28.95809 -13.88856 50.21518 1.000 11.86470 239 TYR B CA 1
ATOM 9350 C C . TYR B 1 239 ? 29.55491 -14.45242 51.50284 1.000 11.23958 239 TYR B C 1
ATOM 9351 O O . TYR B 1 239 ? 30.77604 -14.40998 51.69973 1.000 11.12464 239 TYR B O 1
ATOM 9369 N N . PHE B 1 240 ? 28.72257 -14.95209 52.41567 1.000 12.05084 240 PHE B N 1
ATOM 9370 C CA . PHE B 1 240 ? 29.27066 -15.36644 53.70668 1.000 12.67134 240 PHE B CA 1
ATOM 9371 C C . PHE B 1 240 ? 30.22855 -16.54238 53.57549 1.000 12.54466 240 PHE B C 1
ATOM 9372 O O . PHE B 1 240 ? 31.15039 -16.67650 54.38911 1.000 13.65280 240 PHE B O 1
ATOM 9389 N N . PHE B 1 241 ? 30.01292 -17.40764 52.58394 1.000 11.75330 241 PHE B N 1
ATOM 9390 C CA . PHE B 1 241 ? 30.94624 -18.48904 52.29557 1.000 10.90679 241 PHE B CA 1
ATOM 9391 C C . PHE B 1 241 ? 32.14383 -17.98782 51.49985 1.000 10.57290 241 PHE B C 1
ATOM 9392 O O . PHE B 1 241 ? 33.29780 -18.27568 51.83655 1.000 11.30462 241 PHE B O 1
ATOM 9409 N N . ALA B 1 242 ? 31.87747 -17.26067 50.41974 1.000 10.64581 242 ALA B N 1
ATOM 9410 C CA . ALA B 1 242 ? 32.89302 -16.97688 49.41631 1.000 11.07839 242 ALA B CA 1
ATOM 9411 C C . ALA B 1 242 ? 33.90016 -15.92078 49.84875 1.000 11.09063 242 ALA B C 1
ATOM 9412 O O . ALA B 1 242 ? 35.07474 -16.00355 49.46451 1.000 11.68809 242 ALA B O 1
ATOM 9419 N N . MET B 1 243 ? 33.48197 -14.93753 50.62357 1.000 11.34904 243 MET B N 1
ATOM 9420 C CA . MET B 1 243 ? 34.30648 -13.75224 50.82997 1.000 13.45100 243 MET B CA 1
ATOM 9421 C C . MET B 1 243 ? 34.39050 -13.28861 52.27552 1.000 13.79776 243 MET B C 1
ATOM 9422 O O . MET B 1 243 ? 35.44164 -12.77508 52.67547 1.000 14.32095 243 MET B O 1
ATOM 9436 N N . ASP B 1 244 ? 33.35301 -13.47228 53.08159 1.000 14.18216 244 ASP B N 1
ATOM 9437 C CA . ASP B 1 244 ? 33.32785 -12.88474 54.41057 1.000 14.84672 244 ASP B CA 1
ATOM 9438 C C . ASP B 1 244 ? 34.30661 -13.57977 55.34946 1.000 15.45728 244 ASP B C 1
ATOM 9439 O O . ASP B 1 244 ? 34.43097 -14.80582 55.34814 1.000 16.43830 244 ASP B O 1
ATOM 9448 N N . THR B 1 245 ? 34.99430 -12.77793 56.16644 1.000 17.08239 245 THR B N 1
ATOM 9449 C CA . THR B 1 245 ? 35.88419 -13.28457 57.20377 1.000 19.04362 245 THR B CA 1
ATOM 9450 C C . THR B 1 245 ? 35.45083 -12.85994 58.60155 1.000 21.71187 245 THR B C 1
ATOM 9451 O O . THR B 1 245 ? 36.22271 -13.02573 59.55684 1.000 22.97780 245 THR B O 1
ATOM 9462 N N . SER B 1 246 ? 34.24501 -12.31782 58.74433 1.000 22.53381 246 SER B N 1
ATOM 9463 C CA . SER B 1 246 ? 33.73443 -11.87757 60.03291 1.000 24.81123 246 SER B CA 1
ATOM 9464 C C . SER B 1 246 ? 33.23610 -13.08632 60.82353 1.000 26.52666 246 SER B C 1
ATOM 9465 O O . SER B 1 246 ? 33.36836 -14.23909 60.40125 1.000 27.00111 246 SER B O 1
ATOM 9473 N N . SER B 1 247 ? 32.63901 -12.82788 61.98923 1.000 28.79012 247 SER B N 1
ATOM 9474 C CA . SER B 1 247 ? 32.01339 -13.89960 62.75119 1.000 29.52757 247 SER B CA 1
ATOM 9475 C C . SER B 1 247 ? 30.84957 -14.52543 61.99546 1.000 28.82510 247 SER B C 1
ATOM 9476 O O . SER B 1 247 ? 30.39026 -15.60705 62.37705 1.000 29.18886 247 SER B O 1
ATOM 9484 N N . ASN B 1 248 ? 30.35856 -13.86431 60.94478 1.000 27.44293 248 ASN B N 1
ATOM 9485 C CA . ASN B 1 248 ? 29.32252 -14.41218 60.08030 1.000 27.99250 248 ASN B CA 1
ATOM 9486 C C . ASN B 1 248 ? 29.87936 -15.36689 59.03210 1.000 22.38954 248 ASN B C 1
ATOM 9487 O O . ASN B 1 248 ? 29.10968 -15.89742 58.22755 1.000 21.05304 248 ASN B O 1
ATOM 9498 N N . SER B 1 249 ? 31.18771 -15.59218 59.01333 1.000 19.27254 249 SER B N 1
ATOM 9499 C CA . SER B 1 249 ? 31.78000 -16.43449 57.98646 1.000 17.96672 249 SER B CA 1
ATOM 9500 C C . SER B 1 249 ? 31.20511 -17.84522 58.04432 1.000 17.59528 249 SER B C 1
ATOM 9501 O O . SER B 1 249 ? 31.01700 -18.41763 59.12088 1.000 19.81647 249 SER B O 1
ATOM 9509 N N . VAL B 1 250 ? 30.93444 -18.39673 56.86460 1.000 16.23744 250 VAL B N 1
ATOM 9510 C CA . VAL B 1 250 ? 30.50883 -19.77733 56.66342 1.000 16.45918 250 VAL B CA 1
ATOM 9511 C C . VAL B 1 250 ? 31.61893 -20.47488 55.89038 1.000 14.90792 250 VAL B C 1
ATOM 9512 O O . VAL B 1 250 ? 32.24897 -19.85822 55.02288 1.000 14.56824 250 VAL B O 1
ATOM 9525 N N . ASN B 1 251 ? 31.87607 -21.74949 56.19915 1.000 14.27564 251 ASN B N 1
ATOM 9526 C CA . ASN B 1 251 ? 32.96396 -22.46027 55.53034 1.000 15.16072 251 ASN B CA 1
ATOM 9527 C C . ASN B 1 251 ? 32.53928 -23.76036 54.85456 1.000 14.38078 251 ASN B C 1
ATOM 9528 O O . ASN B 1 251 ? 33.40583 -24.49861 54.37403 1.000 15.37513 251 ASN B O 1
ATOM 9539 N N . THR B 1 252 ? 31.23996 -24.03890 54.75936 1.000 14.91225 252 THR B N 1
ATOM 9540 C CA . THR B 1 252 ? 30.73592 -25.19278 54.02806 1.000 15.97598 252 THR B CA 1
ATOM 9541 C C . THR B 1 252 ? 29.71821 -24.73370 52.99276 1.000 14.51736 252 THR B C 1
ATOM 9542 O O . THR B 1 252 ? 29.06225 -23.69896 53.15206 1.000 14.68202 252 THR B O 1
ATOM 9553 N N . TRP B 1 253 ? 29.59320 -25.51914 51.92706 1.000 13.51037 253 TRP B N 1
ATOM 9554 C CA . TRP B 1 253 ? 28.66083 -25.21541 50.85336 1.000 13.69930 253 TRP B CA 1
ATOM 9555 C C . TRP B 1 253 ? 28.22895 -26.51868 50.20095 1.000 15.51588 253 TRP B C 1
ATOM 9556 O O . TRP B 1 253 ? 29.05210 -27.41610 49.99696 1.000 16.21802 253 TRP B O 1
ATOM 9577 N N . GLY B 1 254 ? 26.93738 -26.61748 49.88550 1.000 15.30372 254 GLY B N 1
ATOM 9578 C CA . GLY B 1 254 ? 26.44495 -27.72577 49.09200 1.000 17.07080 254 GLY B CA 1
ATOM 9579 C C . GLY B 1 254 ? 25.05898 -28.24202 49.42896 1.000 18.01434 254 GLY B C 1
ATOM 9580 O O . GLY B 1 254 ? 24.63630 -29.23937 48.84432 1.000 19.41314 254 GLY B O 1
ATOM 9584 N N . SER B 1 255 ? 24.33698 -27.58968 50.34074 1.000 17.48253 255 SER B N 1
ATOM 9585 C CA . SER B 1 255 ? 22.99219 -28.03129 50.68224 1.000 20.09997 255 SER B CA 1
ATOM 9586 C C . SER B 1 255 ? 22.00693 -27.69620 49.56239 1.000 19.41330 255 SER B C 1
ATOM 9587 O O . SER B 1 255 ? 22.29629 -26.92824 48.63522 1.000 18.53154 255 SER B O 1
ATOM 9595 N N . SER B 1 256 ? 20.80837 -28.27429 49.68014 1.000 21.05156 256 SER B N 1
ATOM 9596 C CA . SER B 1 256 ? 19.72464 -27.94879 48.76113 1.000 21.26889 256 SER B CA 1
ATOM 9597 C C . SER B 1 256 ? 19.43198 -26.45357 48.77280 1.000 19.51490 256 SER B C 1
ATOM 9598 O O . SER B 1 256 ? 19.24940 -25.84078 47.71420 1.000 19.92048 256 SER B O 1
ATOM 9606 N N . TYR B 1 257 ? 19.39713 -25.84762 49.96431 1.000 19.12094 257 TYR B N 1
ATOM 9607 C CA . TYR B 1 257 ? 19.17315 -24.40879 50.07083 1.000 18.61548 257 TYR B CA 1
ATOM 9608 C C . TYR B 1 257 ? 20.27780 -23.62492 49.37006 1.000 15.27339 257 TYR B C 1
ATOM 9609 O O . TYR B 1 257 ? 20.00644 -22.63894 48.67709 1.000 15.30424 257 TYR B O 1
ATOM 9627 N N . ASP B 1 258 ? 21.53362 -24.04428 49.54147 1.000 14.75944 258 ASP B N 1
ATOM 9628 C CA . ASP B 1 258 ? 22.64374 -23.35972 48.88414 1.000 13.43833 258 ASP B CA 1
ATOM 9629 C C . ASP B 1 258 ? 22.46984 -23.37027 47.36740 1.000 12.96667 258 ASP B C 1
ATOM 9630 O O . ASP B 1 258 ? 22.69001 -22.35644 46.68540 1.000 12.73244 258 ASP B O 1
ATOM 9639 N N . LYS B 1 259 ? 22.10454 -24.52712 46.81616 1.000 14.39399 259 LYS B N 1
ATOM 9640 C CA . LYS B 1 259 ? 21.97525 -24.65370 45.36912 1.000 14.02175 259 LYS B CA 1
ATOM 9641 C C . LYS B 1 259 ? 20.79711 -23.84223 44.84923 1.000 13.96450 259 LYS B C 1
ATOM 9642 O O . LYS B 1 259 ? 20.91224 -23.13302 43.84253 1.000 13.81577 259 LYS B O 1
ATOM 9661 N N . TYR B 1 260 ? 19.65142 -23.93942 45.52646 1.000 13.57385 260 TYR B N 1
ATOM 9662 C CA . TYR B 1 260 ? 18.48363 -23.16112 45.13183 1.000 14.53726 260 TYR B CA 1
ATOM 9663 C C . TYR B 1 260 ? 18.79516 -21.67192 45.15010 1.000 13.50570 260 TYR B C 1
ATOM 9664 O O . TYR B 1 260 ? 18.42291 -20.93490 44.22812 1.000 13.67623 260 TYR B O 1
ATOM 9682 N N . SER B 1 261 ? 19.47859 -21.21081 46.19844 1.000 12.83924 261 SER B N 1
ATOM 9683 C CA . SER B 1 261 ? 19.77370 -19.78977 46.31976 1.000 12.60977 261 SER B CA 1
ATOM 9684 C C . SER B 1 261 ? 20.62242 -19.31376 45.15524 1.000 10.87160 261 SER B C 1
ATOM 9685 O O . SER B 1 261 ? 20.38575 -18.23374 44.60160 1.000 11.17793 261 SER B O 1
ATOM 9693 N N . LEU B 1 262 ? 21.62601 -20.10026 44.77176 1.000 11.28711 262 LEU B N 1
ATOM 9694 C CA . LEU B 1 262 ? 22.48182 -19.69063 43.66442 1.000 11.13267 262 LEU B CA 1
ATOM 9695 C C . LEU B 1 262 ? 21.71849 -19.73594 42.34411 1.000 10.92985 262 LEU B C 1
ATOM 9696 O O . LEU B 1 262 ? 21.86666 -18.84526 41.49901 1.000 11.00884 262 LEU B O 1
ATOM 9712 N N . ASP B 1 263 ? 20.86809 -20.74535 42.16461 1.000 11.61564 263 ASP B N 1
ATOM 9713 C CA . ASP B 1 263 ? 20.07043 -20.83645 40.94805 1.000 11.89052 263 ASP B CA 1
ATOM 9714 C C . ASP B 1 263 ? 19.16868 -19.61625 40.78098 1.000 11.07716 263 ASP B C 1
ATOM 9715 O O . ASP B 1 263 ? 19.07304 -19.05040 39.68587 1.000 11.69208 263 ASP B O 1
ATOM 9724 N N . VAL B 1 264 ? 18.48255 -19.20461 41.85073 1.000 11.57243 264 VAL B N 1
ATOM 9725 C CA . VAL B 1 264 ? 17.59423 -18.04204 41.76469 1.000 11.79963 264 VAL B CA 1
ATOM 9726 C C . VAL B 1 264 ? 18.39363 -16.77744 41.46776 1.000 11.01374 264 VAL B C 1
ATOM 9727 O O . VAL B 1 264 ? 17.94779 -15.89434 40.72354 1.000 10.73445 264 VAL B O 1
ATOM 9740 N N . GLU B 1 265 ? 19.57344 -16.65296 42.07701 1.000 10.71876 265 GLU B N 1
ATOM 9741 C CA . GLU B 1 265 ? 20.42698 -15.49217 41.83311 1.000 9.47444 265 GLU B CA 1
ATOM 9742 C C . GLU B 1 265 ? 20.83717 -15.42362 40.36749 1.000 9.13857 265 GLU B C 1
ATOM 9743 O O . GLU B 1 265 ? 20.73641 -14.37053 39.72304 1.000 9.84327 265 GLU B O 1
ATOM 9755 N N . LEU B 1 266 ? 21.29431 -16.54365 39.81728 1.000 9.39984 266 LEU B N 1
ATOM 9756 C CA . LEU B 1 266 ? 21.70906 -16.55175 38.42018 1.000 9.97432 266 LEU B CA 1
ATOM 9757 C C . LEU B 1 266 ? 20.52721 -16.31163 37.48290 1.000 10.09162 266 LEU B C 1
ATOM 9758 O O . LEU B 1 266 ? 20.67649 -15.63051 36.45858 1.000 10.28299 266 LEU B O 1
ATOM 9774 N N . ASP B 1 267 ? 19.34726 -16.85473 37.81526 1.000 9.88451 267 ASP B N 1
ATOM 9775 C CA . ASP B 1 267 ? 18.14106 -16.53475 37.05251 1.000 10.51464 267 ASP B CA 1
ATOM 9776 C C . ASP B 1 267 ? 17.90084 -15.03121 37.03301 1.000 10.32806 267 ASP B C 1
ATOM 9777 O O . ASP B 1 267 ? 17.50395 -14.47202 36.00975 1.000 10.58248 267 ASP B O 1
ATOM 9786 N N . SER B 1 268 ? 18.09653 -14.36431 38.17224 1.000 10.30116 268 SER B N 1
ATOM 9787 C CA . SER B 1 268 ? 17.83044 -12.92789 38.23095 1.000 9.91340 268 SER B CA 1
ATOM 9788 C C . SER B 1 268 ? 18.76351 -12.15779 37.30314 1.000 9.51271 268 SER B C 1
ATOM 9789 O O . SER B 1 268 ? 18.34803 -11.18013 36.66767 1.000 10.63933 268 SER B O 1
ATOM 9797 N N . TYR B 1 269 ? 20.01936 -12.60208 37.18128 1.000 9.12667 269 TYR B N 1
ATOM 9798 C CA . TYR B 1 269 ? 20.93905 -11.95458 36.25104 1.000 9.24865 269 TYR B CA 1
ATOM 9799 C C . TYR B 1 269 ? 20.50529 -12.19994 34.80923 1.000 10.15169 269 TYR B C 1
ATOM 9800 O O . TYR B 1 269 ? 20.34893 -11.25759 34.02405 1.000 10.55474 269 TYR B O 1
ATOM 9818 N N . LEU B 1 270 ? 20.27704 -13.46369 34.45116 1.000 9.68455 270 LEU B N 1
ATOM 9819 C CA . LEU B 1 270 ? 19.86210 -13.78713 33.09212 1.000 9.91082 270 LEU B CA 1
ATOM 9820 C C . LEU B 1 270 ? 18.61055 -13.01302 32.71638 1.000 9.78144 270 LEU B C 1
ATOM 9821 O O . LEU B 1 270 ? 18.57038 -12.31887 31.69118 1.000 10.31292 270 LEU B O 1
ATOM 9837 N N . ASN B 1 271 ? 17.57494 -13.11771 33.54915 1.000 10.04728 271 ASN B N 1
ATOM 9838 C CA . ASN B 1 271 ? 16.25200 -12.64392 33.16296 1.000 9.84972 271 ASN B CA 1
ATOM 9839 C C . ASN B 1 271 ? 16.14962 -11.12547 33.22544 1.000 9.79203 271 ASN B C 1
ATOM 9840 O O . ASN B 1 271 ? 15.47834 -10.52098 32.38384 1.000 11.06538 271 ASN B O 1
ATOM 9851 N N . THR B 1 272 ? 16.80921 -10.48654 34.19857 1.000 10.07481 272 THR B N 1
ATOM 9852 C CA . THR B 1 272 ? 16.76245 -9.02868 34.27193 1.000 9.33480 272 THR B CA 1
ATOM 9853 C C . THR B 1 272 ? 17.46633 -8.40386 33.07576 1.000 8.99568 272 THR B C 1
ATOM 9854 O O . THR B 1 272 ? 16.92773 -7.49909 32.42836 1.000 9.64867 272 THR B O 1
ATOM 9865 N N . PHE B 1 273 ? 18.65822 -8.89135 32.74129 1.000 9.09329 273 PHE B N 1
ATOM 9866 C CA . PHE B 1 273 ? 19.37114 -8.29008 31.61969 1.000 9.58533 273 PHE B CA 1
ATOM 9867 C C . PHE B 1 273 ? 18.73058 -8.66092 30.28983 1.000 9.89373 273 PHE B C 1
ATOM 9868 O O . PHE B 1 273 ? 18.68659 -7.82549 29.38477 1.000 11.24544 273 PHE B O 1
ATOM 9885 N N . LYS B 1 274 ? 18.15608 -9.86010 30.17001 1.000 10.37038 274 LYS B N 1
ATOM 9886 C CA . LYS B 1 274 ? 17.39251 -10.18426 28.96779 1.000 12.22541 274 LYS B CA 1
ATOM 9887 C C . LYS B 1 274 ? 16.20583 -9.24448 28.79049 1.000 12.07253 274 LYS B C 1
ATOM 9888 O O . LYS B 1 274 ? 15.89228 -8.83847 27.66537 1.000 11.88348 274 LYS B O 1
ATOM 9907 N N . SER B 1 275 ? 15.53812 -8.87572 29.88640 1.000 10.95420 275 SER B N 1
ATOM 9908 C CA . SER B 1 275 ? 14.40053 -7.96671 29.78225 1.000 11.37007 275 SER B CA 1
ATOM 9909 C C . SER B 1 275 ? 14.82970 -6.57596 29.33694 1.000 10.51660 275 SER B C 1
ATOM 9910 O O . SER B 1 275 ? 13.98845 -5.79619 28.87504 1.000 13.30705 275 SER B O 1
ATOM 9918 N N . LYS B 1 276 ? 16.11597 -6.25609 29.46730 1.000 10.33368 276 LYS B N 1
ATOM 9919 C CA . LYS B 1 276 ? 16.70716 -5.02072 28.97449 1.000 10.68946 276 LYS B CA 1
ATOM 9920 C C . LYS B 1 276 ? 17.40331 -5.19995 27.62880 1.000 11.56167 276 LYS B C 1
ATOM 9921 O O . LYS B 1 276 ? 17.99066 -4.24238 27.11021 1.000 14.34884 276 LYS B O 1
ATOM 9940 N N . GLY B 1 277 ? 17.33302 -6.38811 27.04055 1.000 11.05213 277 GLY B N 1
ATOM 9941 C CA . GLY B 1 277 ? 17.85165 -6.61177 25.70905 1.000 12.21114 277 GLY B CA 1
ATOM 9942 C C . GLY B 1 277 ? 19.32235 -6.95304 25.60441 1.000 11.81965 277 GLY B C 1
ATOM 9943 O O . GLY B 1 277 ? 19.85977 -6.91472 24.48657 1.000 13.66164 277 GLY B O 1
ATOM 9947 N N . VAL B 1 278 ? 19.98635 -7.30971 26.70538 1.000 10.09426 278 VAL B N 1
ATOM 9948 C CA . VAL B 1 278 ? 21.42590 -7.56507 26.66354 1.000 10.06799 278 VAL B CA 1
ATOM 9949 C C . VAL B 1 278 ? 21.82683 -8.86161 27.35538 1.000 10.16826 278 VAL B C 1
ATOM 9950 O O . VAL B 1 278 ? 21.16921 -9.30289 28.30913 1.000 10.44936 278 VAL B O 1
ATOM 9963 N N . PRO B 1 279 ? 22.93077 -9.47191 26.92773 1.000 9.58681 279 PRO B N 1
ATOM 9964 C CA . PRO B 1 279 ? 23.53058 -10.56329 27.69820 1.000 9.11194 279 PRO B CA 1
ATOM 9965 C C . PRO B 1 279 ? 24.25048 -10.02336 28.92534 1.000 9.19440 279 PRO B C 1
ATOM 9966 O O . PRO B 1 279 ? 24.40913 -8.81563 29.11753 1.000 10.25534 279 PRO B O 1
ATOM 9977 N N . VAL B 1 280 ? 24.71565 -10.95040 29.75920 1.000 9.42116 280 VAL B N 1
ATOM 9978 C CA . VAL B 1 280 ? 25.42228 -10.63116 30.99414 1.000 8.82201 280 VAL B CA 1
ATOM 9979 C C . VAL B 1 280 ? 26.63389 -11.54101 31.14037 1.000 8.30759 280 VAL B C 1
ATOM 9980 O O . VAL B 1 280 ? 26.58320 -12.73047 30.81182 1.000 9.60388 280 VAL B O 1
ATOM 9993 N N . VAL B 1 281 ? 27.73125 -10.96536 31.62486 1.000 8.59177 281 VAL B N 1
ATOM 9994 C CA . VAL B 1 281 ? 28.94695 -11.69148 31.97647 1.000 7.64351 281 VAL B CA 1
ATOM 9995 C C . VAL B 1 281 ? 29.23122 -11.46100 33.45230 1.000 7.71732 281 VAL B C 1
ATOM 9996 O O . VAL B 1 281 ? 29.20372 -10.31953 33.92317 1.000 8.47189 281 VAL B O 1
ATOM 10009 N N . ILE B 1 282 ? 29.50481 -12.54008 34.18169 1.000 7.12622 282 ILE B N 1
ATOM 10010 C CA . ILE B 1 282 ? 29.97134 -12.44723 35.56386 1.000 7.49152 282 ILE B CA 1
ATOM 10011 C C . ILE B 1 282 ? 31.49471 -12.32472 35.49206 1.000 7.28063 282 ILE B C 1
ATOM 10012 O O . ILE B 1 282 ? 32.22013 -13.31621 35.37226 1.000 8.93826 282 ILE B O 1
ATOM 10028 N N . GLY B 1 283 ? 31.98924 -11.08831 35.54105 1.000 7.25865 283 GLY B N 1
ATOM 10029 C CA . GLY B 1 283 ? 33.40248 -10.82573 35.31243 1.000 7.20675 283 GLY B CA 1
ATOM 10030 C C . GLY B 1 283 ? 34.31961 -11.13380 36.47355 1.000 6.50295 283 GLY B C 1
ATOM 10031 O O . GLY B 1 283 ? 35.54423 -11.16573 36.29063 1.000 7.19003 283 GLY B O 1
ATOM 10035 N N . GLN B 1 284 ? 33.75708 -11.33748 37.66329 1.000 7.25029 284 GLN B N 1
ATOM 10036 C CA . GLN B 1 284 ? 34.50486 -11.80026 38.82577 1.000 6.98963 284 GLN B CA 1
ATOM 10037 C C . GLN B 1 284 ? 33.59887 -12.67964 39.67622 1.000 6.92371 284 GLN B C 1
ATOM 10038 O O . GLN B 1 284 ? 32.45735 -12.30000 39.97879 1.000 7.55405 284 GLN B O 1
ATOM 10052 N N . PHE B 1 285 ? 34.12688 -13.83299 40.08321 1.000 7.50226 285 PHE B N 1
ATOM 10053 C CA . PHE B 1 285 ? 33.56012 -14.65476 41.14748 1.000 7.57615 285 PHE B CA 1
ATOM 10054 C C . PHE B 1 285 ? 34.70143 -15.45669 41.75884 1.000 7.64411 285 PHE B C 1
ATOM 10055 O O . PHE B 1 285 ? 35.83843 -15.39777 41.29276 1.000 8.35935 285 PHE B O 1
ATOM 10072 N N . GLY B 1 286 ? 34.39865 -16.21308 42.79556 1.000 7.96290 286 GLY B N 1
ATOM 10073 C CA . GLY B 1 286 ? 35.40716 -17.02549 43.44838 1.000 9.31580 286 GLY B CA 1
ATOM 10074 C C . GLY B 1 286 ? 35.08216 -17.20523 44.91438 1.000 8.79638 286 GLY B C 1
ATOM 10075 O O . GLY B 1 286 ? 34.07915 -16.70601 45.42187 1.000 9.61386 286 GLY B O 1
ATOM 10079 N N . SER B 1 287 ? 35.95520 -17.96000 45.57885 1.000 9.19839 287 SER B N 1
ATOM 10080 C CA . SER B 1 287 ? 35.88745 -18.15445 47.01832 1.000 9.64274 287 SER B CA 1
ATOM 10081 C C . SER B 1 287 ? 37.29413 -18.08150 47.59294 1.000 9.18938 287 SER B C 1
ATOM 10082 O O . SER B 1 287 ? 38.27268 -18.39358 46.91291 1.000 9.95359 287 SER B O 1
ATOM 10090 N N . ILE B 1 288 ? 37.38574 -17.66190 48.85484 1.000 9.95048 288 ILE B N 1
ATOM 10091 C CA . ILE B 1 288 ? 38.67521 -17.55749 49.53149 1.000 9.47080 288 ILE B CA 1
ATOM 10092 C C . ILE B 1 288 ? 39.02653 -18.84487 50.26038 1.000 10.18327 288 ILE B C 1
ATOM 10093 O O . ILE B 1 288 ? 38.17542 -19.71942 50.46565 1.000 10.76783 288 ILE B O 1
ATOM 10109 N N . ASN B 1 289 ? 40.29415 -18.96062 50.64874 1.000 10.62599 289 ASN B N 1
ATOM 10110 C CA . ASN B 1 289 ? 40.82195 -20.16869 51.28117 1.000 10.77206 289 ASN B CA 1
ATOM 10111 C C . ASN B 1 289 ? 40.48796 -20.19829 52.76827 1.000 11.18878 289 ASN B C 1
ATOM 10112 O O . ASN B 1 289 ? 41.17484 -19.58558 53.58445 1.000 12.79547 289 ASN B O 1
ATOM 10123 N N . LYS B 1 290 ? 39.43865 -20.93882 53.12914 1.000 11.17442 290 LYS B N 1
ATOM 10124 C CA . LYS B 1 290 ? 39.11141 -21.21428 54.52341 1.000 11.51850 290 LYS B CA 1
ATOM 10125 C C . LYS B 1 290 ? 39.43558 -22.65808 54.90155 1.000 12.53393 290 LYS B C 1
ATOM 10126 O O . LYS B 1 290 ? 38.74435 -23.26280 55.72498 1.000 14.31056 290 LYS B O 1
ATOM 10145 N N . ASN B 1 291 ? 40.48181 -23.22420 54.30516 1.000 12.79023 291 ASN B N 1
ATOM 10146 C CA A ASN B 1 291 ? 40.86961 -24.61523 54.54445 0.427 13.09496 291 ASN B CA 1
ATOM 10147 C CA B ASN B 1 291 ? 40.86330 -24.61492 54.55018 0.573 12.90512 291 ASN B CA 1
ATOM 10148 C C . ASN B 1 291 ? 39.66453 -25.53107 54.34528 1.000 13.72684 291 ASN B C 1
ATOM 10149 O O . ASN B 1 291 ? 39.38258 -26.42485 55.14448 1.000 14.77761 291 ASN B O 1
ATOM 10170 N N . ASN B 1 292 ? 38.95969 -25.28531 53.24921 1.000 12.91360 292 ASN B N 1
ATOM 10171 C CA . ASN B 1 292 ? 37.66671 -25.89130 52.96683 1.000 12.20542 292 ASN B CA 1
ATOM 10172 C C . ASN B 1 292 ? 37.56351 -26.23368 51.48858 1.000 12.40832 292 ASN B C 1
ATOM 10173 O O . ASN B 1 292 ? 36.55724 -25.96950 50.83046 1.000 12.58736 292 ASN B O 1
ATOM 10184 N N . THR B 1 293 ? 38.60965 -26.87277 50.96979 1.000 13.74619 293 THR B N 1
ATOM 10185 C CA . THR B 1 293 ? 38.72119 -27.10087 49.53584 1.000 13.83293 293 THR B CA 1
ATOM 10186 C C . THR B 1 293 ? 37.55335 -27.90773 48.98193 1.000 13.51551 293 THR B C 1
ATOM 10187 O O . THR B 1 293 ? 37.10578 -27.65274 47.85838 1.000 14.14768 293 THR B O 1
ATOM 10198 N N . SER B 1 294 ? 37.04866 -28.89187 49.73328 1.000 13.85847 294 SER B N 1
ATOM 10199 C CA A SER B 1 294 ? 35.96251 -29.71101 49.20277 0.314 14.03775 294 SER B CA 1
ATOM 10200 C CA B SER B 1 294 ? 35.95253 -29.71506 49.22367 0.686 13.31454 294 SER B CA 1
ATOM 10201 C C . SER B 1 294 ? 34.71599 -28.87087 48.94084 1.000 13.51785 294 SER B C 1
ATOM 10202 O O . SER B 1 294 ? 34.05798 -29.03242 47.90401 1.000 13.47450 294 SER B O 1
ATOM 10217 N N . SER B 1 295 ? 34.37808 -27.96999 49.86366 1.000 12.75658 295 SER B N 1
ATOM 10218 C CA . SER B 1 295 ? 33.22739 -27.09491 49.66534 1.000 12.04671 295 SER B CA 1
ATOM 10219 C C . SER B 1 295 ? 33.48702 -26.08789 48.55236 1.000 10.87077 295 SER B C 1
ATOM 10220 O O . SER B 1 295 ? 32.59144 -25.79687 47.74584 1.000 11.64355 295 SER B O 1
ATOM 10228 N N . ARG B 1 296 ? 34.70262 -25.53409 48.49226 1.000 10.71561 296 ARG B N 1
ATOM 10229 C CA . ARG B 1 296 ? 35.01531 -24.58784 47.42669 1.000 10.55612 296 ARG B CA 1
ATOM 10230 C C . ARG B 1 296 ? 34.91274 -25.24606 46.05691 1.000 10.10303 296 ARG B C 1
ATOM 10231 O O . ARG B 1 296 ? 34.44837 -24.62061 45.09343 1.000 10.02703 296 ARG B O 1
ATOM 10252 N N . ALA B 1 297 ? 35.34701 -26.50864 45.95103 1.000 11.17085 297 ALA B N 1
ATOM 10253 C CA . ALA B 1 297 ? 35.25510 -27.22457 44.68358 1.000 10.85540 297 ALA B CA 1
ATOM 10254 C C . ALA B 1 297 ? 33.80905 -27.53728 44.32370 1.000 12.21206 297 ALA B C 1
ATOM 10255 O O . ALA B 1 297 ? 33.42576 -27.45449 43.15114 1.000 12.20111 297 ALA B O 1
ATOM 10262 N N . GLU B 1 298 ? 33.00174 -27.93997 45.30728 1.000 11.91630 298 GLU B N 1
ATOM 10263 C CA . GLU B 1 298 ? 31.58680 -28.17509 45.03999 1.000 12.50975 298 GLU B CA 1
ATOM 10264 C C . GLU B 1 298 ? 30.92367 -26.90878 44.51055 1.000 11.56521 298 GLU B C 1
ATOM 10265 O O . GLU B 1 298 ? 30.20402 -26.93827 43.50284 1.000 11.63965 298 GLU B O 1
ATOM 10277 N N . LEU B 1 299 ? 31.15707 -25.77923 45.18062 1.000 10.67088 299 LEU B N 1
ATOM 10278 C CA . LEU B 1 299 ? 30.60513 -24.50927 44.71813 1.000 10.09323 299 LEU B CA 1
ATOM 10279 C C . LEU B 1 299 ? 31.10690 -24.16595 43.32114 1.000 10.38091 299 LEU B C 1
ATOM 10280 O O . LEU B 1 299 ? 30.32974 -23.76817 42.45141 1.000 10.82595 299 LEU B O 1
ATOM 10296 N N . ALA B 1 300 ? 32.41001 -24.32090 43.08264 1.000 10.00181 300 ALA B N 1
ATOM 10297 C CA . ALA B 1 300 ? 32.96981 -23.92340 41.79518 1.000 10.75123 300 ALA B CA 1
ATOM 10298 C C . ALA B 1 300 ? 32.31956 -24.69517 40.65492 1.000 10.34966 300 ALA B C 1
ATOM 10299 O O . ALA B 1 300 ? 31.94640 -24.11216 39.62973 1.000 11.43056 300 ALA B O 1
ATOM 10306 N N . GLU B 1 301 ? 32.16118 -26.01177 40.81471 1.00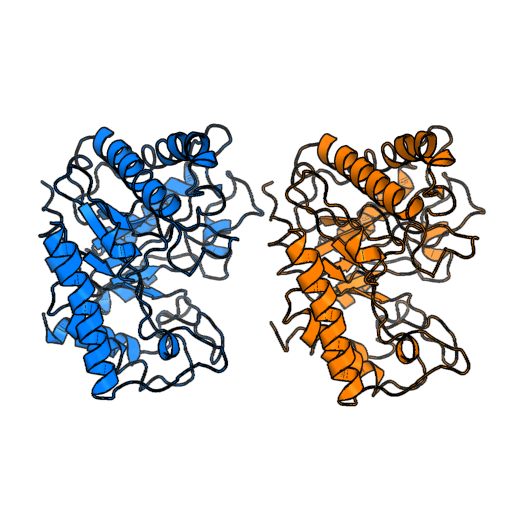0 10.45432 301 GLU B N 1
ATOM 10307 C CA . GLU B 1 301 ? 31.55785 -26.79715 39.74396 1.000 10.86547 301 GLU B CA 1
ATOM 10308 C C . GLU B 1 301 ? 30.09069 -26.43632 39.55910 1.000 11.15994 301 GLU B C 1
ATOM 10309 O O . GLU B 1 301 ? 29.61739 -26.28725 38.42797 1.000 11.73958 301 GLU B O 1
ATOM 10321 N N . TYR B 1 302 ? 29.34152 -26.32553 40.65683 1.000 10.99367 302 TYR B N 1
ATOM 10322 C CA . TYR B 1 302 ? 27.92035 -26.02350 40.53127 1.000 11.67471 302 TYR B CA 1
ATOM 10323 C C . TYR B 1 302 ? 27.71485 -24.65009 39.91197 1.000 10.74635 302 TYR B C 1
ATOM 10324 O O . TYR B 1 302 ? 26.85015 -24.47346 39.04654 1.000 11.83239 302 TYR B O 1
ATOM 10342 N N . TYR B 1 303 ? 28.50050 -23.66456 40.35340 1.000 10.58346 303 TYR B N 1
ATOM 10343 C CA . TYR B 1 303 ? 28.37623 -22.29720 39.85497 1.000 9.59957 303 TYR B CA 1
ATOM 10344 C C . TYR B 1 303 ? 28.61278 -22.24764 38.35468 1.000 9.08404 303 TYR B C 1
ATOM 10345 O O . TYR B 1 303 ? 27.80553 -21.68491 37.60427 1.000 10.47209 303 TYR B O 1
ATOM 10363 N N . VAL B 1 304 ? 29.71713 -22.83229 37.88987 1.000 9.72698 304 VAL B N 1
ATOM 10364 C CA . VAL B 1 304 ? 30.00497 -22.79239 36.45825 1.000 9.40304 304 VAL B CA 1
ATOM 10365 C C . VAL B 1 304 ? 28.93778 -23.53496 35.66423 1.000 10.04806 304 VAL B C 1
ATOM 10366 O O . VAL B 1 304 ? 28.50617 -23.06641 34.60570 1.000 10.24417 304 VAL B O 1
ATOM 10379 N N . THR B 1 305 ? 28.51317 -24.71082 36.14194 1.000 10.82949 305 THR B N 1
ATOM 10380 C CA . THR B 1 305 ? 27.46426 -25.45717 35.44393 1.000 11.32768 305 THR B CA 1
ATOM 10381 C C . THR B 1 305 ? 26.19225 -24.62457 35.33539 1.000 11.39663 305 THR B C 1
ATOM 10382 O O . THR B 1 305 ? 25.60639 -24.48919 34.25417 1.000 11.69945 305 THR B O 1
ATOM 10393 N N . ALA B 1 306 ? 25.76188 -24.04491 36.45661 1.000 10.94997 306 ALA B N 1
ATOM 10394 C CA . ALA B 1 306 ? 24.52004 -23.27956 36.48189 1.000 11.12002 306 ALA B CA 1
ATOM 10395 C C . ALA B 1 306 ? 24.61583 -22.04576 35.59552 1.000 10.92775 306 ALA B C 1
ATOM 10396 O O . ALA B 1 306 ? 23.66932 -21.70226 34.87546 1.000 12.03725 306 ALA B O 1
ATOM 10403 N N . ALA B 1 307 ? 25.74402 -21.34993 35.64645 1.000 10.73155 307 ALA B N 1
ATOM 10404 C CA . ALA B 1 307 ? 25.90714 -20.16767 34.81129 1.000 10.08904 307 ALA B CA 1
ATOM 10405 C C . ALA B 1 307 ? 25.95654 -20.54744 33.33731 1.000 10.75821 307 ALA B C 1
ATOM 10406 O O . ALA B 1 307 ? 25.29342 -19.92371 32.50311 1.000 10.79708 307 ALA B O 1
ATOM 10413 N N . GLN B 1 308 ? 26.73430 -21.57388 32.99283 1.000 10.76154 308 GLN B N 1
ATOM 10414 C CA . GLN B 1 308 ? 26.85188 -21.95776 31.58912 1.000 10.73287 308 GLN B CA 1
ATOM 10415 C C . GLN B 1 308 ? 25.54460 -22.50399 31.02286 1.000 11.87456 308 GLN B C 1
ATOM 10416 O O . GLN B 1 308 ? 25.24298 -22.26654 29.84810 1.000 11.93050 308 GLN B O 1
ATOM 10430 N N . LYS B 1 309 ? 24.74589 -23.22024 31.81905 1.000 11.78929 309 LYS B N 1
ATOM 10431 C CA A LYS B 1 309 ? 23.46082 -23.65636 31.28565 0.263 13.77277 309 LYS B CA 1
ATOM 10432 C CA B LYS B 1 309 ? 23.42734 -23.65637 31.35881 0.737 13.09921 309 LYS B CA 1
ATOM 10433 C C . LYS B 1 309 ? 22.54900 -22.47346 30.97757 1.000 13.62804 309 LYS B C 1
ATOM 10434 O O . LYS B 1 309 ? 21.64550 -22.60230 30.13912 1.000 15.21716 309 LYS B O 1
ATOM 10471 N N . ARG B 1 310 ? 22.77582 -21.32938 31.60821 1.000 12.36971 310 ARG B N 1
ATOM 10472 C CA . ARG B 1 310 ? 22.01965 -20.11347 31.35198 1.000 12.16187 310 ARG B CA 1
ATOM 10473 C C . ARG B 1 310 ? 22.68617 -19.22003 30.31713 1.000 12.96495 310 ARG B C 1
ATOM 10474 O O . ARG B 1 310 ? 22.17726 -18.12875 30.03800 1.000 14.37122 310 ARG B O 1
ATOM 10495 N N . GLY B 1 311 ? 23.81087 -19.64701 29.74836 1.000 11.38674 311 GLY B N 1
ATOM 10496 C CA . GLY B 1 311 ? 24.51311 -18.82122 28.78320 1.000 11.68870 311 GLY B CA 1
ATOM 10497 C C . GLY B 1 311 ? 25.28842 -17.66580 29.37415 1.000 10.52542 311 GLY B C 1
ATOM 10498 O O . GLY B 1 311 ? 25.52591 -16.67642 28.67353 1.000 12.31615 311 GLY B O 1
ATOM 10502 N N . ILE B 1 312 ? 25.69467 -17.76248 30.63735 1.000 10.94868 312 ILE B N 1
ATOM 10503 C CA . ILE B 1 312 ? 26.40021 -16.70796 31.35435 1.000 10.21245 312 ILE B CA 1
ATOM 10504 C C . ILE B 1 312 ? 27.85601 -17.13727 31.53630 1.000 9.78522 312 ILE B C 1
ATOM 10505 O O . ILE B 1 312 ? 28.13565 -18.06476 32.31283 1.000 10.83587 312 ILE B O 1
ATOM 10521 N N . PRO B 1 313 ? 28.81408 -16.47206 30.89310 1.000 9.55719 313 PRO B N 1
ATOM 10522 C CA . PRO B 1 313 ? 30.22669 -16.70151 31.21932 1.000 9.75520 313 PRO B CA 1
ATOM 10523 C C . PRO B 1 313 ? 30.54516 -16.22052 32.62468 1.000 9.90443 313 PRO B C 1
ATOM 10524 O O . PRO B 1 313 ? 29.98315 -15.23318 33.10481 1.000 10.32495 313 PRO B O 1
ATOM 10535 N N . CYS B 1 314 ? 31.48654 -16.91267 33.27379 1.000 9.71522 314 CYS B N 1
ATOM 10536 C CA A CYS B 1 314 ? 31.92131 -16.51542 34.60172 0.743 9.31816 314 CYS B CA 1
ATOM 10537 C CA B CYS B 1 314 ? 31.91568 -16.62382 34.64302 0.257 9.80928 314 CYS B CA 1
ATOM 10538 C C . CYS B 1 314 ? 33.43476 -16.62087 34.68788 1.000 8.81378 314 CYS B C 1
ATOM 10539 O O . CYS B 1 314 ? 34.04949 -17.57544 34.20628 1.000 10.45522 314 CYS B O 1
ATOM 10554 N N . VAL B 1 315 ? 34.02824 -15.60719 35.30660 1.000 8.15355 315 VAL B N 1
ATOM 10555 C CA . VAL B 1 315 ? 35.47289 -15.38797 35.27087 1.000 7.02279 315 VAL B CA 1
ATOM 10556 C C . VAL B 1 315 ? 36.00056 -15.36203 36.70420 1.000 7.61237 315 VAL B C 1
ATOM 10557 O O . VAL B 1 315 ? 35.70098 -14.44017 37.47417 1.000 8.11932 315 VAL B O 1
ATOM 10570 N N . TRP B 1 316 ? 36.80582 -16.36746 37.05748 1.000 7.48106 316 TRP B N 1
ATOM 10571 C CA . TRP B 1 316 ? 37.35027 -16.47814 38.40908 1.000 7.91825 316 TRP B CA 1
ATOM 10572 C C . TRP B 1 316 ? 38.37645 -15.37552 38.66795 1.000 8.36225 316 TRP B C 1
ATOM 10573 O O . TRP B 1 316 ? 39.20931 -15.07814 37.80669 1.000 9.28653 316 TRP B O 1
ATOM 10594 N N . TRP B 1 317 ? 38.33323 -14.78296 39.87220 1.000 7.58012 317 TRP B N 1
ATOM 10595 C CA . TRP B 1 317 ? 39.31231 -13.77246 40.28116 1.000 7.83816 317 TRP B CA 1
ATOM 10596 C C . TRP B 1 317 ? 40.54535 -14.46148 40.87032 1.000 7.75879 317 TRP B C 1
ATOM 10597 O O . TRP B 1 317 ? 40.47933 -15.02539 41.96549 1.000 9.22858 317 TRP B O 1
ATOM 10618 N N . ASP B 1 318 ? 41.67900 -14.41163 40.16762 1.000 8.56158 318 ASP B N 1
ATOM 10619 C CA . ASP B 1 318 ? 42.90572 -15.06524 40.64305 1.000 8.33928 318 ASP B CA 1
ATOM 10620 C C . ASP B 1 318 ? 43.98435 -14.01456 40.89132 1.000 9.49863 318 ASP B C 1
ATOM 10621 O O . ASP B 1 318 ? 44.63332 -13.53878 39.95370 1.000 9.81175 318 ASP B O 1
ATOM 10630 N N . ASN B 1 319 ? 44.19754 -13.67841 42.16111 1.000 8.97156 319 ASN B N 1
ATOM 10631 C CA . ASN B 1 319 ? 45.20656 -12.70570 42.54407 1.000 8.88958 319 ASN B CA 1
ATOM 10632 C C . ASN B 1 319 ? 46.50997 -13.34648 42.99238 1.000 9.33569 319 ASN B C 1
ATOM 10633 O O . ASN B 1 319 ? 47.36938 -12.64899 43.52943 1.000 10.61755 319 ASN B O 1
ATOM 10644 N N . ASN B 1 320 ? 46.67266 -14.65419 42.79584 1.000 9.25377 320 ASN B N 1
ATOM 10645 C CA . ASN B 1 320 ? 47.89829 -15.36750 43.15757 1.000 9.38570 320 ASN B CA 1
ATOM 10646 C C . ASN B 1 320 ? 48.16321 -15.33370 44.65710 1.000 9.21343 320 ASN B C 1
ATOM 10647 O O . ASN B 1 320 ? 49.31064 -15.49485 45.08393 1.000 11.41487 320 ASN B O 1
ATOM 10658 N N . TYR B 1 321 ? 47.11730 -15.16467 45.46551 1.000 9.92137 321 TYR B N 1
ATOM 10659 C CA . TYR B 1 321 ? 47.24557 -15.07199 46.91670 1.000 10.46084 321 TYR B CA 1
ATOM 10660 C C . TYR B 1 321 ? 46.41210 -16.17455 47.55303 1.000 9.27965 321 TYR B C 1
ATOM 10661 O O . TYR B 1 321 ? 45.18291 -16.16285 47.44922 1.000 10.85611 321 TYR B O 1
ATOM 10679 N N . ALA B 1 322 ? 47.07572 -17.11699 48.23045 1.000 9.91962 322 ALA B N 1
ATOM 10680 C CA . ALA B 1 322 ? 46.40820 -18.32001 48.71846 1.000 11.37764 322 ALA B CA 1
ATOM 10681 C C . ALA B 1 322 ? 46.75799 -18.65674 50.16457 1.000 12.98358 322 ALA B C 1
ATOM 10682 O O . ALA B 1 322 ? 46.50422 -19.78292 50.60884 1.000 14.05391 322 ALA B O 1
ATOM 10689 N N . GLU B 1 323 ? 47.29191 -17.69839 50.91691 1.000 13.01522 323 GLU B N 1
ATOM 10690 C CA . GLU B 1 323 ? 47.76399 -17.96593 52.27103 1.000 13.50722 323 GLU B CA 1
ATOM 10691 C C . GLU B 1 323 ? 46.62566 -18.38464 53.19147 1.000 14.65431 323 GLU B C 1
ATOM 10692 O O . GLU B 1 323 ? 45.52597 -17.83413 53.15006 1.000 16.66659 323 GLU B O 1
ATOM 10704 N N . THR B 1 324 ? 46.90603 -19.34377 54.05764 1.000 14.92643 324 THR B N 1
ATOM 10705 C CA . THR B 1 324 ? 45.90366 -19.79664 55.00894 1.000 16.44013 324 THR B CA 1
ATOM 10706 C C . THR B 1 324 ? 45.53948 -18.68106 55.99044 1.000 17.29799 324 THR B C 1
ATOM 10707 O O . THR B 1 324 ? 46.36470 -17.83837 56.34709 1.000 18.71305 324 THR B O 1
ATOM 10718 N N . ASN B 1 325 ? 44.26015 -18.66321 56.38303 1.000 19.60519 325 ASN B N 1
ATOM 10719 C CA A ASN B 1 325 ? 43.75536 -17.76515 57.42707 0.373 21.42788 325 ASN B CA 1
ATOM 10720 C CA B ASN B 1 325 ? 43.74906 -17.76480 57.42296 0.627 21.88657 325 ASN B CA 1
ATOM 10721 C C . ASN B 1 325 ? 43.91065 -16.29033 57.05560 1.000 21.47614 325 ASN B C 1
ATOM 10722 O O . ASN B 1 325 ? 44.17324 -15.43977 57.91029 1.000 23.47727 325 ASN B O 1
ATOM 10743 N N . LYS B 1 326 ? 43.72601 -15.97250 55.77894 1.000 16.91479 326 LYS B N 1
ATOM 10744 C CA . LYS B 1 326 ? 43.79210 -14.59177 55.32558 1.000 14.99476 326 LYS B CA 1
ATOM 10745 C C . LYS B 1 326 ? 42.59569 -14.27179 54.44198 1.000 14.68960 326 LYS B C 1
ATOM 10746 O O . LYS B 1 326 ? 42.06447 -15.13898 53.74372 1.000 16.98946 326 LYS B O 1
ATOM 10765 N N . GLY B 1 327 ? 42.18688 -13.00674 54.46195 1.000 15.48495 327 GLY B N 1
ATOM 10766 C CA . GLY B 1 327 ? 41.14024 -12.56398 53.56714 1.000 14.90678 327 GLY B CA 1
ATOM 10767 C C . GLY B 1 327 ? 41.62814 -12.43393 52.13748 1.000 12.51655 327 GLY B C 1
ATOM 10768 O O . GLY B 1 327 ? 42.81910 -12.30759 51.85919 1.000 12.54820 327 GLY B O 1
ATOM 10772 N N . GLU B 1 328 ? 40.67679 -12.47101 51.20826 1.000 11.82411 328 GLU B N 1
ATOM 10773 C CA . GLU B 1 328 ? 40.93765 -12.21111 49.79065 1.000 10.46793 328 GLU B CA 1
ATOM 10774 C C . GLU B 1 328 ? 41.91417 -13.21066 49.17936 1.000 10.37100 328 GLU B C 1
ATOM 10775 O O . GLU B 1 328 ? 42.61168 -12.90428 48.20992 1.000 11.34027 328 GLU B O 1
ATOM 10787 N N . THR B 1 329 ? 41.92742 -14.43233 49.70399 1.000 10.15987 329 THR B N 1
ATOM 10788 C CA . THR B 1 329 ? 42.84811 -15.46751 49.23248 1.000 9.50277 329 THR B CA 1
ATOM 10789 C C . THR B 1 329 ? 42.18204 -16.30759 48.14053 1.000 9.83171 329 THR B C 1
ATOM 10790 O O . THR B 1 329 ? 41.81813 -17.47113 48.32695 1.000 10.47405 329 THR B O 1
ATOM 10801 N N . PHE B 1 330 ? 42.06599 -15.68876 46.96029 1.000 9.62037 330 PHE B N 1
ATOM 10802 C CA . PHE B 1 330 ? 41.40779 -16.27538 45.79970 1.000 9.59020 330 PHE B CA 1
ATOM 10803 C C . PHE B 1 330 ? 42.36565 -17.03220 44.87394 1.000 9.78556 330 PHE B C 1
ATOM 10804 O O . PHE B 1 330 ? 41.93789 -17.51415 43.81538 1.000 10.93665 330 PHE B O 1
ATOM 10821 N N . GLY B 1 331 ? 43.64509 -17.12904 45.22836 1.000 9.79340 331 GLY B N 1
ATOM 10822 C CA . GLY B 1 331 ? 44.62662 -17.66242 44.29419 1.000 9.69629 331 GLY B CA 1
ATOM 10823 C C . GLY B 1 331 ? 44.38578 -19.11872 43.93046 1.000 8.85691 331 GLY B C 1
ATOM 10824 O O . GLY B 1 331 ? 44.12731 -19.96391 44.79218 1.000 10.52118 331 GLY B O 1
ATOM 10828 N N . LEU B 1 332 ? 44.55562 -19.42438 42.63990 1.000 10.05863 332 LEU B N 1
ATOM 10829 C CA . LEU B 1 332 ? 44.49861 -20.79445 42.14372 1.000 10.37142 332 LEU B CA 1
ATOM 10830 C C . LEU B 1 332 ? 45.76712 -21.24628 41.43894 1.000 10.27033 332 LEU B C 1
ATOM 10831 O O . LEU B 1 332 ? 46.21909 -22.37215 41.67070 1.000 11.89392 332 LEU B O 1
ATOM 10847 N N . LEU B 1 333 ? 46.34196 -20.41784 40.57503 1.000 10.38877 333 LEU B N 1
ATOM 10848 C CA . LEU B 1 333 ? 47.59809 -20.72199 39.89942 1.000 10.03991 333 LEU B CA 1
ATOM 10849 C C . LEU B 1 333 ? 48.74298 -20.09579 40.68081 1.000 10.20542 333 LEU B C 1
ATOM 10850 O O . LEU B 1 333 ? 48.76072 -18.88243 40.88864 1.000 10.98733 333 LEU B O 1
ATOM 10866 N N . ASN B 1 334 ? 49.69419 -20.91473 41.10837 1.000 10.47051 334 ASN B N 1
ATOM 10867 C CA . ASN B 1 334 ? 50.92315 -20.39778 41.69906 1.000 11.02500 334 ASN B CA 1
ATOM 10868 C C . ASN B 1 334 ? 51.80735 -19.89480 40.56176 1.000 10.53706 334 ASN B C 1
ATOM 10869 O O . ASN B 1 334 ? 52.34983 -20.68911 39.78708 1.000 12.26496 334 ASN B O 1
ATOM 10880 N N . ARG B 1 335 ? 51.93781 -18.57551 40.43630 1.000 11.12074 335 ARG B N 1
ATOM 10881 C CA . ARG B 1 335 ? 52.64082 -18.01194 39.29355 1.000 11.47021 335 ARG B CA 1
ATOM 10882 C C . ARG B 1 335 ? 54.15245 -18.15717 39.39464 1.000 14.89508 335 ARG B C 1
ATOM 10883 O O . ARG B 1 335 ? 54.84521 -17.90766 38.40581 1.000 17.91687 335 ARG B O 1
ATOM 10904 N N . SER B 1 336 ? 54.68458 -18.52619 40.55758 1.000 13.75109 336 SER B N 1
ATOM 10905 C CA . SER B 1 336 ? 56.11594 -18.75506 40.68427 1.000 15.32096 336 SER B CA 1
ATOM 10906 C C . SER B 1 336 ? 56.50916 -20.16483 40.27914 1.000 16.03613 336 SER B C 1
ATOM 10907 O O . SER B 1 336 ? 57.61294 -20.35783 39.76789 1.000 19.50883 336 SER B O 1
ATOM 10915 N N . THR B 1 337 ? 55.63839 -21.15719 40.48436 1.000 14.91069 337 THR B N 1
ATOM 10916 C CA . THR B 1 337 ? 55.96964 -22.53756 40.16665 1.000 15.10103 337 THR B CA 1
ATOM 10917 C C . THR B 1 337 ? 55.19720 -23.08822 38.98411 1.000 14.95727 337 THR B C 1
ATOM 10918 O O . THR B 1 337 ? 55.59030 -24.12162 38.43653 1.000 17.07184 337 THR B O 1
ATOM 10929 N N . LEU B 1 338 ? 54.09334 -22.44502 38.60836 1.000 14.24800 338 LEU B N 1
ATOM 10930 C CA . LEU B 1 338 ? 53.16162 -22.91046 37.58518 1.000 15.29248 338 LEU B CA 1
ATOM 10931 C C . LEU B 1 338 ? 52.44117 -24.19718 37.97594 1.000 15.87497 338 LEU B C 1
ATOM 10932 O O . LEU B 1 338 ? 51.85018 -24.86693 37.12341 1.000 18.27835 338 LEU B O 1
ATOM 10948 N N . ASN B 1 339 ? 52.47365 -24.54543 39.25437 1.000 15.58653 339 ASN B N 1
ATOM 10949 C CA . ASN B 1 339 ? 51.57108 -25.52936 39.82626 1.000 15.91120 339 ASN B CA 1
ATOM 10950 C C . ASN B 1 339 ? 50.33538 -24.80831 40.35259 1.000 14.81926 339 ASN B C 1
ATOM 10951 O O . ASN B 1 339 ? 50.32751 -23.59065 40.50819 1.000 15.80248 339 ASN B O 1
ATOM 10962 N N . TRP B 1 340 ? 49.28799 -25.57224 40.64795 1.000 13.64562 340 TRP B N 1
ATOM 10963 C CA . TRP B 1 340 ? 48.06269 -25.01533 41.20804 1.000 13.15446 340 TRP B CA 1
ATOM 10964 C C . TRP B 1 340 ? 48.12309 -25.02799 42.72756 1.000 12.95337 340 TRP B C 1
ATOM 10965 O O . TRP B 1 340 ? 48.52910 -26.01981 43.33456 1.000 14.57990 340 TRP B O 1
ATOM 10986 N N . TYR B 1 341 ? 47.71304 -23.91881 43.34675 1.000 12.11494 341 TYR B N 1
ATOM 10987 C CA . TYR B 1 341 ? 47.52741 -23.93597 44.79450 1.000 11.95703 341 TYR B CA 1
ATOM 10988 C C . TYR B 1 341 ? 46.46632 -24.95817 45.18477 1.000 12.77026 341 TYR B C 1
ATOM 10989 O O . TYR B 1 341 ? 46.57789 -25.62308 46.21935 1.000 14.74525 341 TYR B O 1
ATOM 11007 N N . PHE B 1 342 ? 45.40522 -25.07504 44.36766 1.000 12.12882 342 PHE B N 1
ATOM 11008 C CA . PHE B 1 342 ? 44.25296 -25.93719 44.64425 1.000 13.04089 342 PHE B CA 1
ATOM 11009 C C . PHE B 1 342 ? 43.80915 -26.56913 43.32444 1.000 12.72453 342 PHE B C 1
ATOM 11010 O O . PHE B 1 342 ? 42.86193 -26.10559 42.67789 1.000 13.08089 342 PHE B O 1
ATOM 11027 N N . SER B 1 343 ? 44.49034 -27.64838 42.92924 1.000 13.68685 343 SER B N 1
ATOM 11028 C CA A SER B 1 343 ? 44.13689 -28.30661 41.67799 0.676 14.16588 343 SER B CA 1
ATOM 11029 C CA B SER B 1 343 ? 44.14015 -28.32719 41.68692 0.324 14.61357 343 SER B CA 1
ATOM 11030 C C . SER B 1 343 ? 42.69347 -28.79630 41.69207 1.000 14.30216 343 SER B C 1
ATOM 11031 O O . SER B 1 343 ? 42.05479 -28.83971 40.63892 1.000 13.82238 343 SER B O 1
ATOM 11046 N N . ASP B 1 344 ? 42.16288 -29.16591 42.86672 1.000 13.83815 344 ASP B N 1
ATOM 11047 C CA . ASP B 1 344 ? 40.78642 -29.65306 42.92657 1.000 14.32388 344 ASP B CA 1
ATOM 11048 C C . ASP B 1 344 ? 39.79504 -28.56253 42.53363 1.000 12.62159 344 ASP B C 1
ATOM 11049 O O . ASP B 1 344 ? 38.75187 -28.85228 41.93614 1.000 13.56912 344 ASP B O 1
ATOM 11058 N N . ILE B 1 345 ? 40.08730 -27.30684 42.86775 1.000 11.78307 345 ILE B N 1
ATOM 11059 C CA . ILE B 1 345 ? 39.16665 -26.23233 42.51085 1.000 11.60397 345 ILE B CA 1
ATOM 11060 C C . ILE B 1 345 ? 39.26786 -25.92446 41.02232 1.000 11.33840 345 ILE B C 1
ATOM 11061 O O . ILE B 1 345 ? 38.25024 -25.74606 40.34281 1.000 11.91567 345 ILE B O 1
ATOM 11077 N N . LYS B 1 346 ? 40.49213 -25.85286 40.49103 1.000 11.21209 346 LYS B N 1
ATOM 11078 C CA . LYS B 1 346 ? 40.66294 -25.71380 39.04844 1.000 11.34208 346 LYS B CA 1
ATOM 11079 C C . LYS B 1 346 ? 39.92735 -26.82488 38.30836 1.000 10.99556 346 LYS B C 1
ATOM 11080 O O . LYS B 1 346 ? 39.20214 -26.56869 37.34274 1.000 11.73624 346 LYS B O 1
ATOM 11099 N N . ASP B 1 347 ? 40.10590 -28.07408 38.74785 1.000 11.45922 347 ASP B N 1
ATOM 11100 C CA . ASP B 1 347 ? 39.44366 -29.18955 38.08203 1.000 12.00020 347 ASP B CA 1
ATOM 11101 C C . ASP B 1 347 ? 37.92775 -29.02513 38.11526 1.000 11.76833 347 ASP B C 1
ATOM 11102 O O . ASP B 1 347 ? 37.23883 -29.34751 37.14271 1.000 11.74063 347 ASP B O 1
ATOM 11111 N N . ALA B 1 348 ? 37.39151 -28.55684 39.24702 1.000 10.98613 348 ALA B N 1
ATOM 11112 C CA . ALA B 1 348 ? 35.95047 -28.36312 39.39125 1.000 11.40466 348 ALA B CA 1
ATOM 11113 C C . ALA B 1 348 ? 35.42532 -27.29479 38.43941 1.000 11.28279 348 ALA B C 1
ATOM 11114 O O . ALA B 1 348 ? 34.34001 -27.44631 37.86888 1.000 11.38520 348 ALA B O 1
ATOM 11121 N N . LEU B 1 349 ? 36.16497 -26.19080 38.27572 1.000 10.72218 349 LEU B N 1
ATOM 11122 C CA . LEU B 1 349 ? 35.74392 -25.15004 37.33968 1.000 10.66223 349 LEU B CA 1
ATOM 11123 C C . LEU B 1 349 ? 35.62904 -25.70512 35.92724 1.000 10.39033 349 LEU B C 1
ATOM 11124 O O . LEU B 1 349 ? 34.65193 -25.43353 35.21223 1.000 11.34607 349 LEU B O 1
ATOM 11140 N N . ILE B 1 350 ? 36.64137 -26.46333 35.49633 1.000 11.11610 350 ILE B N 1
ATOM 11141 C CA . ILE B 1 350 ? 36.63946 -27.02080 34.14709 1.000 11.83866 350 ILE B CA 1
ATOM 11142 C C . ILE B 1 350 ? 35.55957 -28.09050 34.00854 1.000 12.06320 350 ILE B C 1
ATOM 11143 O O . ILE B 1 350 ? 34.90176 -28.18554 32.96608 1.000 12.85947 350 ILE B O 1
ATOM 11159 N N . ARG B 1 351 ? 35.36743 -28.91567 35.05021 1.000 12.07036 351 ARG B N 1
ATOM 11160 C CA A ARG B 1 351 ? 34.28267 -29.89524 35.03166 0.611 13.09937 351 ARG B CA 1
ATOM 11161 C CA B ARG B 1 351 ? 34.28488 -29.89509 35.04198 0.389 13.80905 351 ARG B CA 1
ATOM 11162 C C . ARG B 1 351 ? 32.93918 -29.20992 34.84251 1.000 13.44811 351 ARG B C 1
ATOM 11163 O O . ARG B 1 351 ? 32.08024 -29.70380 34.10194 1.000 13.98868 351 ARG B O 1
ATOM 11204 N N . GLY B 1 352 ? 32.74039 -28.06442 35.49518 1.000 12.98011 352 GLY B N 1
ATOM 11205 C CA . GLY B 1 352 ? 31.47467 -27.36847 35.35305 1.000 12.01171 352 GLY B CA 1
ATOM 11206 C C . GLY B 1 352 ? 31.24101 -26.88898 33.93507 1.000 12.18641 352 GLY B C 1
ATOM 11207 O O . GLY B 1 352 ? 30.11921 -26.94695 33.42220 1.000 13.58012 352 GLY B O 1
ATOM 11211 N N . TYR B 1 353 ? 32.30007 -26.41366 33.28004 1.000 11.93220 353 TYR B N 1
ATOM 11212 C CA . TYR B 1 353 ? 32.17979 -26.01196 31.88556 1.000 11.73708 353 TYR B CA 1
ATOM 11213 C C . TYR B 1 353 ? 31.85260 -27.21888 31.01198 1.000 12.19875 353 TYR B C 1
ATOM 11214 O O . TYR B 1 353 ? 30.95685 -27.16435 30.16332 1.000 12.82056 353 TYR B O 1
ATOM 11232 N N . LYS B 1 354 ? 32.57130 -28.32877 31.21465 1.000 13.22273 354 LYS B N 1
ATOM 11233 C CA . LYS B 1 354 ? 32.37017 -29.52773 30.40628 1.000 14.62507 354 LYS B CA 1
ATOM 11234 C C . LYS B 1 354 ? 31.06668 -30.24999 30.73226 1.000 15.43688 354 LYS B C 1
ATOM 11235 O O . LYS B 1 354 ? 30.62703 -31.08651 29.93739 1.000 17.86911 354 LYS B O 1
ATOM 11254 N N . ASN B 1 355 ? 30.44501 -29.96659 31.87852 1.000 14.96292 355 ASN B N 1
ATOM 11255 C CA . ASN B 1 355 ? 29.10001 -30.47500 32.12487 1.000 14.85505 355 ASN B CA 1
ATOM 11256 C C . ASN B 1 355 ? 28.09704 -29.93191 31.11603 1.000 15.76365 355 ASN B C 1
ATOM 11257 O O . ASN B 1 355 ? 27.04935 -30.55111 30.91409 1.000 19.24679 355 ASN B O 1
ATOM 11268 N N . VAL B 1 356 ? 28.39685 -28.78997 30.49485 1.000 14.88100 356 VAL B N 1
ATOM 11269 C CA . VAL B 1 356 ? 27.47795 -28.09794 29.60344 1.000 15.39607 356 VAL B CA 1
ATOM 11270 C C . VAL B 1 356 ? 27.95093 -28.13991 28.15642 1.000 16.35738 356 VAL B C 1
ATOM 11271 O O . VAL B 1 356 ? 27.14005 -28.28573 27.23961 1.000 18.23810 356 VAL B O 1
ATOM 11284 N N . HIS B 1 357 ? 29.25046 -27.99706 27.93002 1.000 16.50248 357 HIS B N 1
ATOM 11285 C CA . HIS B 1 357 ? 29.78798 -27.91489 26.57973 1.000 18.89075 357 HIS B CA 1
ATOM 11286 C C . HIS B 1 357 ? 30.68674 -29.10646 26.31170 1.000 24.11552 357 HIS B C 1
ATOM 11287 O O . HIS B 1 357 ? 31.84337 -29.13822 26.69626 1.000 26.60153 357 HIS B O 1
#